Protein 8RW5 (pdb70)

Solvent-accessible surface area: 37335 Å² total; per-residue (Å²): 108,168,49,22,105,131,12,9,71,103,84,52,6,52,10,48,0,13,2,14,25,161,31,7,22,113,86,8,141,50,37,210,171,43,38,166,67,50,16,52,78,0,104,165,65,23,3,55,19,0,2,0,0,0,46,0,1,19,31,114,57,78,26,84,45,0,41,68,26,0,88,51,7,125,102,54,172,152,43,131,69,7,36,3,17,0,0,0,0,0,0,20,2,10,12,3,96,111,56,78,82,81,148,12,41,82,36,12,50,59,0,0,88,10,0,42,59,0,18,85,91,75,88,25,6,30,28,0,1,2,1,40,4,5,0,24,76,53,25,27,0,22,20,11,0,14,120,3,3,48,54,0,42,151,107,15,120,60,118,16,5,64,47,10,0,111,85,19,75,71,155,28,19,67,15,61,128,67,51,91,87,33,91,46,0,40,109,3,0,38,20,0,21,79,120,1,34,146,17,24,83,102,0,41,84,15,15,85,1,22,0,0,11,53,3,0,2,37,0,0,6,5,22,54,46,43,104,50,0,79,40,0,28,57,0,0,88,123,5,4,82,62,28,25,125,57,73,39,0,7,86,23,0,97,87,0,19,83,77,109,28,89,158,0,33,55,10,0,77,38,1,13,63,0,34,55,52,128,7,75,110,106,88,14,64,72,13,2,92,106,0,32,108,34,116,9,73,6,0,0,14,2,0,0,20,54,2,22,130,104,51,49,84,34,0,62,48,0,19,146,53,4,99,167,33,167,10,10,6,14,66,0,16,4,19,31,2,56,0,31,44,59,50,50,76,33,90,25,130,105,0,18,72,14,0,64,101,0,6,72,13,0,132,156,64,151,4,47,20,20,5,0,50,0,2,34,15,0,1,62,0,16,0,69,27,109,61,34,85,29,0,14,81,22,0,119,44,0,10,69,63,0,77,79,31,1,8,54,4,4,4,43,0,2,29,8,16,0,23,9,10,55,50,55,45,22,23,14,7,0,62,4,26,3,24,3,0,45,58,10,18,136,65,71,119,159,12,20,17,26,0,12,4,19,20,0,30,1,0,8,119,38,31,77,12,96,61,0,27,35,0,0,46,109,0,10,102,15,67,56,42,2,29,38,56,0,0,14,0,0,4,22,0,0,35,55,81,80,24,142,80,0,46,101,32,0,80,71,0,18,78,133,59,78,13,83,16,66,0,32,110,0,44,11,48,2,0,31,0,14,4,22,10,59,101,62,74,67,119,0,59,140,22,0,57,54,0,13,148,60,6,99,84,36,91,175,121,31,58,12,2,48,79,0,57,35,82,0,20,10,2,1,0,2,12,7,3,90,94,47,64,38,111,17,0,5,45,54,2,0,53,28,76,67,15,143,16,23,72,134,19,0,0,0,0,2,11,33,4,7,8,4,0,3,0,1,49,0,24,131,14,78,52,35,44,19,57,65,64,130,35,109,66,49,56,115,91,74,36,7,125,75,20,7,29,108,116,1,39,65,15,0,116,68,13,103,42,0,11,0,4,10,16,100,91,3,56,29,44,20,22,8,11,44,47,46,7,0,20,48,1,42,42,47,58,80,53,34,111,111,57,107,56,110,16,44,2,0,0,0,10,78,0,130,12,27,166,140,73,135,53,111,51,16,89,16,132,21,84,62,31,114,62,25,92,41,127,42,2,119,55,137,34,0,14,4,97,78,0,47,139,18,0,21,90,3,17,23,0,1,0,0,1,26,2,61,49,31,100,50,16,93,88,3,11,0,0,0,0,48,23,120,134,47,119,13,14,3,53,9,90,34,0,113,92,20,109,12,96,5,4,0,7,0,0,0,0,8,13,126,76,45,1,6,44,0,0,11,60,10,15,0,59,4,0,0,0,0,48,48,99,27,25,125,95,63,0,6,47,2,2,4,27,1,14,65,79,33,98,94,66,44,52,14,0,19,0,1,50,39,16,12,75,107,31,57,100,84,74,29,71,53,126,0,0,55,8,4,2,5,8,33

Secondary structure (DSSP, 8-state):
----TTTT--SB-S-SS--S-TTT-S--BPP----HHHHHHHHHHT-HHHHHHHHHHSSS--HHHHHHHHHHHTT-SSS-HHHHHHHHHHHHHHHHTTS-HHHHHHHHHHHHHHHHHHHHH-TT-HHHHHHHHHHHHHTT-HHHHHHHHHHHHHH---HHHHHHHHHHHHHHTTHHHHHHHHHHHHHHHHHHHHHGGGGHHHHGGGTTSTHHHHHHHHHHHT--SHHHHHHTHHHHHHHHHHH-SS-SHHHHHHHHTTS-HHHHHHHHHHHHHHHHT-S-HHHHHHHHHHHHTSS-HHHHHHHHHHHTTT-TTSHHHHHHHTTT-SSHHHHHHHHHHHHHHHHHTT-TTTTHHHHHHHHHHHHHHT-HHHHHHHHHHHHHHHHHTT-HHHHHHHHHHHHHHHTTT-HHHHHHHHHHHHHHHHHTT-HHHHHHHHHHHHHHTTT-SHHHHHHHHHHHHHHHHTT-HHHHHHHHHHHHTTSSPP-HHHHHHHHHHTTTS--TTHHHHHHHHHHH---SSHHHHHHHHHHHHHHHHHH-HHHHHHHHHHHHHHHHTS-TT-HHHHHHHHHHHHHHHHHHHHTT-HHHHHHHHHHHHTSPPPSSSEEEEEE-SS-EEEEEE-TTS-EEEEEESS-SS-S-TTB--S-S-HHHHHHHTT-S-EEEEE-TTSTT-B-SS-TTS-EEE--SSSPPPPPSS--EEEEE-SB---TTT----------PPTT-EEEE--BTT--HHHHHHHHTT-SEEEE-SEEEE-TTT--EEEE----TT---EEEHHHHHHS--TT--EEEE-S----HHHHHHHHT-SEEEEE-S---TTHHHHHHHHHHHHHHHT--HHHHHHHHHHHHHTTT--HHHHTTEEEE-

Radius of gyration: 32.0 Å; Cα contacts (8 Å, |Δi|>4): 1530; chains: 1; bounding box: 80×66×92 Å

Sequence (872 aa):
PRALPELWAQPQRTLEARVTYLAADRYRRPPQNRSLALLSELEKRGDLHQLAVAYLATGVPEPSSAKAILEGMRSDLRWQSADVLCDLGVAHYVASKPLDAARATEELREALRLFDTVLAMQPGHVQALWNRSLVYRDLGLPLSAMKDLTEFEHRETDEGWRSEARDRRARLSSTLRRKERWLAADQTGADLINRGAQELARALTFVDVPLLRRDFYHAVRARTSSTDVLALLPLAERLDASVGSGTVLADYVHQVAARDFSRRAPLAEQYARLISGRIPESEQDALLQRFLTSDETDLALGALAHVMQRLPAYASELVRRTQHDEDPWFRVLGLQAQAMLERQQEHYKEALAPLEQALDICRRERLVYRCIFIENDLSHVKSWLFRVNAAAQHARDGLALARPNQWDLEGVMLQALGNVARQAADVTLGRAYYGEALLMAEGDKWSTRNIHQNLAHLAIWALELDEARASLDRAMDTGLPLTQHGVAALVDVARTRRSPRDALMVEQALAREPGNTPGQRAYAKFLHGRILVEVDPARGRMLLDEAIRQAEALPLDDVSAAHARAYSYTSLIFADADTGDFIAALARFGAELGFETPARCVLGLTADTERSLLVARGAQGQLLSAYVPLRSSRFEAASMEGAVPPEMLAALQACTLVDVLARPPLQGRSGLLPPGIAWRYRTRAAAPPPPAGPGTHLVVNEVRYSEERNEVPLQWLPRTAPGAEARFLRDLAATPTQVLEAISTATEIDLATHGKVDPDSNFAYLLLAPGADGRDTLFEDSIRASQLTGAPLVVLAACEGSLPSAFLAAGARAVLAATHPIPDLDSSAFFGAVRDRVLAGASLAVAVRDERLQWLSAGGDSEWVNAVLVFE

Foldseek 3Di:
DDDDCVLQVDQEWQAQAAAPDPSSHDDHHYPCDDDPVVLVVCVVVVVLSVSLCSCDTGDPHDLVVSLVSLVVCCPDDVDDNLNSLQSNLSSLQVVLVVDDPVVSVVSLLSSLVSLVVSCVVPVLPLSSLSVNLVSLVVVVQLVSSLVSLVSNLVRDDDPNVNVVSVVVSVVSVCLVVLVVLLVQQVVLLLVCQVPALVSVVVNLVCLVFLCNVVSLLNNLLLDLALVSLVSNQVVQVSNLVVQDDDRDSNVVSVVSSPDDSVVSNVLSNVLSCVVVPVQDPVRLVVNLVVQVPDPPVSSNLSSLLSCCVPPVVSLVVLLVSVCPPPDLVSNLVSLQSVLVVCVQQVNLVVSVVSLVVNCVSCVVRRNLVSNLVSLLSNLVSLLVLVLLVSSLVSLVVSLVSCVNRNLLSNLSSLQSNLSSCVSVLSLSSSVSSLVSSCSSCPPDLVSLLVSLLSNLSSCLSQQVLVSSVVSLVRSVVSVDQHEVSSLVSLLSNCLPVNDPCSLVSLCVRCVSPCGDYLLSVLLSLLSNLSSVCSPPVPVSLVSLVVSLVSLVVDDPVRPSSVVSNLSSLVSVLVSCVVVPNNVVNQQSLQVSLPAGGDQAQEWEWDDDRQWIKIWHHAPVSDIDIDIGHGHNDDDDPLADPPPQPPVNLVRNLRDLEHEYSYRPPRPQGFNNHDLLHQYADERHNAAFDADDDAFAAEEEFQFAADPVPPDGTADADADGDVPYHYHYQHYQSFALVNVLVVQQGGAEAEQRFAWDADPRSRWIWTQHHQDPVGDGTGTLVSLLVAARPRQHEYEAEHYAVHNQVSNRNRRHRKYKYFNDHDDRHCSNVLVNQLVVVVVVPDDNRSSLSVSLVVQVVVVHDNVGSSRTHMYD

B-factor: mean 56.67, std 19.53, range [20.24, 127.79]

Nearest PDB structures (foldseek):
  8rw5-assembly1_B  TM=1.001E+00  e=0.000E+00  Myxococcus xanthus
  8rot-assembly1_B  TM=9.995E-01  e=0.000E+00  Myxococcus xanthus
  3q15-assembly1_A-2  TM=4.978E-01  e=5.699E-04  Bacillus subtilis
  4a1s-assembly1_B  TM=4.128E-01  e=6.429E-04  Drosophila melanogaster
  4i1a-assembly3_A  TM=4.544E-01  e=1.660E-02  Bacillus subtilis subsp. subtilis str. 168

Structure (mmCIF, N/CA/C/O backbone):
data_8RW5
#
_entry.id   8RW5
#
_cell.length_a   1.00
_cell.length_b   1.00
_cell.length_c   1.00
_cell.angle_alpha   90.00
_cell.angle_beta   90.00
_cell.angle_gamma   90.00
#
_symmetry.space_group_name_H-M   'P 1'
#
loop_
_atom_site.group_PDB
_atom_site.id
_atom_site.type_symbol
_atom_site.label_atom_id
_atom_site.label_alt_id
_atom_site.label_comp_id
_atom_site.label_asym_id
_atom_site.label_entity_id
_atom_site.label_seq_id
_atom_site.pdbx_PDB_ins_code
_atom_site.Cartn_x
_atom_site.Cartn_y
_atom_site.Cartn_z
_atom_site.occupancy
_atom_site.B_iso_or_equiv
_atom_site.auth_seq_id
_atom_site.auth_comp_id
_atom_site.auth_asym_id
_atom_site.auth_atom_id
_atom_site.pdbx_PDB_model_num
ATOM 1 N N . PRO A 1 97 ? 204.961 223.851 193.435 1.00 100.94 97 PRO B N 1
ATOM 2 C CA . PRO A 1 97 ? 204.653 223.126 194.667 1.00 95.78 97 PRO B CA 1
ATOM 3 C C . PRO A 1 97 ? 203.260 223.455 195.187 1.00 95.25 97 PRO B C 1
ATOM 4 O O . PRO A 1 97 ? 203.111 224.331 196.038 1.00 92.87 97 PRO B O 1
ATOM 8 N N . ARG A 1 98 ? 202.253 222.756 194.674 1.00 96.63 98 ARG B N 1
ATOM 9 C CA . ARG A 1 98 ? 200.867 223.020 195.021 1.00 95.24 98 ARG B CA 1
ATOM 10 C C . ARG A 1 98 ? 200.452 222.226 196.257 1.00 78.93 98 ARG B C 1
ATOM 11 O O . ARG A 1 98 ? 201.151 221.323 196.717 1.00 74.90 98 ARG B O 1
ATOM 19 N N . ALA A 1 99 ? 199.294 222.586 196.797 1.00 72.76 99 ALA B N 1
ATOM 20 C CA . ALA A 1 99 ? 198.721 221.910 197.948 1.00 71.14 99 ALA B CA 1
ATOM 21 C C . ALA A 1 99 ? 197.793 220.787 197.499 1.00 73.04 99 ALA B C 1
ATOM 22 O O . ALA A 1 99 ? 197.253 220.797 196.391 1.00 75.81 99 ALA B O 1
ATOM 24 N N . LEU A 1 100 ? 197.612 219.808 198.382 1.00 66.35 100 LEU B N 1
ATOM 25 C CA . LEU A 1 100 ? 196.776 218.650 198.087 1.00 71.20 100 LEU B CA 1
ATOM 26 C C . LEU A 1 100 ? 195.445 218.777 198.810 1.00 74.42 100 LEU B C 1
ATOM 27 O O . LEU A 1 100 ? 195.420 218.781 200.050 1.00 77.85 100 LEU B O 1
ATOM 32 N N . PRO A 1 101 ? 194.323 218.892 198.098 1.00 78.36 101 PRO B N 1
ATOM 33 C CA . PRO A 1 101 ? 193.024 218.955 198.787 1.00 79.48 101 PRO B CA 1
ATOM 34 C C . PRO A 1 101 ? 192.723 217.734 199.639 1.00 78.21 101 PRO B C 1
ATOM 35 O O . PRO A 1 101 ? 192.087 217.871 200.691 1.00 74.34 101 PRO B O 1
ATOM 39 N N . GLU A 1 102 ? 193.161 216.544 199.222 1.00 77.50 102 GLU B N 1
ATOM 40 C CA . GLU A 1 102 ? 192.813 215.328 199.950 1.00 67.59 102 GLU B CA 1
ATOM 41 C C . GLU A 1 102 ? 193.479 215.269 201.317 1.00 65.86 102 GLU B C 1
ATOM 42 O O . GLU A 1 102 ? 192.920 214.683 202.250 1.00 66.67 102 GLU B O 1
ATOM 48 N N . LEU A 1 103 ? 194.667 215.860 201.458 1.00 61.56 103 LEU B N 1
ATOM 49 C CA . LEU A 1 103 ? 195.388 215.761 202.722 1.00 54.63 103 LEU B CA 1
ATOM 50 C C . LEU A 1 103 ? 194.760 216.622 203.813 1.00 54.51 103 LEU B C 1
ATOM 51 O O . LEU A 1 103 ? 194.821 216.259 204.992 1.00 53.96 103 LEU B O 1
ATOM 56 N N . TRP A 1 104 ? 194.152 217.753 203.449 1.00 47.90 104 TRP B N 1
ATOM 57 C CA . TRP A 1 104 ? 193.688 218.729 204.429 1.00 47.50 104 TRP B CA 1
ATOM 58 C C . TRP A 1 104 ? 192.180 218.953 204.381 1.00 55.36 104 TRP B C 1
ATOM 59 O O . TRP A 1 104 ? 191.701 219.998 204.830 1.00 52.65 104 TRP B O 1
ATOM 70 N N . ALA A 1 105 ? 191.418 217.995 203.860 1.00 61.52 105 ALA B N 1
ATOM 71 C CA . ALA A 1 105 ? 189.978 218.161 203.708 1.00 57.91 105 ALA B CA 1
ATOM 72 C C . ALA A 1 105 ? 189.186 217.758 204.943 1.00 60.71 105 ALA B C 1
ATOM 73 O O . ALA A 1 105 ? 187.971 217.978 204.977 1.00 62.59 105 ALA B O 1
ATOM 75 N N . GLN A 1 106 ? 189.836 217.180 205.948 1.00 62.03 106 GLN B N 1
ATOM 76 C CA . GLN A 1 106 ? 189.130 216.691 207.121 1.00 64.09 106 GLN B CA 1
ATOM 77 C C . GLN A 1 106 ? 188.470 217.857 207.860 1.00 57.94 106 GLN B C 1
ATOM 78 O O . GLN A 1 106 ? 189.003 218.968 207.878 1.00 55.13 106 GLN B O 1
ATOM 84 N N . PRO A 1 107 ? 187.290 217.643 208.450 1.00 56.74 107 PRO B N 1
ATOM 85 C CA . PRO A 1 107 ? 186.667 218.703 209.256 1.00 57.70 107 PRO B CA 1
ATOM 86 C C . PRO A 1 107 ? 187.284 218.884 210.632 1.00 56.44 107 PRO B C 1
ATOM 87 O O . PRO A 1 107 ? 187.036 219.917 211.268 1.00 55.63 107 PRO B O 1
ATOM 91 N N . GLN A 1 108 ? 188.070 217.927 211.111 1.00 54.94 108 GLN B N 1
ATOM 92 C CA . GLN A 1 108 ? 188.653 217.973 212.443 1.00 44.93 108 GLN B CA 1
ATOM 93 C C . GLN A 1 108 ? 190.166 218.048 212.337 1.00 49.71 108 GLN B C 1
ATOM 94 O O . GLN A 1 108 ? 190.784 217.240 211.637 1.00 54.53 108 GLN B O 1
ATOM 100 N N . ARG A 1 109 ? 190.757 219.012 213.034 1.00 42.75 109 ARG B N 1
ATOM 101 C CA . ARG A 1 109 ? 192.207 219.108 213.100 1.00 37.36 109 ARG B CA 1
ATOM 102 C C . ARG A 1 109 ? 192.760 217.905 213.849 1.00 39.34 109 ARG B C 1
ATOM 103 O O . ARG A 1 109 ? 192.251 217.536 214.909 1.00 52.89 109 ARG B O 1
ATOM 111 N N . THR A 1 110 ? 193.793 217.276 213.290 1.00 36.99 110 THR B N 1
ATOM 112 C CA . THR A 1 110 ? 194.313 216.051 213.888 1.00 40.15 110 THR B CA 1
ATOM 113 C C . THR A 1 110 ? 195.127 216.331 215.146 1.00 45.79 110 THR B C 1
ATOM 114 O O . THR A 1 110 ? 195.011 215.601 216.137 1.00 49.91 110 THR B O 1
ATOM 118 N N . LEU A 1 111 ? 195.935 217.384 215.138 1.00 40.99 111 LEU B N 1
ATOM 119 C CA . LEU A 1 111 ? 196.854 217.665 216.229 1.00 36.21 111 LEU B CA 1
ATOM 120 C C . LEU A 1 111 ? 196.528 219.011 216.861 1.00 37.11 111 LEU B C 1
ATOM 121 O O . LEU A 1 111 ? 195.997 219.912 216.207 1.00 39.98 111 LEU B O 1
ATOM 126 N N . GLU A 1 112 ? 196.838 219.130 218.154 1.00 42.65 112 GLU B N 1
ATOM 127 C CA . GLU A 1 112 ? 196.581 220.376 218.870 1.00 43.15 112 GLU B CA 1
ATOM 128 C C . GLU A 1 112 ? 197.482 221.498 218.372 1.00 37.98 112 GLU B C 1
ATOM 129 O O . GLU A 1 112 ? 197.068 222.662 218.331 1.00 37.39 112 GLU B O 1
ATOM 135 N N . ALA A 1 113 ? 198.714 221.167 217.997 1.00 36.58 113 ALA B N 1
ATOM 136 C CA . ALA A 1 113 ? 199.696 222.166 217.613 1.00 30.71 113 ALA B CA 1
ATOM 137 C C . ALA A 1 113 ? 199.325 222.794 216.272 1.00 33.04 113 ALA B C 1
ATOM 138 O O . ALA A 1 113 ? 198.324 222.449 215.641 1.00 32.31 113 ALA B O 1
ATOM 140 N N . ARG A 1 114 ? 200.151 223.740 215.837 1.00 35.17 114 ARG B N 1
ATOM 141 C CA . ARG A 1 114 ? 199.953 224.448 214.582 1.00 33.49 114 ARG B CA 1
ATOM 142 C C . ARG A 1 114 ? 201.183 224.277 213.707 1.00 36.25 114 ARG B C 1
ATOM 143 O O . ARG A 1 114 ? 202.300 224.590 214.131 1.00 35.60 114 ARG B O 1
ATOM 151 N N . VAL A 1 115 ? 200.979 223.784 212.497 1.00 36.95 115 VAL B N 1
ATOM 152 C CA . VAL A 1 115 ? 202.048 223.716 211.518 1.00 37.16 115 VAL B CA 1
ATOM 153 C C . VAL A 1 115 ? 202.013 224.984 210.678 1.00 38.08 115 VAL B C 1
ATOM 154 O O . VAL A 1 115 ? 200.997 225.676 210.591 1.00 36.38 115 VAL B O 1
ATOM 158 N N . THR A 1 116 ? 203.144 225.298 210.055 1.00 38.83 116 THR B N 1
ATOM 159 C CA . THR A 1 116 ? 203.290 226.546 209.324 1.00 38.46 116 THR B CA 1
ATOM 160 C C . THR A 1 116 ? 202.849 226.454 207.871 1.00 43.32 116 THR B C 1
ATOM 161 O O . THR A 1 116 ? 202.807 227.485 207.192 1.00 45.99 116 THR B O 1
ATOM 165 N N . TYR A 1 117 ? 202.521 225.262 207.378 1.00 40.41 117 TYR B N 1
ATOM 166 C CA . TYR A 1 117 ? 202.054 225.125 206.006 1.00 34.71 117 TYR B CA 1
ATOM 167 C C . TYR A 1 117 ? 200.680 225.763 205.865 1.00 36.36 117 TYR B C 1
ATOM 168 O O . TYR A 1 117 ? 199.788 225.520 206.681 1.00 43.11 117 TYR B O 1
ATOM 177 N N . LEU A 1 118 ? 200.509 226.578 204.823 1.00 40.92 118 LEU B N 1
ATOM 178 C CA . LEU A 1 118 ? 199.330 227.435 204.731 1.00 42.38 118 LEU B CA 1
ATOM 179 C C . LEU A 1 118 ? 198.046 226.621 204.630 1.00 42.36 118 LEU B C 1
ATOM 180 O O . LEU A 1 118 ? 197.056 226.917 205.308 1.00 45.85 118 LEU B O 1
ATOM 185 N N . ALA A 1 119 ? 198.038 225.592 203.781 1.00 38.86 119 ALA B N 1
ATOM 186 C CA . ALA A 1 119 ? 196.826 224.801 203.604 1.00 36.29 119 ALA B CA 1
ATOM 187 C C . ALA A 1 119 ? 196.505 223.981 204.844 1.00 38.35 119 ALA B C 1
ATOM 188 O O . ALA A 1 119 ? 195.329 223.783 205.166 1.00 39.57 119 ALA B O 1
ATOM 190 N N . ALA A 1 120 ? 197.526 223.493 205.543 1.00 35.67 120 ALA B N 1
ATOM 191 C CA . ALA A 1 120 ? 197.320 222.767 206.786 1.00 32.54 120 ALA B CA 1
ATOM 192 C C . ALA A 1 120 ? 197.155 223.686 207.985 1.00 34.76 120 ALA B C 1
ATOM 193 O O . ALA A 1 120 ? 196.874 223.199 209.084 1.00 37.00 120 ALA B O 1
ATOM 195 N N . ASP A 1 121 ? 197.328 224.993 207.808 1.00 40.08 121 ASP B N 1
ATOM 196 C CA . ASP A 1 121 ? 197.104 225.967 208.869 1.00 38.87 121 ASP B CA 1
ATOM 197 C C . ASP A 1 121 ? 195.891 226.802 208.471 1.00 43.26 121 ASP B C 1
ATOM 198 O O . ASP A 1 121 ? 196.006 227.898 207.923 1.00 50.93 121 ASP B O 1
ATOM 203 N N . ARG A 1 122 ? 194.715 226.259 208.758 1.00 40.79 122 ARG B N 1
ATOM 204 C CA . ARG A 1 122 ? 193.452 226.967 208.665 1.00 41.64 122 ARG B CA 1
ATOM 205 C C . ARG A 1 122 ? 192.568 226.386 209.752 1.00 45.26 122 ARG B C 1
ATOM 206 O O . ARG A 1 122 ? 192.759 225.240 210.166 1.00 50.02 122 ARG B O 1
ATOM 214 N N . TYR A 1 123 ? 191.617 227.180 210.232 1.00 39.13 123 TYR B N 1
ATOM 215 C CA . TYR A 1 123 ? 190.908 226.786 211.442 1.00 38.82 123 TYR B CA 1
ATOM 216 C C . TYR A 1 123 ? 190.078 225.538 211.180 1.00 42.24 123 TYR B C 1
ATOM 217 O O . TYR A 1 123 ? 189.112 225.567 210.412 1.00 46.80 123 TYR B O 1
ATOM 226 N N . ARG A 1 124 ? 190.468 224.441 211.815 1.00 41.27 124 ARG B N 1
ATOM 227 C CA . ARG A 1 124 ? 189.664 223.236 211.904 1.00 39.45 124 ARG B CA 1
ATOM 228 C C . ARG A 1 124 ? 189.473 222.913 213.377 1.00 43.58 124 ARG B C 1
ATOM 229 O O . ARG A 1 124 ? 190.386 223.109 214.183 1.00 49.35 124 ARG B O 1
ATOM 237 N N . ARG A 1 125 ? 188.285 222.428 213.723 1.00 43.77 125 ARG B N 1
ATOM 238 C CA . ARG A 1 125 ? 187.943 222.211 215.118 1.00 44.55 125 ARG B CA 1
ATOM 239 C C . ARG A 1 125 ? 188.946 221.260 215.770 1.00 46.72 125 ARG B C 1
ATOM 240 O O . ARG A 1 125 ? 189.458 220.344 215.122 1.00 56.88 125 ARG B O 1
ATOM 248 N N . PRO A 1 126 ? 189.258 221.467 217.047 1.00 42.14 126 PRO B N 1
ATOM 249 C CA . PRO A 1 126 ? 190.369 220.747 217.673 1.00 40.26 126 PRO B CA 1
ATOM 250 C C . PRO A 1 126 ? 190.091 219.259 217.760 1.00 48.34 126 PRO B C 1
ATOM 251 O O . PRO A 1 126 ? 188.927 218.832 217.743 1.00 56.90 126 PRO B O 1
ATOM 255 N N . PRO A 1 127 ? 191.133 218.439 217.844 1.00 47.34 127 PRO B N 1
ATOM 256 C CA . PRO A 1 127 ? 190.931 216.995 217.978 1.00 54.11 127 PRO B CA 1
ATOM 257 C C . PRO A 1 127 ? 190.303 216.640 219.317 1.00 72.23 127 PRO B C 1
ATOM 258 O O . PRO A 1 127 ? 190.393 217.380 220.299 1.00 79.38 127 PRO B O 1
ATOM 262 N N . GLN A 1 128 ? 189.656 215.482 219.345 1.00 80.52 128 GLN B N 1
ATOM 263 C CA . GLN A 1 128 ? 188.990 215.017 220.555 1.00 92.41 128 GLN B CA 1
ATOM 264 C C . GLN A 1 128 ? 189.992 214.617 221.633 1.00 98.46 128 GLN B C 1
ATOM 265 O O . GLN A 1 128 ? 191.200 214.793 221.471 1.00 100.94 128 GLN B O 1
ATOM 271 N N . ASN A 1 141 ? 194.371 208.704 206.057 1.00 77.08 141 ASN B N 1
ATOM 272 C CA . ASN A 1 141 ? 195.694 208.096 205.965 1.00 82.73 141 ASN B CA 1
ATOM 273 C C . ASN A 1 141 ? 196.493 208.643 204.786 1.00 85.41 141 ASN B C 1
ATOM 274 O O . ASN A 1 141 ? 195.930 209.168 203.827 1.00 86.12 141 ASN B O 1
ATOM 279 N N . ARG A 1 142 ? 197.812 208.518 204.868 1.00 80.53 142 ARG B N 1
ATOM 280 C CA . ARG A 1 142 ? 198.696 208.949 203.799 1.00 76.78 142 ARG B CA 1
ATOM 281 C C . ARG A 1 142 ? 199.011 207.780 202.877 1.00 79.16 142 ARG B C 1
ATOM 282 O O . ARG A 1 142 ? 199.008 206.618 203.291 1.00 81.09 142 ARG B O 1
ATOM 290 N N . SER A 1 143 ? 199.294 208.097 201.619 1.00 73.49 143 SER B N 1
ATOM 291 C CA . SER A 1 143 ? 199.606 207.096 200.610 1.00 82.10 143 SER B CA 1
ATOM 292 C C . SER A 1 143 ? 201.091 207.148 200.282 1.00 77.73 143 SER B C 1
ATOM 293 O O . SER A 1 143 ? 201.647 208.229 200.063 1.00 71.38 143 SER B O 1
ATOM 296 N N . LEU A 1 144 ? 201.727 205.974 200.246 1.00 67.93 144 LEU B N 1
ATOM 297 C CA . LEU A 1 144 ? 203.137 205.894 199.885 1.00 52.32 144 LEU B CA 1
ATOM 298 C C . LEU A 1 144 ? 203.396 206.412 198.477 1.00 61.47 144 LEU B C 1
ATOM 299 O O . LEU A 1 144 ? 204.541 206.743 198.150 1.00 63.63 144 LEU B O 1
ATOM 304 N N . ALA A 1 145 ? 202.360 206.494 197.639 1.00 61.45 145 ALA B N 1
ATOM 305 C CA . ALA A 1 145 ? 202.522 207.046 196.299 1.00 63.33 145 ALA B CA 1
ATOM 306 C C . ALA A 1 145 ? 202.409 208.569 196.288 1.00 67.94 145 ALA B C 1
ATOM 307 O O . ALA A 1 145 ? 203.222 209.247 195.650 1.00 71.78 145 ALA B O 1
ATOM 309 N N . LEU A 1 146 ? 201.436 209.140 197.003 1.00 66.08 146 LEU B N 1
ATOM 310 C CA . LEU A 1 146 ? 201.247 210.587 196.953 1.00 73.81 146 LEU B CA 1
ATOM 311 C C . LEU A 1 146 ? 202.089 211.344 197.973 1.00 68.02 146 LEU B C 1
ATOM 312 O O . LEU A 1 146 ? 202.076 212.579 197.960 1.00 62.99 146 LEU B O 1
ATOM 317 N N . LEU A 1 147 ? 202.801 210.647 198.861 1.00 64.95 147 LEU B N 1
ATOM 318 C CA . LEU A 1 147 ? 203.893 211.289 199.583 1.00 59.60 147 LEU B CA 1
ATOM 319 C C . LEU A 1 147 ? 205.163 211.282 198.745 1.00 66.54 147 LEU B C 1
ATOM 320 O O . LEU A 1 147 ? 205.927 212.254 198.752 1.00 70.64 147 LEU B O 1
ATOM 325 N N . SER A 1 148 ? 205.397 210.191 198.014 1.00 66.55 148 SER B N 1
ATOM 326 C CA . SER A 1 148 ? 206.500 210.158 197.065 1.00 63.46 148 SER B CA 1
ATOM 327 C C . SER A 1 148 ? 206.324 211.208 195.980 1.00 72.40 148 SER B C 1
ATOM 328 O O . SER A 1 148 ? 207.313 211.748 195.475 1.00 74.03 148 SER B O 1
ATOM 331 N N . GLU A 1 149 ? 205.078 211.505 195.606 1.00 72.58 149 GLU B N 1
ATOM 332 C CA . GLU A 1 149 ? 204.833 212.580 194.651 1.00 71.06 149 GLU B CA 1
ATOM 333 C C . GLU A 1 149 ? 205.291 213.927 195.199 1.00 79.27 149 GLU B C 1
ATOM 334 O O . GLU A 1 149 ? 205.924 214.712 194.483 1.00 82.48 149 GLU B O 1
ATOM 340 N N . LEU A 1 150 ? 204.980 214.217 196.467 1.00 74.01 150 LEU B N 1
ATOM 341 C CA . LEU A 1 150 ? 205.467 215.450 197.080 1.00 65.73 150 LEU B CA 1
ATOM 342 C C . LEU A 1 150 ? 206.987 215.453 197.164 1.00 68.82 150 LEU B C 1
ATOM 343 O O . LEU A 1 150 ? 207.629 216.483 196.927 1.00 69.89 150 LEU B O 1
ATOM 348 N N . GLU A 1 151 ? 207.578 214.306 197.507 1.00 67.58 151 GLU B N 1
ATOM 349 C CA . GLU A 1 151 ? 209.030 214.214 197.618 1.00 73.09 151 GLU B CA 1
ATOM 350 C C . GLU A 1 151 ? 209.712 214.487 196.281 1.00 81.87 151 GLU B C 1
ATOM 351 O O . GLU A 1 151 ? 210.698 215.231 196.219 1.00 80.75 151 GLU B O 1
ATOM 357 N N . LYS A 1 152 ? 209.199 213.897 195.200 1.00 81.09 152 LYS B N 1
ATOM 358 C CA . LYS A 1 152 ? 209.802 214.081 193.884 1.00 83.98 152 LYS B CA 1
ATOM 359 C C . LYS A 1 152 ? 209.497 215.451 193.293 1.00 81.85 152 LYS B C 1
ATOM 360 O O . LYS A 1 152 ? 210.292 215.966 192.499 1.00 86.50 152 LYS B O 1
ATOM 366 N N . ARG A 1 153 ? 208.368 216.054 193.658 1.00 71.39 153 ARG B N 1
ATOM 367 C CA . ARG A 1 153 ? 207.973 217.331 193.083 1.00 71.49 153 ARG B CA 1
ATOM 368 C C . ARG A 1 153 ? 208.605 218.518 193.802 1.00 72.20 153 ARG B C 1
ATOM 369 O O . ARG A 1 153 ? 208.402 219.662 193.384 1.00 71.55 153 ARG B O 1
ATOM 377 N N . GLY A 1 154 ? 209.383 218.276 194.853 1.00 74.98 154 GLY B N 1
ATOM 378 C CA . GLY A 1 154 ? 210.106 219.335 195.526 1.00 74.50 154 GLY B CA 1
ATOM 379 C C . GLY A 1 154 ? 209.365 220.015 196.651 1.00 70.20 154 GLY B C 1
ATOM 380 O O . GLY A 1 154 ? 209.863 221.015 197.182 1.00 65.37 154 GLY B O 1
ATOM 381 N N . ASP A 1 155 ? 208.197 219.513 197.030 1.00 73.21 155 ASP B N 1
ATOM 382 C CA . ASP A 1 155 ? 207.388 220.122 198.083 1.00 62.12 155 ASP B CA 1
ATOM 383 C C . ASP A 1 155 ? 207.625 219.412 199.415 1.00 56.21 155 ASP B C 1
ATOM 384 O O . ASP A 1 155 ? 206.732 218.795 199.990 1.00 60.32 155 ASP B O 1
ATOM 389 N N . LEU A 1 156 ? 208.862 219.510 199.910 1.00 51.47 156 LEU B N 1
ATOM 390 C CA . LEU A 1 156 ? 209.223 218.790 201.127 1.00 54.69 156 LEU B CA 1
ATOM 391 C C . LEU A 1 156 ? 208.611 219.419 202.371 1.00 58.29 156 LEU B C 1
ATOM 392 O O . LEU A 1 156 ? 208.445 218.734 203.389 1.00 64.91 156 LEU B O 1
ATOM 397 N N . HIS A 1 157 ? 208.268 220.708 202.320 1.00 53.56 157 HIS B N 1
ATOM 398 C CA . HIS A 1 157 ? 207.566 221.318 203.444 1.00 51.91 157 HIS B CA 1
ATOM 399 C C . HIS A 1 157 ? 206.225 220.637 203.675 1.00 50.47 157 HIS B C 1
ATOM 400 O O . HIS A 1 157 ? 205.889 220.267 204.807 1.00 53.70 157 HIS B O 1
ATOM 407 N N . GLN A 1 158 ? 205.449 220.449 202.605 1.00 47.34 158 GLN B N 1
ATOM 408 C CA . GLN A 1 158 ? 204.185 219.738 202.740 1.00 41.72 158 GLN B CA 1
ATOM 409 C C . GLN A 1 158 ? 204.403 218.276 203.089 1.00 45.20 158 GLN B C 1
ATOM 410 O O . GLN A 1 158 ? 203.565 217.677 203.762 1.00 50.90 158 GLN B O 1
ATOM 416 N N . LEU A 1 159 ? 205.521 217.688 202.663 1.00 46.70 159 LEU B N 1
ATOM 417 C CA . LEU A 1 159 ? 205.815 216.312 203.046 1.00 44.15 159 LEU B CA 1
ATOM 418 C C . LEU A 1 159 ? 205.983 216.190 204.557 1.00 45.95 159 LEU B C 1
ATOM 419 O O . LEU A 1 159 ? 205.384 215.315 205.194 1.00 57.40 159 LEU B O 1
ATOM 424 N N . ALA A 1 160 ? 206.778 217.081 205.155 1.00 41.98 160 ALA B N 1
ATOM 425 C CA . ALA A 1 160 ? 206.951 217.056 206.605 1.00 47.31 160 ALA B CA 1
ATOM 426 C C . ALA A 1 160 ? 205.647 217.379 207.325 1.00 47.76 160 ALA B C 1
ATOM 427 O O . ALA A 1 160 ? 205.276 216.711 208.303 1.00 49.27 160 ALA B O 1
ATOM 429 N N . VAL A 1 161 ? 204.930 218.397 206.848 1.00 44.06 161 VAL B N 1
ATOM 430 C CA . VAL A 1 161 ? 203.694 218.806 207.501 1.00 37.55 161 VAL B CA 1
ATOM 431 C C . VAL A 1 161 ? 202.639 217.711 207.399 1.00 39.56 161 VAL B C 1
ATOM 432 O O . VAL A 1 161 ? 201.793 217.572 208.286 1.00 44.57 161 VAL B O 1
ATOM 436 N N . ALA A 1 162 ? 202.681 216.901 206.340 1.00 41.36 162 ALA B N 1
ATOM 437 C CA . ALA A 1 162 ? 201.780 215.761 206.224 1.00 39.02 162 ALA B CA 1
ATOM 438 C C . ALA A 1 162 ? 202.212 214.615 207.125 1.00 41.20 162 ALA B C 1
ATOM 439 O O . ALA A 1 162 ? 201.367 213.900 207.671 1.00 46.17 162 ALA B O 1
ATOM 441 N N . TYR A 1 163 ? 203.521 214.410 207.281 1.00 41.85 163 TYR B N 1
ATOM 442 C CA . TYR A 1 163 ? 203.985 213.420 208.247 1.00 43.85 163 TYR B CA 1
ATOM 443 C C . TYR A 1 163 ? 203.553 213.780 209.660 1.00 45.14 163 TYR B C 1
ATOM 444 O O . TYR A 1 163 ? 203.398 212.895 210.507 1.00 46.15 163 TYR B O 1
ATOM 453 N N . LEU A 1 164 ? 203.363 215.068 209.934 1.00 46.35 164 LEU B N 1
ATOM 454 C CA . LEU A 1 164 ? 203.032 215.513 211.285 1.00 36.53 164 LEU B CA 1
ATOM 455 C C . LEU A 1 164 ? 201.540 215.704 211.540 1.00 35.87 164 LEU B C 1
ATOM 456 O O . LEU A 1 164 ? 201.064 215.377 212.629 1.00 46.78 164 LEU B O 1
ATOM 461 N N . ALA A 1 165 ? 200.783 216.223 210.576 1.00 38.00 165 ALA B N 1
ATOM 462 C CA . ALA A 1 165 ? 199.468 216.790 210.842 1.00 39.04 165 ALA B CA 1
ATOM 463 C C . ALA A 1 165 ? 198.316 216.010 210.222 1.00 46.02 165 ALA B C 1
ATOM 464 O O . ALA A 1 165 ? 197.205 216.542 210.142 1.00 56.61 165 ALA B O 1
ATOM 466 N N . THR A 1 166 ? 198.537 214.775 209.780 1.00 44.52 166 THR B N 1
ATOM 467 C CA . THR A 1 166 ? 197.437 213.972 209.265 1.00 51.14 166 THR B CA 1
ATOM 468 C C . THR A 1 166 ? 197.752 212.498 209.462 1.00 57.33 166 THR B C 1
ATOM 469 O O . THR A 1 166 ? 198.917 212.092 209.484 1.00 55.84 166 THR B O 1
ATOM 473 N N . GLY A 1 167 ? 196.694 211.701 209.610 1.00 60.31 167 GLY B N 1
ATOM 474 C CA . GLY A 1 167 ? 196.862 210.287 209.873 1.00 58.15 167 GLY B CA 1
ATOM 475 C C . GLY A 1 167 ? 197.486 210.051 211.237 1.00 62.51 167 GLY B C 1
ATOM 476 O O . GLY A 1 167 ? 197.343 210.848 212.168 1.00 65.47 167 GLY B O 1
ATOM 477 N N . VAL A 1 168 ? 198.188 208.930 211.356 1.00 61.12 168 VAL B N 1
ATOM 478 C CA . VAL A 1 168 ? 198.967 208.648 212.558 1.00 59.49 168 VAL B CA 1
ATOM 479 C C . VAL A 1 168 ? 200.268 209.437 212.473 1.00 57.11 168 VAL B C 1
ATOM 480 O O . VAL A 1 168 ? 201.041 209.259 211.521 1.00 58.28 168 VAL B O 1
ATOM 484 N N . PRO A 1 169 ? 200.535 210.336 213.417 1.00 54.32 169 PRO B N 1
ATOM 485 C CA . PRO A 1 169 ? 201.757 211.142 213.338 1.00 54.64 169 PRO B CA 1
ATOM 486 C C . PRO A 1 169 ? 203.005 210.278 213.413 1.00 61.27 169 PRO B C 1
ATOM 487 O O . PRO A 1 169 ? 203.083 209.326 214.192 1.00 65.76 169 PRO B O 1
ATOM 491 N N . GLU A 1 170 ? 203.990 210.627 212.591 1.00 54.24 170 GLU B N 1
ATOM 492 C CA . GLU A 1 170 ? 205.290 209.960 212.569 1.00 55.29 170 GLU B CA 1
ATOM 493 C C . GLU A 1 170 ? 206.348 211.046 212.673 1.00 57.42 170 GLU B C 1
ATOM 494 O O . GLU A 1 170 ? 206.958 211.438 211.669 1.00 58.59 170 GLU B O 1
ATOM 500 N N . PRO A 1 171 ? 206.584 211.564 213.879 1.00 53.45 171 PRO B N 1
ATOM 501 C CA . PRO A 1 171 ? 207.478 212.723 214.020 1.00 45.07 171 PRO B CA 1
ATOM 502 C C . PRO A 1 171 ? 208.912 212.460 213.605 1.00 51.13 171 PRO B C 1
ATOM 503 O O . PRO A 1 171 ? 209.638 213.423 213.347 1.00 54.58 171 PRO B O 1
ATOM 507 N N . SER A 1 172 ? 209.353 211.203 213.533 1.00 52.11 172 SER B N 1
ATOM 508 C CA . SER A 1 172 ? 210.742 210.935 213.165 1.00 53.43 172 SER B CA 1
ATOM 509 C C . SER A 1 172 ? 211.009 211.281 211.703 1.00 55.66 172 SER B C 1
ATOM 510 O O . SER A 1 172 ? 212.027 211.904 211.376 1.00 57.41 172 SER B O 1
ATOM 513 N N . SER A 1 173 ? 210.110 210.873 210.805 1.00 53.01 173 SER B N 1
ATOM 514 C CA . SER A 1 173 ? 210.296 211.160 209.387 1.00 52.34 173 SER B CA 1
ATOM 515 C C . SER A 1 173 ? 210.229 212.657 209.113 1.00 59.92 173 SER B C 1
ATOM 516 O O . SER A 1 173 ? 211.056 213.204 208.367 1.00 64.69 173 SER B O 1
ATOM 519 N N . ALA A 1 174 ? 209.247 213.336 209.709 1.00 55.27 174 ALA B N 1
ATOM 520 C CA . ALA A 1 174 ? 209.157 214.783 209.566 1.00 48.30 174 ALA B CA 1
ATOM 521 C C . ALA A 1 174 ? 210.381 215.462 210.158 1.00 50.82 174 ALA B C 1
ATOM 522 O O . ALA A 1 174 ? 210.875 216.451 209.610 1.00 53.00 174 ALA B O 1
ATOM 524 N N . LYS A 1 175 ? 210.888 214.938 211.276 1.00 52.31 175 LYS B N 1
ATOM 525 C CA . LYS A 1 175 ? 212.105 215.479 211.864 1.00 53.50 175 LYS B CA 1
ATOM 526 C C . LYS A 1 175 ? 213.267 215.378 210.893 1.00 56.12 175 LYS B C 1
ATOM 527 O O . LYS A 1 175 ? 214.014 216.341 210.712 1.00 60.62 175 LYS B O 1
ATOM 533 N N . ALA A 1 176 ? 213.435 214.215 210.262 1.00 59.33 176 ALA B N 1
ATOM 534 C CA . ALA A 1 176 ? 214.530 214.040 209.314 1.00 60.14 176 ALA B CA 1
ATOM 535 C C . ALA A 1 176 ? 214.404 215.017 208.152 1.00 61.47 176 ALA B C 1
ATOM 536 O O . ALA A 1 176 ? 215.381 215.673 207.761 1.00 62.73 176 ALA B O 1
ATOM 538 N N . ILE A 1 177 ? 213.193 215.151 207.608 1.00 58.22 177 ILE B N 1
ATOM 539 C CA . ILE A 1 177 ? 212.985 216.071 206.492 1.00 55.42 177 ILE B CA 1
ATOM 540 C C . ILE A 1 177 ? 213.273 217.507 206.916 1.00 59.52 177 ILE B C 1
ATOM 541 O O . ILE A 1 177 ? 213.834 218.294 206.147 1.00 63.17 177 ILE B O 1
ATOM 546 N N . LEU A 1 178 ? 212.910 217.871 208.147 1.00 59.58 178 LEU B N 1
ATOM 547 C CA . LEU A 1 178 ? 213.083 219.255 208.579 1.00 59.37 178 LEU B CA 1
ATOM 548 C C . LEU A 1 178 ? 214.542 219.576 208.887 1.00 64.00 178 LEU B C 1
ATOM 549 O O . LEU A 1 178 ? 215.008 220.686 208.604 1.00 72.41 178 LEU B O 1
ATOM 554 N N . GLU A 1 179 ? 215.288 218.627 209.463 1.00 62.33 179 GLU B N 1
ATOM 555 C CA . GLU A 1 179 ? 216.729 218.837 209.590 1.00 66.80 179 GLU B CA 1
ATOM 556 C C . GLU A 1 179 ? 217.382 218.953 208.220 1.00 73.03 179 GLU B C 1
ATOM 557 O O . GLU A 1 179 ? 218.307 219.753 208.034 1.00 75.59 179 GLU B O 1
ATOM 563 N N . GLY A 1 180 ? 216.921 218.163 207.247 1.00 73.05 180 GLY B N 1
ATOM 564 C CA . GLY A 1 180 ? 217.416 218.333 205.891 1.00 73.11 180 GLY B CA 1
ATOM 565 C C . GLY A 1 180 ? 217.103 219.706 205.324 1.00 76.30 180 GLY B C 1
ATOM 566 O O . GLY A 1 180 ? 217.933 220.313 204.644 1.00 81.26 180 GLY B O 1
ATOM 567 N N . MET A 1 181 ? 215.901 220.215 205.602 1.00 72.70 181 MET B N 1
ATOM 568 C CA . MET A 1 181 ? 215.476 221.509 205.081 1.00 72.81 181 MET B CA 1
ATOM 569 C C . MET A 1 181 ? 216.151 222.680 205.783 1.00 76.77 181 MET B C 1
ATOM 570 O O . MET A 1 181 ? 216.187 223.779 205.221 1.00 82.58 181 MET B O 1
ATOM 575 N N . ARG A 1 182 ? 216.664 222.474 207.000 1.00 75.58 182 ARG B N 1
ATOM 576 C CA . ARG A 1 182 ? 217.254 223.577 207.758 1.00 75.34 182 ARG B CA 1
ATOM 577 C C . ARG A 1 182 ? 218.380 224.264 206.995 1.00 80.60 182 ARG B C 1
ATOM 578 O O . ARG A 1 182 ? 218.609 225.464 207.181 1.00 79.94 182 ARG B O 1
ATOM 586 N N . SER A 1 183 ? 219.086 223.532 206.137 1.00 87.59 183 SER B N 1
ATOM 587 C CA . SER A 1 183 ? 220.208 224.072 205.371 1.00 91.38 183 SER B CA 1
ATOM 588 C C . SER A 1 183 ? 219.792 224.460 203.958 1.00 89.12 183 SER B C 1
ATOM 589 O O . SER A 1 183 ? 220.566 224.314 203.009 1.00 87.63 183 SER B O 1
ATOM 592 N N . ASP A 1 184 ? 218.569 224.955 203.795 1.00 89.13 184 ASP B N 1
ATOM 593 C CA . ASP A 1 184 ? 218.056 225.375 202.502 1.00 91.63 184 ASP B CA 1
ATOM 594 C C . ASP A 1 184 ? 217.456 226.767 202.634 1.00 92.39 184 ASP B C 1
ATOM 595 O O . ASP A 1 184 ? 217.003 227.165 203.710 1.00 91.59 184 ASP B O 1
ATOM 600 N N . LEU A 1 185 ? 217.457 227.508 201.526 1.00 93.95 185 LEU B N 1
ATOM 601 C CA . LEU A 1 185 ? 217.020 228.897 201.525 1.00 96.10 185 LEU B CA 1
ATOM 602 C C . LEU A 1 185 ? 215.697 229.124 200.806 1.00 91.09 185 LEU B C 1
ATOM 603 O O . LEU A 1 185 ? 215.240 230.269 200.737 1.00 91.00 185 LEU B O 1
ATOM 608 N N . ARG A 1 186 ? 215.071 228.078 200.264 1.00 85.39 186 ARG B N 1
ATOM 609 C CA . ARG A 1 186 ? 213.745 228.236 199.680 1.00 82.95 186 ARG B CA 1
ATOM 610 C C . ARG A 1 186 ? 212.641 228.252 200.727 1.00 82.49 186 ARG B C 1
ATOM 611 O O . ARG A 1 186 ? 211.492 228.557 200.389 1.00 74.87 186 ARG B O 1
ATOM 619 N N . TRP A 1 187 ? 212.961 227.945 201.980 1.00 83.72 187 TRP B N 1
ATOM 620 C CA . TRP A 1 187 ? 212.001 227.946 203.072 1.00 76.21 187 TRP B CA 1
ATOM 621 C C . TRP A 1 187 ? 212.397 228.990 204.104 1.00 77.06 187 TRP B C 1
ATOM 622 O O . TRP A 1 187 ? 213.586 229.222 204.340 1.00 81.66 187 TRP B O 1
ATOM 633 N N . GLN A 1 188 ? 211.396 229.621 204.712 1.00 74.92 188 GLN B N 1
ATOM 634 C CA . GLN A 1 188 ? 211.654 230.518 205.828 1.00 68.42 188 GLN B CA 1
ATOM 635 C C . GLN A 1 188 ? 212.256 229.735 206.986 1.00 65.74 188 GLN B C 1
ATOM 636 O O . GLN A 1 188 ? 211.773 228.655 207.335 1.00 71.30 188 GLN B O 1
ATOM 642 N N . SER A 1 189 ? 213.323 230.276 207.577 1.00 59.05 189 SER B N 1
ATOM 643 C CA . SER A 1 189 ? 213.963 229.593 208.696 1.00 59.12 189 SER B CA 1
ATOM 644 C C . SER A 1 189 ? 213.031 229.516 209.896 1.00 58.62 189 SER B C 1
ATOM 645 O O . SER A 1 189 ? 213.022 228.515 210.624 1.00 61.46 189 SER B O 1
ATOM 648 N N . ALA A 1 190 ? 212.237 230.565 210.119 1.00 56.94 190 ALA B N 1
ATOM 649 C CA . ALA A 1 190 ? 211.298 230.559 211.234 1.00 54.87 190 ALA B CA 1
ATOM 650 C C . ALA A 1 190 ? 210.264 229.453 211.081 1.00 53.63 190 ALA B C 1
ATOM 651 O O . ALA A 1 190 ? 209.958 228.745 212.046 1.00 56.08 190 ALA B O 1
ATOM 653 N N . ASP A 1 191 ? 209.722 229.282 209.874 1.00 46.03 191 ASP B N 1
ATOM 654 C CA . ASP A 1 191 ? 208.724 228.240 209.654 1.00 47.08 191 ASP B CA 1
ATOM 655 C C . ASP A 1 191 ? 209.319 226.850 209.835 1.00 48.16 191 ASP B C 1
ATOM 656 O O . ASP A 1 191 ? 208.693 225.977 210.447 1.00 53.27 191 ASP B O 1
ATOM 661 N N . VAL A 1 192 ? 210.525 226.624 209.313 1.00 45.33 192 VAL B N 1
ATOM 662 C CA . VAL A 1 192 ? 211.153 225.312 209.445 1.00 45.80 192 VAL B CA 1
ATOM 663 C C . VAL A 1 192 ? 211.448 225.006 210.906 1.00 46.70 192 VAL B C 1
ATOM 664 O O . VAL A 1 192 ? 211.234 223.881 211.374 1.00 50.93 192 VAL B O 1
ATOM 668 N N . LEU A 1 193 ? 211.941 225.996 211.652 1.00 44.80 193 LEU B N 1
ATOM 669 C CA . LEU A 1 193 ? 212.235 225.763 213.062 1.00 45.41 193 LEU B CA 1
ATOM 670 C C . LEU A 1 193 ? 210.959 225.545 213.869 1.00 46.82 193 LEU B C 1
ATOM 671 O O . LEU A 1 193 ? 210.935 224.720 214.790 1.00 48.35 193 LEU B O 1
ATOM 676 N N . CYS A 1 194 ? 209.884 226.264 213.537 1.00 44.12 194 CYS B N 1
ATOM 677 C CA . CYS A 1 194 ? 208.610 226.031 214.208 1.00 41.11 194 CYS B CA 1
ATOM 678 C C . CYS A 1 194 ? 208.090 224.627 213.930 1.00 44.93 194 CYS B C 1
ATOM 679 O O . CYS A 1 194 ? 207.589 223.952 214.835 1.00 51.39 194 CYS B O 1
ATOM 682 N N . ASP A 1 195 ? 208.206 224.165 212.684 1.00 43.09 195 ASP B N 1
ATOM 683 C CA . ASP A 1 195 ? 207.758 222.815 212.358 1.00 38.63 195 ASP B CA 1
ATOM 684 C C . ASP A 1 195 ? 208.621 221.762 213.043 1.00 40.42 195 ASP B C 1
ATOM 685 O O . ASP A 1 195 ? 208.116 220.714 213.458 1.00 46.08 195 ASP B O 1
ATOM 690 N N . LEU A 1 196 ? 209.924 222.015 213.165 1.00 41.50 196 LEU B N 1
ATOM 691 C CA . LEU A 1 196 ? 210.789 221.092 213.895 1.00 42.73 196 LEU B CA 1
ATOM 692 C C . LEU A 1 196 ? 210.407 221.031 215.370 1.00 41.77 196 LEU B C 1
ATOM 693 O O . LEU A 1 196 ? 210.392 219.950 215.976 1.00 44.87 196 LEU B O 1
ATOM 698 N N . GLY A 1 197 ? 210.098 222.184 215.965 1.00 37.40 197 GLY B N 1
ATOM 699 C CA . GLY A 1 197 ? 209.611 222.186 217.333 1.00 33.64 197 GLY B CA 1
ATOM 700 C C . GLY A 1 197 ? 208.300 221.439 217.480 1.00 39.20 197 GLY B C 1
ATOM 701 O O . GLY A 1 197 ? 208.080 220.743 218.472 1.00 44.56 197 GLY B O 1
ATOM 702 N N . VAL A 1 198 ? 207.411 221.575 216.494 1.00 36.50 198 VAL B N 1
ATOM 703 C CA . VAL A 1 198 ? 206.151 220.837 216.521 1.00 31.08 198 VAL B CA 1
ATOM 704 C C . VAL A 1 198 ? 206.412 219.339 216.438 1.00 31.96 198 VAL B C 1
ATOM 705 O O . VAL A 1 198 ? 205.751 218.541 217.112 1.00 41.06 198 VAL B O 1
ATOM 709 N N . ALA A 1 199 ? 207.373 218.931 215.606 1.00 33.46 199 ALA B N 1
ATOM 710 C CA . ALA A 1 199 ? 207.721 217.516 215.509 1.00 35.22 199 ALA B CA 1
ATOM 711 C C . ALA A 1 199 ? 208.252 216.986 216.833 1.00 38.26 199 ALA B C 1
ATOM 712 O O . ALA A 1 199 ? 207.880 215.889 217.266 1.00 41.47 199 ALA B O 1
ATOM 714 N N . HIS A 1 200 ? 209.117 217.756 217.495 1.00 42.04 200 HIS B N 1
ATOM 715 C CA . HIS A 1 200 ? 209.611 217.349 218.808 1.00 40.36 200 HIS B CA 1
ATOM 716 C C . HIS A 1 200 ? 208.480 217.269 219.828 1.00 41.90 200 HIS B C 1
ATOM 717 O O . HIS A 1 200 ? 208.430 216.338 220.641 1.00 48.50 200 HIS B O 1
ATOM 724 N N . TYR A 1 201 ? 207.563 218.238 219.800 1.00 35.21 201 TYR B N 1
ATOM 725 C CA . TYR A 1 201 ? 206.442 218.229 220.733 1.00 35.62 201 TYR B CA 1
ATOM 726 C C . TYR A 1 201 ? 205.551 217.014 220.517 1.00 37.50 201 TYR B C 1
ATOM 727 O O . TYR A 1 201 ? 205.098 216.388 221.481 1.00 40.85 201 TYR B O 1
ATOM 736 N N . VAL A 1 202 ? 205.280 216.672 219.258 1.00 40.43 202 VAL B N 1
ATOM 737 C CA . VAL A 1 202 ? 204.468 215.497 218.963 1.00 39.05 202 VAL B CA 1
ATOM 738 C C . VAL A 1 202 ? 205.188 214.230 219.402 1.00 43.69 202 VAL B C 1
ATOM 739 O O . VAL A 1 202 ? 204.568 213.300 219.932 1.00 49.00 202 VAL B O 1
ATOM 743 N N . ALA A 1 203 ? 206.506 214.171 219.197 1.00 44.28 203 ALA B N 1
ATOM 744 C CA . ALA A 1 203 ? 207.271 213.017 219.654 1.00 42.82 203 ALA B CA 1
ATOM 745 C C . ALA A 1 203 ? 207.284 212.907 221.173 1.00 49.97 203 ALA B C 1
ATOM 746 O O . ALA A 1 203 ? 207.456 211.808 221.710 1.00 54.69 203 ALA B O 1
ATOM 748 N N . SER A 1 204 ? 207.108 214.026 221.880 1.00 52.42 204 SER B N 1
ATOM 749 C CA . SER A 1 204 ? 207.133 213.993 223.340 1.00 51.95 204 SER B CA 1
ATOM 750 C C . SER A 1 204 ? 205.930 213.263 223.923 1.00 53.31 204 SER B C 1
ATOM 751 O O . SER A 1 204 ? 206.036 212.666 224.999 1.00 57.33 204 SER B O 1
ATOM 754 N N . LYS A 1 205 ? 204.785 213.315 223.247 1.00 53.08 205 LYS B N 1
ATOM 755 C CA . LYS A 1 205 ? 203.543 212.831 223.848 1.00 57.62 205 LYS B CA 1
ATOM 756 C C . LYS A 1 205 ? 203.559 211.341 224.175 1.00 64.43 205 LYS B C 1
ATOM 757 O O . LYS A 1 205 ? 203.189 210.981 225.306 1.00 71.35 205 LYS B O 1
ATOM 763 N N . PRO A 1 206 ? 203.948 210.431 223.272 1.00 64.06 206 PRO B N 1
ATOM 764 C CA . PRO A 1 206 ? 203.923 209.003 223.633 1.00 61.58 206 PRO B CA 1
ATOM 765 C C . PRO A 1 206 ? 204.898 208.617 224.735 1.00 61.18 206 PRO B C 1
ATOM 766 O O . PRO A 1 206 ? 204.655 207.617 225.420 1.00 69.21 206 PRO B O 1
ATOM 770 N N . LEU A 1 207 ? 205.981 209.363 224.932 1.00 60.89 207 LEU B N 1
ATOM 771 C CA . LEU A 1 207 ? 207.011 208.958 225.878 1.00 60.55 207 LEU B CA 1
ATOM 772 C C . LEU A 1 207 ? 206.567 209.195 227.320 1.00 68.09 207 LEU B C 1
ATOM 773 O O . LEU A 1 207 ? 205.594 209.901 227.596 1.00 66.70 207 LEU B O 1
ATOM 778 N N . ASP A 1 208 ? 207.304 208.584 228.244 1.00 72.07 208 ASP B N 1
ATOM 779 C CA . ASP A 1 208 ? 207.113 208.817 229.666 1.00 71.31 208 ASP B CA 1
ATOM 780 C C . ASP A 1 208 ? 207.743 210.149 230.067 1.00 75.94 208 ASP B C 1
ATOM 781 O O . ASP A 1 208 ? 208.476 210.774 229.299 1.00 76.42 208 ASP B O 1
ATOM 786 N N . ALA A 1 209 ? 207.465 210.570 231.305 1.00 75.50 209 ALA B N 1
ATOM 787 C CA . ALA A 1 209 ? 207.835 211.916 231.736 1.00 73.06 209 ALA B CA 1
ATOM 788 C C . ALA A 1 209 ? 209.338 212.149 231.642 1.00 67.69 209 ALA B C 1
ATOM 789 O O . ALA A 1 209 ? 209.781 213.207 231.178 1.00 70.42 209 ALA B O 1
ATOM 791 N N . ALA A 1 210 ? 210.139 211.168 232.065 1.00 63.97 210 ALA B N 1
ATOM 792 C CA . ALA A 1 210 ? 211.589 211.331 232.036 1.00 64.93 210 ALA B CA 1
ATOM 793 C C . ALA A 1 210 ? 212.096 211.545 230.616 1.00 66.43 210 ALA B C 1
ATOM 794 O O . ALA A 1 210 ? 212.967 212.390 230.381 1.00 61.83 210 ALA B O 1
ATOM 796 N N . ARG A 1 211 ? 211.568 210.786 229.656 1.00 70.08 211 ARG B N 1
ATOM 797 C CA . ARG A 1 211 ? 211.961 210.946 228.263 1.00 65.42 211 ARG B CA 1
ATOM 798 C C . ARG A 1 211 ? 211.176 212.036 227.548 1.00 66.56 211 ARG B C 1
ATOM 799 O O . ARG A 1 211 ? 211.683 212.618 226.584 1.00 68.62 211 ARG B O 1
ATOM 807 N N . ALA A 1 212 ? 209.950 212.326 227.992 1.00 61.89 212 ALA B N 1
ATOM 808 C CA . ALA A 1 212 ? 209.195 213.413 227.382 1.00 58.02 212 ALA B CA 1
ATOM 809 C C . ALA A 1 212 ? 209.787 214.769 227.734 1.00 62.27 212 ALA B C 1
ATOM 810 O O . ALA A 1 212 ? 209.605 215.735 226.983 1.00 62.57 212 ALA B O 1
ATOM 812 N N . THR A 1 213 ? 210.490 214.864 228.864 1.00 63.64 213 THR B N 1
ATOM 813 C CA . THR A 1 213 ? 211.100 216.133 229.244 1.00 61.44 213 THR B CA 1
ATOM 814 C C . THR A 1 213 ? 212.154 216.567 228.230 1.00 61.19 213 THR B C 1
ATOM 815 O O . THR A 1 213 ? 212.263 217.755 227.914 1.00 62.17 213 THR B O 1
ATOM 819 N N . GLU A 1 214 ? 212.934 215.620 227.705 1.00 62.04 214 GLU B N 1
ATOM 820 C CA . GLU A 1 214 ? 213.961 215.967 226.726 1.00 64.24 214 GLU B CA 1
ATOM 821 C C . GLU A 1 214 ? 213.344 216.504 225.438 1.00 67.07 214 GLU B C 1
ATOM 822 O O . GLU A 1 214 ? 213.811 217.510 224.883 1.00 69.89 214 GLU B O 1
ATOM 828 N N . GLU A 1 215 ? 212.293 215.845 224.945 1.00 62.18 215 GLU B N 1
ATOM 829 C CA . GLU A 1 215 ? 211.633 216.310 223.731 1.00 51.24 215 GLU B CA 1
ATOM 830 C C . GLU A 1 215 ? 210.955 217.654 223.953 1.00 50.23 215 GLU B C 1
ATOM 831 O O . GLU A 1 215 ? 210.975 218.519 223.069 1.00 53.04 215 GLU B O 1
ATOM 837 N N . LEU A 1 216 ? 210.349 217.850 225.127 1.00 51.84 216 LEU B N 1
ATOM 838 C CA . LEU A 1 216 ? 209.751 219.142 225.439 1.00 47.23 216 LEU B CA 1
ATOM 839 C C . LEU A 1 216 ? 210.810 220.232 225.524 1.00 45.03 216 LEU B C 1
ATOM 840 O O . LEU A 1 216 ? 210.569 221.369 225.113 1.00 45.04 216 LEU B O 1
ATOM 845 N N . ARG A 1 217 ? 211.991 219.905 226.052 1.00 43.41 217 ARG B N 1
ATOM 846 C CA . ARG A 1 217 ? 213.078 220.875 226.089 1.00 47.81 217 ARG B CA 1
ATOM 847 C C . ARG A 1 217 ? 213.529 221.255 224.687 1.00 46.79 217 ARG B C 1
ATOM 848 O O . ARG A 1 217 ? 213.762 222.435 224.401 1.00 49.96 217 ARG B O 1
ATOM 856 N N . GLU A 1 218 ? 213.663 220.269 223.798 1.00 50.40 218 GLU B N 1
ATOM 857 C CA . GLU A 1 218 ? 214.055 220.573 222.422 1.00 53.56 218 GLU B CA 1
ATOM 858 C C . GLU A 1 218 ? 213.005 221.428 221.720 1.00 52.47 218 GLU B C 1
ATOM 859 O O . GLU A 1 218 ? 213.339 222.405 221.034 1.00 53.11 218 GLU B O 1
ATOM 865 N N . ALA A 1 219 ? 211.726 221.082 221.891 1.00 44.60 219 ALA B N 1
ATOM 866 C CA . ALA A 1 219 ? 210.656 221.872 221.294 1.00 39.54 219 ALA B CA 1
ATOM 867 C C . ALA A 1 219 ? 210.641 223.290 221.847 1.00 42.84 219 ALA B C 1
ATOM 868 O O . ALA A 1 219 ? 210.472 224.256 221.094 1.00 46.79 219 ALA B O 1
ATOM 870 N N . LEU A 1 220 ? 210.813 223.435 223.162 1.00 36.98 220 LEU B N 1
ATOM 871 C CA . LEU A 1 220 ? 210.829 224.756 223.775 1.00 37.98 220 LEU B CA 1
ATOM 872 C C . LEU A 1 220 ? 211.998 225.582 223.267 1.00 40.76 220 LEU B C 1
ATOM 873 O O . LEU A 1 220 ? 211.856 226.783 223.024 1.00 45.07 220 LEU B O 1
ATOM 878 N N . ARG A 1 221 ? 213.166 224.957 223.104 1.00 40.28 221 ARG B N 1
ATOM 879 C CA . ARG A 1 221 ? 214.316 225.672 222.565 1.00 38.93 221 ARG B CA 1
ATOM 880 C C . ARG A 1 221 ? 214.049 226.153 221.146 1.00 42.04 221 ARG B C 1
ATOM 881 O O . ARG A 1 221 ? 214.373 227.294 220.796 1.00 45.84 221 ARG B O 1
ATOM 889 N N . LEU A 1 222 ? 213.448 225.298 220.315 1.00 44.79 222 LEU B N 1
ATOM 890 C CA . LEU A 1 222 ? 213.156 225.702 218.942 1.00 44.30 222 LEU B CA 1
ATOM 891 C C . LEU A 1 222 ? 212.133 226.833 218.893 1.00 37.24 222 LEU B C 1
ATOM 892 O O . LEU A 1 222 ? 212.290 227.786 218.120 1.00 38.49 222 LEU B O 1
ATOM 897 N N . PHE A 1 223 ? 211.083 226.754 219.714 1.00 38.72 223 PHE B N 1
ATOM 898 C CA . PHE A 1 223 ? 210.081 227.818 219.735 1.00 38.46 223 PHE B CA 1
ATOM 899 C C . PHE A 1 223 ? 210.661 229.115 220.283 1.00 43.32 223 PHE B C 1
ATOM 900 O O . PHE A 1 223 ? 210.309 230.205 219.817 1.00 45.35 223 PHE B O 1
ATOM 908 N N . ASP A 1 224 ? 211.551 229.020 221.273 1.00 42.78 224 ASP B N 1
ATOM 909 C CA . ASP A 1 224 ? 212.228 230.205 221.783 1.00 42.12 224 ASP B CA 1
ATOM 910 C C . ASP A 1 224 ? 213.091 230.846 220.707 1.00 45.21 224 ASP B C 1
ATOM 911 O O . ASP A 1 224 ? 213.122 232.073 220.580 1.00 50.72 224 ASP B O 1
ATOM 916 N N . THR A 1 225 ? 213.799 230.032 219.921 1.00 45.45 225 THR B N 1
ATOM 917 C CA . THR A 1 225 ? 214.576 230.578 218.811 1.00 48.57 225 THR B CA 1
ATOM 918 C C . THR A 1 225 ? 213.675 231.270 217.795 1.00 51.00 225 THR B C 1
ATOM 919 O O . THR A 1 225 ? 213.986 232.373 217.323 1.00 53.79 225 THR B O 1
ATOM 923 N N . VAL A 1 226 ? 212.548 230.639 217.453 1.00 47.10 226 VAL B N 1
ATOM 924 C CA . VAL A 1 226 ? 211.636 231.223 216.473 1.00 47.36 226 VAL B CA 1
ATOM 925 C C . VAL A 1 226 ? 211.115 232.566 216.964 1.00 50.25 226 VAL B C 1
ATOM 926 O O . VAL A 1 226 ? 211.091 233.553 216.221 1.00 55.61 226 VAL B O 1
ATOM 930 N N . LEU A 1 227 ? 210.688 232.624 218.226 1.00 47.93 227 LEU B N 1
ATOM 931 C CA . LEU A 1 227 ? 210.138 233.864 218.757 1.00 44.92 227 LEU B CA 1
ATOM 932 C C . LEU A 1 227 ? 211.215 234.899 219.046 1.00 48.36 227 LEU B C 1
ATOM 933 O O . LEU A 1 227 ? 210.898 236.086 219.161 1.00 51.91 227 LEU B O 1
ATOM 938 N N . ALA A 1 228 ? 212.474 234.481 219.179 1.00 50.43 228 ALA B N 1
ATOM 939 C CA . ALA A 1 228 ? 213.561 235.442 219.306 1.00 52.23 228 ALA B CA 1
ATOM 940 C C . ALA A 1 228 ? 213.885 236.090 217.969 1.00 56.22 228 ALA B C 1
ATOM 941 O O . ALA A 1 228 ? 214.127 237.300 217.906 1.00 57.33 228 ALA B O 1
ATOM 943 N N . MET A 1 229 ? 213.894 235.308 216.892 1.00 58.47 229 MET B N 1
ATOM 944 C CA . MET A 1 229 ? 214.130 235.860 215.564 1.00 57.30 229 MET B CA 1
ATOM 945 C C . MET A 1 229 ? 212.846 236.261 214.848 1.00 58.88 229 MET B C 1
ATOM 946 O O . MET A 1 229 ? 212.911 236.750 213.716 1.00 61.64 229 MET B O 1
ATOM 951 N N . GLN A 1 230 ? 211.691 236.077 215.481 1.00 58.11 230 GLN B N 1
ATOM 952 C CA . GLN A 1 230 ? 210.411 236.561 214.980 1.00 52.61 230 GLN B CA 1
ATOM 953 C C . GLN A 1 230 ? 209.445 236.699 216.149 1.00 51.42 230 GLN B C 1
ATOM 954 O O . GLN A 1 230 ? 208.751 235.736 216.497 1.00 55.42 230 GLN B O 1
ATOM 960 N N . PRO A 1 231 ? 209.375 237.873 216.779 1.00 51.28 231 PRO B N 1
ATOM 961 C CA . PRO A 1 231 ? 208.586 238.005 218.017 1.00 51.38 231 PRO B CA 1
ATOM 962 C C . PRO A 1 231 ? 207.103 237.717 217.855 1.00 54.75 231 PRO B C 1
ATOM 963 O O . PRO A 1 231 ? 206.457 237.331 218.836 1.00 49.87 231 PRO B O 1
ATOM 967 N N . GLY A 1 232 ? 206.542 237.891 216.664 1.00 59.14 232 GLY B N 1
ATOM 968 C CA . GLY A 1 232 ? 205.113 237.740 216.484 1.00 58.16 232 GLY B CA 1
ATOM 969 C C . GLY A 1 232 ? 204.682 236.472 215.778 1.00 52.67 232 GLY B C 1
ATOM 970 O O . GLY A 1 232 ? 203.616 236.441 215.158 1.00 62.62 232 GLY B O 1
ATOM 971 N N . HIS A 1 233 ? 205.493 235.422 215.853 1.00 42.22 233 HIS B N 1
ATOM 972 C CA . HIS A 1 233 ? 205.158 234.158 215.203 1.00 41.18 233 HIS B CA 1
ATOM 973 C C . HIS A 1 233 ? 203.975 233.536 215.930 1.00 41.31 233 HIS B C 1
ATOM 974 O O . HIS A 1 233 ? 204.118 232.992 217.026 1.00 44.70 233 HIS B O 1
ATOM 981 N N . VAL A 1 234 ? 202.794 233.617 215.314 1.00 37.76 234 VAL B N 1
ATOM 982 C CA . VAL A 1 234 ? 201.572 233.152 215.965 1.00 35.90 234 VAL B CA 1
ATOM 983 C C . VAL A 1 234 ? 201.620 231.648 216.194 1.00 35.08 234 VAL B C 1
ATOM 984 O O . VAL A 1 234 ? 201.209 231.152 217.252 1.00 41.60 234 VAL B O 1
ATOM 988 N N . GLN A 1 235 ? 202.114 230.896 215.208 1.00 28.24 235 GLN B N 1
ATOM 989 C CA . GLN A 1 235 ? 202.235 229.453 215.372 1.00 25.00 235 GLN B CA 1
ATOM 990 C C . GLN A 1 235 ? 203.187 229.112 216.508 1.00 29.88 235 GLN B C 1
ATOM 991 O O . GLN A 1 235 ? 202.918 228.205 217.304 1.00 32.31 235 GLN B O 1
ATOM 997 N N . ALA A 1 236 ? 204.305 229.834 216.603 1.00 30.29 236 ALA B N 1
ATOM 998 C CA . ALA A 1 236 ? 205.257 229.586 217.677 1.00 27.88 236 ALA B CA 1
ATOM 999 C C . ALA A 1 236 ? 204.670 229.945 219.033 1.00 28.85 236 ALA B C 1
ATOM 1000 O O . ALA A 1 236 ? 204.925 229.252 220.019 1.00 31.50 236 ALA B O 1
ATOM 1002 N N . LEU A 1 237 ? 203.884 231.022 219.109 1.00 33.94 237 LEU B N 1
ATOM 1003 C CA . LEU A 1 237 ? 203.227 231.369 220.367 1.00 30.23 237 LEU B CA 1
ATOM 1004 C C . LEU A 1 237 ? 202.259 230.274 220.796 1.00 27.69 237 LEU B C 1
ATOM 1005 O O . LEU A 1 237 ? 202.254 229.851 221.958 1.00 36.30 237 LEU B O 1
ATOM 1010 N N . TRP A 1 238 ? 201.440 229.793 219.859 1.00 26.25 238 TRP B N 1
ATOM 1011 C CA . TRP A 1 238 ? 200.492 228.721 220.151 1.00 28.12 238 TRP B CA 1
ATOM 1012 C C . TRP A 1 238 ? 201.211 227.462 220.629 1.00 30.46 238 TRP B C 1
ATOM 1013 O O . TRP A 1 238 ? 200.856 226.869 221.660 1.00 31.81 238 TRP B O 1
ATOM 1024 N N . ASN A 1 239 ? 202.249 227.054 219.901 1.00 28.07 239 ASN B N 1
ATOM 1025 C CA . ASN A 1 239 ? 202.946 225.821 220.235 1.00 23.79 239 ASN B CA 1
ATOM 1026 C C . ASN A 1 239 ? 203.753 225.952 221.519 1.00 25.36 239 ASN B C 1
ATOM 1027 O O . ASN A 1 239 ? 203.883 224.978 222.265 1.00 30.89 239 ASN B O 1
ATOM 1032 N N . ARG A 1 240 ? 204.299 227.135 221.802 1.00 26.98 240 ARG B N 1
ATOM 1033 C CA . ARG A 1 240 ? 205.007 227.328 223.059 1.00 25.38 240 ARG B CA 1
ATOM 1034 C C . ARG A 1 240 ? 204.049 227.350 224.235 1.00 29.31 240 ARG B C 1
ATOM 1035 O O . ARG A 1 240 ? 204.404 226.892 225.322 1.00 33.60 240 ARG B O 1
ATOM 1043 N N . SER A 1 241 ? 202.837 227.873 224.042 1.00 31.73 241 SER B N 1
ATOM 1044 C CA . SER A 1 241 ? 201.820 227.742 225.078 1.00 26.59 241 SER B CA 1
ATOM 1045 C C . SER A 1 241 ? 201.510 226.277 225.347 1.00 28.42 241 SER B C 1
ATOM 1046 O O . SER A 1 241 ? 201.391 225.860 226.505 1.00 32.47 241 SER B O 1
ATOM 1049 N N . LEU A 1 242 ? 201.391 225.476 224.285 1.00 33.31 242 LEU B N 1
ATOM 1050 C CA . LEU A 1 242 ? 201.168 224.043 224.472 1.00 27.15 242 LEU B CA 1
ATOM 1051 C C . LEU A 1 242 ? 202.325 223.388 225.221 1.00 30.38 242 LEU B C 1
ATOM 1052 O O . LEU A 1 242 ? 202.108 222.578 226.130 1.00 38.57 242 LEU B O 1
ATOM 1057 N N . VAL A 1 243 ? 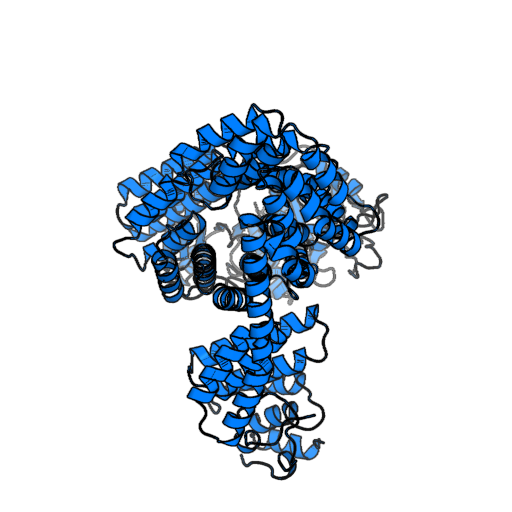203.563 223.722 224.848 1.00 29.33 243 VAL B N 1
ATOM 1058 C CA . VAL A 1 243 ? 204.734 223.129 225.493 1.00 27.56 243 VAL B CA 1
ATOM 1059 C C . VAL A 1 243 ? 204.792 223.519 226.964 1.00 31.41 243 VAL B C 1
ATOM 1060 O O . VAL A 1 243 ? 205.076 222.684 227.831 1.00 41.09 243 VAL B O 1
ATOM 1064 N N . TYR A 1 244 ? 204.529 224.791 227.269 1.00 31.66 244 TYR B N 1
ATOM 1065 C CA . TYR A 1 244 ? 204.503 225.238 228.656 1.00 27.75 244 TYR B CA 1
ATOM 1066 C C . TYR A 1 244 ? 203.427 224.510 229.446 1.00 31.16 244 TYR B C 1
ATOM 1067 O O . TYR A 1 244 ? 203.651 224.112 230.594 1.00 35.50 244 TYR B O 1
ATOM 1076 N N . ARG A 1 245 ? 202.248 224.331 228.849 1.00 32.98 245 ARG B N 1
ATOM 1077 C CA . ARG A 1 245 ? 201.186 223.590 229.518 1.00 31.36 245 ARG B CA 1
ATOM 1078 C C . ARG A 1 245 ? 201.610 222.156 229.800 1.00 36.17 245 ARG B C 1
ATOM 1079 O O . ARG A 1 245 ? 201.300 221.607 230.863 1.00 41.60 245 ARG B O 1
ATOM 1087 N N . ASP A 1 246 ? 202.321 221.531 228.858 1.00 38.82 246 ASP B N 1
ATOM 1088 C CA . ASP A 1 246 ? 202.776 220.159 229.053 1.00 37.76 246 ASP B CA 1
ATOM 1089 C C . ASP A 1 246 ? 203.884 220.046 230.093 1.00 39.14 246 ASP B C 1
ATOM 1090 O O . ASP A 1 246 ? 204.097 218.956 230.632 1.00 39.10 246 ASP B O 1
ATOM 1095 N N . LEU A 1 247 ? 204.592 221.134 230.385 1.00 37.35 247 LEU B N 1
ATOM 1096 C CA . LEU A 1 247 ? 205.630 221.139 231.406 1.00 35.20 247 LEU B CA 1
ATOM 1097 C C . LEU A 1 247 ? 205.090 221.475 232.789 1.00 38.19 247 LEU B C 1
ATOM 1098 O O . LEU A 1 247 ? 205.878 221.629 233.727 1.00 43.07 247 LEU B O 1
ATOM 1103 N N . GLY A 1 248 ? 203.775 221.582 232.938 1.00 37.96 248 GLY B N 1
ATOM 1104 C CA . GLY A 1 248 ? 203.188 221.989 234.201 1.00 36.24 248 GLY B CA 1
ATOM 1105 C C . GLY A 1 248 ? 203.456 223.433 234.563 1.00 39.36 248 GLY B C 1
ATOM 1106 O O . GLY A 1 248 ? 203.710 223.738 235.734 1.00 50.62 248 GLY B O 1
ATOM 1107 N N . LEU A 1 249 ? 203.400 224.332 233.585 1.00 33.39 249 LEU B N 1
ATOM 1108 C CA . LEU A 1 249 ? 203.608 225.764 233.797 1.00 36.18 249 LEU B CA 1
ATOM 1109 C C . LEU A 1 249 ? 202.426 226.516 233.202 1.00 37.79 249 LEU B C 1
ATOM 1110 O O . LEU A 1 249 ? 202.544 227.156 232.151 1.00 41.53 249 LEU B O 1
ATOM 1115 N N . PRO A 1 250 ? 201.260 226.450 233.850 1.00 37.53 250 PRO B N 1
ATOM 1116 C CA . PRO A 1 250 ? 200.059 227.068 233.265 1.00 37.14 250 PRO B CA 1
ATOM 1117 C C . PRO A 1 250 ? 200.146 228.575 233.101 1.00 42.07 250 PRO B C 1
ATOM 1118 O O . PRO A 1 250 ? 199.567 229.111 232.149 1.00 49.83 250 PRO B O 1
ATOM 1122 N N . LEU A 1 251 ? 200.838 229.281 233.997 1.00 40.04 251 LEU B N 1
ATOM 1123 C CA . LEU A 1 251 ? 200.886 230.738 233.906 1.00 37.53 251 LEU B CA 1
ATOM 1124 C C . LEU A 1 251 ? 201.635 231.194 232.661 1.00 39.16 251 LEU B C 1
ATOM 1125 O O . LEU A 1 251 ? 201.219 232.148 231.992 1.00 44.57 251 LEU B O 1
ATOM 1130 N N . SER A 1 252 ? 202.742 230.525 232.334 1.00 37.10 252 SER B N 1
ATOM 1131 C CA . SER A 1 252 ? 203.465 230.847 231.109 1.00 34.38 252 SER B CA 1
ATOM 1132 C C . SER A 1 252 ? 202.615 230.558 229.880 1.00 38.81 252 SER B C 1
ATOM 1133 O O . SER A 1 252 ? 202.652 231.307 228.897 1.00 45.59 252 SER B O 1
ATOM 1136 N N . ALA A 1 253 ? 201.838 229.473 229.920 1.00 35.17 253 ALA B N 1
ATOM 1137 C CA . ALA A 1 253 ? 200.938 229.163 228.816 1.00 32.63 253 ALA B CA 1
ATOM 1138 C C . ALA A 1 253 ? 199.882 230.248 228.643 1.00 33.39 253 ALA B C 1
ATOM 1139 O O . ALA A 1 253 ? 199.566 230.642 227.515 1.00 43.00 253 ALA B O 1
ATOM 1141 N N . MET A 1 254 ? 199.324 230.742 229.748 1.00 30.16 254 MET B N 1
ATOM 1142 C CA . MET A 1 254 ? 198.349 231.826 229.662 1.00 32.24 254 MET B CA 1
ATOM 1143 C C . MET A 1 254 ? 198.983 233.101 229.121 1.00 36.02 254 MET B C 1
ATOM 1144 O O . MET A 1 254 ? 198.360 233.831 228.343 1.00 43.22 254 MET B O 1
ATOM 1149 N N . LYS A 1 255 ? 200.218 233.391 229.532 1.00 36.37 255 LYS B N 1
ATOM 1150 C CA . LYS A 1 255 ? 200.923 234.556 229.006 1.00 35.62 255 LYS B CA 1
ATOM 1151 C C . LYS A 1 255 ? 201.116 234.441 227.497 1.00 38.89 255 LYS B C 1
ATOM 1152 O O . LYS A 1 255 ? 200.894 235.404 226.747 1.00 44.57 255 LYS B O 1
ATOM 1158 N N . ASP A 1 256 ? 201.516 233.254 227.035 1.00 40.71 256 ASP B N 1
ATOM 1159 C CA . ASP A 1 256 ? 201.699 233.036 225.605 1.00 37.49 256 ASP B CA 1
ATOM 1160 C C . ASP A 1 256 ? 200.383 233.158 224.852 1.00 37.25 256 ASP B C 1
ATOM 1161 O O . ASP A 1 256 ? 200.345 233.703 223.747 1.00 39.99 256 ASP B O 1
ATOM 1166 N N . LEU A 1 257 ? 199.291 232.657 225.430 1.00 36.57 257 LEU B N 1
ATOM 1167 C CA . LEU A 1 257 ? 197.996 232.749 224.760 1.00 31.90 257 LEU B CA 1
ATOM 1168 C C . LEU A 1 257 ? 197.494 234.188 224.710 1.00 33.73 257 LEU B C 1
ATOM 1169 O O . LEU A 1 257 ? 196.817 234.586 223.753 1.00 38.50 257 LEU B O 1
ATOM 1174 N N . THR A 1 258 ? 197.801 234.983 225.735 1.00 35.37 258 THR B N 1
ATOM 1175 C CA . THR A 1 258 ? 197.459 236.401 225.693 1.00 40.23 258 THR B CA 1
ATOM 1176 C C . THR A 1 258 ? 198.228 237.111 224.586 1.00 44.15 258 THR B C 1
ATOM 1177 O O . THR A 1 258 ? 197.654 237.882 223.803 1.00 48.26 258 THR B O 1
ATOM 1181 N N . GLU A 1 259 ? 199.532 236.844 224.486 1.00 45.21 259 GLU B N 1
ATOM 1182 C CA . GLU A 1 259 ? 200.293 237.409 223.375 1.00 44.26 259 GLU B CA 1
ATOM 1183 C C . GLU A 1 259 ? 199.766 236.915 222.033 1.00 44.89 259 GLU B C 1
ATOM 1184 O O . GLU A 1 259 ? 199.770 237.662 221.048 1.00 51.96 259 GLU B O 1
ATOM 1190 N N . PHE A 1 260 ? 199.299 235.666 221.980 1.00 41.80 260 PHE B N 1
ATOM 1191 C CA . PHE A 1 260 ? 198.735 235.120 220.751 1.00 36.11 260 PHE B CA 1
ATOM 1192 C C . PHE A 1 260 ? 197.498 235.893 220.323 1.00 41.76 260 PHE B C 1
ATOM 1193 O O . PHE A 1 260 ? 197.409 236.352 219.179 1.00 53.25 260 PHE B O 1
ATOM 1201 N N . GLU A 1 261 ? 196.529 236.049 221.227 1.00 42.09 261 GLU B N 1
ATOM 1202 C CA . GLU A 1 261 ? 195.329 236.798 220.868 1.00 45.78 261 GLU B CA 1
ATOM 1203 C C . GLU A 1 261 ? 195.668 238.243 220.536 1.00 46.84 261 GLU B C 1
ATOM 1204 O O . GLU A 1 261 ? 194.943 238.890 219.774 1.00 45.82 261 GLU B O 1
ATOM 1210 N N . HIS A 1 262 ? 196.762 238.766 221.094 1.00 52.89 262 HIS B N 1
ATOM 1211 C CA . HIS A 1 262 ? 197.260 240.055 220.626 1.00 56.07 262 HIS B CA 1
ATOM 1212 C C . HIS A 1 262 ? 197.707 239.980 219.169 1.00 57.76 262 HIS B C 1
ATOM 1213 O O . HIS A 1 262 ? 197.432 240.892 218.381 1.00 66.20 262 HIS B O 1
ATOM 1220 N N . ARG A 1 263 ? 198.389 238.896 218.789 1.00 53.21 263 ARG B N 1
ATOM 1221 C CA . ARG A 1 263 ? 199.048 238.818 217.488 1.00 47.87 263 ARG B CA 1
ATOM 1222 C C . ARG A 1 263 ? 198.249 238.084 216.417 1.00 48.06 263 ARG B C 1
ATOM 1223 O O . ARG A 1 263 ? 198.543 238.256 215.230 1.00 52.35 263 ARG B O 1
ATOM 1231 N N . GLU A 1 264 ? 197.263 237.276 216.791 1.00 49.10 264 GLU B N 1
ATOM 1232 C CA . GLU A 1 264 ? 196.502 236.509 215.814 1.00 38.69 264 GLU B CA 1
ATOM 1233 C C . GLU A 1 264 ? 195.402 237.360 215.190 1.00 42.63 264 GLU B C 1
ATOM 1234 O O . GLU A 1 264 ? 194.802 238.216 215.844 1.00 51.48 264 GLU B O 1
ATOM 1240 N N . THR A 1 265 ? 195.142 237.118 213.905 1.00 48.06 265 THR B N 1
ATOM 1241 C CA . THR A 1 265 ? 194.095 237.822 213.176 1.00 52.88 265 THR B CA 1
ATOM 1242 C C . THR A 1 265 ? 192.918 236.942 212.786 1.00 59.78 265 THR B C 1
ATOM 1243 O O . THR A 1 265 ? 191.810 237.455 212.625 1.00 62.57 265 THR B O 1
ATOM 1247 N N . ASP A 1 266 ? 193.129 235.638 212.626 1.00 57.51 266 ASP B N 1
ATOM 1248 C CA . ASP A 1 266 ? 192.039 234.737 212.284 1.00 47.93 266 ASP B CA 1
ATOM 1249 C C . ASP A 1 266 ? 191.069 234.625 213.454 1.00 49.07 266 ASP B C 1
ATOM 1250 O O . ASP A 1 266 ? 191.479 234.566 214.614 1.00 54.57 266 ASP B O 1
ATOM 1255 N N . GLU A 1 267 ? 189.771 234.605 213.145 1.00 54.03 267 GLU B N 1
ATOM 1256 C CA . GLU A 1 267 ? 188.764 234.630 214.203 1.00 50.48 267 GLU B CA 1
ATOM 1257 C C . GLU A 1 267 ? 188.693 233.302 214.944 1.00 43.93 267 GLU B C 1
ATOM 1258 O O . GLU A 1 267 ? 188.603 233.280 216.176 1.00 52.09 267 GLU B O 1
ATOM 1264 N N . GLY A 1 268 ? 188.722 232.187 214.213 1.00 42.17 268 GLY B N 1
ATOM 1265 C CA . GLY A 1 268 ? 188.601 230.890 214.859 1.00 39.17 268 GLY B CA 1
ATOM 1266 C C . GLY A 1 268 ? 189.775 230.569 215.762 1.00 40.62 268 GLY B C 1
ATOM 1267 O O . GLY A 1 268 ? 189.598 230.028 216.857 1.00 41.64 268 GLY B O 1
ATOM 1268 N N . TRP A 1 269 ? 190.989 230.889 215.314 1.00 42.96 269 TRP B N 1
ATOM 1269 C CA . TRP A 1 269 ? 192.162 230.655 216.146 1.00 35.80 269 TRP B CA 1
ATOM 1270 C C . TRP A 1 269 ? 192.127 231.516 217.400 1.00 39.23 269 TRP B C 1
ATOM 1271 O O . TRP A 1 269 ? 192.478 231.051 218.489 1.00 43.38 269 TRP B O 1
ATOM 1282 N N . ARG A 1 270 ? 191.705 232.775 217.268 1.00 36.34 270 ARG B N 1
ATOM 1283 C CA . ARG A 1 270 ? 191.581 233.633 218.440 1.00 30.97 270 ARG B CA 1
ATOM 1284 C C . ARG A 1 270 ? 190.547 233.084 219.411 1.00 36.18 270 ARG B C 1
ATOM 1285 O O . ARG A 1 270 ? 190.765 233.087 220.628 1.00 46.92 270 ARG B O 1
ATOM 1293 N N . SER A 1 271 ? 189.418 232.599 218.891 1.00 38.21 271 SER B N 1
ATOM 1294 C CA . SER A 1 271 ? 188.389 232.029 219.753 1.00 35.19 271 SER B CA 1
ATOM 1295 C C . SER A 1 271 ? 188.896 230.792 220.485 1.00 38.60 271 SER B C 1
ATOM 1296 O O . SER A 1 271 ? 188.657 230.630 221.689 1.00 43.71 271 SER B O 1
ATOM 1299 N N . GLU A 1 272 ? 189.605 229.908 219.781 1.00 37.15 272 GLU B N 1
ATOM 1300 C CA . GLU A 1 272 ? 190.096 228.698 220.431 1.00 33.72 272 GLU B CA 1
ATOM 1301 C C . GLU A 1 272 ? 191.190 229.014 221.441 1.00 37.21 272 GLU B C 1
ATOM 1302 O O . GLU A 1 272 ? 191.276 228.369 222.491 1.00 45.55 272 GLU B O 1
ATOM 1308 N N . ALA A 1 273 ? 192.039 230.000 221.147 1.00 37.48 273 ALA B N 1
ATOM 1309 C CA . ALA A 1 273 ? 193.028 230.429 222.128 1.00 35.68 273 ALA B CA 1
ATOM 1310 C C . ALA A 1 273 ? 192.356 231.012 223.362 1.00 39.20 273 ALA B C 1
ATOM 1311 O O . ALA A 1 273 ? 192.808 230.785 224.488 1.00 43.67 273 ALA B O 1
ATOM 1313 N N . ARG A 1 274 ? 191.277 231.772 223.169 1.00 38.49 274 ARG B N 1
ATOM 1314 C CA . ARG A 1 274 ? 190.538 232.305 224.306 1.00 38.83 274 ARG B CA 1
ATOM 1315 C C . ARG A 1 274 ? 189.951 231.185 225.153 1.00 39.66 274 ARG B C 1
ATOM 1316 O O . ARG A 1 274 ? 190.004 231.237 226.387 1.00 47.08 274 ARG B O 1
ATOM 1324 N N . ASP A 1 275 ? 189.391 230.162 224.507 1.00 37.98 275 ASP B N 1
ATOM 1325 C CA . ASP A 1 275 ? 188.838 229.035 225.255 1.00 37.26 275 ASP B CA 1
ATOM 1326 C C . ASP A 1 275 ? 189.927 228.278 226.009 1.00 38.87 275 ASP B C 1
ATOM 1327 O O . ASP A 1 275 ? 189.735 227.885 227.166 1.00 48.66 275 ASP B O 1
ATOM 1332 N N . ARG A 1 276 ? 191.080 228.067 225.370 1.00 36.19 276 ARG B N 1
ATOM 1333 C CA . ARG A 1 276 ? 192.181 227.371 226.031 1.00 36.77 276 ARG B CA 1
ATOM 1334 C C . ARG A 1 276 ? 192.719 228.171 227.209 1.00 35.04 276 ARG B C 1
ATOM 1335 O O . ARG A 1 276 ? 193.046 227.601 228.255 1.00 37.45 276 ARG B O 1
ATOM 1343 N N . ARG A 1 277 ? 192.825 229.493 227.060 1.00 35.65 277 ARG B N 1
ATOM 1344 C CA . ARG A 1 277 ? 193.273 230.332 228.165 1.00 33.73 277 ARG B CA 1
ATOM 1345 C C . ARG A 1 277 ? 192.263 230.331 229.304 1.00 38.83 277 ARG B C 1
ATOM 1346 O O . ARG A 1 277 ? 192.645 230.319 230.479 1.00 48.00 277 ARG B O 1
ATOM 1354 N N . ALA A 1 278 ? 190.969 230.347 228.978 1.00 39.80 278 ALA B N 1
ATOM 1355 C CA . ALA A 1 278 ? 189.950 230.260 230.017 1.00 39.84 278 ALA B CA 1
ATOM 1356 C C . ALA A 1 278 ? 190.046 228.940 230.767 1.00 45.15 278 ALA B C 1
ATOM 1357 O O . ALA A 1 278 ? 189.889 228.900 231.992 1.00 55.98 278 ALA B O 1
ATOM 1359 N N . ARG A 1 279 ? 190.296 227.845 230.047 1.00 40.06 279 ARG B N 1
ATOM 1360 C CA . ARG A 1 279 ? 190.485 226.558 230.709 1.00 39.53 279 ARG B CA 1
ATOM 1361 C C . ARG A 1 279 ? 191.727 226.564 231.591 1.00 41.74 279 ARG B C 1
ATOM 1362 O O . ARG A 1 279 ? 191.713 226.017 232.700 1.00 46.33 279 ARG B O 1
ATOM 1370 N N . LEU A 1 280 ? 192.815 227.170 231.114 1.00 41.88 280 LEU B N 1
ATOM 1371 C CA . LEU A 1 280 ? 194.052 227.216 231.887 1.00 40.15 280 LEU B CA 1
ATOM 1372 C C . LEU A 1 280 ? 193.950 228.126 233.102 1.00 43.80 280 LEU B C 1
ATOM 1373 O O . LEU A 1 280 ? 194.712 227.948 234.057 1.00 46.97 280 LEU B O 1
ATOM 1378 N N . SER A 1 281 ? 193.036 229.089 233.089 1.00 42.69 281 SER B N 1
ATOM 1379 C CA . SER A 1 281 ? 192.897 230.044 234.187 1.00 43.59 281 SER B CA 1
ATOM 1380 C C . SER A 1 281 ? 192.333 229.432 235.466 1.00 53.79 281 SER B C 1
ATOM 1381 O O . SER A 1 281 ? 192.047 230.199 236.391 1.00 57.84 281 SER B O 1
ATOM 1384 N N . SER A 1 282 ? 192.146 228.116 235.577 1.00 54.95 282 SER B N 1
ATOM 1385 C CA . SER A 1 282 ? 191.684 227.521 236.825 1.00 56.74 282 SER B CA 1
ATOM 1386 C C . SER A 1 282 ? 192.763 227.492 237.901 1.00 54.23 282 SER B C 1
ATOM 1387 O O . SER A 1 282 ? 192.446 227.216 239.062 1.00 56.53 282 SER B O 1
ATOM 1390 N N . THR A 1 283 ? 194.020 227.756 237.542 1.00 49.63 283 THR B N 1
ATOM 1391 C CA . THR A 1 283 ? 195.096 227.792 238.527 1.00 52.78 283 THR B CA 1
ATOM 1392 C C . THR A 1 283 ? 194.954 228.991 239.459 1.00 54.42 283 THR B C 1
ATOM 1393 O O . THR A 1 283 ? 195.356 228.931 240.632 1.00 58.43 283 THR B O 1
ATOM 1397 N N . LEU A 1 284 ? 194.376 230.082 238.959 1.00 51.42 284 LEU B N 1
ATOM 1398 C CA . LEU A 1 284 ? 194.135 231.242 239.805 1.00 52.89 284 LEU B CA 1
ATOM 1399 C C . LEU A 1 284 ? 193.141 230.923 240.913 1.00 51.49 284 LEU B C 1
ATOM 1400 O O . LEU A 1 284 ? 193.163 231.566 241.967 1.00 57.68 284 LEU B O 1
ATOM 1405 N N . ARG A 1 285 ? 192.274 229.929 240.706 1.00 50.11 285 ARG B N 1
ATOM 1406 C CA . ARG A 1 285 ? 191.401 229.480 241.785 1.00 51.93 285 ARG B CA 1
ATOM 1407 C C . ARG A 1 285 ? 192.206 228.872 242.925 1.00 51.71 285 ARG B C 1
ATOM 1408 O O . ARG A 1 285 ? 191.932 229.138 244.101 1.00 53.46 285 ARG B O 1
ATOM 1416 N N . ARG A 1 286 ? 193.211 228.055 242.597 1.00 51.81 286 ARG B N 1
ATOM 1417 C CA . ARG A 1 286 ? 194.101 227.526 243.625 1.00 47.30 286 ARG B CA 1
ATOM 1418 C C . ARG A 1 286 ? 194.860 228.647 244.318 1.00 42.43 286 ARG B C 1
ATOM 1419 O O . ARG A 1 286 ? 195.047 228.622 245.540 1.00 43.27 286 ARG B O 1
ATOM 1427 N N . LYS A 1 287 ? 195.311 229.638 243.546 1.00 42.64 287 LYS B N 1
ATOM 1428 C CA . LYS A 1 287 ? 196.014 230.771 244.145 1.00 38.64 287 LYS B CA 1
ATOM 1429 C C . LYS A 1 287 ? 195.126 231.518 245.133 1.00 38.58 287 LYS B C 1
ATOM 1430 O O . LYS A 1 287 ? 195.564 231.868 246.236 1.00 43.87 287 LYS B O 1
ATOM 1436 N N . GLU A 1 288 ? 193.871 231.767 244.759 1.00 40.13 288 GLU B N 1
ATOM 1437 C CA . GLU A 1 288 ? 192.970 232.498 245.641 1.00 40.32 288 GLU B CA 1
ATOM 1438 C C . GLU A 1 288 ? 192.573 231.665 246.854 1.00 38.48 288 GLU B C 1
ATOM 1439 O O . GLU A 1 288 ? 192.387 232.217 247.944 1.00 42.50 288 GLU B O 1
ATOM 1445 N N . ARG A 1 289 ? 192.459 230.344 246.701 1.00 39.50 289 ARG B N 1
ATOM 1446 C CA . ARG A 1 289 ? 192.209 229.500 247.864 1.00 38.59 289 ARG B CA 1
ATOM 1447 C C . ARG A 1 289 ? 193.385 229.534 248.829 1.00 36.79 289 ARG B C 1
ATOM 1448 O O . ARG A 1 289 ? 193.192 229.582 250.049 1.00 40.69 289 ARG B O 1
ATOM 1456 N N . TRP A 1 290 ? 194.614 229.512 248.305 1.00 34.98 290 TRP B N 1
ATOM 1457 C CA . TRP A 1 290 ? 195.777 229.629 249.178 1.00 28.25 290 TRP B CA 1
ATOM 1458 C C . TRP A 1 290 ? 195.801 230.976 249.887 1.00 31.54 290 TRP B C 1
ATOM 1459 O O . TRP A 1 290 ? 196.157 231.056 251.068 1.00 35.82 290 TRP B O 1
ATOM 1470 N N . LEU A 1 291 ? 195.454 232.051 249.176 1.00 31.92 291 LEU B N 1
ATOM 1471 C CA . LEU A 1 291 ? 195.419 233.367 249.808 1.00 28.95 291 LEU B CA 1
ATOM 1472 C C . LEU A 1 291 ? 194.373 233.422 250.914 1.00 35.00 291 LEU B C 1
ATOM 1473 O O . LEU A 1 291 ? 194.615 233.996 251.984 1.00 44.65 291 LEU B O 1
ATOM 1478 N N . ALA A 1 292 ? 193.201 232.829 250.675 1.00 32.94 292 ALA B N 1
ATOM 1479 C CA . ALA A 1 292 ? 192.178 232.768 251.712 1.00 28.22 292 ALA B CA 1
ATOM 1480 C C . ALA A 1 292 ? 192.658 231.964 252.911 1.00 34.20 292 ALA B C 1
ATOM 1481 O O . ALA A 1 292 ? 192.417 232.348 254.060 1.00 40.63 292 ALA B O 1
ATOM 1483 N N . ALA A 1 293 ? 193.343 230.845 252.664 1.00 36.23 293 ALA B N 1
ATOM 1484 C CA . ALA A 1 293 ? 193.875 230.040 253.759 1.00 28.33 293 ALA B CA 1
ATOM 1485 C C . ALA A 1 293 ? 194.905 230.814 254.569 1.00 31.35 293 ALA B C 1
ATOM 1486 O O . ALA A 1 293 ? 194.911 230.750 255.803 1.00 40.88 293 ALA B O 1
ATOM 1488 N N . ASP A 1 294 ? 195.793 231.541 253.890 1.00 34.82 294 ASP B N 1
ATOM 1489 C CA . ASP A 1 294 ? 196.803 232.329 254.589 1.00 35.96 294 ASP B CA 1
ATOM 1490 C C . ASP A 1 294 ? 196.165 233.424 255.434 1.00 38.84 294 ASP B C 1
ATOM 1491 O O . ASP A 1 294 ? 196.562 233.643 256.586 1.00 44.24 294 ASP B O 1
ATOM 1496 N N . GLN A 1 295 ? 195.172 234.124 254.880 1.00 38.90 295 GLN B N 1
ATOM 1497 C CA . GLN A 1 295 ? 194.496 235.165 255.648 1.00 45.21 295 GLN B CA 1
ATOM 1498 C C . GLN A 1 295 ? 193.749 234.575 256.837 1.00 43.30 295 GLN B C 1
ATOM 1499 O O . GLN A 1 295 ? 193.718 235.173 257.918 1.00 41.32 295 GLN B O 1
ATOM 1505 N N . THR A 1 296 ? 193.135 233.404 256.655 1.00 43.02 296 THR B N 1
ATOM 1506 C CA . THR A 1 296 ? 192.445 232.751 257.762 1.00 40.91 296 THR B CA 1
ATOM 1507 C C . THR A 1 296 ? 193.422 232.328 258.850 1.00 42.34 296 THR B C 1
ATOM 1508 O O . THR A 1 296 ? 193.108 232.420 260.038 1.00 51.50 296 THR B O 1
ATOM 1512 N N . GLY A 1 297 ? 194.612 231.867 258.468 1.00 38.01 297 GLY B N 1
ATOM 1513 C CA . GLY A 1 297 ? 195.621 231.552 259.467 1.00 36.66 297 GLY B CA 1
ATOM 1514 C C . GLY A 1 297 ? 196.099 232.777 260.224 1.00 41.16 297 GLY B C 1
ATOM 1515 O O . GLY A 1 297 ? 196.284 232.734 261.444 1.00 39.67 297 GLY B O 1
ATOM 1516 N N . ALA A 1 298 ? 196.305 233.887 259.513 1.00 45.66 298 ALA B N 1
ATOM 1517 C CA . ALA A 1 298 ? 196.696 235.125 260.183 1.00 38.55 298 ALA B CA 1
ATOM 1518 C C . ALA A 1 298 ? 195.614 235.593 261.148 1.00 44.09 298 ALA B C 1
ATOM 1519 O O . ALA A 1 298 ? 195.911 236.019 262.271 1.00 51.84 298 ALA B O 1
ATOM 1521 N N . ASP A 1 299 ? 194.349 235.515 260.730 1.00 42.90 299 ASP B N 1
ATOM 1522 C CA . ASP A 1 299 ? 193.249 235.883 261.615 1.00 44.61 299 ASP B CA 1
ATOM 1523 C C . ASP A 1 299 ? 193.128 234.924 262.792 1.00 45.20 299 ASP B C 1
ATOM 1524 O O . ASP A 1 299 ? 192.742 235.338 263.888 1.00 48.30 299 ASP B O 1
ATOM 1529 N N . LEU A 1 300 ? 193.437 233.645 262.580 1.00 43.89 300 LEU B N 1
ATOM 1530 C CA . LEU A 1 300 ? 193.466 232.680 263.674 1.00 37.70 300 LEU B CA 1
ATOM 1531 C C . LEU A 1 300 ? 194.530 233.046 264.696 1.00 38.70 300 LEU B C 1
ATOM 1532 O O . LEU A 1 300 ? 194.311 232.924 265.906 1.00 41.09 300 LEU B O 1
ATOM 1537 N N . ILE A 1 301 ? 195.700 233.473 264.221 1.00 41.94 301 ILE B N 1
ATOM 1538 C CA . ILE A 1 301 ? 196.749 233.933 265.127 1.00 36.52 301 ILE B CA 1
ATOM 1539 C C . ILE A 1 301 ? 196.285 235.161 265.895 1.00 39.93 301 ILE B C 1
ATOM 1540 O O . ILE A 1 301 ? 196.469 235.260 267.114 1.00 38.24 301 ILE B O 1
ATOM 1545 N N . ASN A 1 302 ? 195.665 236.112 265.195 1.00 50.55 302 ASN B N 1
ATOM 1546 C CA . ASN A 1 302 ? 195.355 237.408 265.784 1.00 47.72 302 ASN B CA 1
ATOM 1547 C C . ASN A 1 302 ? 194.086 237.412 266.627 1.00 46.13 302 ASN B C 1
ATOM 1548 O O . ASN A 1 302 ? 193.878 238.359 267.392 1.00 54.63 302 ASN B O 1
ATOM 1553 N N . ARG A 1 303 ? 193.234 236.393 266.513 1.00 43.90 303 ARG B N 1
ATOM 1554 C CA . ARG A 1 303 ? 191.961 236.411 267.226 1.00 43.13 303 ARG B CA 1
ATOM 1555 C C . ARG A 1 303 ? 191.604 235.113 267.930 1.00 41.72 303 ARG B C 1
ATOM 1556 O O . ARG A 1 303 ? 190.692 235.130 268.761 1.00 42.34 303 ARG B O 1
ATOM 1564 N N . GLY A 1 304 ? 192.259 234.002 267.634 1.00 45.22 304 GLY B N 1
ATOM 1565 C CA . GLY A 1 304 ? 192.030 232.773 268.375 1.00 43.48 304 GLY B CA 1
ATOM 1566 C C . GLY A 1 304 ? 190.896 231.964 267.785 1.00 41.38 304 GLY B C 1
ATOM 1567 O O . GLY A 1 304 ? 190.896 231.665 266.596 1.00 45.70 304 GLY B O 1
ATOM 1568 N N . ALA A 1 305 ? 189.925 231.614 268.625 1.00 38.23 305 ALA B N 1
ATOM 1569 C CA . ALA A 1 305 ? 188.825 230.753 268.215 1.00 44.37 305 ALA B CA 1
ATOM 1570 C C . ALA A 1 305 ? 187.683 231.508 267.549 1.00 51.30 305 ALA B C 1
ATOM 1571 O O . ALA A 1 305 ? 186.677 230.884 267.197 1.00 52.64 305 ALA B O 1
ATOM 1573 N N . GLN A 1 306 ? 187.797 232.827 267.380 1.00 50.16 306 GLN B N 1
ATOM 1574 C CA . GLN A 1 306 ? 186.774 233.552 266.638 1.00 53.99 306 GLN B CA 1
ATOM 1575 C C . GLN A 1 306 ? 186.767 233.142 265.170 1.00 58.05 306 GLN B C 1
ATOM 1576 O O . GLN A 1 306 ? 185.698 233.076 264.552 1.00 58.96 306 GLN B O 1
ATOM 1582 N N . GLU A 1 307 ? 187.940 232.862 264.596 1.00 50.11 307 GLU B N 1
ATOM 1583 C CA . GLU A 1 307 ? 188.047 232.309 263.251 1.00 44.19 307 GLU B CA 1
ATOM 1584 C C . GLU A 1 307 ? 188.199 230.793 263.257 1.00 42.97 307 GLU B C 1
ATOM 1585 O O . GLU A 1 307 ? 188.831 230.232 262.359 1.00 48.02 307 GLU B O 1
ATOM 1591 N N . LEU A 1 308 ? 187.635 230.115 264.256 1.00 41.77 308 LEU B N 1
ATOM 1592 C CA . LEU A 1 308 ? 187.740 228.661 264.302 1.00 40.85 308 LEU B CA 1
ATOM 1593 C C . LEU A 1 308 ? 186.835 228.007 263.269 1.00 44.56 308 LEU B C 1
ATOM 1594 O O . LEU A 1 308 ? 187.187 226.970 262.696 1.00 47.35 308 LEU B O 1
ATOM 1599 N N . ALA A 1 309 ? 185.659 228.588 263.030 1.00 47.16 309 ALA B N 1
ATOM 1600 C CA . ALA A 1 309 ? 184.743 228.022 262.048 1.00 37.97 309 ALA B CA 1
ATOM 1601 C C . ALA A 1 309 ? 185.347 228.049 260.652 1.00 35.31 309 ALA B C 1
ATOM 1602 O O . ALA A 1 309 ? 185.207 227.088 259.889 1.00 41.21 309 ALA B O 1
ATOM 1604 N N . ARG A 1 310 ? 186.021 229.143 260.298 1.00 34.29 310 ARG B N 1
ATOM 1605 C CA . ARG A 1 310 ? 186.636 229.236 258.982 1.00 39.06 310 ARG B CA 1
ATOM 1606 C C . ARG A 1 310 ? 187.917 228.420 258.890 1.00 39.15 310 ARG B C 1
ATOM 1607 O O . ARG A 1 310 ? 188.235 227.896 257.819 1.00 41.00 310 ARG B O 1
ATOM 1615 N N . ALA A 1 311 ? 188.660 228.301 259.992 1.00 42.08 311 ALA B N 1
ATOM 1616 C CA . ALA A 1 311 ? 189.929 227.584 259.956 1.00 35.62 311 ALA B CA 1
ATOM 1617 C C . ALA A 1 311 ? 189.733 226.096 259.709 1.00 40.04 311 ALA B C 1
ATOM 1618 O O . ALA A 1 311 ? 190.576 225.463 259.066 1.00 45.23 311 ALA B O 1
ATOM 1620 N N . LEU A 1 312 ? 188.637 225.519 260.204 1.00 39.71 312 LEU B N 1
ATOM 1621 C CA . LEU A 1 312 ? 188.383 224.098 260.004 1.00 35.07 312 LEU B CA 1
ATOM 1622 C C . LEU A 1 312 ? 188.128 223.742 258.547 1.00 38.59 312 LEU B C 1
ATOM 1623 O O . LEU A 1 312 ? 188.214 222.563 258.193 1.00 44.28 312 LEU B O 1
ATOM 1628 N N . THR A 1 313 ? 187.817 224.720 257.701 1.00 40.01 313 THR B N 1
ATOM 1629 C CA . THR A 1 313 ? 187.665 224.482 256.273 1.00 39.36 313 THR B CA 1
ATOM 1630 C C . THR A 1 313 ? 188.990 224.534 255.525 1.00 39.89 313 THR B C 1
ATOM 1631 O O . THR A 1 313 ? 189.009 224.284 254.316 1.00 41.75 313 THR B O 1
ATOM 1635 N N . PHE A 1 314 ? 190.091 224.852 256.209 1.00 35.21 314 PHE B N 1
ATOM 1636 C CA . PHE A 1 314 ? 191.411 224.924 255.596 1.00 34.79 314 PHE B CA 1
ATOM 1637 C C . PHE A 1 314 ? 192.377 223.914 256.201 1.00 40.84 314 PHE B C 1
ATOM 1638 O O . PHE A 1 314 ? 193.594 224.092 256.099 1.00 45.59 314 PHE B O 1
ATOM 1646 N N . VAL A 1 315 ? 191.861 222.858 256.832 1.00 42.58 315 VAL B N 1
ATOM 1647 C CA . VAL A 1 315 ? 192.727 221.896 257.509 1.00 41.64 315 VAL B CA 1
ATOM 1648 C C . VAL A 1 315 ? 193.655 221.215 256.512 1.00 45.75 315 VAL B C 1
ATOM 1649 O O . VAL A 1 315 ? 194.828 220.959 256.809 1.00 54.12 315 VAL B O 1
ATOM 1653 N N . ASP A 1 316 ? 193.158 220.930 255.309 1.00 43.81 316 ASP B N 1
ATOM 1654 C CA . ASP A 1 316 ? 193.989 220.286 254.299 1.00 44.44 316 ASP B CA 1
ATOM 1655 C C . ASP A 1 316 ? 195.095 221.192 253.771 1.00 43.55 316 ASP B C 1
ATOM 1656 O O . ASP A 1 316 ? 196.025 220.690 253.133 1.00 48.04 316 ASP B O 1
ATOM 1661 N N . VAL A 1 317 ? 195.023 222.493 254.017 1.00 41.59 317 VAL B N 1
ATOM 1662 C CA . VAL A 1 317 ? 196.112 223.392 253.617 1.00 41.15 317 VAL B CA 1
ATOM 1663 C C . VAL A 1 317 ? 197.292 223.197 254.563 1.00 43.90 317 VAL B C 1
ATOM 1664 O O . VAL A 1 317 ? 197.116 223.279 255.791 1.00 48.43 317 VAL B O 1
ATOM 1668 N N . PRO A 1 318 ? 198.497 222.930 254.053 1.00 38.17 318 PRO B N 1
ATOM 1669 C CA . PRO A 1 318 ? 199.618 222.594 254.948 1.00 38.19 318 PRO B CA 1
ATOM 1670 C C . PRO A 1 318 ? 199.982 223.685 255.942 1.00 41.94 318 PRO B C 1
ATOM 1671 O O . PRO A 1 318 ? 200.445 223.368 257.043 1.00 49.90 318 PRO B O 1
ATOM 1675 N N . LEU A 1 319 ? 199.793 224.959 255.592 1.00 35.12 319 LEU B N 1
ATOM 1676 C CA . LEU A 1 319 ? 200.203 226.056 256.462 1.00 29.78 319 LEU B CA 1
ATOM 1677 C C . LEU A 1 319 ? 199.351 226.183 257.717 1.00 33.58 319 LEU B C 1
ATOM 1678 O O . LEU A 1 319 ? 199.737 226.915 258.638 1.00 37.72 319 LEU B O 1
ATOM 1683 N N . LEU A 1 320 ? 198.203 225.507 257.776 1.00 36.50 320 LEU B N 1
ATOM 1684 C CA . LEU A 1 320 ? 197.332 225.670 258.930 1.00 31.50 320 LEU B CA 1
ATOM 1685 C C . LEU A 1 320 ? 197.963 225.107 260.194 1.00 28.10 320 LEU B C 1
ATOM 1686 O O . LEU A 1 320 ? 197.662 225.580 261.290 1.00 30.00 320 LEU B O 1
ATOM 1691 N N . ARG A 1 321 ? 198.855 224.123 260.072 1.00 28.46 321 ARG B N 1
ATOM 1692 C CA . ARG A 1 321 ? 199.508 223.585 261.261 1.00 26.62 321 ARG B CA 1
ATOM 1693 C C . ARG A 1 321 ? 200.446 224.608 261.889 1.00 30.64 321 ARG B C 1
ATOM 1694 O O . ARG A 1 321 ? 200.423 224.820 263.108 1.00 34.75 321 ARG B O 1
ATOM 1702 N N . ARG A 1 322 ? 201.279 225.264 261.076 1.00 29.61 322 ARG B N 1
ATOM 1703 C CA . ARG A 1 322 ? 202.161 226.283 261.634 1.00 26.79 322 ARG B CA 1
ATOM 1704 C C . ARG A 1 322 ? 201.366 227.482 262.129 1.00 28.43 322 ARG B C 1
ATOM 1705 O O . ARG A 1 322 ? 201.730 228.100 263.138 1.00 36.98 322 ARG B O 1
ATOM 1713 N N . ASP A 1 323 ? 200.280 227.836 261.437 1.00 25.74 323 ASP B N 1
ATOM 1714 C CA . ASP A 1 323 ? 199.477 228.948 261.929 1.00 26.32 323 ASP B CA 1
ATOM 1715 C C . ASP A 1 323 ? 198.756 228.584 263.219 1.00 30.67 323 ASP B C 1
ATOM 1716 O O . ASP A 1 323 ? 198.524 229.454 264.060 1.00 33.75 323 ASP B O 1
ATOM 1721 N N . PHE A 1 324 ? 198.427 227.306 263.410 1.00 28.50 324 PHE B N 1
ATOM 1722 C CA . PHE A 1 324 ? 197.913 226.849 264.695 1.00 24.75 324 PHE B CA 1
ATOM 1723 C C . PHE A 1 324 ? 198.977 226.953 265.777 1.00 25.10 324 PHE B C 1
ATOM 1724 O O . PHE A 1 324 ? 198.682 227.343 266.913 1.00 30.05 324 PHE B O 1
ATOM 1732 N N . TYR A 1 325 ? 200.218 226.594 265.444 1.00 26.86 325 TYR B N 1
ATOM 1733 C CA . TYR A 1 325 ? 201.312 226.740 266.401 1.00 24.56 325 TYR B CA 1
ATOM 1734 C C . TYR A 1 325 ? 201.457 228.188 266.841 1.00 25.52 325 TYR B C 1
ATOM 1735 O O . TYR A 1 325 ? 201.609 228.472 268.033 1.00 28.16 325 TYR B O 1
ATOM 1744 N N . HIS A 1 326 ? 201.413 229.115 265.886 1.00 29.86 326 HIS B N 1
ATOM 1745 C CA . HIS A 1 326 ? 201.486 230.535 266.214 1.00 21.43 326 HIS B CA 1
ATOM 1746 C C . HIS A 1 326 ? 200.268 230.990 267.010 1.00 23.08 326 HIS B C 1
ATOM 1747 O O . HIS A 1 326 ? 200.385 231.831 267.906 1.00 31.07 326 HIS B O 1
ATOM 1754 N N . ALA A 1 327 ? 199.088 230.461 266.682 1.00 26.86 327 ALA B N 1
ATOM 1755 C CA . ALA A 1 327 ? 197.862 230.891 267.344 1.00 26.85 327 ALA B CA 1
ATOM 1756 C C . ALA A 1 327 ? 197.825 230.456 268.800 1.00 30.53 327 ALA B C 1
ATOM 1757 O O . ALA A 1 327 ? 197.364 231.209 269.662 1.00 38.41 327 ALA B O 1
ATOM 1759 N N . VAL A 1 328 ? 198.288 229.240 269.094 1.00 30.10 328 VAL B N 1
ATOM 1760 C CA . VAL A 1 328 ? 198.260 228.750 270.469 1.00 27.56 328 VAL B CA 1
ATOM 1761 C C . VAL A 1 328 ? 199.216 229.551 271.344 1.00 28.93 328 VAL B C 1
ATOM 1762 O O . VAL A 1 328 ? 198.928 229.825 272.514 1.00 32.47 328 VAL B O 1
ATOM 1766 N N . ARG A 1 329 ? 200.362 229.947 270.791 1.00 31.23 329 ARG B N 1
ATOM 1767 C CA . ARG A 1 329 ? 201.352 230.684 271.565 1.00 30.89 329 ARG B CA 1
ATOM 1768 C C . ARG A 1 329 ? 200.953 232.133 271.801 1.00 34.31 329 ARG B C 1
ATOM 1769 O O . ARG A 1 329 ? 201.516 232.778 272.689 1.00 46.57 329 ARG B O 1
ATOM 1777 N N . ALA A 1 330 ? 200.001 232.657 271.037 1.00 32.83 330 ALA B N 1
ATOM 1778 C CA . ALA A 1 330 ? 199.606 234.053 271.138 1.00 32.23 330 ALA B CA 1
ATOM 1779 C C . ALA A 1 330 ? 198.410 234.278 272.053 1.00 40.64 330 ALA B C 1
ATOM 1780 O O . ALA A 1 330 ? 197.987 235.427 272.215 1.00 50.21 330 ALA B O 1
ATOM 1782 N N . ARG A 1 331 ? 197.861 233.229 272.657 1.00 37.62 331 ARG B N 1
ATOM 1783 C CA . ARG A 1 331 ? 196.689 233.361 273.511 1.00 42.08 331 ARG B CA 1
ATOM 1784 C C . ARG A 1 331 ? 197.117 233.732 274.923 1.00 54.14 331 ARG B C 1
ATOM 1785 O O . ARG A 1 331 ? 198.018 233.108 275.491 1.00 66.06 331 ARG B O 1
ATOM 1793 N N . THR A 1 332 ? 196.471 234.750 275.484 1.00 55.79 332 THR B N 1
ATOM 1794 C CA . THR A 1 332 ? 196.816 235.266 276.801 1.00 61.96 332 THR B CA 1
ATOM 1795 C C . THR A 1 332 ? 195.995 234.644 277.922 1.00 63.19 332 THR B C 1
ATOM 1796 O O . THR A 1 332 ? 196.177 235.020 279.084 1.00 65.41 332 THR B O 1
ATOM 1800 N N . SER A 1 333 ? 195.104 233.710 277.609 1.00 58.34 333 SER B N 1
ATOM 1801 C CA . SER A 1 333 ? 194.228 233.109 278.600 1.00 57.96 333 SER B CA 1
ATOM 1802 C C . SER A 1 333 ? 194.192 231.601 278.403 1.00 55.95 333 SER B C 1
ATOM 1803 O O . SER A 1 333 ? 194.493 231.086 277.324 1.00 61.53 333 SER B O 1
ATOM 1806 N N . SER A 1 334 ? 193.830 230.891 279.471 1.00 48.81 334 SER B N 1
ATOM 1807 C CA . SER A 1 334 ? 193.674 229.444 279.370 1.00 56.97 334 SER B CA 1
ATOM 1808 C C . SER A 1 334 ? 192.398 229.083 278.619 1.00 62.32 334 SER B C 1
ATOM 1809 O O . SER A 1 334 ? 192.355 228.078 277.898 1.00 62.19 334 SER B O 1
ATOM 1812 N N . THR A 1 335 ? 191.353 229.899 278.769 1.00 63.20 335 THR B N 1
ATOM 1813 C CA . THR A 1 335 ? 190.094 229.629 278.084 1.00 65.51 335 THR B CA 1
ATOM 1814 C C . THR A 1 335 ? 190.277 229.640 276.573 1.00 62.95 335 THR B C 1
ATOM 1815 O O . THR A 1 335 ? 189.693 228.816 275.863 1.00 65.56 335 THR B O 1
ATOM 1819 N N . ASP A 1 336 ? 191.094 230.562 276.063 1.00 58.78 336 ASP B N 1
ATOM 1820 C CA . ASP A 1 336 ? 191.334 230.630 274.626 1.00 55.52 336 ASP B CA 1
ATOM 1821 C C . ASP A 1 336 ? 192.049 229.381 274.123 1.00 55.07 336 ASP B C 1
ATOM 1822 O O . ASP A 1 336 ? 191.722 228.849 273.052 1.00 61.41 336 ASP B O 1
ATOM 1827 N N . VAL A 1 337 ? 193.032 228.898 274.884 1.00 50.57 337 VAL B N 1
ATOM 1828 C CA . VAL A 1 337 ? 193.752 227.696 274.482 1.00 48.14 337 VAL B CA 1
ATOM 1829 C C . VAL A 1 337 ? 192.825 226.489 274.515 1.00 54.39 337 VAL B C 1
ATOM 1830 O O . VAL A 1 337 ? 192.902 225.610 273.650 1.00 53.76 337 VAL B O 1
ATOM 1834 N N . LEU A 1 338 ? 191.925 226.430 275.500 1.00 57.09 338 LEU B N 1
ATOM 1835 C CA . LEU A 1 338 ? 190.898 225.390 275.478 1.00 58.28 338 LEU B CA 1
ATOM 1836 C C . LEU A 1 338 ? 190.016 225.513 274.244 1.00 54.81 338 LEU B C 1
ATOM 1837 O O . LEU A 1 338 ? 189.657 224.506 273.624 1.00 55.86 338 LEU B O 1
ATOM 1842 N N . ALA A 1 339 ? 189.643 226.741 273.881 1.00 54.25 339 ALA B N 1
ATOM 1843 C CA . ALA A 1 339 ? 188.756 226.949 272.742 1.00 53.51 339 ALA B CA 1
ATOM 1844 C C . ALA A 1 339 ? 189.409 226.525 271.435 1.00 50.13 339 ALA B C 1
ATOM 1845 O O . ALA A 1 339 ? 188.713 226.133 270.492 1.00 51.32 339 ALA B O 1
ATOM 1847 N N . LEU A 1 340 ? 190.734 226.605 271.356 1.00 47.06 340 LEU B N 1
ATOM 1848 C CA . LEU A 1 340 ? 191.450 226.151 270.165 1.00 45.58 340 LEU B CA 1
ATOM 1849 C C . LEU A 1 340 ? 191.534 224.631 270.044 1.00 44.77 340 LEU B C 1
ATOM 1850 O O . LEU A 1 340 ? 192.040 224.141 269.031 1.00 42.88 340 LEU B O 1
ATOM 1855 N N . LEU A 1 341 ? 191.067 223.882 271.041 1.00 49.80 341 LEU B N 1
ATOM 1856 C CA . LEU A 1 341 ? 191.219 222.428 271.020 1.00 50.03 341 LEU B CA 1
ATOM 1857 C C . LEU A 1 341 ? 190.539 221.733 269.840 1.00 53.61 341 LEU B C 1
ATOM 1858 O O . LEU A 1 341 ? 191.137 220.784 269.302 1.00 55.53 341 LEU B O 1
ATOM 1863 N N . PRO A 1 342 ? 189.312 222.087 269.426 1.00 48.26 342 PRO B N 1
ATOM 1864 C CA . PRO A 1 342 ? 188.727 221.398 268.261 1.00 45.49 342 PRO B CA 1
ATOM 1865 C C . PRO A 1 342 ? 189.597 221.450 267.018 1.00 46.22 342 PRO B C 1
ATOM 1866 O O . PRO A 1 342 ? 189.706 220.447 266.299 1.00 49.80 342 PRO B O 1
ATOM 1870 N N . LEU A 1 343 ? 190.228 222.593 266.745 1.00 42.76 343 LEU B N 1
ATOM 1871 C CA . LEU A 1 343 ? 191.115 222.678 265.592 1.00 38.04 343 LEU B CA 1
ATOM 1872 C C . LEU A 1 343 ? 192.320 221.768 265.763 1.00 41.73 343 LEU B C 1
ATOM 1873 O O . LEU A 1 343 ? 192.772 221.141 264.801 1.00 45.23 343 LEU B O 1
ATOM 1878 N N . ALA A 1 344 ? 192.855 221.682 266.981 1.00 44.62 344 ALA B N 1
ATOM 1879 C CA . ALA A 1 344 ? 193.977 220.785 267.233 1.00 39.18 344 ALA B CA 1
ATOM 1880 C C . ALA A 1 344 ? 193.592 219.340 266.951 1.00 45.25 344 ALA B C 1
ATOM 1881 O O . ALA A 1 344 ? 194.335 218.604 266.293 1.00 48.86 344 ALA B O 1
ATOM 1883 N N . GLU A 1 345 ? 192.420 218.921 267.433 1.00 50.44 345 GLU B N 1
ATOM 1884 C CA . GLU A 1 345 ? 191.984 217.545 267.217 1.00 53.55 345 GLU B CA 1
ATOM 1885 C C . GLU A 1 345 ? 191.741 217.261 265.739 1.00 53.70 345 GLU B C 1
ATOM 1886 O O . GLU A 1 345 ? 192.128 216.200 265.233 1.00 54.63 345 GLU B O 1
ATOM 1892 N N . ARG A 1 346 ? 191.107 218.198 265.026 1.00 48.74 346 ARG B N 1
ATOM 1893 C CA . ARG A 1 346 ? 190.810 217.955 263.618 1.00 45.04 346 ARG B CA 1
ATOM 1894 C C . ARG A 1 346 ? 192.062 218.023 262.756 1.00 45.72 346 ARG B C 1
ATOM 1895 O O . ARG A 1 346 ? 192.116 217.387 261.699 1.00 52.76 346 ARG B O 1
ATOM 1903 N N . LEU A 1 347 ? 193.072 218.786 263.179 1.00 42.97 347 LEU B N 1
ATOM 1904 C CA . LEU A 1 347 ? 194.358 218.760 262.492 1.00 42.92 347 LEU B CA 1
ATOM 1905 C C . LEU A 1 347 ? 195.090 217.453 262.759 1.00 51.30 347 LEU B C 1
ATOM 1906 O O . LEU A 1 347 ? 195.753 216.913 261.867 1.00 55.12 347 LEU B O 1
ATOM 1911 N N . ASP A 1 348 ? 194.992 216.941 263.988 1.00 53.60 348 ASP B N 1
ATOM 1912 C CA . ASP A 1 348 ? 195.614 215.663 264.316 1.00 52.88 348 ASP B CA 1
ATOM 1913 C C . ASP A 1 348 ? 195.001 214.527 263.510 1.00 63.75 348 ASP B C 1
ATOM 1914 O O . ASP A 1 348 ? 195.718 213.658 263.002 1.00 66.43 348 ASP B O 1
ATOM 1919 N N . ALA A 1 349 ? 193.672 214.516 263.385 1.00 63.11 349 ALA B N 1
ATOM 1920 C CA . ALA A 1 349 ? 193.010 213.432 262.668 1.00 60.99 349 ALA B CA 1
ATOM 1921 C C . ALA A 1 349 ? 193.369 213.423 261.188 1.00 62.06 349 ALA B C 1
ATOM 1922 O O . ALA A 1 349 ? 193.327 212.366 260.550 1.00 70.76 349 ALA B O 1
ATOM 1924 N N . SER A 1 350 ? 193.723 214.579 260.625 1.00 54.41 350 SER B N 1
ATOM 1925 C CA . SER A 1 350 ? 193.976 214.670 259.193 1.00 51.72 350 SER B CA 1
ATOM 1926 C C . SER A 1 350 ? 195.353 214.159 258.793 1.00 63.34 350 SER B C 1
ATOM 1927 O O . SER A 1 350 ? 195.576 213.893 257.607 1.00 63.28 350 SER B O 1
ATOM 1930 N N . VAL A 1 351 ? 196.279 214.018 259.741 1.00 69.97 351 VAL B N 1
ATOM 1931 C CA . VAL A 1 351 ? 197.628 213.576 259.431 1.00 65.64 351 VAL B CA 1
ATOM 1932 C C . VAL A 1 351 ? 197.917 212.164 259.932 1.00 74.50 351 VAL B C 1
ATOM 1933 O O . VAL A 1 351 ? 198.692 211.444 259.293 1.00 78.79 351 VAL B O 1
ATOM 1937 N N . GLY A 1 352 ? 197.331 211.747 261.046 1.00 72.76 352 GLY B N 1
ATOM 1938 C CA . GLY A 1 352 ? 197.624 210.432 261.573 1.00 73.53 352 GLY B CA 1
ATOM 1939 C C . GLY A 1 352 ? 196.651 210.046 262.661 1.00 80.36 352 GLY B C 1
ATOM 1940 O O . GLY A 1 352 ? 195.654 210.727 262.903 1.00 82.07 352 GLY B O 1
ATOM 1941 N N . SER A 1 353 ? 196.962 208.932 263.325 1.00 85.94 353 SER B N 1
ATOM 1942 C CA . SER A 1 353 ? 196.082 208.424 264.371 1.00 87.58 353 SER B CA 1
ATOM 1943 C C . SER A 1 353 ? 196.386 209.058 265.721 1.00 88.58 353 SER B C 1
ATOM 1944 O O . SER A 1 353 ? 195.466 209.474 266.434 1.00 87.27 353 SER B O 1
ATOM 1947 N N . GLY A 1 354 ? 197.663 209.137 266.087 1.00 85.96 354 GLY B N 1
ATOM 1948 C CA . GLY A 1 354 ? 198.023 209.705 267.370 1.00 78.91 354 GLY B CA 1
ATOM 1949 C C . GLY A 1 354 ? 197.769 211.199 267.423 1.00 72.30 354 GLY B C 1
ATOM 1950 O O . GLY A 1 354 ? 197.912 211.917 266.434 1.00 70.24 354 GLY B O 1
ATOM 1951 N N . THR A 1 355 ? 197.388 211.672 268.605 1.00 70.93 355 THR B N 1
ATOM 1952 C CA . THR A 1 355 ? 197.112 213.086 268.829 1.00 71.47 355 THR B CA 1
ATOM 1953 C C . THR A 1 355 ? 198.322 213.719 269.511 1.00 66.06 355 THR B C 1
ATOM 1954 O O . THR A 1 355 ? 198.816 213.217 270.527 1.00 69.92 355 THR B O 1
ATOM 1958 N N . VAL A 1 356 ? 198.846 214.774 268.900 1.00 58.77 356 VAL B N 1
ATOM 1959 C CA . VAL A 1 356 ? 199.974 215.527 269.430 1.00 59.01 356 VAL B CA 1
ATOM 1960 C C . VAL A 1 356 ? 199.615 216.996 269.615 1.00 57.92 356 VAL B C 1
ATOM 1961 O O . VAL A 1 356 ? 199.977 217.612 270.618 1.00 58.81 356 VAL B O 1
ATOM 1965 N N . LEU A 1 357 ? 198.881 217.567 268.660 1.00 52.56 357 LEU B N 1
ATOM 1966 C CA . LEU A 1 357 ? 198.470 218.959 268.755 1.00 37.80 357 LEU B CA 1
ATOM 1967 C C . LEU A 1 357 ? 197.429 219.179 269.841 1.00 47.63 357 LEU B C 1
ATOM 1968 O O . LEU A 1 357 ? 197.286 220.305 270.323 1.00 51.47 357 LEU B O 1
ATOM 1973 N N . ALA A 1 358 ? 196.699 218.135 270.233 1.00 52.03 358 ALA B N 1
ATOM 1974 C CA . ALA A 1 358 ? 195.754 218.234 271.335 1.00 49.78 358 ALA B CA 1
ATOM 1975 C C . ALA A 1 358 ? 196.416 218.058 272.692 1.00 56.52 358 ALA B C 1
ATOM 1976 O O . ALA A 1 358 ? 195.881 218.548 273.692 1.00 55.94 358 ALA B O 1
ATOM 1978 N N . ASP A 1 359 ? 197.560 217.376 272.754 1.00 59.20 359 ASP B N 1
ATOM 1979 C CA . ASP A 1 359 ? 198.328 217.334 273.991 1.00 60.03 359 ASP B CA 1
ATOM 1980 C C . ASP A 1 359 ? 199.072 218.643 274.218 1.00 56.16 359 ASP B C 1
ATOM 1981 O O . ASP A 1 359 ? 199.206 219.095 275.358 1.00 56.12 359 ASP B O 1
ATOM 1986 N N . TYR A 1 360 ? 199.553 219.265 273.140 1.00 53.63 360 TYR B N 1
ATOM 1987 C CA . TYR A 1 360 ? 200.180 220.577 273.246 1.00 52.15 360 TYR B CA 1
ATOM 1988 C C . TYR A 1 360 ? 199.190 221.618 273.753 1.00 51.05 360 TYR B C 1
ATOM 1989 O O . TYR A 1 360 ? 199.547 222.496 274.551 1.00 54.67 360 TYR B O 1
ATOM 1998 N N . VAL A 1 361 ? 197.940 221.538 273.297 1.00 48.90 361 VAL B N 1
ATOM 1999 C CA . VAL A 1 361 ? 196.911 222.458 273.770 1.00 52.95 361 VAL B CA 1
ATOM 2000 C C . VAL A 1 361 ? 196.687 222.285 275.266 1.00 56.90 361 VAL B C 1
ATOM 2001 O O . VAL A 1 361 ? 196.629 223.263 276.016 1.00 57.44 361 VAL B O 1
ATOM 2005 N N . HIS A 1 362 ? 196.576 221.035 275.727 1.00 63.29 362 HIS B N 1
ATOM 2006 C CA . HIS A 1 362 ? 196.400 220.788 277.156 1.00 60.80 362 HIS B CA 1
ATOM 2007 C C . HIS A 1 362 ? 197.620 221.219 277.957 1.00 61.79 362 HIS B C 1
ATOM 2008 O O . HIS A 1 362 ? 197.485 221.638 279.111 1.00 59.56 362 HIS B O 1
ATOM 2015 N N . GLN A 1 363 ? 198.813 221.109 277.372 1.00 64.03 363 GLN B N 1
ATOM 2016 C CA . GLN A 1 363 ? 200.026 221.547 278.055 1.00 56.84 363 GLN B CA 1
ATOM 2017 C C . GLN A 1 363 ? 200.033 223.058 278.248 1.00 58.19 363 GLN B C 1
ATOM 2018 O O . GLN A 1 363 ? 200.284 223.551 279.353 1.00 66.96 363 GLN B O 1
ATOM 2024 N N . VAL A 1 364 ? 199.759 223.813 277.182 1.00 56.64 364 VAL B N 1
ATOM 2025 C CA . VAL A 1 364 ? 199.721 225.267 277.313 1.00 57.34 364 VAL B CA 1
ATOM 2026 C C . VAL A 1 364 ? 198.491 225.727 278.088 1.00 63.05 364 VAL B C 1
ATOM 2027 O O . VAL A 1 364 ? 198.459 226.859 278.586 1.00 64.65 364 VAL B O 1
ATOM 2031 N N . ALA A 1 365 ? 197.480 224.870 278.222 1.00 61.00 365 ALA B N 1
ATOM 2032 C CA . ALA A 1 365 ? 196.265 225.191 278.953 1.00 57.13 365 ALA B CA 1
ATOM 2033 C C . ALA A 1 365 ? 196.335 224.781 280.416 1.00 62.29 365 ALA B C 1
ATOM 2034 O O . ALA A 1 365 ? 195.293 224.537 281.035 1.00 66.20 365 ALA B O 1
ATOM 2036 N N . ALA A 1 366 ? 197.537 224.679 280.973 1.00 66.19 366 ALA B N 1
ATOM 2037 C CA . ALA A 1 366 ? 197.723 224.507 282.406 1.00 63.51 366 ALA B CA 1
ATOM 2038 C C . ALA A 1 366 ? 198.760 225.445 282.996 1.00 61.77 366 ALA B C 1
ATOM 2039 O O . ALA A 1 366 ? 198.758 225.643 284.216 1.00 63.84 366 ALA B O 1
ATOM 2041 N N . ARG A 1 367 ? 199.631 226.033 282.180 1.00 63.54 367 ARG B N 1
ATOM 2042 C CA . ARG A 1 367 ? 200.679 226.907 282.681 1.00 76.78 367 ARG B CA 1
ATOM 2043 C C . ARG A 1 367 ? 200.083 228.149 283.331 1.00 81.41 367 ARG B C 1
ATOM 2044 O O . ARG A 1 367 ? 199.052 228.670 282.900 1.00 78.99 367 ARG B O 1
ATOM 2052 N N . ASP A 1 368 ? 200.747 228.622 284.386 1.00 91.41 368 ASP B N 1
ATOM 2053 C CA . ASP A 1 368 ? 200.287 229.807 285.097 1.00 88.26 368 ASP B CA 1
ATOM 2054 C C . ASP A 1 368 ? 200.370 231.018 284.181 1.00 88.64 368 ASP B C 1
ATOM 2055 O O . ASP A 1 368 ? 201.464 231.514 283.893 1.00 91.04 368 ASP B O 1
ATOM 2060 N N . PHE A 1 369 ? 199.218 231.502 283.720 1.00 85.11 369 PHE B N 1
ATOM 2061 C CA . PHE A 1 369 ? 199.197 232.591 282.754 1.00 79.00 369 PHE B CA 1
ATOM 2062 C C . PHE A 1 369 ? 199.467 233.948 283.384 1.00 82.59 369 PHE B C 1
ATOM 2063 O O . PHE A 1 369 ? 199.582 234.934 282.652 1.00 84.57 369 PHE B O 1
ATOM 2071 N N . SER A 1 370 ? 199.584 234.020 284.712 1.00 86.62 370 SER B N 1
ATOM 2072 C CA . SER A 1 370 ? 200.010 235.262 285.346 1.00 92.82 370 SER B CA 1
ATOM 2073 C C . SER A 1 370 ? 201.403 235.672 284.884 1.00 95.87 370 SER B C 1
ATOM 2074 O O . SER A 1 370 ? 201.746 236.860 284.925 1.00 97.10 370 SER B O 1
ATOM 2077 N N . ARG A 1 371 ? 202.216 234.711 284.444 1.00 89.67 371 ARG B N 1
ATOM 2078 C CA . ARG A 1 371 ? 203.528 234.998 283.880 1.00 89.18 371 ARG B CA 1
ATOM 2079 C C . ARG A 1 371 ? 203.575 234.852 282.367 1.00 84.61 371 ARG B C 1
ATOM 2080 O O . ARG A 1 371 ? 204.434 235.463 281.724 1.00 81.41 371 ARG B O 1
ATOM 2088 N N . ARG A 1 372 ? 202.679 234.053 281.784 1.00 83.30 372 ARG B N 1
ATOM 2089 C CA . ARG A 1 372 ? 202.679 233.843 280.341 1.00 72.56 372 ARG B CA 1
ATOM 2090 C C . ARG A 1 372 ? 201.966 234.961 279.588 1.00 73.13 372 ARG B C 1
ATOM 2091 O O . ARG A 1 372 ? 202.314 235.242 278.436 1.00 72.64 372 ARG B O 1
ATOM 2099 N N . ALA A 1 373 ? 200.970 235.595 280.207 1.00 72.89 373 ALA B N 1
ATOM 2100 C CA . ALA A 1 373 ? 200.199 236.626 279.515 1.00 68.70 373 ALA B CA 1
ATOM 2101 C C . ALA A 1 373 ? 201.049 237.804 279.058 1.00 73.84 373 ALA B C 1
ATOM 2102 O O . ALA A 1 373 ? 200.877 238.246 277.908 1.00 76.12 373 ALA B O 1
ATOM 2104 N N . PRO A 1 374 ? 201.948 238.373 279.871 1.00 76.68 374 PRO B N 1
ATOM 2105 C CA . PRO A 1 374 ? 202.815 239.435 279.336 1.00 74.01 374 PRO B CA 1
ATOM 2106 C C . PRO A 1 374 ? 203.698 238.968 278.197 1.00 69.00 374 PRO B C 1
ATOM 2107 O O . PRO A 1 374 ? 204.064 239.776 277.336 1.00 67.60 374 PRO B O 1
ATOM 2111 N N . LEU A 1 375 ? 204.047 237.683 278.160 1.00 68.82 375 LEU B N 1
ATOM 2112 C CA . LEU A 1 375 ? 204.943 237.162 277.139 1.00 65.41 375 LEU B CA 1
ATOM 2113 C C . LEU A 1 375 ? 204.213 236.662 275.901 1.00 69.12 375 LEU B C 1
ATOM 2114 O O . LEU A 1 375 ? 204.784 236.693 274.806 1.00 68.72 375 LEU B O 1
ATOM 2119 N N . ALA A 1 376 ? 202.969 236.200 276.043 1.00 70.92 376 ALA B N 1
ATOM 2120 C CA . ALA A 1 376 ? 202.203 235.774 274.875 1.00 59.20 376 ALA B CA 1
ATOM 2121 C C . ALA A 1 376 ? 201.952 236.938 273.923 1.00 63.67 376 ALA B C 1
ATOM 2122 O O . ALA A 1 376 ? 202.085 236.793 272.702 1.00 60.48 376 ALA B O 1
ATOM 2124 N N . GLU A 1 377 ? 201.598 238.106 274.464 1.00 63.52 377 GLU B N 1
ATOM 2125 C CA . GLU A 1 377 ? 201.396 239.276 273.616 1.00 70.57 377 GLU B CA 1
ATOM 2126 C C . GLU A 1 377 ? 202.706 239.735 272.987 1.00 75.67 377 GLU B C 1
ATOM 2127 O O . GLU A 1 377 ? 202.728 240.170 271.828 1.00 79.86 377 GLU B O 1
ATOM 2133 N N . GLN A 1 378 ? 203.807 239.648 273.737 1.00 70.48 378 GLN B N 1
ATOM 2134 C CA . GLN A 1 378 ? 205.110 239.981 273.173 1.00 75.01 378 GLN B CA 1
ATOM 2135 C C . GLN A 1 378 ? 205.449 239.060 272.009 1.00 71.14 378 GLN B C 1
ATOM 2136 O O . GLN A 1 378 ? 205.952 239.512 270.974 1.00 71.6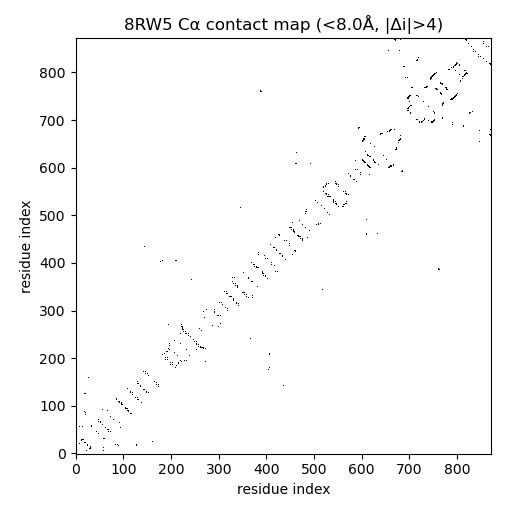9 378 GLN B O 1
ATOM 2142 N N . TYR A 1 379 ? 205.176 237.762 272.163 1.00 62.59 379 TYR B N 1
ATOM 2143 C CA . TYR A 1 379 ? 205.392 236.817 271.074 1.00 59.67 379 TYR B CA 1
ATOM 2144 C C . TYR A 1 379 ? 204.514 237.146 269.876 1.00 65.45 379 TYR B C 1
ATOM 2145 O O . TYR A 1 379 ? 204.959 237.048 268.727 1.00 68.42 379 TYR B O 1
ATOM 2154 N N . ALA A 1 380 ? 203.256 237.516 270.123 1.00 64.06 380 ALA B N 1
ATOM 2155 C CA . ALA A 1 380 ? 202.367 237.871 269.022 1.00 63.28 380 ALA B CA 1
ATOM 2156 C C . ALA A 1 380 ? 202.897 239.075 268.253 1.00 71.95 380 ALA B C 1
ATOM 2157 O O . ALA A 1 380 ? 202.889 239.084 267.015 1.00 72.96 380 ALA B O 1
ATOM 2159 N N . ARG A 1 381 ? 203.374 240.097 268.968 1.00 73.99 381 ARG B N 1
ATOM 2160 C CA . ARG A 1 381 ? 203.903 241.273 268.285 1.00 79.04 381 ARG B CA 1
ATOM 2161 C C . ARG A 1 381 ? 205.219 240.968 267.579 1.00 77.68 381 ARG B C 1
ATOM 2162 O O . ARG A 1 381 ? 205.508 241.557 266.532 1.00 82.02 381 ARG B O 1
ATOM 2170 N N . LEU A 1 382 ? 206.027 240.058 268.130 1.00 76.86 382 LEU B N 1
ATOM 2171 C CA . LEU A 1 382 ? 207.244 239.635 267.443 1.00 74.16 382 LEU B CA 1
ATOM 2172 C C . LEU A 1 382 ? 206.923 238.905 266.145 1.00 73.31 382 LEU B C 1
ATOM 2173 O O . LEU A 1 382 ? 207.565 239.145 265.117 1.00 78.22 382 LEU B O 1
ATOM 2178 N N . ILE A 1 383 ? 205.936 238.008 266.178 1.00 73.26 383 ILE B N 1
ATOM 2179 C CA . ILE A 1 383 ? 205.543 237.279 264.975 1.00 72.53 383 ILE B CA 1
ATOM 2180 C C . ILE A 1 383 ? 204.971 238.234 263.936 1.00 80.81 383 ILE B C 1
ATOM 2181 O O . ILE A 1 383 ? 205.274 238.130 262.741 1.00 78.51 383 ILE B O 1
ATOM 2186 N N . SER A 1 384 ? 204.141 239.184 264.372 1.00 80.22 384 SER B N 1
ATOM 2187 C CA . SER A 1 384 ? 203.535 240.131 263.445 1.00 81.61 384 SER B CA 1
ATOM 2188 C C . SER A 1 384 ? 204.541 241.103 262.840 1.00 88.27 384 SER B C 1
ATOM 2189 O O . SER A 1 384 ? 204.193 241.810 261.889 1.00 91.72 384 SER B O 1
ATOM 2192 N N . GLY A 1 385 ? 205.764 241.156 263.357 1.00 88.02 385 GLY B N 1
ATOM 2193 C CA . GLY A 1 385 ? 206.776 242.043 262.825 1.00 87.54 385 GLY B CA 1
ATOM 2194 C C . GLY A 1 385 ? 206.782 243.440 263.400 1.00 94.69 385 GLY B C 1
ATOM 2195 O O . GLY A 1 385 ? 207.487 244.306 262.867 1.00 94.72 385 GLY B O 1
ATOM 2196 N N . ARG A 1 386 ? 206.021 243.693 264.466 1.00 94.42 386 ARG B N 1
ATOM 2197 C CA . ARG A 1 386 ? 206.000 245.021 265.065 1.00 94.77 386 ARG B CA 1
ATOM 2198 C C . ARG A 1 386 ? 207.259 245.322 265.866 1.00 98.87 386 ARG B C 1
ATOM 2199 O O . ARG A 1 386 ? 207.537 246.494 266.139 1.00 104.19 386 ARG B O 1
ATOM 2207 N N . ILE A 1 387 ? 208.018 244.304 266.249 1.00 96.63 387 ILE B N 1
ATOM 2208 C CA . ILE A 1 387 ? 209.221 244.517 267.056 1.00 98.84 387 ILE B CA 1
ATOM 2209 C C . ILE A 1 387 ? 210.352 244.989 266.145 1.00 103.87 387 ILE B C 1
ATOM 2210 O O . ILE A 1 387 ? 210.646 244.322 265.141 1.00 99.47 387 ILE B O 1
ATOM 2215 N N . PRO A 1 388 ? 210.995 246.113 266.451 1.00 106.08 388 PRO B N 1
ATOM 2216 C CA . PRO A 1 388 ? 212.167 246.529 265.674 1.00 105.41 388 PRO B CA 1
ATOM 2217 C C . PRO A 1 388 ? 213.335 245.579 265.889 1.00 105.24 388 PRO B C 1
ATOM 2218 O O . PRO A 1 388 ? 213.401 244.839 266.873 1.00 108.22 388 PRO B O 1
ATOM 2222 N N . GLU A 1 389 ? 214.271 245.611 264.936 1.00 101.75 389 GLU B N 1
ATOM 2223 C CA . GLU A 1 389 ? 215.387 244.671 264.959 1.00 102.39 389 GLU B CA 1
ATOM 2224 C C . GLU A 1 389 ? 216.232 244.835 266.218 1.00 106.25 389 GLU B C 1
ATOM 2225 O O . GLU A 1 389 ? 216.669 243.844 266.813 1.00 109.28 389 GLU B O 1
ATOM 2231 N N . SER A 1 390 ? 216.477 246.079 266.635 1.00 108.53 390 SER B N 1
ATOM 2232 C CA . SER A 1 390 ? 217.227 246.307 267.867 1.00 111.56 390 SER B CA 1
ATOM 2233 C C . SER A 1 390 ? 216.475 245.768 269.077 1.00 110.20 390 SER B C 1
ATOM 2234 O O . SER A 1 390 ? 217.082 245.208 269.998 1.00 107.13 390 SER B O 1
ATOM 2237 N N . GLU A 1 391 ? 215.151 245.927 269.092 1.00 107.80 391 GLU B N 1
ATOM 2238 C CA . GLU A 1 391 ? 214.340 245.466 270.213 1.00 106.10 391 GLU B CA 1
ATOM 2239 C C . GLU A 1 391 ? 214.208 243.948 270.259 1.00 105.86 391 GLU B C 1
ATOM 2240 O O . GLU A 1 391 ? 213.844 243.404 271.307 1.00 101.49 391 GLU B O 1
ATOM 2246 N N . GLN A 1 392 ? 214.499 243.257 269.154 1.00 104.26 392 GLN B N 1
ATOM 2247 C CA . GLN A 1 392 ? 214.222 241.825 269.073 1.00 95.01 392 GLN B CA 1
ATOM 2248 C C . GLN A 1 392 ? 215.098 241.018 270.024 1.00 90.46 392 GLN B C 1
ATOM 2249 O O . GLN A 1 392 ? 214.647 240.012 270.583 1.00 84.76 392 GLN B O 1
ATOM 2255 N N . ASP A 1 393 ? 216.355 241.427 270.210 1.00 93.39 393 ASP B N 1
ATOM 2256 C CA . ASP A 1 393 ? 217.283 240.620 270.999 1.00 94.37 393 ASP B CA 1
ATOM 2257 C C . ASP A 1 393 ? 216.887 240.578 272.472 1.00 95.23 393 ASP B C 1
ATOM 2258 O O . ASP A 1 393 ? 216.987 239.528 273.117 1.00 92.47 393 ASP B O 1
ATOM 2263 N N . ALA A 1 394 ? 216.453 241.712 273.029 1.00 94.01 394 ALA B N 1
ATOM 2264 C CA . ALA A 1 394 ? 216.037 241.728 274.430 1.00 91.26 394 ALA B CA 1
ATOM 2265 C C . ALA A 1 394 ? 214.800 240.864 274.647 1.00 92.46 394 ALA B C 1
ATOM 2266 O O . ALA A 1 394 ? 214.712 240.124 275.635 1.00 86.62 394 ALA B O 1
ATOM 2268 N N . LEU A 1 395 ? 213.832 240.947 273.731 1.00 92.24 395 LEU B N 1
ATOM 2269 C CA . LEU A 1 395 ? 212.655 240.088 273.811 1.00 81.97 395 LEU B CA 1
ATOM 2270 C C . LEU A 1 395 ? 213.044 238.621 273.704 1.00 75.59 395 LEU B C 1
ATOM 2271 O O . LEU A 1 395 ? 212.487 237.767 274.403 1.00 76.08 395 LEU B O 1
ATOM 2276 N N . LEU A 1 396 ? 213.999 238.312 272.827 1.00 75.44 396 LEU B N 1
ATOM 2277 C CA . LEU A 1 396 ? 214.478 236.943 272.693 1.00 75.08 396 LEU B CA 1
ATOM 2278 C C . LEU A 1 396 ? 215.102 236.448 273.987 1.00 76.10 396 LEU B C 1
ATOM 2279 O O . LEU A 1 396 ? 214.848 235.316 274.416 1.00 74.46 396 LEU B O 1
ATOM 2284 N N . GLN A 1 397 ? 215.927 237.283 274.619 1.00 80.72 397 GLN B N 1
ATOM 2285 C CA . GLN A 1 397 ? 216.564 236.880 275.866 1.00 83.35 397 GLN B CA 1
ATOM 2286 C C . GLN A 1 397 ? 215.535 236.706 276.974 1.00 77.95 397 GLN B C 1
ATOM 2287 O O . GLN A 1 397 ? 215.691 235.835 277.836 1.00 77.01 397 GLN B O 1
ATOM 2293 N N . ARG A 1 398 ? 214.482 237.525 276.970 1.00 79.06 398 ARG B N 1
ATOM 2294 C CA . ARG A 1 398 ? 213.390 237.327 277.919 1.00 76.36 398 ARG B CA 1
ATOM 2295 C C . ARG A 1 398 ? 212.669 236.008 277.662 1.00 71.50 398 ARG B C 1
ATOM 2296 O O . ARG A 1 398 ? 212.269 235.317 278.606 1.00 65.95 398 ARG B O 1
ATOM 2304 N N . PHE A 1 399 ? 212.482 235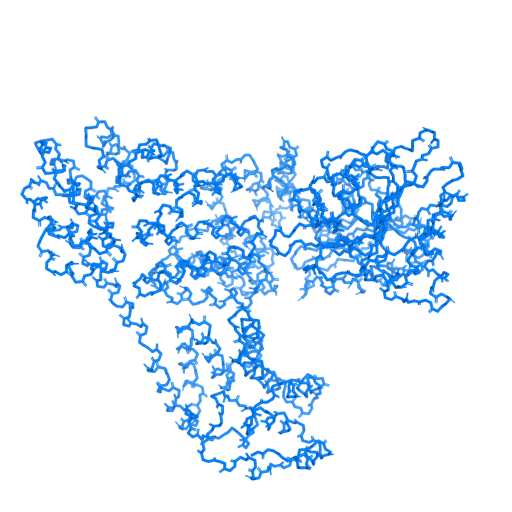.651 276.389 1.00 70.36 399 PHE B N 1
ATOM 2305 C CA . PHE A 1 399 ? 211.862 234.370 276.059 1.00 63.71 399 PHE B CA 1
ATOM 2306 C C . PHE A 1 399 ? 212.707 233.202 276.546 1.00 67.44 399 PHE B C 1
ATOM 2307 O O . PHE A 1 399 ? 212.178 232.226 277.089 1.00 67.18 399 PHE B O 1
ATOM 2315 N N . LEU A 1 400 ? 214.026 233.284 276.358 1.00 73.16 400 LEU B N 1
ATOM 2316 C CA . LEU A 1 400 ? 214.889 232.140 276.632 1.00 69.27 400 LEU B CA 1
ATOM 2317 C C . LEU A 1 400 ? 215.107 231.904 278.121 1.00 75.16 400 LEU B C 1
ATOM 2318 O O . LEU A 1 400 ? 215.533 230.809 278.502 1.00 79.09 400 LEU B O 1
ATOM 2323 N N . THR A 1 401 ? 214.828 232.891 278.969 1.00 76.30 401 THR B N 1
ATOM 2324 C CA . THR A 1 401 ? 215.063 232.782 280.402 1.00 77.01 401 THR B CA 1
ATOM 2325 C C . THR A 1 401 ? 213.809 232.411 281.185 1.00 82.91 401 THR B C 1
ATOM 2326 O O . THR A 1 401 ? 213.818 232.487 282.418 1.00 85.43 401 THR B O 1
ATOM 2330 N N . SER A 1 402 ? 212.738 232.017 280.506 1.00 80.41 402 SER B N 1
ATOM 2331 C CA . SER A 1 402 ? 211.477 231.681 281.149 1.00 77.19 402 SER B CA 1
ATOM 2332 C C . SER A 1 402 ? 211.247 230.176 281.120 1.00 80.25 402 SER B C 1
ATOM 2333 O O . SER A 1 402 ? 212.022 229.410 280.541 1.00 81.97 402 SER B O 1
ATOM 2336 N N . ASP A 1 403 ? 210.158 229.757 281.765 1.00 86.99 403 ASP B N 1
ATOM 2337 C CA . ASP A 1 403 ? 209.748 228.360 281.742 1.00 91.48 403 ASP B CA 1
ATOM 2338 C C . ASP A 1 403 ? 208.909 228.012 280.521 1.00 88.45 403 ASP B C 1
ATOM 2339 O O . ASP A 1 403 ? 208.629 226.828 280.302 1.00 87.94 403 ASP B O 1
ATOM 2344 N N . GLU A 1 404 ? 208.506 229.005 279.729 1.00 82.57 404 GLU B N 1
ATOM 2345 C CA . GLU A 1 404 ? 207.671 228.787 278.550 1.00 73.10 404 GLU B CA 1
ATOM 2346 C C . GLU A 1 404 ? 208.584 228.505 277.364 1.00 62.60 404 GLU B C 1
ATOM 2347 O O . GLU A 1 404 ? 209.106 229.425 276.731 1.00 54.91 404 GLU B O 1
ATOM 2353 N N . THR A 1 405 ? 208.772 227.220 277.060 1.00 60.49 405 THR B N 1
ATOM 2354 C CA . THR A 1 405 ? 209.719 226.817 276.029 1.00 61.89 405 THR B CA 1
ATOM 2355 C C . THR A 1 405 ? 209.129 226.904 274.628 1.00 62.34 405 THR B C 1
ATOM 2356 O O . THR A 1 405 ? 209.879 227.038 273.655 1.00 66.28 405 THR B O 1
ATOM 2360 N N . ASP A 1 406 ? 207.804 226.812 274.500 1.00 60.33 406 ASP B N 1
ATOM 2361 C CA . ASP A 1 406 ? 207.184 226.912 273.183 1.00 48.13 406 ASP B CA 1
ATOM 2362 C C . ASP A 1 406 ? 207.382 228.297 272.582 1.00 44.39 406 ASP B C 1
ATOM 2363 O O . ASP A 1 406 ? 207.669 228.426 271.386 1.00 47.49 406 ASP B O 1
ATOM 2368 N N . LEU A 1 407 ? 207.238 229.343 273.398 1.00 47.88 407 LEU B N 1
ATOM 2369 C CA . LEU A 1 407 ? 207.514 230.693 272.923 1.00 46.57 407 LEU B CA 1
ATOM 2370 C C . LEU A 1 407 ? 208.968 230.831 272.502 1.00 48.58 407 LEU B C 1
ATOM 2371 O O . LEU A 1 407 ? 209.275 231.501 271.510 1.00 48.59 407 LEU B O 1
ATOM 2376 N N . ALA A 1 408 ? 209.878 230.211 273.257 1.00 49.13 408 ALA B N 1
ATOM 2377 C CA . ALA A 1 408 ? 211.289 230.243 272.894 1.00 47.51 408 ALA B CA 1
ATOM 2378 C C . ALA A 1 408 ? 211.523 229.585 271.543 1.00 46.09 408 ALA B C 1
ATOM 2379 O O . ALA A 1 408 ? 212.247 230.126 270.703 1.00 49.97 408 ALA B O 1
ATOM 2381 N N . LEU A 1 409 ? 210.912 228.421 271.313 1.00 48.66 409 LEU B N 1
ATOM 2382 C CA . LEU A 1 409 ? 211.052 227.757 270.022 1.00 45.09 409 LEU B CA 1
ATOM 2383 C C . LEU A 1 409 ? 210.504 228.620 268.894 1.00 45.37 409 LEU B C 1
ATOM 2384 O O . LEU A 1 409 ? 211.140 228.760 267.842 1.00 53.12 409 LEU B O 1
ATOM 2389 N N . GLY A 1 410 ? 209.328 229.215 269.100 1.00 41.71 410 GLY B N 1
ATOM 2390 C CA . GLY A 1 410 ? 208.731 230.030 268.053 1.00 40.09 410 GLY B CA 1
ATOM 2391 C C . GLY A 1 410 ? 209.573 231.243 267.716 1.00 49.13 410 GLY B C 1
ATOM 2392 O O . GLY A 1 410 ? 209.820 231.542 266.545 1.00 54.05 410 GLY B O 1
ATOM 2393 N N . ALA A 1 411 ? 210.046 231.946 268.744 1.00 47.12 411 ALA B N 1
ATOM 2394 C CA . ALA A 1 411 ? 210.863 233.131 268.520 1.00 46.21 411 ALA B CA 1
ATOM 2395 C C . ALA A 1 411 ? 212.209 232.777 267.896 1.00 51.76 411 ALA B C 1
ATOM 2396 O O . ALA A 1 411 ? 212.692 233.491 267.008 1.00 63.71 411 ALA B O 1
ATOM 2398 N N . LEU A 1 412 ? 212.830 231.678 268.340 1.00 45.32 412 LEU B N 1
ATOM 2399 C CA . LEU A 1 412 ? 214.099 231.260 267.757 1.00 44.53 412 LEU B CA 1
ATOM 2400 C C . LEU A 1 412 ? 213.938 230.906 266.287 1.00 50.25 412 LEU B C 1
ATOM 2401 O O . LEU A 1 412 ? 214.791 231.252 265.463 1.00 57.65 412 LEU B O 1
ATOM 2406 N N . ALA A 1 413 ? 212.853 230.211 265.937 1.00 48.80 413 ALA B N 1
ATOM 2407 C CA . ALA A 1 413 ? 212.603 229.927 264.530 1.00 52.66 413 ALA B CA 1
ATOM 2408 C C . ALA A 1 413 ? 212.311 231.202 263.750 1.00 61.99 413 ALA B C 1
ATOM 2409 O O . ALA A 1 413 ? 212.659 231.298 262.569 1.00 67.19 413 ALA B O 1
ATOM 2411 N N . HIS A 1 414 ? 211.685 232.190 264.392 1.00 61.78 414 HIS B N 1
ATOM 2412 C CA . HIS A 1 414 ? 211.380 233.438 263.704 1.00 63.06 414 HIS B CA 1
ATOM 2413 C C . HIS A 1 414 ? 212.622 234.290 263.471 1.00 67.15 414 HIS B C 1
ATOM 2414 O O . HIS A 1 414 ? 212.659 235.078 262.520 1.00 72.20 414 HIS B O 1
ATOM 2421 N N . VAL A 1 415 ? 213.643 234.152 264.315 1.00 69.24 415 VAL B N 1
ATOM 2422 C CA . VAL A 1 415 ? 214.766 235.085 264.299 1.00 68.12 415 VAL B CA 1
ATOM 2423 C C . VAL A 1 415 ? 215.973 234.518 263.556 1.00 71.61 415 VAL B C 1
ATOM 2424 O O . VAL A 1 415 ? 216.814 235.275 263.060 1.00 79.24 415 VAL B O 1
ATOM 2428 N N . MET A 1 416 ? 216.066 233.188 263.457 1.00 70.77 416 MET B N 1
ATOM 2429 C CA . MET A 1 416 ? 217.310 232.573 263.003 1.00 73.65 416 MET B CA 1
ATOM 2430 C C . MET A 1 416 ? 217.626 232.869 261.543 1.00 84.60 416 MET B C 1
ATOM 2431 O O . MET A 1 416 ? 218.759 232.631 261.110 1.00 84.97 416 MET B O 1
ATOM 2436 N N . GLN A 1 417 ? 216.657 233.359 260.766 1.00 82.52 417 GLN B N 1
ATOM 2437 C CA . GLN A 1 417 ? 216.944 233.707 259.378 1.00 82.32 417 GLN B CA 1
ATOM 2438 C C . GLN A 1 417 ? 217.924 234.870 259.292 1.00 86.26 417 GLN B C 1
ATOM 2439 O O . GLN A 1 417 ? 218.845 234.857 258.468 1.00 90.71 417 GLN B O 1
ATOM 2445 N N . ARG A 1 418 ? 217.743 235.887 260.137 1.00 88.75 418 ARG B N 1
ATOM 2446 C CA . ARG A 1 418 ? 218.658 237.022 260.137 1.00 92.76 418 ARG B CA 1
ATOM 2447 C C . ARG A 1 418 ? 219.884 236.756 261.001 1.00 91.53 418 ARG B C 1
ATOM 2448 O O . ARG A 1 418 ? 220.998 237.153 260.642 1.00 96.84 418 ARG B O 1
ATOM 2456 N N . LEU A 1 419 ? 219.700 236.086 262.139 1.00 84.86 419 LEU B N 1
ATOM 2457 C CA . LEU A 1 419 ? 220.766 235.850 263.111 1.00 81.95 419 LEU B CA 1
ATOM 2458 C C . LEU A 1 419 ? 221.006 234.350 263.204 1.00 86.41 419 LEU B C 1
ATOM 2459 O O . LEU A 1 419 ? 220.342 233.653 263.987 1.00 85.89 419 LEU B O 1
ATOM 2464 N N . PRO A 1 420 ? 221.950 233.808 262.429 1.00 87.96 420 PRO B N 1
ATOM 2465 C CA . PRO A 1 420 ? 222.215 232.362 262.481 1.00 80.10 420 PRO B CA 1
ATOM 2466 C C . PRO A 1 420 ? 222.886 231.899 263.764 1.00 72.61 420 PRO B C 1
ATOM 2467 O O . PRO A 1 420 ? 223.134 230.698 263.909 1.00 68.16 420 PRO B O 1
ATOM 2471 N N . ALA A 1 421 ? 223.197 232.802 264.695 1.00 74.94 421 ALA B N 1
ATOM 2472 C CA . ALA A 1 421 ? 223.759 232.386 265.973 1.00 73.66 421 ALA B CA 1
ATOM 2473 C C . ALA A 1 421 ? 222.713 231.764 266.887 1.00 73.34 421 ALA B C 1
ATOM 2474 O O . ALA A 1 421 ? 223.075 231.088 267.855 1.00 74.55 421 ALA B O 1
ATOM 2476 N N . TYR A 1 422 ? 221.430 231.986 266.609 1.00 69.55 422 TYR B N 1
ATOM 2477 C CA . TYR A 1 422 ? 220.346 231.395 267.379 1.00 65.03 422 TYR B CA 1
ATOM 2478 C C . TYR A 1 422 ? 219.899 230.049 266.828 1.00 66.99 422 TYR B C 1
ATOM 2479 O O . TYR A 1 422 ? 219.127 229.345 267.493 1.00 70.11 422 TYR B O 1
ATOM 2488 N N . ALA A 1 423 ? 220.374 229.673 265.640 1.00 60.36 423 ALA B N 1
ATOM 2489 C CA . ALA A 1 423 ? 220.090 228.342 265.122 1.00 50.05 423 ALA B CA 1
ATOM 2490 C C . ALA A 1 423 ? 220.709 227.266 265.997 1.00 53.96 423 ALA B C 1
ATOM 2491 O O . ALA A 1 423 ? 220.145 226.179 266.129 1.00 57.72 423 ALA B O 1
ATOM 2493 N N . SER A 1 424 ? 221.867 227.547 266.600 1.00 53.08 424 SER B N 1
ATOM 2494 C CA . SER A 1 424 ? 222.471 226.588 267.518 1.00 49.05 424 SER B CA 1
ATOM 2495 C C . SER A 1 424 ? 221.592 226.372 268.743 1.00 53.18 424 SER B C 1
ATOM 2496 O O . SER A 1 424 ? 221.404 225.235 269.191 1.00 60.20 424 SER B O 1
ATOM 2499 N N . GLU A 1 425 ? 221.043 227.455 269.298 1.00 53.96 425 GLU B N 1
ATOM 2500 C CA . GLU A 1 425 ? 220.131 227.326 270.428 1.00 53.34 425 GLU B CA 1
ATOM 2501 C C . GLU A 1 425 ? 218.878 226.559 270.035 1.00 53.42 425 GLU B C 1
ATOM 2502 O O . GLU A 1 425 ? 218.402 225.700 270.789 1.00 53.46 425 GLU B O 1
ATOM 2508 N N . LEU A 1 426 ? 218.329 226.852 268.853 1.00 53.71 426 LEU B N 1
ATOM 2509 C CA . LEU A 1 426 ? 217.163 226.108 268.388 1.00 47.32 426 LEU B CA 1
ATOM 2510 C C . LEU A 1 426 ? 217.480 224.625 268.250 1.00 48.24 426 LEU B C 1
ATOM 2511 O O . LEU A 1 426 ? 216.702 223.776 268.694 1.00 51.67 426 LEU B O 1
ATOM 2516 N N . VAL A 1 427 ? 218.631 224.298 267.661 1.00 51.47 427 VAL B N 1
ATOM 2517 C CA . VAL A 1 427 ? 219.030 222.905 267.490 1.00 46.78 427 VAL B CA 1
ATOM 2518 C C . VAL A 1 427 ? 219.152 222.215 268.840 1.00 50.05 427 VAL B C 1
ATOM 2519 O O . VAL A 1 427 ? 218.698 221.079 269.017 1.00 55.64 427 VAL B O 1
ATOM 2523 N N . ARG A 1 428 ? 219.767 222.890 269.811 1.00 49.72 428 ARG B N 1
ATOM 2524 C CA . ARG A 1 428 ? 219.908 222.309 271.140 1.00 52.48 428 ARG B CA 1
ATOM 2525 C C . ARG A 1 428 ? 218.550 222.072 271.792 1.00 55.53 428 ARG B C 1
ATOM 2526 O O . ARG A 1 428 ? 218.342 221.052 272.458 1.00 56.15 428 ARG B O 1
ATOM 2534 N N . ARG A 1 429 ? 217.610 222.995 271.602 1.00 53.64 429 ARG B N 1
ATOM 2535 C CA . ARG A 1 429 ? 216.348 222.962 272.329 1.00 46.28 429 ARG B CA 1
ATOM 2536 C C . ARG A 1 429 ? 215.285 222.084 271.684 1.00 51.66 429 ARG B C 1
ATOM 2537 O O . ARG A 1 429 ? 214.165 222.029 272.199 1.00 58.27 429 ARG B O 1
ATOM 2545 N N . THR A 1 430 ? 215.588 221.402 270.576 1.00 57.68 430 THR B N 1
ATOM 2546 C CA . THR A 1 430 ? 214.618 220.479 269.998 1.00 53.79 430 THR B CA 1
ATOM 2547 C C . THR A 1 430 ? 215.277 219.187 269.528 1.00 57.81 430 THR B C 1
ATOM 2548 O O . THR A 1 430 ? 214.841 218.587 268.541 1.00 63.60 430 THR B O 1
ATOM 2552 N N . GLN A 1 431 ? 216.327 218.743 270.223 1.00 61.85 431 GLN B N 1
ATOM 2553 C CA . GLN A 1 431 ? 216.977 217.487 269.862 1.00 66.98 431 GLN B CA 1
ATOM 2554 C C . GLN A 1 431 ? 216.048 216.298 270.069 1.00 72.30 431 GLN B C 1
ATOM 2555 O O . GLN A 1 431 ? 216.006 215.382 269.240 1.00 75.68 431 GLN B O 1
ATOM 2561 N N . HIS A 1 432 ? 215.299 216.292 271.166 1.00 75.50 432 HIS B N 1
ATOM 2562 C CA . HIS A 1 432 ? 214.423 215.185 271.528 1.00 76.71 432 HIS B CA 1
ATOM 2563 C C . HIS A 1 432 ? 212.999 215.671 271.760 1.00 75.66 432 HIS B C 1
ATOM 2564 O O . HIS A 1 432 ? 212.359 215.326 272.755 1.00 81.74 432 HIS B O 1
ATOM 2571 N N . ASP A 1 433 ? 212.486 216.484 270.842 1.00 70.81 433 ASP B N 1
ATOM 2572 C CA . ASP A 1 433 ? 211.158 217.055 271.000 1.00 67.29 433 ASP B CA 1
ATOM 2573 C C . ASP A 1 433 ? 210.088 216.025 270.667 1.00 74.55 433 ASP B C 1
ATOM 2574 O O . ASP A 1 433 ? 210.191 215.293 269.679 1.00 69.71 433 ASP B O 1
ATOM 2579 N N . GLU A 1 434 ? 209.050 215.978 271.504 1.00 75.29 434 GLU B N 1
ATOM 2580 C CA . GLU A 1 434 ? 207.963 215.027 271.311 1.00 69.74 434 GLU B CA 1
ATOM 2581 C C . GLU A 1 434 ? 207.146 215.323 270.061 1.00 65.78 434 GLU B C 1
ATOM 2582 O O . GLU A 1 434 ? 206.409 214.448 269.596 1.00 70.10 434 GLU B O 1
ATOM 2588 N N . ASP A 1 435 ? 207.253 216.533 269.514 1.00 60.14 435 ASP B N 1
ATOM 2589 C CA . ASP A 1 435 ? 206.551 216.897 268.294 1.00 54.22 435 ASP B CA 1
ATOM 2590 C C . ASP A 1 435 ? 207.479 216.700 267.109 1.00 52.17 435 ASP B C 1
ATOM 2591 O O . ASP A 1 435 ? 208.531 217.354 267.051 1.00 56.94 435 ASP B O 1
ATOM 2596 N N . PRO A 1 436 ? 207.156 215.821 266.158 1.00 44.11 436 PRO B N 1
ATOM 2597 C CA . PRO A 1 436 ? 208.038 215.643 264.993 1.00 44.68 436 PRO B CA 1
ATOM 2598 C C . PRO A 1 436 ? 208.200 216.897 264.160 1.00 42.31 436 PRO B C 1
ATOM 2599 O O . PRO A 1 436 ? 209.204 217.025 263.448 1.00 43.39 436 PRO B O 1
ATOM 2603 N N . TRP A 1 437 ? 207.241 217.821 264.224 1.00 40.68 437 TRP B N 1
ATOM 2604 C CA . TRP A 1 437 ? 207.361 219.092 263.518 1.00 36.37 437 TRP B CA 1
ATOM 2605 C C . TRP A 1 437 ? 208.625 219.828 263.939 1.00 41.09 437 TRP B C 1
ATOM 2606 O O . TRP A 1 437 ? 209.447 220.220 263.101 1.00 42.38 437 TRP B O 1
ATOM 2617 N N . PHE A 1 438 ? 208.819 219.987 265.246 1.00 42.12 438 PHE B N 1
ATOM 2618 C CA . PHE A 1 438 ? 209.971 220.727 265.739 1.00 36.23 438 PHE B CA 1
ATOM 2619 C C . PHE A 1 438 ? 211.253 219.912 265.674 1.00 40.74 438 PHE B C 1
ATOM 2620 O O . PHE A 1 438 ? 212.337 220.489 265.569 1.00 49.64 438 PHE B O 1
ATOM 2628 N N . ARG A 1 439 ? 211.163 218.583 265.709 1.00 41.81 439 ARG B N 1
ATOM 2629 C CA . ARG A 1 439 ? 212.348 217.772 265.451 1.00 38.61 439 ARG B CA 1
ATOM 2630 C C . ARG A 1 439 ? 212.848 217.971 264.025 1.00 38.38 439 ARG B C 1
ATOM 2631 O O . ARG A 1 439 ? 214.055 218.126 263.798 1.00 43.51 439 ARG B O 1
ATOM 2639 N N . VAL A 1 440 ? 211.933 217.984 263.053 1.00 36.65 440 VAL B N 1
ATOM 2640 C CA . VAL A 1 440 ? 212.316 218.261 261.673 1.00 32.70 440 VAL B CA 1
ATOM 2641 C C . VAL A 1 440 ? 212.837 219.687 261.539 1.00 35.81 440 VAL B C 1
ATOM 2642 O O . VAL A 1 440 ? 213.776 219.950 260.781 1.00 39.83 440 VAL B O 1
ATOM 2646 N N . LEU A 1 441 ? 212.242 220.627 262.277 1.00 35.93 441 LEU B N 1
ATOM 2647 C CA . LEU A 1 441 ? 212.750 221.997 262.276 1.00 36.14 441 LEU B CA 1
ATOM 2648 C C . LEU A 1 441 ? 214.189 222.056 262.782 1.00 37.81 441 LEU B C 1
ATOM 2649 O O . LEU A 1 441 ? 215.034 222.751 262.204 1.00 45.25 441 LEU B O 1
ATOM 2654 N N . GLY A 1 442 ? 214.487 221.327 263.857 1.00 36.07 442 GLY B N 1
ATOM 2655 C CA . GLY A 1 442 ? 215.843 221.307 264.377 1.00 36.45 442 GLY B CA 1
ATOM 2656 C C . GLY A 1 442 ? 216.829 220.646 263.434 1.00 38.42 442 GLY B C 1
ATOM 2657 O O . GLY A 1 442 ? 217.971 221.091 263.306 1.00 40.14 442 GLY B O 1
ATOM 2658 N N . LEU A 1 443 ? 216.410 219.568 262.770 1.00 36.01 443 LEU B N 1
ATOM 2659 C CA . LEU A 1 443 ? 217.287 218.929 261.792 1.00 31.91 443 LEU B CA 1
ATOM 2660 C C . LEU A 1 443 ? 217.549 219.847 260.604 1.00 36.64 443 LEU B C 1
ATOM 2661 O O . LEU A 1 443 ? 218.668 219.893 260.077 1.00 43.43 443 LEU B O 1
ATOM 2666 N N . GLN A 1 444 ? 216.531 220.596 260.177 1.00 36.32 444 GLN B N 1
ATOM 2667 C CA . GLN A 1 444 ? 216.721 221.589 259.125 1.00 36.56 444 GLN B CA 1
ATOM 2668 C C . GLN A 1 444 ? 217.694 222.676 259.562 1.00 36.50 444 GLN B C 1
ATOM 2669 O O . GLN A 1 444 ? 218.532 223.128 258.772 1.00 45.84 444 GLN B O 1
ATOM 2675 N N . ALA A 1 445 ? 217.591 223.118 260.817 1.00 35.65 445 ALA B N 1
ATOM 2676 C CA . ALA A 1 445 ? 218.528 224.115 261.327 1.00 35.35 445 ALA B CA 1
ATOM 2677 C C . ALA A 1 445 ? 219.949 223.565 261.380 1.00 42.18 445 ALA B C 1
ATOM 2678 O O . ALA A 1 445 ? 220.910 224.282 261.077 1.00 49.67 445 ALA B O 1
ATOM 2680 N N . GLN A 1 446 ? 220.103 222.296 261.768 1.00 42.29 446 GLN B N 1
ATOM 2681 C CA . GLN A 1 446 ? 221.416 221.654 261.742 1.00 38.52 446 GLN B CA 1
ATOM 2682 C C . GLN A 1 446 ? 221.989 221.648 260.333 1.00 39.32 446 GLN B C 1
ATOM 2683 O O . GLN A 1 446 ? 223.168 221.955 260.123 1.00 46.15 446 GLN B O 1
ATOM 2689 N N . ALA A 1 447 ? 221.161 221.287 259.353 1.00 38.13 447 ALA B N 1
ATOM 2690 C CA . ALA A 1 447 ? 221.620 221.261 257.970 1.00 36.52 447 ALA B CA 1
ATOM 2691 C C . ALA A 1 447 ? 222.022 222.650 257.491 1.00 42.14 447 ALA B C 1
ATOM 2692 O O . ALA A 1 447 ? 223.022 222.804 256.783 1.00 49.84 447 ALA B O 1
ATOM 2694 N N . MET A 1 448 ? 221.250 223.675 257.859 1.00 42.82 448 MET B N 1
ATOM 2695 C CA . MET A 1 448 ? 221.587 225.030 257.430 1.00 47.65 448 MET B CA 1
ATOM 2696 C C . MET A 1 448 ? 222.880 225.506 258.085 1.00 52.76 448 MET B C 1
ATOM 2697 O O . MET A 1 448 ? 223.696 226.185 257.449 1.00 58.42 448 MET B O 1
ATOM 2702 N N . LEU A 1 449 ? 223.082 225.163 259.359 1.00 51.49 449 LEU B N 1
ATOM 2703 C CA . LEU A 1 449 ? 224.333 225.503 260.028 1.00 47.78 449 LEU B CA 1
ATOM 2704 C C . LEU A 1 449 ? 225.517 224.812 259.366 1.00 49.15 449 LEU B C 1
ATOM 2705 O O . LEU A 1 449 ? 226.594 225.402 259.233 1.00 58.86 449 LEU B O 1
ATOM 2710 N N . GLU A 1 450 ? 225.343 223.551 258.962 1.00 49.46 450 GLU B N 1
ATOM 2711 C CA . GLU A 1 450 ? 226.399 222.867 258.221 1.00 47.36 450 GLU B CA 1
ATOM 2712 C C . GLU A 1 450 ? 226.667 223.552 256.887 1.00 50.75 450 GLU B C 1
ATOM 2713 O O . GLU A 1 450 ? 227.823 223.693 256.474 1.00 53.14 450 GLU B O 1
ATOM 2719 N N . ARG A 1 451 ? 225.608 223.976 256.196 1.00 53.71 451 ARG B N 1
ATOM 2720 C CA . ARG A 1 451 ? 225.770 224.623 254.899 1.00 49.50 451 ARG B CA 1
ATOM 2721 C C . ARG A 1 451 ? 226.507 225.950 255.021 1.00 53.14 451 ARG B C 1
ATOM 2722 O O . ARG A 1 451 ? 227.321 226.293 254.157 1.00 60.88 451 ARG B O 1
ATOM 2730 N N . GLN A 1 452 ? 226.226 226.717 256.077 1.00 55.09 452 GLN B N 1
ATOM 2731 C CA . GLN A 1 452 ? 226.843 228.033 256.220 1.00 57.45 452 GLN B CA 1
ATOM 2732 C C . GLN A 1 452 ? 228.358 227.961 256.347 1.00 61.22 452 GLN B C 1
ATOM 2733 O O . GLN A 1 452 ? 229.037 228.957 256.081 1.00 62.82 452 GLN B O 1
ATOM 2739 N N . GLN A 1 453 ? 228.904 226.816 256.748 1.00 61.85 453 GLN B N 1
ATOM 2740 C CA . GLN A 1 453 ? 230.343 226.604 256.783 1.00 58.67 453 GLN B CA 1
ATOM 2741 C C . GLN A 1 453 ? 230.841 225.830 255.570 1.00 60.77 453 GLN B C 1
ATOM 2742 O O . GLN A 1 453 ? 231.980 225.353 255.578 1.00 63.64 453 GLN B O 1
ATOM 2748 N N . GLU A 1 454 ? 230.007 225.692 254.537 1.00 60.63 454 GLU B N 1
ATOM 2749 C CA . GLU A 1 454 ? 230.333 224.948 253.318 1.00 56.90 454 GLU B CA 1
ATOM 2750 C C . GLU A 1 454 ? 230.566 223.467 253.595 1.00 55.38 454 GLU B C 1
ATOM 2751 O O . GLU A 1 454 ? 231.322 222.804 252.883 1.00 61.71 454 GLU B O 1
ATOM 2757 N N . HIS A 1 455 ? 229.923 222.938 254.627 1.00 52.40 455 HIS B N 1
ATOM 2758 C CA . HIS A 1 455 ? 229.951 221.503 254.905 1.00 50.31 455 HIS B CA 1
ATOM 2759 C C . HIS A 1 455 ? 228.710 220.830 254.324 1.00 49.89 455 HIS B C 1
ATOM 2760 O O . HIS A 1 455 ? 227.917 220.208 255.025 1.00 55.68 455 HIS B O 1
ATOM 2767 N N . TYR A 1 456 ? 228.554 220.972 253.006 1.00 49.79 456 TYR B N 1
ATOM 2768 C CA . TYR A 1 456 ? 227.345 220.493 252.343 1.00 52.75 456 TYR B CA 1
ATOM 2769 C C . TYR A 1 456 ? 227.225 218.977 252.422 1.00 54.80 456 TYR B C 1
ATOM 2770 O O . TYR A 1 456 ? 226.121 218.446 252.581 1.00 58.73 456 TYR B O 1
ATOM 2779 N N . LYS A 1 457 ? 228.345 218.263 252.305 1.00 52.63 457 LYS B N 1
ATOM 2780 C CA . LYS A 1 457 ? 228.302 216.809 252.420 1.00 55.61 457 LYS B CA 1
ATOM 2781 C C . LYS A 1 457 ? 227.843 216.380 253.807 1.00 52.52 457 LYS B C 1
ATOM 2782 O O . LYS A 1 457 ? 227.085 215.414 253.948 1.00 51.46 457 LYS B O 1
ATOM 2788 N N . GLU A 1 458 ? 228.294 217.082 254.844 1.00 53.41 458 GLU B N 1
ATOM 2789 C CA . GLU A 1 458 ? 227.885 216.779 256.208 1.00 51.48 458 GLU B CA 1
ATOM 2790 C C . GLU A 1 458 ? 226.476 217.261 256.523 1.00 51.23 458 GLU B C 1
ATOM 2791 O O . GLU A 1 458 ? 225.908 216.841 257.536 1.00 52.80 458 GLU B O 1
ATOM 2797 N N . ALA A 1 459 ? 225.903 218.121 255.685 1.00 53.83 459 ALA B N 1
ATOM 2798 C CA . ALA A 1 459 ? 224.543 218.604 255.872 1.00 48.46 459 ALA B CA 1
ATOM 2799 C C . ALA A 1 459 ? 223.497 217.617 255.383 1.00 48.75 459 ALA B C 1
ATOM 2800 O O . ALA A 1 459 ? 222.303 217.859 255.578 1.00 51.55 459 ALA B O 1
ATOM 2802 N N . LEU A 1 460 ? 223.917 216.522 254.751 1.00 53.01 460 LEU B N 1
ATOM 2803 C CA . LEU A 1 460 ? 222.975 215.573 254.174 1.00 45.38 460 LEU B CA 1
ATOM 2804 C C . LEU A 1 460 ? 222.319 214.685 255.221 1.00 46.78 460 LEU B C 1
ATOM 2805 O O . LEU A 1 460 ? 221.126 214.403 255.105 1.00 49.59 460 LEU B O 1
ATOM 2810 N N . ALA A 1 461 ? 223.058 214.240 256.238 1.00 45.59 461 ALA B N 1
ATOM 2811 C CA . ALA A 1 461 ? 222.491 213.293 257.198 1.00 47.70 461 ALA B CA 1
ATOM 2812 C C . ALA A 1 461 ? 221.295 213.854 257.962 1.00 52.72 461 ALA B C 1
ATOM 2813 O O . ALA A 1 461 ? 220.258 213.167 258.026 1.00 52.23 461 ALA B O 1
ATOM 2815 N N . PRO A 1 462 ? 221.353 215.051 258.562 1.00 52.25 462 PRO B N 1
ATOM 2816 C CA . PRO A 1 462 ? 220.132 215.595 259.175 1.00 43.63 462 PRO B CA 1
ATOM 2817 C C . PRO A 1 462 ? 219.020 215.827 258.173 1.00 41.27 462 PRO B C 1
ATOM 2818 O O . PRO A 1 462 ? 217.845 215.681 258.524 1.00 43.00 462 PRO B O 1
ATOM 2822 N N . LEU A 1 463 ? 219.353 216.174 256.928 1.00 39.22 463 LEU B N 1
ATOM 2823 C CA . LEU A 1 463 ? 218.318 216.375 255.920 1.00 39.76 463 LEU B CA 1
ATOM 2824 C C . LEU A 1 463 ? 217.573 215.081 255.617 1.00 48.34 463 LEU B C 1
ATOM 2825 O O . LEU A 1 463 ? 216.341 215.075 255.543 1.00 55.79 463 LEU B O 1
ATOM 2830 N N . GLU A 1 464 ? 218.295 213.971 255.445 1.00 47.33 464 GLU B N 1
ATOM 2831 C CA . GLU A 1 464 ? 217.625 212.697 255.195 1.00 46.35 464 GLU B CA 1
ATOM 2832 C C . GLU A 1 464 ? 216.867 212.218 256.425 1.00 44.99 464 GLU B C 1
ATOM 2833 O O . GLU A 1 464 ? 215.783 211.632 256.302 1.00 53.86 464 GLU B O 1
ATOM 2839 N N . GLN A 1 465 ? 217.416 212.449 257.620 1.00 40.84 465 GLN B N 1
ATOM 2840 C CA . GLN A 1 465 ? 216.691 212.090 258.834 1.00 47.80 465 GLN B CA 1
ATOM 2841 C C . GLN A 1 465 ? 215.368 212.842 258.917 1.00 50.96 465 GLN B C 1
ATOM 2842 O O . GLN A 1 465 ? 214.315 212.250 259.190 1.00 53.27 465 GLN B O 1
ATOM 2848 N N . ALA A 1 466 ? 215.401 214.150 258.651 1.00 48.01 466 ALA B N 1
ATOM 2849 C CA . ALA A 1 466 ? 214.183 214.947 258.669 1.00 40.16 466 ALA B CA 1
ATOM 2850 C C . ALA A 1 466 ? 213.234 214.544 257.554 1.00 43.40 466 ALA B C 1
ATOM 2851 O O . ALA A 1 466 ? 212.015 214.574 257.744 1.00 55.92 466 ALA B O 1
ATOM 2853 N N . LEU A 1 467 ? 213.766 214.173 256.389 1.00 39.83 467 LEU B N 1
ATOM 2854 C CA . LEU A 1 467 ? 212.917 213.705 255.300 1.00 43.04 467 LEU B CA 1
ATOM 2855 C C . LEU A 1 467 ? 212.154 212.455 255.707 1.00 46.80 467 LEU B C 1
ATOM 2856 O O . LEU A 1 467 ? 210.943 212.354 255.484 1.00 50.58 467 LEU B O 1
ATOM 2861 N N . ASP A 1 468 ? 212.848 211.495 256.321 1.00 51.04 468 ASP B N 1
ATOM 2862 C CA . ASP A 1 468 ? 212.176 210.286 256.786 1.00 50.60 468 ASP B CA 1
ATOM 2863 C C . ASP A 1 468 ? 211.140 210.604 257.856 1.00 54.46 468 ASP B C 1
ATOM 2864 O O . ASP A 1 468 ? 210.021 210.074 257.824 1.00 61.57 468 ASP B O 1
ATOM 2869 N N . ILE A 1 469 ? 211.487 211.475 258.808 1.00 48.49 469 ILE B N 1
ATOM 2870 C CA . ILE A 1 469 ? 210.550 211.800 259.882 1.00 48.97 469 ILE B CA 1
ATOM 2871 C C . ILE A 1 469 ? 209.291 212.443 259.314 1.00 54.16 469 ILE B C 1
ATOM 2872 O O . ILE A 1 469 ? 208.167 212.061 259.660 1.00 62.29 469 ILE B O 1
ATOM 2877 N N . CYS A 1 470 ? 209.457 213.419 258.420 1.00 52.96 470 CYS B N 1
ATOM 2878 C CA . CYS A 1 470 ? 208.306 214.131 257.884 1.00 48.82 470 CYS B CA 1
ATOM 2879 C C . CYS A 1 470 ? 207.506 213.284 256.906 1.00 53.53 470 CYS B C 1
ATOM 2880 O O . CYS A 1 470 ? 206.299 213.500 256.766 1.00 57.31 470 CYS B O 1
ATOM 2883 N N . ARG A 1 471 ? 208.144 212.326 256.229 1.00 51.87 471 ARG B N 1
ATOM 2884 C CA . ARG A 1 471 ? 207.401 211.424 255.359 1.00 51.71 471 ARG B CA 1
ATOM 2885 C C . ARG A 1 471 ? 206.564 210.447 256.171 1.00 56.58 471 ARG B C 1
ATOM 2886 O O . ARG A 1 471 ? 205.414 210.165 255.818 1.00 60.35 471 ARG B O 1
ATOM 2894 N N . ARG A 1 472 ? 207.120 209.921 257.265 1.00 56.17 472 ARG B N 1
ATOM 2895 C CA . ARG A 1 472 ? 206.336 209.034 258.115 1.00 59.67 472 ARG B CA 1
ATOM 2896 C C . ARG A 1 472 ? 205.217 209.770 258.842 1.00 60.68 472 ARG B C 1
ATOM 2897 O O . ARG A 1 472 ? 204.106 209.241 258.951 1.00 65.21 472 ARG B O 1
ATOM 2905 N N . GLU A 1 473 ? 205.474 210.981 259.331 1.00 56.06 473 GLU B N 1
ATOM 2906 C CA . GLU A 1 473 ? 204.498 211.704 260.135 1.00 54.72 473 GLU B CA 1
ATOM 2907 C C . GLU A 1 473 ? 203.489 212.485 259.303 1.00 58.13 473 GLU B C 1
ATOM 2908 O O . GLU A 1 473 ? 202.591 213.108 259.877 1.00 61.78 473 GLU B O 1
ATOM 2914 N N . ARG A 1 474 ? 203.618 212.467 257.975 1.00 61.07 474 ARG B N 1
ATOM 2915 C CA . ARG A 1 474 ? 202.612 213.020 257.065 1.00 58.13 474 ARG B CA 1
ATOM 2916 C C . ARG A 1 474 ? 202.364 214.505 257.315 1.00 56.47 474 ARG B C 1
ATOM 2917 O O . ARG A 1 474 ? 201.233 214.986 257.232 1.00 61.21 474 ARG B O 1
ATOM 2925 N N . LEU A 1 475 ? 203.426 215.242 257.625 1.00 56.51 475 LEU B N 1
ATOM 2926 C CA . LEU A 1 475 ? 203.359 216.692 257.772 1.00 51.30 475 LEU B CA 1
ATOM 2927 C C . LEU A 1 475 ? 204.061 217.321 256.574 1.00 44.01 475 LEU B C 1
ATOM 2928 O O . LEU A 1 475 ? 205.277 217.190 256.414 1.00 37.56 475 LEU B O 1
ATOM 2933 N N . VAL A 1 476 ? 203.281 217.995 255.731 1.00 44.85 476 VAL B N 1
ATOM 2934 C CA . VAL A 1 476 ? 203.725 218.351 254.389 1.00 40.95 476 VAL B CA 1
ATOM 2935 C C . VAL A 1 476 ? 204.489 219.671 254.352 1.00 45.19 476 VAL B C 1
ATOM 2936 O O . VAL A 1 476 ? 205.409 219.827 253.542 1.00 50.01 476 VAL B O 1
ATOM 2940 N N . TYR A 1 477 ? 204.125 220.626 255.210 1.00 43.52 477 TYR B N 1
ATOM 2941 C CA . TYR A 1 477 ? 204.779 221.928 255.188 1.00 36.25 477 TYR B CA 1
ATOM 2942 C C . TYR A 1 477 ? 206.274 221.798 255.442 1.00 38.56 477 TYR B C 1
ATOM 2943 O O . TYR A 1 477 ? 207.084 222.446 254.770 1.00 41.71 477 TYR B O 1
ATOM 2952 N N . ARG A 1 478 ? 206.660 220.961 256.405 1.00 33.17 478 ARG B N 1
ATOM 2953 C CA . ARG A 1 478 ? 208.076 220.737 256.657 1.00 32.30 478 ARG B CA 1
ATOM 2954 C C . ARG A 1 478 ? 208.713 219.859 255.590 1.00 39.40 478 ARG B C 1
ATOM 2955 O O . ARG A 1 478 ? 209.902 220.022 255.294 1.00 49.66 478 ARG B O 1
ATOM 2963 N N . CYS A 1 479 ? 207.949 218.933 255.004 1.00 38.84 479 CYS B N 1
ATOM 2964 C CA . CYS A 1 479 ? 208.489 218.100 253.934 1.00 38.17 479 CYS B CA 1
ATOM 2965 C C . CYS A 1 479 ? 208.898 218.938 252.734 1.00 38.11 479 CYS B C 1
ATOM 2966 O O . CYS A 1 479 ? 209.920 218.661 252.101 1.00 46.29 479 CYS B O 1
ATOM 2969 N N . ILE A 1 480 ? 208.104 219.951 252.389 1.00 38.09 480 ILE B N 1
ATOM 2970 C CA . ILE A 1 480 ? 208.438 220.781 251.234 1.00 40.09 480 ILE B CA 1
ATOM 2971 C C . ILE A 1 480 ? 209.771 221.485 251.451 1.00 38.16 480 ILE B C 1
ATOM 2972 O O . ILE A 1 480 ? 210.631 221.513 250.561 1.00 40.18 480 ILE B O 1
ATOM 2977 N N . PHE A 1 481 ? 209.973 222.047 252.644 1.00 38.33 481 PHE B N 1
ATOM 2978 C CA . PHE A 1 481 ? 211.230 222.722 252.948 1.00 38.68 481 PHE B CA 1
ATOM 2979 C C . PHE A 1 481 ? 212.395 221.743 252.993 1.00 40.64 481 PHE B C 1
ATOM 2980 O O . PHE A 1 481 ? 213.501 222.067 252.545 1.00 44.98 481 PHE B O 1
ATOM 2988 N N . ILE A 1 482 ? 212.174 220.545 253.535 1.00 41.16 482 ILE B N 1
ATOM 2989 C CA . ILE A 1 482 ? 213.247 219.557 253.593 1.00 39.33 482 ILE B CA 1
ATOM 2990 C C . ILE A 1 482 ? 213.650 219.118 252.191 1.00 37.64 482 ILE B C 1
ATOM 2991 O O . ILE A 1 482 ? 214.839 218.968 251.895 1.00 41.13 482 ILE B O 1
ATOM 2996 N N . GLU A 1 483 ? 212.673 218.907 251.307 1.00 40.80 483 GLU B N 1
ATOM 2997 C CA . GLU A 1 483 ? 212.987 218.536 249.931 1.00 36.89 483 GLU B CA 1
ATOM 2998 C C . GLU A 1 483 ? 213.685 219.673 249.198 1.00 38.27 483 GLU B C 1
ATOM 2999 O O . GLU A 1 483 ? 214.596 219.432 248.401 1.00 40.97 483 GLU B O 1
ATOM 3005 N N . ASN A 1 484 ? 213.277 220.917 249.455 1.00 38.63 484 ASN B N 1
ATOM 3006 C CA . ASN A 1 484 ? 213.970 222.057 248.862 1.00 38.74 484 ASN B CA 1
ATOM 3007 C C . ASN A 1 484 ? 215.426 222.113 249.311 1.00 42.53 484 ASN B C 1
ATOM 3008 O O . ASN A 1 484 ? 216.332 222.322 248.493 1.00 45.69 484 ASN B O 1
ATOM 3013 N N . ASP A 1 485 ? 215.671 221.914 250.607 1.00 41.02 485 ASP B N 1
ATOM 3014 C CA . ASP A 1 485 ? 217.037 221.940 251.119 1.00 36.91 485 ASP B CA 1
ATOM 3015 C C . ASP A 1 485 ? 217.862 220.783 250.570 1.00 37.33 485 ASP B C 1
ATOM 3016 O O . ASP A 1 485 ? 219.037 220.959 250.235 1.00 47.72 485 ASP B O 1
ATOM 3021 N N . LEU A 1 486 ? 217.270 219.590 250.485 1.00 34.46 486 LEU B N 1
ATOM 3022 C CA . LEU A 1 486 ? 217.984 218.448 249.926 1.00 29.80 486 LEU B CA 1
ATOM 3023 C C . LEU A 1 486 ? 218.326 218.678 248.464 1.00 35.62 486 LEU B C 1
ATOM 3024 O O . LEU A 1 486 ? 219.431 218.347 248.017 1.00 40.96 486 LEU B O 1
ATOM 3029 N N . SER A 1 487 ? 217.389 219.243 247.701 1.00 39.11 487 SER B N 1
ATOM 3030 C CA . SER A 1 487 ? 217.659 219.568 246.308 1.00 39.29 487 SER B CA 1
ATOM 3031 C C . SER A 1 487 ? 218.793 220.573 246.191 1.00 41.11 487 SER B C 1
ATOM 3032 O O . SER A 1 487 ? 219.683 220.416 245.351 1.00 46.59 487 SER B O 1
ATOM 3035 N N . HIS A 1 488 ? 218.788 221.608 247.035 1.00 39.13 488 HIS B N 1
ATOM 3036 C CA . HIS A 1 488 ? 219.864 222.593 246.989 1.00 44.33 488 HIS B CA 1
ATOM 3037 C C . HIS A 1 488 ? 221.210 221.964 247.327 1.00 47.85 488 HIS B C 1
ATOM 3038 O O . HIS A 1 488 ? 222.212 222.219 246.646 1.00 56.55 488 HIS B O 1
ATOM 3045 N N . VAL A 1 489 ? 221.253 221.133 248.370 1.00 42.54 489 VAL B N 1
ATOM 3046 C CA . VAL A 1 489 ? 222.513 220.529 248.795 1.00 42.11 489 VAL B CA 1
ATOM 3047 C C . VAL A 1 489 ? 223.052 219.601 247.715 1.00 45.81 489 VAL B C 1
ATOM 3048 O O . VAL A 1 489 ? 224.242 219.632 247.383 1.00 52.55 489 VAL B O 1
ATOM 3052 N N . LYS A 1 490 ? 222.184 218.761 247.145 1.00 45.64 490 LYS B N 1
ATOM 3053 C CA . LYS A 1 490 ? 222.641 217.817 246.133 1.00 45.12 490 LYS B CA 1
ATOM 3054 C C . LYS A 1 490 ? 222.988 218.513 244.824 1.00 48.62 490 LYS B C 1
ATOM 3055 O O . LYS A 1 490 ? 223.863 218.041 244.091 1.00 57.68 490 LYS B O 1
ATOM 3061 N N . SER A 1 491 ? 222.321 219.623 244.506 1.00 46.98 491 SER B N 1
ATOM 3062 C CA . SER A 1 491 ? 222.718 220.408 243.344 1.00 52.40 491 SER B CA 1
ATOM 3063 C C . SER A 1 491 ? 224.087 221.039 243.555 1.00 56.37 491 SER B C 1
ATOM 3064 O O . SER A 1 491 ? 224.905 221.084 242.630 1.00 62.83 491 SER B O 1
ATOM 3067 N N . TRP A 1 492 ? 224.356 221.529 244.769 1.00 52.98 492 TRP B N 1
ATOM 3068 C CA . TRP A 1 492 ? 225.678 222.067 245.071 1.00 58.88 492 TRP B CA 1
ATOM 3069 C C . TRP A 1 492 ? 226.753 220.998 244.926 1.00 62.76 492 TRP B C 1
ATOM 3070 O O . TRP A 1 492 ? 227.843 221.268 244.410 1.00 69.34 492 TRP B O 1
ATOM 3081 N N . LEU A 1 493 ? 226.466 219.779 245.376 1.00 55.96 493 LEU B N 1
ATOM 3082 C CA . LEU A 1 493 ? 227.371 218.648 245.220 1.00 52.67 493 LEU B CA 1
ATOM 3083 C C . LEU A 1 493 ? 227.355 218.067 243.811 1.00 60.10 493 LEU B C 1
ATOM 3084 O O . LEU A 1 493 ? 227.957 217.012 243.588 1.00 64.37 493 LEU B O 1
ATOM 3089 N N . PHE A 1 494 ? 226.669 218.725 242.874 1.00 65.88 494 PHE B N 1
ATOM 3090 C CA . PHE A 1 494 ? 226.608 218.316 241.470 1.00 64.15 494 PHE B CA 1
ATOM 3091 C C . PHE A 1 494 ? 225.943 216.954 241.291 1.00 63.64 494 PHE B C 1
ATOM 3092 O O . PHE A 1 494 ? 226.249 216.221 240.349 1.00 71.48 494 PHE B O 1
ATOM 3100 N N . ARG A 1 495 ? 225.026 216.607 242.190 1.00 60.43 495 ARG B N 1
ATOM 3101 C CA . ARG A 1 495 ? 224.163 215.441 242.010 1.00 58.88 495 ARG B CA 1
ATOM 3102 C C . ARG A 1 495 ? 222.822 215.899 241.439 1.00 58.70 495 ARG B C 1
ATOM 3103 O O . ARG A 1 495 ? 221.788 215.905 242.106 1.00 63.22 495 ARG B O 1
ATOM 3111 N N . VAL A 1 496 ? 222.864 216.289 240.163 1.00 59.35 496 VAL B N 1
ATOM 3112 C CA . VAL A 1 496 ? 221.724 216.961 239.547 1.00 59.77 496 VAL B CA 1
ATOM 3113 C C . VAL A 1 496 ? 220.521 216.032 239.417 1.00 63.55 496 VAL B C 1
ATOM 3114 O O . VAL A 1 496 ? 219.375 216.489 239.477 1.00 62.81 496 VAL B O 1
ATOM 3118 N N . ASN A 1 497 ? 220.745 214.730 239.235 1.00 67.43 497 ASN B N 1
ATOM 3119 C CA . ASN A 1 497 ? 219.622 213.806 239.101 1.00 63.52 497 ASN B CA 1
ATOM 3120 C C . ASN A 1 497 ? 218.830 213.706 240.399 1.00 57.80 497 ASN B C 1
ATOM 3121 O O . ASN A 1 497 ? 217.602 213.861 240.406 1.00 58.67 497 ASN B O 1
ATOM 3126 N N . ALA A 1 498 ? 219.519 213.460 241.515 1.00 54.86 498 ALA B N 1
ATOM 3127 C CA . ALA A 1 498 ? 218.834 213.363 242.798 1.00 50.48 498 ALA B CA 1
ATOM 3128 C C . ALA A 1 498 ? 218.277 214.709 243.238 1.00 55.65 498 ALA B C 1
ATOM 3129 O O . ALA A 1 498 ? 217.206 214.764 243.854 1.00 59.82 498 ALA B O 1
ATOM 3131 N N . ALA A 1 499 ? 218.981 215.801 242.933 1.00 52.51 499 ALA B N 1
ATOM 3132 C CA . ALA A 1 499 ? 218.458 217.126 243.242 1.00 48.03 499 ALA B CA 1
ATOM 3133 C C . ALA A 1 499 ? 217.165 217.396 242.486 1.00 49.64 499 ALA B C 1
ATOM 3134 O O . ALA A 1 499 ? 216.202 217.926 243.053 1.00 52.45 499 ALA B O 1
ATOM 3136 N N . ALA A 1 500 ? 217.122 217.031 241.203 1.00 52.00 500 ALA B N 1
ATOM 3137 C CA . ALA A 1 500 ? 215.903 217.201 240.423 1.00 47.32 500 ALA B CA 1
ATOM 3138 C C . ALA A 1 500 ? 214.783 216.317 240.952 1.00 47.92 500 ALA B C 1
ATOM 3139 O O . ALA A 1 500 ? 213.619 216.731 240.973 1.00 51.05 500 ALA B O 1
ATOM 3141 N N . GLN A 1 501 ? 215.109 215.094 241.374 1.00 45.35 501 GLN B N 1
ATOM 3142 C CA . GLN A 1 501 ? 214.082 214.226 241.941 1.00 45.33 501 GLN B CA 1
ATOM 3143 C C . GLN A 1 501 ? 213.503 214.816 243.220 1.00 48.64 501 GLN B C 1
ATOM 3144 O O . GLN A 1 501 ? 212.284 214.787 243.431 1.00 54.68 501 GLN B O 1
ATOM 3150 N N . HIS A 1 502 ? 214.361 215.354 244.089 1.00 50.02 502 HIS B N 1
ATOM 3151 C CA . HIS A 1 502 ? 213.878 215.985 245.314 1.00 44.99 502 HIS B CA 1
ATOM 3152 C C . HIS A 1 502 ? 213.024 217.205 245.005 1.00 43.49 502 HIS B C 1
ATOM 3153 O O . HIS A 1 502 ? 211.994 217.434 245.652 1.00 47.70 502 HIS B O 1
ATOM 3160 N N . ALA A 1 503 ? 213.438 218.005 244.020 1.00 45.40 503 ALA B N 1
ATOM 3161 C CA . ALA A 1 503 ? 212.646 219.164 243.628 1.00 41.34 503 ALA B CA 1
ATOM 3162 C C . ALA A 1 503 ? 211.280 218.746 243.100 1.00 47.14 503 ALA B C 1
ATOM 3163 O O . ALA A 1 503 ? 210.266 219.375 243.419 1.00 50.30 503 ALA B O 1
ATOM 3165 N N . ARG A 1 504 ? 211.232 217.683 242.293 1.00 47.39 504 ARG B N 1
ATOM 3166 C CA . ARG A 1 504 ? 209.954 217.201 241.777 1.00 41.41 504 ARG B CA 1
ATOM 3167 C C . ARG A 1 504 ? 209.061 216.688 242.898 1.00 41.62 504 ARG B C 1
ATOM 3168 O O . ARG A 1 504 ? 207.849 216.929 242.893 1.00 45.49 504 ARG B O 1
ATOM 3176 N N . ASP A 1 505 ? 209.638 215.965 243.860 1.00 44.47 505 ASP B N 1
ATOM 3177 C CA . ASP A 1 505 ? 208.846 215.471 244.982 1.00 46.84 505 ASP B CA 1
ATOM 3178 C C . ASP A 1 505 ? 208.275 216.620 245.805 1.00 45.81 505 ASP B C 1
ATOM 3179 O O . ASP A 1 505 ? 207.09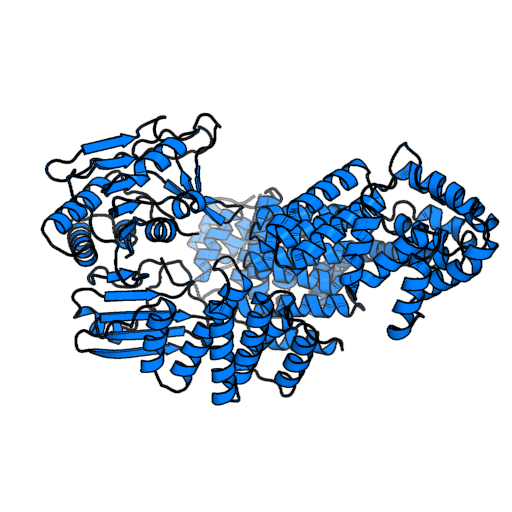4 216.606 246.175 1.00 47.76 505 ASP B O 1
ATOM 3184 N N . GLY A 1 506 ? 209.096 217.631 246.090 1.00 42.47 506 GLY B N 1
ATOM 3185 C CA . GLY A 1 506 ? 208.598 218.784 246.822 1.00 37.19 506 GLY B CA 1
ATOM 3186 C C . GLY A 1 506 ? 207.533 219.544 246.057 1.00 40.33 506 GLY B C 1
ATOM 3187 O O . GLY A 1 506 ? 206.548 220.006 246.638 1.00 46.34 506 GLY B O 1
ATOM 3188 N N . LEU A 1 507 ? 207.714 219.685 244.742 1.00 38.45 507 LEU B N 1
ATOM 3189 C CA . LEU A 1 507 ? 206.723 220.371 243.922 1.00 39.61 507 LEU B CA 1
ATOM 3190 C C . LEU A 1 507 ? 205.402 219.615 243.904 1.00 42.39 507 LEU B C 1
ATOM 3191 O O . LEU A 1 507 ? 204.329 220.225 243.957 1.00 46.91 507 LEU B O 1
ATOM 3196 N N . ALA A 1 508 ? 205.460 218.284 243.822 1.00 41.89 508 ALA B N 1
ATOM 3197 C CA . ALA A 1 508 ? 204.241 217.486 243.880 1.00 39.13 508 ALA B CA 1
ATOM 3198 C C . ALA A 1 508 ? 203.564 217.614 245.236 1.00 39.22 508 ALA B C 1
ATOM 3199 O O . ALA A 1 508 ? 202.331 217.622 245.324 1.00 47.16 508 ALA B O 1
ATOM 3201 N N . LEU A 1 509 ? 204.354 217.693 246.309 1.00 36.36 509 LEU B N 1
ATOM 3202 C CA . LEU A 1 509 ? 203.775 217.882 247.637 1.00 36.21 509 LEU B CA 1
ATOM 3203 C C . LEU A 1 509 ? 203.090 219.237 247.763 1.00 37.82 509 LEU B C 1
ATOM 3204 O O . LEU A 1 509 ? 202.002 219.338 248.339 1.00 38.83 509 LEU B O 1
ATOM 3209 N N . ALA A 1 510 ? 203.713 220.290 247.238 1.00 42.28 510 ALA B N 1
ATOM 3210 C CA . ALA A 1 510 ? 203.228 221.650 247.427 1.00 41.38 510 ALA B CA 1
ATOM 3211 C C . ALA A 1 510 ? 202.235 222.099 246.367 1.00 43.28 510 ALA B C 1
ATOM 3212 O O . ALA A 1 510 ? 201.639 223.169 246.521 1.00 47.59 510 ALA B O 1
ATOM 3214 N N . ARG A 1 511 ? 202.045 221.322 245.300 1.00 51.88 511 ARG B N 1
ATOM 3215 C CA . ARG A 1 511 ? 201.240 221.809 244.181 1.00 51.04 511 ARG B CA 1
ATOM 3216 C C . ARG A 1 511 ? 199.778 222.044 244.547 1.00 55.83 511 ARG B C 1
ATOM 3217 O O . ARG A 1 511 ? 199.266 223.140 244.258 1.00 60.25 511 ARG B O 1
ATOM 3225 N N . PRO A 1 512 ? 199.050 221.096 245.157 1.00 50.81 512 PRO B N 1
ATOM 3226 C CA . PRO A 1 512 ? 197.597 221.299 245.310 1.00 47.64 512 PRO B CA 1
ATOM 3227 C C . PRO A 1 512 ? 197.204 222.529 246.113 1.00 53.46 512 PRO B C 1
ATOM 3228 O O . PRO A 1 512 ? 196.230 223.200 245.753 1.00 53.41 512 PRO B O 1
ATOM 3232 N N . ASN A 1 513 ? 197.927 222.856 247.177 1.00 54.68 513 ASN B N 1
ATOM 3233 C CA . ASN A 1 513 ? 197.427 223.884 248.086 1.00 47.71 513 ASN B CA 1
ATOM 3234 C C . ASN A 1 513 ? 198.414 225.007 248.359 1.00 45.23 513 ASN B C 1
ATOM 3235 O O . ASN A 1 513 ? 197.996 226.158 248.496 1.00 47.94 513 ASN B O 1
ATOM 3240 N N . GLN A 1 514 ? 199.706 224.710 248.453 1.00 46.65 514 GLN B N 1
ATOM 3241 C CA . GLN A 1 514 ? 200.703 225.713 248.823 1.00 39.82 514 GLN B CA 1
ATOM 3242 C C . GLN A 1 514 ? 201.127 226.465 247.571 1.00 40.39 514 GLN B C 1
ATOM 3243 O O . GLN A 1 514 ? 201.923 225.968 246.774 1.00 48.30 514 GLN B O 1
ATOM 3249 N N . TRP A 1 515 ? 200.598 227.675 247.400 1.00 37.74 515 TRP B N 1
ATOM 3250 C CA . TRP A 1 515 ? 200.944 228.472 246.229 1.00 38.27 515 TRP B CA 1
ATOM 3251 C C . TRP A 1 515 ? 202.365 229.011 246.323 1.00 38.85 515 TRP B C 1
ATOM 3252 O O . TRP A 1 515 ? 203.116 228.968 245.343 1.00 45.28 515 TRP B O 1
ATOM 3263 N N . ASP A 1 516 ? 202.751 229.526 247.491 1.00 33.76 516 ASP B N 1
ATOM 3264 C CA . ASP A 1 516 ? 204.092 230.080 247.642 1.00 34.46 516 ASP B CA 1
ATOM 3265 C C . ASP A 1 516 ? 205.152 228.986 247.632 1.00 41.09 516 ASP B C 1
ATOM 3266 O O . ASP A 1 516 ? 206.201 229.131 246.991 1.00 50.66 516 ASP B O 1
ATOM 3271 N N . LEU A 1 517 ? 204.895 227.879 248.332 1.00 38.21 517 LEU B N 1
ATOM 3272 C CA . LEU A 1 517 ? 205.884 226.812 248.409 1.00 35.89 517 LEU B CA 1
ATOM 3273 C C . LEU A 1 517 ? 206.087 226.130 247.064 1.00 38.41 517 LEU B C 1
ATOM 3274 O O . LEU A 1 517 ? 207.194 225.672 246.768 1.00 46.65 517 LEU B O 1
ATOM 3279 N N . GLU A 1 518 ? 205.051 226.055 246.229 1.00 36.88 518 GLU B N 1
ATOM 3280 C CA . GLU A 1 518 ? 205.248 225.449 244.918 1.00 41.97 518 GLU B CA 1
ATOM 3281 C C . GLU A 1 518 ? 206.035 226.372 243.994 1.00 41.91 518 GLU B C 1
ATOM 3282 O O . GLU A 1 518 ? 206.788 225.894 243.139 1.00 43.32 518 GLU B O 1
ATOM 3288 N N . GLY A 1 519 ? 205.911 227.688 244.169 1.00 37.64 519 GLY B N 1
ATOM 3289 C CA . GLY A 1 519 ? 206.824 228.596 243.493 1.00 36.00 519 GLY B CA 1
ATOM 3290 C C . GLY A 1 519 ? 208.252 228.431 243.975 1.00 40.79 519 GLY B C 1
ATOM 3291 O O . GLY A 1 519 ? 209.199 228.492 243.186 1.00 45.37 519 GLY B O 1
ATOM 3292 N N . VAL A 1 520 ? 208.425 228.206 245.279 1.00 43.30 520 VAL B N 1
ATOM 3293 C CA . VAL A 1 520 ? 209.754 227.925 245.820 1.00 36.82 520 VAL B CA 1
ATOM 3294 C C . VAL A 1 520 ? 210.326 226.655 245.200 1.00 36.65 520 VAL B C 1
ATOM 3295 O O . VAL A 1 520 ? 211.516 226.583 244.871 1.00 40.97 520 VAL B O 1
ATOM 3299 N N . MET A 1 521 ? 209.490 225.635 245.025 1.00 36.13 521 MET B N 1
ATOM 3300 C CA . MET A 1 521 ? 209.965 224.383 244.447 1.00 37.21 521 MET B CA 1
ATOM 3301 C C . MET A 1 521 ? 210.246 224.516 242.955 1.00 38.64 521 MET B C 1
ATOM 3302 O O . MET A 1 521 ? 211.140 223.840 242.432 1.00 41.80 521 MET B O 1
ATOM 3307 N N . LEU A 1 522 ? 209.506 225.378 242.255 1.00 39.50 522 LEU B N 1
ATOM 3308 C CA . LEU A 1 522 ? 209.857 225.694 240.874 1.00 34.44 522 LEU B CA 1
ATOM 3309 C C . LEU A 1 522 ? 211.196 226.414 240.804 1.00 35.79 522 LEU B C 1
ATOM 3310 O O . LEU A 1 522 ? 211.985 226.185 239.880 1.00 37.34 522 LEU B O 1
ATOM 3315 N N . GLN A 1 523 ? 211.471 227.287 241.774 1.00 37.06 523 GLN B N 1
ATOM 3316 C CA . GLN A 1 523 ? 212.796 227.895 241.865 1.00 37.06 523 GLN B CA 1
ATOM 3317 C C . GLN A 1 523 ? 213.867 226.840 242.114 1.00 36.76 523 GLN B C 1
ATOM 3318 O O . GLN A 1 523 ? 214.978 226.936 241.585 1.00 41.39 523 GLN B O 1
ATOM 3324 N N . ALA A 1 524 ? 213.557 225.838 242.936 1.00 37.16 524 ALA B N 1
ATOM 3325 C CA . ALA A 1 524 ? 214.501 224.746 243.166 1.00 39.46 524 ALA B CA 1
ATOM 3326 C C . ALA A 1 524 ? 214.780 223.972 241.881 1.00 39.71 524 ALA B C 1
ATOM 3327 O O . ALA A 1 524 ? 215.933 223.630 241.588 1.00 43.46 524 ALA B O 1
ATOM 3329 N N . LEU A 1 525 ? 213.733 223.684 241.105 1.00 41.27 525 LEU B N 1
ATOM 3330 C CA . LEU A 1 525 ? 213.920 223.012 239.821 1.00 39.12 525 LEU B CA 1
ATOM 3331 C C . LEU A 1 525 ? 214.748 223.865 238.867 1.00 39.18 525 LEU B C 1
ATOM 3332 O O . LEU A 1 525 ? 215.607 223.349 238.143 1.00 41.18 525 LEU B O 1
ATOM 3337 N N . GLY A 1 526 ? 214.494 225.174 238.847 1.00 39.55 526 GLY B N 1
ATOM 3338 C CA . GLY A 1 526 ? 215.297 226.061 238.023 1.00 37.68 526 GLY B CA 1
ATOM 3339 C C . GLY A 1 526 ? 216.751 226.096 238.448 1.00 41.60 526 GLY B C 1
ATOM 3340 O O . GLY A 1 526 ? 217.649 226.181 237.611 1.00 47.37 526 GLY B O 1
ATOM 3341 N N . ASN A 1 527 ? 217.004 226.039 239.756 1.00 41.84 527 ASN B N 1
ATOM 3342 C CA . ASN A 1 527 ? 218.376 225.976 240.250 1.00 41.28 527 ASN B CA 1
ATOM 3343 C C . ASN A 1 527 ? 219.056 224.685 239.819 1.00 42.29 527 ASN B C 1
ATOM 3344 O O . ASN A 1 527 ? 220.232 224.690 239.433 1.00 49.29 527 ASN B O 1
ATOM 3349 N N . VAL A 1 528 ? 218.334 223.567 239.886 1.00 45.17 528 VAL B N 1
ATOM 3350 C CA . VAL A 1 528 ? 218.892 222.297 239.428 1.00 40.56 528 VAL B CA 1
ATOM 3351 C C . VAL A 1 528 ? 219.230 222.374 237.946 1.00 42.19 528 VAL B C 1
ATOM 3352 O O . VAL A 1 528 ? 220.287 221.905 237.509 1.00 44.08 528 VAL B O 1
ATOM 3356 N N . ALA A 1 529 ? 218.337 222.966 237.149 1.00 48.13 529 ALA B N 1
ATOM 3357 C CA . ALA A 1 529 ? 218.602 223.117 235.721 1.00 44.11 529 ALA B CA 1
ATOM 3358 C C . ALA A 1 529 ? 219.794 224.033 235.470 1.00 47.01 529 ALA B C 1
ATOM 3359 O O . ALA A 1 529 ? 220.595 223.785 234.563 1.00 54.97 529 ALA B O 1
ATOM 3361 N N . ARG A 1 530 ? 219.919 225.103 236.256 1.00 44.03 530 ARG B N 1
ATOM 3362 C CA . ARG A 1 530 ? 221.042 226.022 236.103 1.00 41.75 530 ARG B CA 1
ATOM 3363 C C . ARG A 1 530 ? 222.363 225.343 236.434 1.00 45.23 530 ARG B C 1
ATOM 3364 O O . ARG A 1 530 ? 223.384 225.615 235.792 1.00 51.65 530 ARG B O 1
ATOM 3372 N N . GLN A 1 531 ? 222.369 224.468 237.442 1.00 48.29 531 GLN B N 1
ATOM 3373 C CA . GLN A 1 531 ? 223.583 223.721 237.757 1.00 48.74 531 GLN B CA 1
ATOM 3374 C C . GLN A 1 531 ? 223.991 222.820 236.599 1.00 49.60 531 GLN B C 1
ATOM 3375 O O . GLN A 1 531 ? 225.180 222.701 236.283 1.00 51.49 531 GLN B O 1
ATOM 3381 N N . ALA A 1 532 ? 223.020 222.177 235.956 1.00 49.62 532 ALA B N 1
ATOM 3382 C CA . ALA A 1 532 ? 223.277 221.316 234.810 1.00 48.75 532 ALA B CA 1
ATOM 3383 C C . ALA A 1 532 ? 223.431 222.090 233.507 1.00 54.42 532 ALA B C 1
ATOM 3384 O O . ALA A 1 532 ? 223.441 221.470 232.439 1.00 57.12 532 ALA B O 1
ATOM 3386 N N . ALA A 1 533 ? 223.549 223.418 233.577 1.00 53.25 533 ALA B N 1
ATOM 3387 C CA . ALA A 1 533 ? 223.711 224.271 232.398 1.00 52.19 533 ALA B CA 1
ATOM 3388 C C . ALA A 1 533 ? 222.565 224.083 231.407 1.00 60.69 533 ALA B C 1
ATOM 3389 O O . ALA A 1 533 ? 222.767 224.058 230.192 1.00 64.01 533 ALA B O 1
ATOM 3391 N N . ASP A 1 534 ? 221.349 223.951 231.932 1.00 60.00 534 ASP B N 1
ATOM 3392 C CA . ASP A 1 534 ? 220.144 223.796 231.118 1.00 58.41 534 ASP B CA 1
ATOM 3393 C C . ASP A 1 534 ? 219.458 225.157 231.056 1.00 57.64 534 ASP B C 1
ATOM 3394 O O . ASP A 1 534 ? 218.642 225.504 231.909 1.00 59.80 534 ASP B O 1
ATOM 3399 N N . VAL A 1 535 ? 219.799 225.935 230.027 1.00 54.76 535 VAL B N 1
ATOM 3400 C CA . VAL A 1 535 ? 219.322 227.311 229.949 1.00 52.29 535 VAL B CA 1
ATOM 3401 C C . VAL A 1 535 ? 217.827 227.358 229.656 1.00 54.59 535 VAL B C 1
ATOM 3402 O O . VAL A 1 535 ? 217.093 228.140 230.266 1.00 56.84 535 VAL B O 1
ATOM 3406 N N . THR A 1 536 ? 217.348 226.532 228.723 1.00 55.92 536 THR B N 1
ATOM 3407 C CA . THR A 1 536 ? 215.953 226.638 228.297 1.00 53.09 536 THR B CA 1
ATOM 3408 C C . THR A 1 536 ? 214.992 226.246 229.414 1.00 50.89 536 THR B C 1
ATOM 3409 O O . THR A 1 536 ? 214.073 227.003 229.749 1.00 51.75 536 THR B O 1
ATOM 3413 N N . LEU A 1 537 ? 215.196 225.072 230.017 1.00 50.40 537 LEU B N 1
ATOM 3414 C CA . LEU A 1 537 ? 214.301 224.646 231.088 1.00 47.29 537 LEU B CA 1
ATOM 3415 C C . LEU A 1 537 ? 214.491 225.480 232.345 1.00 47.92 537 LEU B C 1
ATOM 3416 O O . LEU A 1 537 ? 213.521 225.738 233.064 1.00 54.62 537 LEU B O 1
ATOM 3421 N N . GLY A 1 538 ? 215.724 225.895 232.636 1.00 42.91 538 GLY B N 1
ATOM 3422 C CA . GLY A 1 538 ? 215.937 226.792 233.760 1.00 36.62 538 GLY B CA 1
ATOM 3423 C C . GLY A 1 538 ? 215.185 228.097 233.594 1.00 38.47 538 GLY B C 1
ATOM 3424 O O . GLY A 1 538 ? 214.539 228.580 234.526 1.00 46.40 538 GLY B O 1
ATOM 3425 N N . ARG A 1 539 ? 215.245 228.674 232.393 1.00 36.91 539 ARG B N 1
ATOM 3426 C CA . ARG A 1 539 ? 214.496 229.891 232.111 1.00 35.86 539 ARG B CA 1
ATOM 3427 C C . ARG A 1 539 ? 212.998 229.653 232.216 1.00 36.54 539 ARG B C 1
ATOM 3428 O O . ARG A 1 539 ? 212.267 230.505 232.726 1.00 37.83 539 ARG B O 1
ATOM 3436 N N . ALA A 1 540 ? 212.519 228.505 231.734 1.00 38.61 540 ALA B N 1
ATOM 3437 C CA . ALA A 1 540 ? 211.091 228.212 231.816 1.00 34.06 540 ALA B CA 1
ATOM 3438 C C . ALA A 1 540 ? 210.625 228.135 233.266 1.00 39.37 540 ALA B C 1
ATOM 3439 O O . ALA A 1 540 ? 209.636 228.774 233.650 1.00 40.68 540 ALA B O 1
ATOM 3441 N N . TYR A 1 541 ? 211.336 227.359 234.088 1.00 40.33 541 TYR B N 1
ATOM 3442 C CA . TYR A 1 541 ? 210.958 227.212 235.490 1.00 34.47 541 TYR B CA 1
ATOM 3443 C C . TYR A 1 541 ? 211.060 228.536 236.233 1.00 35.88 541 TYR B C 1
ATOM 3444 O O . TYR A 1 541 ? 210.181 228.874 237.034 1.00 42.02 541 TYR B O 1
ATOM 3453 N N . TYR A 1 542 ? 212.119 229.308 235.977 1.00 35.63 542 TYR B N 1
ATOM 3454 C CA . TYR A 1 542 ? 212.284 230.572 236.681 1.00 31.14 542 TYR B CA 1
ATOM 3455 C C . TYR A 1 542 ? 211.264 231.609 236.233 1.00 30.90 542 TYR B C 1
ATOM 3456 O O . TYR A 1 542 ? 210.804 232.406 237.053 1.00 35.98 542 TYR B O 1
ATOM 3465 N N . GLY A 1 543 ? 210.887 231.615 234.955 1.00 30.21 543 GLY B N 1
ATOM 3466 C CA . GLY A 1 543 ? 209.833 232.509 234.512 1.00 31.48 543 GLY B CA 1
ATOM 3467 C C . GLY A 1 543 ? 208.484 232.144 235.094 1.00 31.87 543 GLY B C 1
ATOM 3468 O O . GLY A 1 543 ? 207.696 233.021 235.456 1.00 39.37 543 GLY B O 1
ATOM 3469 N N . GLU A 1 544 ? 208.196 230.845 235.196 1.00 33.12 544 GLU B N 1
ATOM 3470 C CA . GLU A 1 544 ? 206.960 230.426 235.847 1.00 32.04 544 GLU B CA 1
ATOM 3471 C C . GLU A 1 544 ? 206.948 230.829 237.317 1.00 35.62 544 GLU B C 1
ATOM 3472 O O . GLU A 1 544 ? 205.934 231.320 237.826 1.00 42.24 544 GLU B O 1
ATOM 3478 N N . ALA A 1 545 ? 208.073 230.642 238.012 1.00 34.02 545 ALA B N 1
ATOM 3479 C CA . ALA A 1 545 ? 208.157 231.050 239.411 1.00 30.92 545 ALA B CA 1
ATOM 3480 C C . ALA A 1 545 ? 208.019 232.560 239.558 1.00 38.44 545 ALA B C 1
ATOM 3481 O O . ALA A 1 545 ? 207.393 233.044 240.506 1.00 49.03 545 ALA B O 1
ATOM 3483 N N . LEU A 1 546 ? 208.610 233.319 238.634 1.00 35.87 546 LEU B N 1
ATOM 3484 C CA . LEU A 1 546 ? 208.472 234.771 238.651 1.00 35.81 546 LEU B CA 1
ATOM 3485 C C . LEU A 1 546 ? 207.024 235.188 238.449 1.00 41.34 546 LEU B C 1
ATOM 3486 O O . LEU A 1 546 ? 206.545 236.131 239.090 1.00 49.04 546 LEU B O 1
ATOM 3491 N N . LEU A 1 547 ? 206.313 234.507 237.549 1.00 40.22 547 LEU B N 1
ATOM 3492 C CA . LEU A 1 547 ? 204.895 234.789 237.363 1.00 39.19 547 LEU B CA 1
ATOM 3493 C C . LEU A 1 547 ? 204.101 234.456 238.618 1.00 47.89 547 LEU B C 1
ATOM 3494 O O . LEU A 1 547 ? 203.149 235.164 238.966 1.00 52.65 547 LEU B O 1
ATOM 3499 N N . MET A 1 548 ? 204.472 233.377 239.309 1.00 46.36 548 MET B N 1
ATOM 3500 C CA . MET A 1 548 ? 203.760 233.003 240.525 1.00 43.48 548 MET B CA 1
ATOM 3501 C C . MET A 1 548 ? 204.107 233.903 241.701 1.00 50.08 548 MET B C 1
ATOM 3502 O O . MET A 1 548 ? 203.271 234.102 242.588 1.00 59.68 548 MET B O 1
ATOM 3507 N N . ALA A 1 549 ? 205.320 234.454 241.732 1.00 52.18 549 ALA B N 1
ATOM 3508 C CA . ALA A 1 549 ? 205.783 235.265 242.851 1.00 57.85 549 ALA B CA 1
ATOM 3509 C C . ALA A 1 549 ? 205.549 236.751 242.635 1.00 61.69 549 ALA B C 1
ATOM 3510 O O . ALA A 1 549 ? 206.332 237.575 243.126 1.00 70.03 549 ALA B O 1
ATOM 3512 N N . GLU A 1 550 ? 204.501 237.117 241.902 1.00 64.73 550 GLU B N 1
ATOM 3513 C CA . GLU A 1 550 ? 204.199 238.524 241.685 1.00 75.56 550 GLU B CA 1
ATOM 3514 C C . GLU A 1 550 ? 203.831 239.193 243.002 1.00 83.39 550 GLU B C 1
ATOM 3515 O O . GLU A 1 550 ? 203.094 238.635 243.819 1.00 81.79 550 GLU B O 1
ATOM 3521 N N . GLY A 1 551 ? 204.351 240.398 243.203 1.00 80.59 551 GLY B N 1
ATOM 3522 C CA . GLY A 1 551 ? 204.188 241.126 244.449 1.00 80.09 551 GLY B CA 1
ATOM 3523 C C . GLY A 1 551 ? 205.323 240.890 245.420 1.00 82.59 551 GLY B C 1
ATOM 3524 O O . GLY A 1 551 ? 205.780 241.822 246.084 1.00 90.53 551 GLY B O 1
ATOM 3525 N N . ASP A 1 552 ? 205.789 239.647 245.514 1.00 77.35 552 ASP B N 1
ATOM 3526 C CA . ASP A 1 552 ? 206.937 239.337 246.352 1.00 72.62 552 ASP B CA 1
ATOM 3527 C C . ASP A 1 552 ? 208.188 240.004 245.799 1.00 73.97 552 ASP B C 1
ATOM 3528 O O . ASP A 1 552 ? 208.436 239.993 244.591 1.00 78.68 552 ASP B O 1
ATOM 3533 N N . LYS A 1 553 ? 208.980 240.589 246.694 1.00 72.84 553 LYS B N 1
ATOM 3534 C CA . LYS A 1 553 ? 210.223 241.241 246.308 1.00 69.27 553 LYS B CA 1
ATOM 3535 C C . LYS A 1 553 ? 211.455 240.403 246.608 1.00 65.74 553 LYS B C 1
ATOM 3536 O O . LYS A 1 553 ? 212.456 240.519 245.895 1.00 69.06 553 LYS B O 1
ATOM 3542 N N . TRP A 1 554 ? 211.410 239.565 247.643 1.00 66.25 554 TRP B N 1
ATOM 3543 C CA . TRP A 1 554 ? 212.565 238.737 247.970 1.00 61.51 554 TRP B CA 1
ATOM 3544 C C . TRP A 1 554 ? 212.770 237.642 246.931 1.00 58.81 554 TRP B C 1
ATOM 3545 O O . TRP A 1 554 ? 213.889 237.431 246.451 1.00 57.31 554 TRP B O 1
ATOM 3556 N N . SER A 1 555 ? 211.698 236.933 246.572 1.00 64.57 555 SER B N 1
ATOM 3557 C CA . SER A 1 555 ? 211.811 235.882 245.567 1.00 58.46 555 SER B CA 1
ATOM 3558 C C . SER A 1 555 ? 212.076 236.458 244.184 1.00 53.68 555 SER B C 1
ATOM 3559 O O . SER A 1 555 ? 212.746 235.818 243.367 1.00 52.68 555 SER B O 1
ATOM 3562 N N . THR A 1 556 ? 211.556 237.654 243.905 1.00 52.63 556 THR B N 1
ATOM 3563 C CA . THR A 1 556 ? 211.781 238.282 242.609 1.00 52.63 556 THR B CA 1
ATOM 3564 C C . THR A 1 556 ? 213.263 238.543 242.371 1.00 51.56 556 THR B C 1
ATOM 3565 O O . THR A 1 556 ? 213.784 238.272 241.282 1.00 54.40 556 THR B O 1
ATOM 3569 N N . ARG A 1 557 ? 213.961 239.060 243.383 1.00 52.01 557 ARG B N 1
ATOM 3570 C CA . ARG A 1 557 ? 215.382 239.349 243.230 1.00 51.21 557 ARG B CA 1
ATOM 3571 C C . ARG A 1 557 ? 216.191 238.076 243.016 1.00 47.83 557 ARG B C 1
ATOM 3572 O O . ARG A 1 557 ? 217.095 238.044 242.176 1.00 51.91 557 ARG B O 1
ATOM 3580 N N . ASN A 1 558 ? 215.887 237.017 243.770 1.00 42.90 558 ASN B N 1
ATOM 3581 C CA . ASN A 1 558 ? 216.606 235.758 243.595 1.00 41.35 558 ASN B CA 1
ATOM 3582 C C . ASN A 1 558 ? 216.346 235.160 242.219 1.00 44.56 558 ASN B C 1
ATOM 3583 O O . ASN A 1 558 ? 217.270 234.661 241.562 1.00 50.39 558 ASN B O 1
ATOM 3588 N N . ILE A 1 559 ? 215.092 235.203 241.766 1.00 45.11 559 ILE B N 1
ATOM 3589 C CA . ILE A 1 559 ? 214.759 234.682 240.445 1.00 39.50 559 ILE B CA 1
ATOM 3590 C C . ILE A 1 559 ? 215.507 235.452 239.370 1.00 39.38 559 ILE B C 1
ATOM 3591 O O . ILE A 1 559 ? 216.048 234.863 238.430 1.00 47.01 559 ILE B O 1
ATOM 3596 N N . HIS A 1 560 ? 215.560 236.779 239.493 1.00 38.26 560 HIS B N 1
ATOM 3597 C CA . HIS A 1 560 ? 216.242 237.574 238.479 1.00 38.03 560 HIS B CA 1
ATOM 3598 C C . HIS A 1 560 ? 217.752 237.388 238.527 1.00 35.86 560 HIS B C 1
ATOM 3599 O O . HIS A 1 560 ? 218.407 237.430 237.483 1.00 36.60 560 HIS B O 1
ATOM 3606 N N . GLN A 1 561 ? 218.323 237.174 239.713 1.00 36.85 561 GLN B N 1
ATOM 3607 C CA . GLN A 1 561 ? 219.745 236.856 239.797 1.00 34.07 561 GLN B CA 1
ATOM 3608 C C . GLN A 1 561 ? 220.052 235.539 239.097 1.00 39.48 561 GLN B C 1
ATOM 3609 O O . GLN A 1 561 ? 221.032 235.431 238.349 1.00 42.88 561 GLN B O 1
ATOM 3615 N N . ASN A 1 562 ? 219.214 234.527 239.320 1.00 40.48 562 ASN B N 1
ATOM 3616 C CA . ASN A 1 562 ? 219.422 233.245 238.657 1.00 36.34 562 ASN B CA 1
ATOM 3617 C C . ASN A 1 562 ? 219.219 233.360 237.151 1.00 36.43 562 ASN B C 1
ATOM 3618 O O . ASN A 1 562 ? 219.921 232.707 236.372 1.00 42.82 562 ASN B O 1
ATOM 3623 N N . LEU A 1 563 ? 218.261 234.184 236.724 1.00 33.22 563 LEU B N 1
ATOM 3624 C CA . LEU A 1 563 ? 218.062 234.422 235.298 1.00 34.18 563 LEU B CA 1
ATOM 3625 C C . LEU A 1 563 ? 219.265 235.126 234.682 1.00 38.21 563 LEU B C 1
ATOM 3626 O O . LEU A 1 563 ? 219.652 234.826 233.547 1.00 42.90 563 LEU B O 1
ATOM 3631 N N . ALA A 1 564 ? 219.864 236.070 235.410 1.00 36.58 564 ALA B N 1
ATOM 3632 C CA . ALA A 1 564 ? 221.086 236.708 234.934 1.00 34.26 564 ALA B CA 1
ATOM 3633 C C . ALA A 1 564 ? 222.217 235.699 234.810 1.00 40.15 564 ALA B C 1
ATOM 3634 O O . ALA A 1 564 ? 223.004 235.753 233.860 1.00 46.57 564 ALA B O 1
ATOM 3636 N N . HIS A 1 565 ? 222.318 234.772 235.762 1.00 39.07 565 HIS B N 1
ATOM 3637 C CA . HIS A 1 565 ? 223.341 233.733 235.663 1.00 35.95 565 HIS B CA 1
ATOM 3638 C C . HIS A 1 565 ? 223.105 232.838 234.451 1.00 36.14 565 HIS B C 1
ATOM 3639 O O . HIS A 1 565 ? 224.051 232.476 233.738 1.00 44.79 565 HIS B O 1
ATOM 3646 N N . LEU A 1 566 ? 221.846 232.473 234.202 1.00 36.92 566 LEU B N 1
ATOM 3647 C CA . LEU A 1 566 ? 221.521 231.656 233.036 1.00 34.65 566 LEU B CA 1
ATOM 3648 C C . LEU A 1 566 ? 221.839 232.391 231.741 1.00 38.54 566 LEU B C 1
ATOM 3649 O O . LEU A 1 566 ? 222.305 231.783 230.772 1.00 45.51 566 LEU B O 1
ATOM 3654 N N . ALA A 1 567 ? 221.576 233.698 231.699 1.00 39.91 567 ALA B N 1
ATOM 3655 C CA . ALA A 1 567 ? 221.927 234.491 230.526 1.00 38.96 567 ALA B CA 1
ATOM 3656 C C . ALA A 1 567 ? 223.436 234.579 230.350 1.00 42.68 567 ALA B C 1
ATOM 3657 O O . ALA A 1 567 ? 223.936 234.574 229.220 1.00 49.49 567 ALA B O 1
ATOM 3659 N N . ILE A 1 568 ? 224.174 234.678 231.456 1.00 43.88 568 ILE B N 1
ATOM 3660 C CA . ILE A 1 568 ? 225.631 234.705 231.386 1.00 39.65 568 ILE B CA 1
ATOM 3661 C C . ILE A 1 568 ? 226.155 233.401 230.807 1.00 43.60 568 ILE B C 1
ATOM 3662 O O . ILE A 1 568 ? 227.097 233.394 230.005 1.00 52.64 568 ILE B O 1
ATOM 3667 N N . TRP A 1 569 ? 225.554 232.274 231.196 1.00 40.33 569 TRP B N 1
ATOM 3668 C CA . TRP A 1 569 ? 225.971 231.003 230.614 1.00 39.85 569 TRP B CA 1
ATOM 3669 C C . TRP A 1 569 ? 225.707 230.968 229.114 1.00 45.72 569 TRP B C 1
ATOM 3670 O O . TRP A 1 569 ? 226.520 230.444 228.346 1.00 52.98 569 TRP B O 1
ATOM 3681 N N . ALA A 1 570 ? 224.580 231.525 228.675 1.00 48.33 570 ALA B N 1
ATOM 3682 C CA . ALA A 1 570 ? 224.221 231.530 227.263 1.00 45.82 570 ALA B CA 1
ATOM 3683 C C . ALA A 1 570 ? 224.885 232.658 226.487 1.00 49.80 570 ALA B C 1
ATOM 3684 O O . ALA A 1 570 ? 224.632 232.793 225.285 1.00 52.16 570 ALA B O 1
ATOM 3686 N N . LEU A 1 571 ? 225.712 233.467 227.150 1.00 51.07 571 LEU B N 1
ATOM 3687 C CA . LEU A 1 571 ? 226.442 234.570 226.529 1.00 51.24 571 LEU B CA 1
ATOM 3688 C C . LEU A 1 571 ? 225.505 235.636 225.978 1.00 53.41 571 LEU B C 1
ATOM 3689 O O . LEU A 1 571 ? 225.827 236.320 225.005 1.00 54.32 571 LEU B O 1
ATOM 3694 N N . GLU A 1 572 ? 224.338 235.778 226.596 1.00 52.99 572 GLU B N 1
ATOM 3695 C CA . GLU A 1 572 ? 223.431 236.879 226.295 1.00 51.59 572 GLU B CA 1
ATOM 3696 C C . GLU A 1 572 ? 223.586 237.950 227.373 1.00 52.58 572 GLU B C 1
ATOM 3697 O O . GLU A 1 572 ? 222.766 238.103 228.277 1.00 55.27 572 GLU B O 1
ATOM 3703 N N . LEU A 1 573 ? 224.687 238.697 227.255 1.00 50.92 573 LEU B N 1
ATOM 3704 C CA . LEU A 1 573 ? 225.068 239.630 228.309 1.00 48.79 573 LEU B CA 1
ATOM 3705 C C . LEU A 1 573 ? 224.108 240.806 228.412 1.00 51.44 573 LEU B C 1
ATOM 3706 O O . LEU A 1 573 ? 223.971 241.393 229.489 1.00 55.93 573 LEU B O 1
ATOM 3711 N N . ASP A 1 574 ? 223.443 241.174 227.316 1.00 55.65 574 ASP B N 1
ATOM 3712 C CA . ASP A 1 574 ? 222.428 242.220 227.396 1.00 54.96 574 ASP B CA 1
ATOM 3713 C C . ASP A 1 574 ? 221.238 241.770 228.235 1.00 52.84 574 ASP B C 1
ATOM 3714 O O . ASP A 1 574 ? 220.715 242.541 229.049 1.00 53.67 574 ASP B O 1
ATOM 3719 N N . GLU A 1 575 ? 220.805 240.519 228.065 1.00 52.13 575 GLU B N 1
ATOM 3720 C CA . GLU A 1 575 ? 219.700 240.014 228.871 1.00 51.32 575 GLU B CA 1
ATOM 3721 C C . GLU A 1 575 ? 220.118 239.833 230.324 1.00 49.86 575 GLU B C 1
ATOM 3722 O O . GLU A 1 575 ? 219.306 240.040 231.232 1.00 53.18 575 GLU B O 1
ATOM 3728 N N . ALA A 1 576 ? 221.378 239.462 230.564 1.00 46.28 576 ALA B N 1
ATOM 3729 C CA . ALA A 1 576 ? 221.886 239.403 231.930 1.00 42.16 576 ALA B CA 1
ATOM 3730 C C . ALA A 1 576 ? 221.905 240.784 232.572 1.00 43.34 576 ALA B C 1
ATOM 3731 O O . ALA A 1 576 ? 221.555 240.934 233.747 1.00 50.28 576 ALA B O 1
ATOM 3733 N N . ARG A 1 577 ? 222.315 241.803 231.816 1.00 40.94 577 ARG B N 1
ATOM 3734 C CA . ARG A 1 577 ? 222.271 243.176 232.309 1.00 39.61 577 ARG B CA 1
ATOM 3735 C C . ARG A 1 577 ? 220.846 243.584 232.655 1.00 47.64 577 ARG B C 1
ATOM 3736 O O . ARG A 1 577 ? 220.592 244.180 233.710 1.00 50.29 577 ARG B O 1
ATOM 3744 N N . ALA A 1 578 ? 219.897 243.262 231.774 1.00 48.74 578 ALA B N 1
ATOM 3745 C CA . ALA A 1 578 ? 218.502 243.610 232.021 1.00 44.58 578 ALA B CA 1
ATOM 3746 C C . ALA A 1 578 ? 217.967 242.917 233.268 1.00 44.93 578 ALA B C 1
ATOM 3747 O O . ALA A 1 578 ? 217.286 243.541 234.090 1.00 47.41 578 ALA B O 1
ATOM 3749 N N . SER A 1 579 ? 218.266 241.626 233.430 1.00 44.45 579 SER B N 1
ATOM 3750 C CA . SER A 1 579 ? 217.770 240.900 234.594 1.00 39.61 579 SER B CA 1
ATOM 3751 C C . SER A 1 579 ? 218.440 241.363 235.882 1.00 41.84 579 SER B C 1
ATOM 3752 O O . SER A 1 579 ? 217.800 241.379 236.936 1.00 47.44 579 SER B O 1
ATOM 3755 N N . LEU A 1 580 ? 219.716 241.753 235.824 1.00 44.83 580 LEU B N 1
ATOM 3756 C CA . LEU A 1 580 ? 220.361 242.329 236.999 1.00 44.71 580 LEU B CA 1
ATOM 3757 C C . LEU A 1 580 ? 219.725 243.660 237.378 1.00 47.25 580 LEU B C 1
ATOM 3758 O O . LEU A 1 580 ? 219.526 243.946 238.565 1.00 55.08 580 LEU B O 1
ATOM 3763 N N . ASP A 1 581 ? 219.405 244.489 236.382 1.00 47.77 581 ASP B N 1
ATOM 3764 C CA . ASP A 1 581 ? 218.703 245.735 236.663 1.00 47.30 581 ASP B CA 1
ATOM 3765 C C . ASP A 1 581 ? 217.338 245.464 237.278 1.00 53.78 581 ASP B C 1
ATOM 3766 O O . ASP A 1 581 ? 216.916 246.163 238.204 1.00 57.86 581 ASP B O 1
ATOM 3771 N N . ARG A 1 582 ? 216.633 244.449 236.775 1.00 54.15 582 ARG B N 1
ATOM 3772 C CA . ARG A 1 582 ? 215.345 244.080 237.355 1.00 48.30 582 ARG B CA 1
ATOM 3773 C C . ARG A 1 582 ? 215.499 243.617 238.799 1.00 48.87 582 ARG B C 1
ATOM 3774 O O . ARG A 1 582 ? 214.664 243.935 239.653 1.00 56.93 582 ARG B O 1
ATOM 3782 N N . ALA A 1 583 ? 216.548 242.845 239.084 1.00 45.74 583 ALA B N 1
ATOM 3783 C CA . ALA A 1 583 ? 216.782 242.382 240.448 1.00 48.94 583 ALA B CA 1
ATOM 3784 C C . ALA A 1 583 ? 217.069 243.545 241.387 1.00 57.64 583 ALA B C 1
ATOM 3785 O O . ALA A 1 583 ? 216.563 243.581 242.514 1.00 66.29 583 ALA B O 1
ATOM 3787 N N . MET A 1 584 ? 217.884 244.507 240.946 1.00 54.84 584 MET B N 1
ATOM 3788 C CA . MET A 1 584 ? 218.180 245.654 241.798 1.00 56.63 584 MET B CA 1
ATOM 3789 C C . MET A 1 584 ? 217.021 246.639 241.882 1.00 64.53 584 MET B C 1
ATOM 3790 O O . MET A 1 584 ? 216.970 247.432 242.826 1.00 75.41 584 MET B O 1
ATOM 3795 N N . ASP A 1 585 ? 216.096 246.615 240.920 1.00 64.59 585 ASP B N 1
ATOM 3796 C CA . ASP A 1 585 ? 214.949 247.514 240.958 1.00 67.66 585 ASP B CA 1
ATOM 3797 C C . ASP A 1 585 ? 213.924 247.126 242.012 1.00 68.81 585 ASP B C 1
ATOM 3798 O O . ASP A 1 585 ? 213.012 247.914 242.281 1.00 77.97 585 ASP B O 1
ATOM 3803 N N . THR A 1 586 ? 214.044 245.941 242.610 1.00 65.97 586 THR B N 1
ATOM 3804 C CA . THR A 1 586 ? 213.119 245.537 243.659 1.00 68.39 586 THR B CA 1
ATOM 3805 C C . THR A 1 586 ? 213.328 246.310 244.952 1.00 74.08 586 THR B C 1
ATOM 3806 O O . THR A 1 586 ? 212.506 246.188 245.865 1.00 81.72 586 THR B O 1
ATOM 3810 N N . GLY A 1 587 ? 214.398 247.095 245.052 1.00 69.91 587 GLY B N 1
ATOM 3811 C CA . GLY A 1 587 ? 214.725 247.798 246.269 1.00 70.95 587 GLY B CA 1
ATOM 3812 C C . GLY A 1 587 ? 215.570 247.010 247.242 1.00 74.61 587 GLY B C 1
ATOM 3813 O O . GLY A 1 587 ? 216.009 247.573 248.253 1.00 83.26 587 GLY B O 1
ATOM 3814 N N . LEU A 1 588 ? 215.812 245.731 246.973 1.00 70.68 588 LEU B N 1
ATOM 3815 C CA . LEU A 1 588 ? 216.672 244.939 247.835 1.00 72.18 588 LEU B CA 1
ATOM 3816 C C . LEU A 1 588 ? 218.063 244.814 247.231 1.00 75.73 588 LEU B C 1
ATOM 3817 O O . LEU A 1 588 ? 218.203 244.712 246.008 1.00 73.83 588 LEU B O 1
ATOM 3822 N N . PRO A 1 589 ? 219.098 244.829 248.065 1.00 79.39 589 PRO B N 1
ATOM 3823 C CA . PRO A 1 589 ? 220.460 244.672 247.552 1.00 77.57 589 PRO B CA 1
ATOM 3824 C C . PRO A 1 589 ? 220.708 243.258 247.052 1.00 70.79 589 PRO B C 1
ATOM 3825 O O . PRO A 1 589 ? 220.074 242.292 247.480 1.00 68.39 589 PRO B O 1
ATOM 3829 N N . LEU A 1 590 ? 221.658 243.150 246.128 1.00 60.71 590 LEU B N 1
ATOM 3830 C CA . LEU A 1 590 ? 222.045 241.855 245.598 1.00 51.43 590 LEU B CA 1
ATOM 3831 C C . LEU A 1 590 ? 222.775 241.039 246.661 1.00 51.50 590 LEU B C 1
ATOM 3832 O O . LEU A 1 590 ? 223.198 241.554 247.698 1.00 61.95 590 LEU B O 1
ATOM 3837 N N . THR A 1 591 ? 222.901 239.745 246.402 1.00 45.35 591 THR B N 1
ATOM 3838 C CA . THR A 1 591 ? 223.698 238.844 247.221 1.00 50.58 591 THR B CA 1
ATOM 3839 C C . THR A 1 591 ? 224.938 238.423 246.436 1.00 53.22 591 THR B C 1
ATOM 3840 O O . THR A 1 591 ? 225.174 238.888 245.319 1.00 56.15 591 THR B O 1
ATOM 3844 N N . GLN A 1 592 ? 225.740 237.532 247.029 1.00 48.96 592 GLN B N 1
ATOM 3845 C CA . GLN A 1 592 ? 226.959 237.096 246.353 1.00 51.37 592 GLN B CA 1
ATOM 3846 C C . GLN A 1 592 ? 226.660 236.411 245.027 1.00 51.54 592 GLN B C 1
ATOM 3847 O O . GLN A 1 592 ? 227.495 236.434 244.119 1.00 51.72 592 GLN B O 1
ATOM 3853 N N . HIS A 1 593 ? 225.486 235.793 244.897 1.00 50.75 593 HIS B N 1
ATOM 3854 C CA . HIS A 1 593 ? 225.059 235.278 243.601 1.00 47.76 593 HIS B CA 1
ATOM 3855 C C . HIS A 1 593 ? 224.897 236.419 242.602 1.00 45.59 593 HIS B C 1
ATOM 3856 O O . HIS A 1 593 ? 225.438 236.381 241.485 1.00 49.10 593 HIS B O 1
ATOM 3863 N N . GLY A 1 594 ? 224.178 237.465 243.008 1.00 37.15 594 GLY B N 1
ATOM 3864 C CA . GLY A 1 594 ? 224.050 238.642 242.174 1.00 37.23 594 GLY B CA 1
ATOM 3865 C C . GLY A 1 594 ? 225.362 239.359 241.954 1.00 43.00 594 GLY B C 1
ATOM 3866 O O . GLY A 1 594 ? 225.581 239.934 240.889 1.00 47.25 594 GLY B O 1
ATOM 3867 N N . VAL A 1 595 ? 226.254 239.337 242.946 1.00 43.19 595 VAL B N 1
ATOM 3868 C CA . VAL A 1 595 ? 227.555 239.977 242.775 1.00 41.56 595 VAL B CA 1
ATOM 3869 C C . VAL A 1 595 ? 228.396 239.219 241.757 1.00 38.81 595 VAL B C 1
ATOM 3870 O O . VAL A 1 595 ? 229.111 239.826 240.955 1.00 44.65 595 VAL B O 1
ATOM 3874 N N . ALA A 1 596 ? 228.342 237.887 241.779 1.00 34.97 596 ALA B N 1
ATOM 3875 C CA . ALA A 1 596 ? 229.043 237.111 240.762 1.00 41.02 596 ALA B CA 1
ATOM 3876 C C . ALA A 1 596 ? 228.492 237.414 239.376 1.00 46.86 596 ALA B C 1
ATOM 3877 O O . ALA A 1 596 ? 229.255 237.646 238.426 1.00 51.59 596 ALA B O 1
ATOM 3879 N N . ALA A 1 597 ? 227.163 237.454 239.249 1.00 41.81 597 ALA B N 1
ATOM 3880 C CA . ALA A 1 597 ? 226.570 237.817 237.966 1.00 38.26 597 ALA B CA 1
ATOM 3881 C C . ALA A 1 597 ? 227.007 239.212 237.529 1.00 40.74 597 ALA B C 1
ATOM 3882 O O . ALA A 1 597 ? 227.316 239.435 236.353 1.00 45.48 597 ALA B O 1
ATOM 3884 N N . LEU A 1 598 ? 227.056 240.158 238.467 1.00 37.77 598 LEU B N 1
ATOM 3885 C CA . LEU A 1 598 ? 227.402 241.534 238.132 1.00 37.22 598 LEU B CA 1
ATOM 3886 C C . LEU A 1 598 ? 228.855 241.653 237.692 1.00 41.00 598 LEU B C 1
ATOM 3887 O O . LEU A 1 598 ? 229.154 242.299 236.683 1.00 51.78 598 LEU B O 1
ATOM 3892 N N . VAL A 1 599 ? 229.776 241.039 238.438 1.00 43.40 599 VAL B N 1
ATOM 3893 C CA . VAL A 1 599 ? 231.184 241.111 238.061 1.00 45.94 599 VAL B CA 1
ATOM 3894 C C . VAL A 1 599 ? 231.416 240.405 236.734 1.00 51.10 599 VAL B C 1
ATOM 3895 O O . VAL A 1 599 ? 232.356 240.739 236.004 1.00 49.28 599 VAL B O 1
ATOM 3899 N N . ASP A 1 600 ? 230.574 239.425 236.390 1.00 49.65 600 ASP B N 1
ATOM 3900 C CA . ASP A 1 600 ? 230.633 238.878 235.039 1.00 47.96 600 ASP B CA 1
ATOM 3901 C C . ASP A 1 600 ? 230.067 239.850 234.009 1.00 47.99 600 ASP B C 1
ATOM 3902 O O . ASP A 1 600 ? 230.516 239.860 232.858 1.00 51.26 600 ASP B O 1
ATOM 3907 N N . VAL A 1 601 ? 229.092 240.670 234.396 1.00 49.91 601 VAL B N 1
ATOM 3908 C CA . VAL A 1 601 ? 228.402 241.539 233.443 1.00 47.07 601 VAL B CA 1
ATOM 3909 C C . VAL A 1 601 ? 228.995 242.945 233.419 1.00 47.29 601 VAL B C 1
ATOM 3910 O O . VAL A 1 601 ? 229.074 243.569 232.359 1.00 52.28 601 VAL B O 1
ATOM 3914 N N . ALA A 1 602 ? 229.438 243.463 234.565 1.00 48.56 602 ALA B N 1
ATOM 3915 C CA . ALA A 1 602 ? 229.899 244.845 234.639 1.00 49.30 602 ALA B CA 1
ATOM 3916 C C . ALA A 1 602 ? 231.174 245.096 233.849 1.00 52.56 602 ALA B C 1
ATOM 3917 O O . ALA A 1 602 ? 231.552 246.259 233.677 1.00 57.61 602 ALA B O 1
ATOM 3919 N N . ARG A 1 603 ? 231.852 244.046 233.384 1.00 52.18 603 ARG B N 1
ATOM 3920 C CA . ARG A 1 603 ? 233.073 244.233 232.608 1.00 53.05 603 ARG B CA 1
ATOM 3921 C C . ARG A 1 603 ? 232.792 244.938 231.287 1.00 51.72 603 ARG B C 1
ATOM 3922 O O . ARG A 1 603 ? 233.539 245.837 230.884 1.00 51.58 603 ARG B O 1
ATOM 3930 N N . THR A 1 604 ? 231.715 244.551 230.602 1.00 52.57 604 THR B N 1
ATOM 3931 C CA . THR A 1 604 ? 231.397 245.087 229.286 1.00 50.75 604 THR B CA 1
ATOM 3932 C C . THR A 1 604 ? 230.165 245.979 229.259 1.00 54.11 604 THR B C 1
ATOM 3933 O O . THR A 1 604 ? 229.988 246.724 228.291 1.00 56.87 604 THR B O 1
ATOM 3937 N N . ARG A 1 605 ? 229.320 245.927 230.284 1.00 52.75 605 ARG B N 1
ATOM 3938 C CA . ARG A 1 605 ? 228.081 246.694 230.352 1.00 46.08 605 ARG B CA 1
ATOM 3939 C C . ARG A 1 605 ? 227.956 247.371 231.707 1.00 53.97 605 ARG B C 1
ATOM 3940 O O . ARG A 1 605 ? 226.939 247.270 232.394 1.00 60.09 605 ARG B O 1
ATOM 3948 N N . ARG A 1 606 ? 229.017 248.064 232.112 1.00 61.24 606 ARG B N 1
ATOM 3949 C CA . ARG A 1 606 ? 229.062 248.674 233.434 1.00 63.75 606 ARG B CA 1
ATOM 3950 C C . ARG A 1 606 ? 227.979 249.734 233.591 1.00 67.64 606 ARG B C 1
ATOM 3951 O O . ARG A 1 606 ? 227.644 250.454 232.648 1.00 70.33 606 ARG B O 1
ATOM 3959 N N . SER A 1 607 ? 227.432 249.821 234.800 1.00 71.22 607 SER B N 1
ATOM 3960 C CA . SER A 1 607 ? 226.421 250.785 235.193 1.00 75.39 607 SER B CA 1
ATOM 3961 C C . SER A 1 607 ? 226.961 251.665 236.316 1.00 80.52 607 SER B C 1
ATOM 3962 O O . SER A 1 607 ? 227.817 251.226 237.091 1.00 82.86 607 SER B O 1
ATOM 3965 N N . PRO A 1 608 ? 226.496 252.912 236.423 1.00 80.75 608 PRO B N 1
ATOM 3966 C CA . PRO A 1 608 ? 227.055 253.812 237.447 1.00 84.67 608 PRO B CA 1
ATOM 3967 C C . PRO A 1 608 ? 226.907 253.303 238.871 1.00 86.15 608 PRO B C 1
ATOM 3968 O O . PRO A 1 608 ? 227.711 253.676 239.734 1.00 89.70 608 PRO B O 1
ATOM 3972 N N . ARG A 1 609 ? 225.908 252.469 239.150 1.00 82.51 609 ARG B N 1
ATOM 3973 C CA . ARG A 1 609 ? 225.667 251.967 240.495 1.00 83.64 609 ARG B CA 1
ATOM 3974 C C . ARG A 1 609 ? 226.227 250.567 240.721 1.00 80.40 609 ARG B C 1
ATOM 3975 O O . ARG A 1 609 ? 225.964 249.972 241.769 1.00 81.40 609 ARG B O 1
ATOM 3983 N N . ASP A 1 610 ? 226.985 250.026 239.765 1.00 74.20 610 ASP B N 1
ATOM 3984 C CA . ASP A 1 610 ? 227.458 248.648 239.879 1.00 69.05 610 ASP B CA 1
ATOM 3985 C C . ASP A 1 610 ? 228.460 248.486 241.017 1.00 72.43 610 ASP B C 1
ATOM 3986 O O . ASP A 1 610 ? 228.315 247.594 241.861 1.00 75.00 610 ASP B O 1
ATOM 3991 N N . ALA A 1 611 ? 229.489 249.336 241.052 1.00 71.72 611 ALA B N 1
ATOM 3992 C CA . ALA A 1 611 ? 230.526 249.205 242.070 1.00 65.59 611 ALA B CA 1
ATOM 3993 C C . ALA A 1 611 ? 229.978 249.485 243.461 1.00 70.59 611 ALA B C 1
ATOM 3994 O O . ALA A 1 611 ? 230.317 248.785 244.424 1.00 69.39 611 ALA B O 1
ATOM 3996 N N . LEU A 1 612 ? 229.132 250.509 243.583 1.00 72.08 612 LEU B N 1
ATOM 3997 C CA . LEU A 1 612 ? 228.551 250.859 244.874 1.00 67.40 612 LEU B CA 1
ATOM 3998 C C . LEU A 1 612 ? 227.648 249.738 245.380 1.00 64.91 612 LEU B C 1
ATOM 3999 O O . LEU A 1 612 ? 227.678 249.385 246.568 1.00 69.20 612 LEU B O 1
ATOM 4004 N N . MET A 1 613 ? 226.851 249.152 244.480 1.00 66.09 613 MET B N 1
ATOM 4005 C CA . MET A 1 613 ? 225.991 248.032 244.851 1.00 69.17 613 MET B CA 1
ATOM 4006 C C . MET A 1 613 ? 226.809 246.815 245.258 1.00 64.57 613 MET B C 1
ATOM 4007 O O . MET A 1 613 ? 226.436 246.092 246.187 1.00 69.33 613 MET B O 1
ATOM 4012 N N . VAL A 1 614 ? 227.914 246.558 244.560 1.00 59.46 614 VAL B N 1
ATOM 4013 C CA . VAL A 1 614 ? 228.773 245.439 244.932 1.00 57.60 614 VAL B CA 1
ATOM 4014 C C . VAL A 1 614 ? 229.379 245.672 246.310 1.00 62.49 614 VAL B C 1
ATOM 4015 O O . VAL A 1 614 ? 229.490 244.744 247.120 1.00 61.65 614 VAL B O 1
ATOM 4019 N N . GLU A 1 615 ? 229.780 246.912 246.597 1.00 68.80 615 GLU B N 1
ATOM 4020 C CA . GLU A 1 615 ? 230.325 247.224 247.916 1.00 64.32 615 GLU B CA 1
ATOM 4021 C C . GLU A 1 615 ? 229.291 246.980 249.009 1.00 63.11 615 GLU B C 1
ATOM 4022 O O . GLU A 1 615 ? 229.599 246.377 250.044 1.00 67.46 615 GLU B O 1
ATOM 4028 N N . GLN A 1 616 ? 228.051 247.431 248.792 1.00 63.46 616 GLN B N 1
ATOM 4029 C CA . GLN A 1 616 ? 226.999 247.157 249.771 1.00 63.08 616 GLN B CA 1
ATOM 4030 C C . GLN A 1 616 ? 226.743 245.664 249.929 1.00 62.04 616 GLN B C 1
ATOM 4031 O O . GLN A 1 616 ? 226.582 245.172 251.051 1.00 69.18 616 GLN B O 1
ATOM 4037 N N . ALA A 1 617 ? 226.683 244.929 248.820 1.00 61.93 617 ALA B N 1
ATOM 4038 C CA . ALA A 1 617 ? 226.329 243.516 248.896 1.00 61.00 617 ALA B CA 1
ATOM 4039 C C . ALA A 1 617 ? 227.420 242.700 249.576 1.00 64.51 617 ALA B C 1
ATOM 4040 O O . ALA A 1 617 ? 227.123 241.785 250.351 1.00 66.92 617 ALA B O 1
ATOM 4042 N N . LEU A 1 618 ? 228.687 243.006 249.296 1.00 65.49 618 LEU B N 1
ATOM 4043 C CA . LEU A 1 618 ? 229.787 242.302 249.940 1.00 61.87 618 LEU B CA 1
ATOM 4044 C C . LEU A 1 618 ? 230.057 242.801 251.351 1.00 65.69 618 LEU B C 1
ATOM 4045 O O . LEU A 1 618 ? 230.736 242.108 252.116 1.00 72.11 618 LEU B O 1
ATOM 4050 N N . ALA A 1 619 ? 229.552 243.983 251.711 1.00 68.07 619 ALA B N 1
ATOM 4051 C CA . ALA A 1 619 ? 229.702 244.459 253.082 1.00 67.55 619 ALA B CA 1
ATOM 4052 C C . ALA A 1 619 ? 228.910 243.600 254.057 1.00 71.44 619 ALA B C 1
ATOM 4053 O O . ALA A 1 619 ? 229.391 243.290 255.153 1.00 77.60 619 ALA B O 1
ATOM 4055 N N . ARG A 1 620 ? 227.694 243.208 253.682 1.00 68.69 620 ARG B N 1
ATOM 4056 C CA . ARG A 1 620 ? 226.829 242.429 254.556 1.00 69.93 620 ARG B CA 1
ATOM 4057 C C . ARG A 1 620 ? 226.995 240.925 254.390 1.00 76.60 620 ARG B C 1
ATOM 4058 O O . ARG A 1 620 ? 226.427 240.167 255.182 1.00 80.01 620 ARG B O 1
ATOM 4066 N N . GLU A 1 621 ? 227.749 240.472 253.391 1.00 77.90 621 GLU B N 1
ATOM 4067 C CA . GLU A 1 621 ? 228.049 239.053 253.199 1.00 75.20 621 GLU B CA 1
ATOM 4068 C C . GLU A 1 621 ? 229.548 238.881 252.998 1.00 74.08 621 GLU B C 1
ATOM 4069 O O . GLU A 1 621 ? 230.008 238.553 251.898 1.00 73.66 621 GLU B O 1
ATOM 4075 N N . PRO A 1 622 ? 230.347 239.094 254.048 1.00 75.49 622 PRO B N 1
ATOM 4076 C CA . PRO A 1 622 ? 231.801 238.946 253.894 1.00 77.06 622 PRO B CA 1
ATOM 4077 C C . PRO A 1 622 ? 232.261 237.502 253.821 1.00 75.90 622 PRO B C 1
ATOM 4078 O O . PRO A 1 622 ? 233.357 237.248 253.309 1.00 74.61 622 PRO B O 1
ATOM 4082 N N . GLY A 1 623 ? 231.469 236.553 254.312 1.00 69.19 623 GLY B N 1
ATOM 4083 C CA . GLY A 1 623 ? 231.850 235.155 254.269 1.00 64.20 623 GLY B CA 1
ATOM 4084 C C . GLY A 1 623 ? 232.108 234.559 255.636 1.00 70.10 623 GLY B C 1
ATOM 4085 O O . GLY A 1 623 ? 232.885 235.107 256.422 1.00 72.10 623 GLY B O 1
ATOM 4086 N N . ASN A 1 624 ? 231.451 233.437 255.937 1.00 66.51 624 ASN B N 1
ATOM 4087 C CA . ASN A 1 624 ? 231.645 232.791 257.231 1.00 67.64 624 ASN B CA 1
ATOM 4088 C C . ASN A 1 624 ? 233.027 232.156 257.333 1.00 68.58 624 ASN B C 1
ATOM 4089 O O . ASN A 1 624 ? 233.744 232.358 258.320 1.00 70.86 624 ASN B O 1
ATOM 4094 N N . THR A 1 625 ? 233.418 231.390 256.325 1.00 63.49 625 THR B N 1
ATOM 4095 C CA . THR A 1 625 ? 234.686 230.681 256.311 1.00 59.09 625 THR B CA 1
ATOM 4096 C C . THR A 1 625 ? 235.767 231.530 255.658 1.00 59.65 625 THR B C 1
ATOM 4097 O O . THR A 1 625 ? 235.469 232.474 254.923 1.00 60.00 625 THR B O 1
ATOM 4101 N N . PRO A 1 626 ? 237.043 231.232 255.923 1.00 64.33 626 PRO B N 1
ATOM 4102 C CA . PRO A 1 626 ? 238.116 231.951 255.217 1.00 61.56 626 PRO B CA 1
ATOM 4103 C C . PRO A 1 626 ? 238.053 231.802 253.707 1.00 60.15 626 PRO B C 1
ATOM 4104 O O . PRO A 1 626 ? 238.428 232.735 252.987 1.00 63.10 626 PRO B O 1
ATOM 4108 N N . GLY A 1 627 ? 237.593 230.655 253.205 1.00 54.23 627 GLY B N 1
ATOM 4109 C CA . GLY A 1 627 ? 237.426 230.502 251.769 1.00 49.48 627 GLY B CA 1
ATOM 4110 C C . GLY A 1 627 ? 236.389 231.449 251.197 1.00 49.05 627 GLY B C 1
ATOM 4111 O O . GLY A 1 627 ? 236.576 232.011 250.116 1.00 51.15 627 GLY B O 1
ATOM 4112 N N . GLN A 1 628 ? 235.283 231.643 251.915 1.00 50.16 628 GLN B N 1
ATOM 4113 C CA . GLN A 1 628 ? 234.264 232.577 251.450 1.00 51.28 628 GLN B CA 1
ATOM 4114 C C . GLN A 1 628 ? 234.763 234.015 251.518 1.00 50.39 628 GLN B C 1
ATOM 4115 O O . GLN A 1 628 ? 234.409 234.843 250.671 1.00 52.22 628 GLN B O 1
ATOM 4121 N N . ARG A 1 629 ? 235.592 234.331 252.515 1.00 46.84 629 ARG B N 1
ATOM 4122 C CA . ARG A 1 629 ? 236.200 235.655 252.575 1.00 42.36 629 ARG B CA 1
ATOM 4123 C C . ARG A 1 629 ? 237.147 235.876 251.403 1.00 44.16 629 ARG B C 1
ATOM 4124 O O . ARG A 1 629 ? 237.179 236.964 250.813 1.00 49.76 629 ARG B O 1
ATOM 4132 N N . ALA A 1 630 ? 237.920 234.849 251.043 1.00 41.82 630 ALA B N 1
ATOM 4133 C CA . ALA A 1 630 ? 238.773 234.939 249.864 1.00 35.04 630 ALA B CA 1
ATOM 4134 C C . ALA A 1 630 ? 237.945 235.113 248.598 1.00 35.94 630 ALA B C 1
ATOM 4135 O O . ALA A 1 630 ? 238.329 235.862 247.694 1.00 42.81 630 ALA B O 1
ATOM 4137 N N . TYR A 1 631 ? 236.809 234.421 248.508 1.00 35.07 631 TYR B N 1
ATOM 4138 C CA . TYR A 1 631 ? 235.942 234.573 247.344 1.00 33.07 631 TYR B CA 1
ATOM 4139 C C . TYR A 1 631 ? 235.365 235.982 247.254 1.00 34.70 631 TYR B C 1
ATOM 4140 O O . TYR A 1 631 ? 235.252 236.544 246.159 1.00 37.01 631 TYR B O 1
ATOM 4149 N N . ALA A 1 632 ? 234.979 236.565 248.390 1.00 32.17 632 ALA B N 1
ATOM 4150 C CA . ALA A 1 632 ? 234.494 237.943 248.382 1.00 28.96 632 ALA B CA 1
ATOM 4151 C C . ALA A 1 632 ? 235.596 238.914 247.976 1.00 29.06 632 ALA B C 1
ATOM 4152 O O . ALA A 1 632 ? 235.345 239.884 247.246 1.00 39.37 632 ALA B O 1
ATOM 4154 N N . LYS A 1 633 ? 236.821 238.671 248.444 1.00 28.36 633 LYS B N 1
ATOM 4155 C CA . LYS A 1 633 ? 237.957 239.479 248.011 1.00 33.35 633 LYS B CA 1
ATOM 4156 C C . LYS A 1 633 ? 238.153 239.376 246.504 1.00 33.75 633 LYS B C 1
ATOM 4157 O O . LYS A 1 633 ? 238.399 240.383 245.826 1.00 31.99 633 LYS B O 1
ATOM 4163 N N . PHE A 1 634 ? 238.043 238.159 245.967 1.00 35.67 634 PHE B N 1
ATOM 4164 C CA . PHE A 1 634 ? 238.092 237.957 244.524 1.00 27.54 634 PHE B CA 1
ATOM 4165 C C . PHE A 1 634 ? 237.022 238.770 243.811 1.00 29.76 634 PHE B C 1
ATOM 4166 O O . PHE A 1 634 ? 237.298 239.408 242.796 1.00 39.50 634 PHE B O 1
ATOM 4174 N N . LEU A 1 635 ? 235.782 238.717 244.298 1.00 28.44 635 LEU B N 1
ATOM 4175 C CA . LEU A 1 635 ? 234.697 239.422 243.617 1.00 28.37 635 LEU B CA 1
ATOM 4176 C C . LEU A 1 635 ? 234.945 240.923 243.595 1.00 32.18 635 LEU B C 1
ATOM 4177 O O . LEU A 1 635 ? 234.750 241.585 242.563 1.00 41.15 635 LEU B O 1
ATOM 4182 N N . HIS A 1 636 ? 235.382 241.477 244.728 1.00 32.71 636 HIS B N 1
ATOM 4183 C CA . HIS A 1 636 ? 235.668 242.906 244.788 1.00 32.81 636 HIS B CA 1
ATOM 4184 C C . HIS A 1 636 ? 236.792 243.276 243.827 1.00 36.44 636 HIS B C 1
ATOM 4185 O O . HIS A 1 636 ? 236.685 244.249 243.069 1.00 42.68 636 HIS B O 1
ATOM 4192 N N . GLY A 1 637 ? 237.867 242.485 243.816 1.00 35.26 637 GLY B N 1
ATOM 4193 C CA . GLY A 1 637 ? 238.956 242.757 242.892 1.00 32.14 637 GLY B CA 1
ATOM 4194 C C . GLY A 1 637 ? 238.543 242.624 241.440 1.00 30.43 637 GLY B C 1
ATOM 4195 O O . GLY A 1 637 ? 238.973 243.405 240.589 1.00 39.53 637 GLY B O 1
ATOM 4196 N N . ARG A 1 638 ? 237.706 241.633 241.136 1.00 29.21 638 ARG B N 1
ATOM 4197 C CA . ARG A 1 638 ? 237.284 241.393 239.761 1.00 30.20 638 ARG B CA 1
ATOM 4198 C C . ARG A 1 638 ? 236.446 242.540 239.226 1.00 39.95 638 ARG B C 1
ATOM 4199 O O . ARG A 1 638 ? 236.646 242.978 238.088 1.00 42.06 638 ARG B O 1
ATOM 4207 N N . ILE A 1 639 ? 235.491 243.033 240.016 1.00 49.04 639 ILE B N 1
ATOM 4208 C CA . ILE A 1 639 ? 234.750 244.192 239.527 1.00 44.77 639 ILE B CA 1
ATOM 4209 C C . ILE A 1 639 ? 235.658 245.410 239.467 1.00 41.47 639 ILE B C 1
ATOM 4210 O O . ILE A 1 639 ? 235.516 246.257 238.577 1.00 47.81 639 ILE B O 1
ATOM 4215 N N . LEU A 1 640 ? 236.609 245.520 240.392 1.00 44.06 640 LEU B N 1
ATOM 4216 C CA . LEU A 1 640 ? 237.419 246.725 240.463 1.00 45.83 640 LEU B CA 1
ATOM 4217 C C . LEU A 1 640 ? 238.532 246.745 239.420 1.00 51.36 640 LEU B C 1
ATOM 4218 O O . LEU A 1 640 ? 238.959 247.827 239.004 1.00 56.79 640 LEU B O 1
ATOM 4223 N N . VAL A 1 641 ? 239.006 245.574 238.980 1.00 50.87 641 VAL B N 1
ATOM 4224 C CA . VAL A 1 641 ? 240.189 245.514 238.122 1.00 48.81 641 VAL B CA 1
ATOM 4225 C C . VAL A 1 641 ? 239.925 246.150 236.764 1.00 56.67 641 VAL B C 1
ATOM 4226 O O . VAL A 1 641 ? 240.853 246.638 236.109 1.00 61.60 641 VAL B O 1
ATOM 4230 N N . GLU A 1 642 ? 238.670 246.151 236.310 1.00 60.23 642 GLU B N 1
ATOM 4231 C CA . GLU A 1 642 ? 238.363 246.742 235.011 1.00 60.10 642 GLU B CA 1
ATOM 4232 C C . GLU A 1 642 ? 238.478 248.261 235.048 1.00 64.05 642 GLU B C 1
ATOM 4233 O O . GLU A 1 642 ? 238.995 248.872 234.106 1.00 63.97 642 GLU B O 1
ATOM 4239 N N . VAL A 1 643 ? 238.009 248.884 236.125 1.00 62.62 643 VAL B N 1
ATOM 4240 C CA . VAL A 1 643 ? 238.041 250.339 236.248 1.00 65.32 643 VAL B CA 1
ATOM 4241 C C . VAL A 1 643 ? 239.387 250.826 236.764 1.00 64.75 643 VAL B C 1
ATOM 4242 O O . VAL A 1 643 ? 240.019 251.695 236.158 1.00 67.37 643 VAL B O 1
ATOM 4246 N N . ASP A 1 644 ? 239.846 250.284 237.889 1.00 60.35 644 ASP B N 1
ATOM 4247 C CA . ASP A 1 644 ? 241.123 250.675 238.477 1.00 63.31 644 ASP B CA 1
ATOM 4248 C C . ASP A 1 644 ? 242.083 249.497 238.403 1.00 61.73 644 ASP B C 1
ATOM 4249 O O . ASP A 1 644 ? 241.958 248.545 239.187 1.00 61.43 644 ASP B O 1
ATOM 4254 N N . PRO A 1 645 ? 243.048 249.502 237.480 1.00 58.85 645 PRO B N 1
ATOM 4255 C CA . PRO A 1 645 ? 243.915 248.323 237.338 1.00 57.92 645 PRO B CA 1
ATOM 4256 C C . PRO A 1 645 ? 244.785 248.047 238.551 1.00 61.10 645 PRO B C 1
ATOM 4257 O O . PRO A 1 645 ? 244.937 246.883 238.936 1.00 67.66 645 PRO B O 1
ATOM 4261 N N . ALA A 1 646 ? 245.371 249.079 239.162 1.00 56.72 646 ALA B N 1
ATOM 4262 C CA . ALA A 1 646 ? 246.317 248.853 240.252 1.00 56.23 646 ALA B CA 1
ATOM 4263 C C . ALA A 1 646 ? 245.630 248.257 241.475 1.00 58.98 646 ALA B C 1
ATOM 4264 O O . ALA A 1 646 ? 246.076 247.236 242.015 1.00 61.74 646 ALA B O 1
ATOM 4266 N N . ARG A 1 647 ? 244.535 248.875 241.924 1.00 57.52 647 ARG B N 1
ATOM 4267 C CA . ARG A 1 647 ? 243.859 248.393 243.124 1.00 57.51 647 ARG B CA 1
ATOM 4268 C C . ARG A 1 647 ? 243.215 247.033 242.893 1.00 52.82 647 ARG B C 1
ATOM 4269 O O . ARG A 1 647 ? 243.266 246.162 243.768 1.00 57.06 647 ARG B O 1
ATOM 4277 N N . GLY A 1 648 ? 242.596 246.834 241.728 1.00 49.17 648 GLY B N 1
ATOM 4278 C CA . GLY A 1 648 ? 242.012 245.537 241.430 1.00 44.35 648 GLY B CA 1
ATOM 4279 C C . GLY A 1 648 ? 243.058 244.445 241.326 1.00 46.27 648 GLY B C 1
ATOM 4280 O O . GLY A 1 648 ? 242.836 243.315 241.764 1.00 42.89 648 GLY B O 1
ATOM 4281 N N . ARG A 1 649 ? 244.215 244.772 240.751 1.00 55.54 649 ARG B N 1
ATOM 4282 C CA . ARG A 1 649 ? 245.322 243.826 240.697 1.00 46.32 649 ARG B CA 1
ATOM 4283 C C . ARG A 1 649 ? 245.798 243.464 242.097 1.00 46.77 649 ARG B C 1
ATOM 4284 O O . ARG A 1 649 ? 246.060 242.291 242.387 1.00 51.03 649 ARG B O 1
ATOM 4292 N N . MET A 1 650 ? 245.907 244.459 242.980 1.00 47.63 650 MET B N 1
ATOM 4293 C CA . MET A 1 650 ? 246.301 244.186 244.359 1.00 50.01 650 MET B CA 1
ATOM 4294 C C . MET A 1 650 ? 245.285 243.293 245.058 1.00 47.26 650 MET B C 1
ATOM 4295 O O . MET A 1 650 ? 245.656 242.357 245.778 1.00 48.22 650 MET B O 1
ATOM 4300 N N . LEU A 1 651 ? 243.995 243.573 244.861 1.00 47.32 651 LEU B N 1
ATOM 4301 C CA . LEU A 1 651 ? 242.952 242.776 245.499 1.00 41.50 651 LEU B CA 1
ATOM 4302 C C . LEU A 1 651 ? 242.958 241.342 244.989 1.00 39.34 651 LEU B C 1
ATOM 4303 O O . LEU A 1 651 ? 242.790 240.403 245.772 1.00 40.37 651 LEU B O 1
ATOM 4308 N N . LEU A 1 652 ? 243.146 241.152 243.682 1.00 41.20 652 LEU B N 1
ATOM 4309 C CA . LEU A 1 652 ? 243.220 239.801 243.134 1.00 32.82 652 LEU B CA 1
ATOM 4310 C C . LEU A 1 652 ? 244.449 239.061 243.649 1.00 34.94 652 LEU B C 1
ATOM 4311 O O . LEU A 1 652 ? 244.374 237.871 243.975 1.00 43.88 652 LEU B O 1
ATOM 4316 N N . ASP A 1 653 ? 245.590 239.749 243.735 1.00 35.27 653 ASP B N 1
ATOM 4317 C CA . ASP A 1 653 ? 246.792 239.118 244.268 1.00 38.07 653 ASP B CA 1
ATOM 4318 C C . ASP A 1 653 ? 246.593 238.683 245.714 1.00 43.69 653 ASP B C 1
ATOM 4319 O O . ASP A 1 653 ? 246.987 237.575 246.100 1.00 46.10 653 ASP B O 1
ATOM 4324 N N . GLU A 1 654 ? 245.975 239.536 246.530 1.00 47.22 654 GLU B N 1
ATOM 4325 C CA . GLU A 1 654 ? 245.796 239.176 247.931 1.00 43.49 654 GLU B CA 1
ATOM 4326 C C . GLU A 1 654 ? 244.690 238.142 248.112 1.00 39.15 654 GLU B C 1
ATOM 4327 O O . GLU A 1 654 ? 244.733 237.363 249.067 1.00 46.18 654 GLU B O 1
ATOM 4333 N N . ALA A 1 655 ? 243.718 238.086 247.198 1.00 36.11 655 ALA B N 1
ATOM 4334 C CA . ALA A 1 655 ? 242.765 236.980 247.205 1.00 32.16 655 ALA B CA 1
ATOM 4335 C C . ALA A 1 655 ? 243.452 235.660 246.881 1.00 35.76 655 ALA B C 1
ATOM 4336 O O . ALA A 1 655 ? 243.147 234.628 247.489 1.00 45.31 655 ALA B O 1
ATOM 4338 N N . ILE A 1 656 ? 244.381 235.674 245.921 1.00 38.72 656 ILE B N 1
ATOM 4339 C CA . ILE A 1 656 ? 245.171 234.479 245.628 1.00 36.46 656 ILE B CA 1
ATOM 4340 C C . ILE A 1 656 ? 245.973 234.062 246.852 1.00 43.37 656 ILE B C 1
ATOM 4341 O O . ILE A 1 656 ? 246.037 232.876 247.202 1.00 49.13 656 ILE B O 1
ATOM 4346 N N . ARG A 1 657 ? 246.603 235.032 247.517 1.00 44.19 657 ARG B N 1
ATOM 4347 C CA . ARG A 1 657 ? 247.395 234.731 248.707 1.00 45.50 657 ARG B CA 1
ATOM 4348 C C . ARG A 1 657 ? 246.531 234.1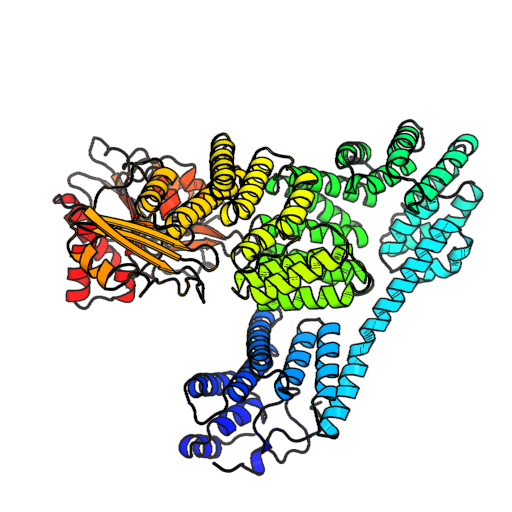66 249.830 1.00 42.16 657 ARG B C 1
ATOM 4349 O O . ARG A 1 657 ? 246.947 233.238 250.531 1.00 48.29 657 ARG B O 1
ATOM 4357 N N . GLN A 1 658 ? 245.332 234.718 250.024 1.00 36.57 658 GLN B N 1
ATOM 4358 C CA . GLN A 1 658 ? 244.429 234.192 251.042 1.00 37.55 658 GLN B CA 1
ATOM 4359 C C . GLN A 1 658 ? 243.971 232.781 250.702 1.00 43.27 658 GLN B C 1
ATOM 4360 O O . GLN A 1 658 ? 243.861 231.928 251.589 1.00 47.89 658 GLN B O 1
ATOM 4366 N N . ALA A 1 659 ? 243.683 232.519 249.425 1.00 44.19 659 ALA B N 1
ATOM 4367 C CA . ALA A 1 659 ? 243.237 231.191 249.023 1.00 40.28 659 ALA B CA 1
ATOM 4368 C C . ALA A 1 659 ? 244.348 230.159 249.142 1.00 44.60 659 ALA B C 1
ATOM 4369 O O . ALA A 1 659 ? 244.073 228.984 249.401 1.00 52.01 659 ALA B O 1
ATOM 4371 N N . GLU A 1 660 ? 245.601 230.572 248.950 1.00 43.91 660 GLU B N 1
ATOM 4372 C CA . GLU A 1 660 ? 246.716 229.635 249.031 1.00 48.58 660 GLU B CA 1
ATOM 4373 C C . GLU A 1 660 ? 246.998 229.157 250.450 1.00 55.25 660 GLU B C 1
ATOM 4374 O O . GLU A 1 660 ? 247.728 228.175 250.617 1.00 57.98 660 GLU B O 1
ATOM 4380 N N . ALA A 1 661 ? 246.445 229.813 251.467 1.00 53.06 661 ALA B N 1
ATOM 4381 C CA . ALA A 1 661 ? 246.697 229.464 252.858 1.00 51.51 661 ALA B CA 1
ATOM 4382 C C . ALA A 1 661 ? 245.694 228.459 253.410 1.00 61.09 661 ALA B C 1
ATOM 4383 O O . ALA A 1 661 ? 245.733 228.158 254.606 1.00 69.16 661 ALA B O 1
ATOM 4385 N N . LEU A 1 662 ? 244.804 227.940 252.575 1.00 62.43 662 LEU B N 1
ATOM 4386 C CA . LEU A 1 662 ? 243.748 227.029 252.978 1.00 59.30 662 LEU B CA 1
ATOM 4387 C C . LEU A 1 662 ? 243.902 225.695 252.259 1.00 66.24 662 LEU B C 1
ATOM 4388 O O . LEU A 1 662 ? 244.525 225.624 251.194 1.00 68.87 662 LEU B O 1
ATOM 4393 N N . PRO A 1 663 ? 243.356 224.613 252.818 1.00 74.38 663 PRO B N 1
ATOM 4394 C CA . PRO A 1 663 ? 243.518 223.297 252.190 1.00 70.99 663 PRO B CA 1
ATOM 4395 C C . PRO A 1 663 ? 242.845 223.228 250.828 1.00 69.53 663 PRO B C 1
ATOM 4396 O O . PRO A 1 663 ? 241.909 223.969 250.523 1.00 74.44 663 PRO B O 1
ATOM 4400 N N . LEU A 1 664 ? 243.347 222.313 249.996 1.00 70.87 664 LEU B N 1
ATOM 4401 C CA . LEU A 1 664 ? 242.841 222.171 248.637 1.00 72.80 664 LEU B CA 1
ATOM 4402 C C . LEU A 1 664 ? 241.408 221.656 248.591 1.00 74.25 664 LEU B C 1
ATOM 4403 O O . LEU A 1 664 ? 240.766 221.750 247.540 1.00 77.71 664 LEU B O 1
ATOM 4408 N N . ASP A 1 665 ? 240.890 221.115 249.694 1.00 75.09 665 ASP B N 1
ATOM 4409 C CA . ASP A 1 665 ? 239.499 220.682 249.724 1.00 74.93 665 ASP B CA 1
ATOM 4410 C C . ASP A 1 665 ? 238.531 221.833 249.959 1.00 76.36 665 ASP B C 1
ATOM 4411 O O . ASP A 1 665 ? 237.316 221.616 249.920 1.00 82.10 665 ASP B O 1
ATOM 4416 N N . ASP A 1 666 ? 239.038 223.040 250.206 1.00 74.66 666 ASP B N 1
ATOM 4417 C CA . ASP A 1 666 ? 238.197 224.226 250.325 1.00 65.07 666 ASP B CA 1
ATOM 4418 C C . ASP A 1 666 ? 237.700 224.620 248.941 1.00 62.35 666 ASP B C 1
ATOM 4419 O O . ASP A 1 666 ? 238.491 225.018 248.081 1.00 65.43 666 ASP B O 1
ATOM 4424 N N . VAL A 1 667 ? 236.392 224.499 248.717 1.00 61.11 667 VAL B N 1
ATOM 4425 C CA . VAL A 1 667 ? 235.836 224.773 247.395 1.00 57.37 667 VAL B CA 1
ATOM 4426 C C . VAL A 1 667 ? 235.891 226.265 247.088 1.00 56.27 667 VAL B C 1
ATOM 4427 O O . VAL A 1 667 ? 236.276 226.673 245.986 1.00 54.79 667 VAL B O 1
ATOM 4431 N N . SER A 1 668 ? 235.506 227.100 248.055 1.00 53.85 668 SER B N 1
ATOM 4432 C CA . SER A 1 668 ? 235.493 228.540 247.819 1.00 48.52 668 SER B CA 1
ATOM 4433 C C . SER A 1 668 ? 236.900 229.091 247.634 1.00 48.25 668 SER B C 1
ATOM 4434 O O . SER A 1 668 ? 237.115 229.973 246.800 1.00 52.80 668 SER B O 1
ATOM 4437 N N . ALA A 1 669 ? 237.869 228.597 248.406 1.00 47.90 669 ALA B N 1
ATOM 4438 C CA . ALA A 1 669 ? 239.245 229.052 248.235 1.00 43.31 669 ALA B CA 1
ATOM 4439 C C . ALA A 1 669 ? 239.797 228.646 246.875 1.00 47.62 669 ALA B C 1
ATOM 4440 O O . ALA A 1 669 ? 240.483 229.435 246.212 1.00 50.71 669 ALA B O 1
ATOM 4442 N N . ALA A 1 670 ? 239.513 227.416 246.443 1.00 45.95 670 ALA B N 1
ATOM 4443 C CA . ALA A 1 670 ? 239.962 226.976 245.127 1.00 44.45 670 ALA B CA 1
ATOM 4444 C C . ALA A 1 670 ? 239.335 227.817 244.027 1.00 47.65 670 ALA B C 1
ATOM 4445 O O . ALA A 1 670 ? 240.016 228.215 243.073 1.00 49.06 670 ALA B O 1
ATOM 4447 N N . HIS A 1 671 ? 238.036 228.102 244.144 1.00 46.89 671 HIS B N 1
ATOM 4448 C CA . HIS A 1 671 ? 237.375 228.950 243.161 1.00 42.74 671 HIS B CA 1
ATOM 4449 C C . HIS A 1 671 ? 237.966 230.351 243.158 1.00 39.89 671 HIS B C 1
ATOM 4450 O O . HIS A 1 671 ? 238.197 230.929 242.093 1.00 41.82 671 HIS B O 1
ATOM 4457 N N . ALA A 1 672 ? 238.226 230.911 244.340 1.00 38.19 672 ALA B N 1
ATOM 4458 C CA . ALA A 1 672 ? 238.805 232.246 244.417 1.00 35.50 672 ALA B CA 1
ATOM 4459 C C . ALA A 1 672 ? 240.169 232.293 243.748 1.00 36.32 672 ALA B C 1
ATOM 4460 O O . ALA A 1 672 ? 240.451 233.209 242.971 1.00 40.09 672 ALA B O 1
ATOM 4462 N N . ARG A 1 673 ? 241.019 231.300 244.011 1.00 36.21 673 ARG B N 1
ATOM 4463 C CA . ARG A 1 673 ? 242.352 231.297 243.417 1.00 34.09 673 ARG B CA 1
ATOM 4464 C C . ARG A 1 673 ? 242.285 231.127 241.903 1.00 37.25 673 ARG B C 1
ATOM 4465 O O . ARG A 1 673 ? 242.932 231.873 241.155 1.00 37.01 673 ARG B O 1
ATOM 4473 N N . ALA A 1 674 ? 241.500 230.154 241.429 1.00 36.88 674 ALA B N 1
ATOM 4474 C CA . ALA A 1 674 ? 241.414 229.915 239.992 1.00 34.19 674 ALA B CA 1
ATOM 4475 C C . ALA A 1 674 ? 240.833 231.117 239.262 1.00 36.06 674 ALA B C 1
ATOM 4476 O O . ALA A 1 674 ? 241.347 231.528 238.215 1.00 37.59 674 ALA B O 1
ATOM 4478 N N . TYR A 1 675 ? 239.772 231.708 239.809 1.00 35.10 675 TYR B N 1
ATOM 4479 C CA . TYR A 1 675 ? 239.128 232.829 239.142 1.00 30.06 675 TYR B CA 1
ATOM 4480 C C . TYR A 1 675 ? 239.968 234.094 239.230 1.00 28.48 675 TYR B C 1
ATOM 4481 O O . TYR A 1 675 ? 239.936 234.916 238.311 1.00 33.27 675 TYR B O 1
ATOM 4490 N N . SER A 1 676 ? 240.730 234.272 240.312 1.00 27.90 676 SER B N 1
ATOM 4491 C CA . SER A 1 676 ? 241.639 235.407 240.387 1.00 25.34 676 SER B CA 1
ATOM 4492 C C . SER A 1 676 ? 242.768 235.268 239.379 1.00 30.34 676 SER B C 1
ATOM 4493 O O . SER A 1 676 ? 243.181 236.258 238.766 1.00 35.67 676 SER B O 1
ATOM 4496 N N . TYR A 1 677 ? 243.274 234.049 239.182 1.00 33.95 677 TYR B N 1
ATOM 4497 C CA . TYR A 1 677 ? 244.278 233.846 238.142 1.00 26.72 677 TYR B CA 1
ATOM 4498 C C . TYR A 1 677 ? 243.697 234.078 236.754 1.00 23.59 677 TYR B C 1
ATOM 4499 O O . TYR A 1 677 ? 244.368 234.640 235.885 1.00 29.70 677 TYR B O 1
ATOM 4508 N N . THR A 1 678 ? 242.453 233.657 236.524 1.00 23.94 678 THR B N 1
ATOM 4509 C CA . THR A 1 678 ? 241.807 233.931 235.242 1.00 25.30 678 THR B CA 1
ATOM 4510 C C . THR A 1 678 ? 241.661 235.431 235.010 1.00 23.90 678 THR B C 1
ATOM 4511 O O . THR A 1 678 ? 241.973 235.943 233.925 1.00 26.79 678 THR B O 1
ATOM 4515 N N . SER A 1 679 ? 241.195 236.154 236.029 1.00 22.48 679 SER B N 1
ATOM 4516 C CA . SER A 1 679 ? 241.018 237.595 235.909 1.00 24.25 679 SER B CA 1
ATOM 4517 C C . SER A 1 679 ? 242.348 238.296 235.680 1.00 24.57 679 SER B C 1
ATOM 4518 O O . SER A 1 679 ? 242.430 239.238 234.888 1.00 30.16 679 SER B O 1
ATOM 4521 N N . LEU A 1 680 ? 243.405 237.848 236.358 1.00 24.32 680 LEU B N 1
ATOM 4522 C CA . LEU A 1 680 ? 244.714 238.463 236.177 1.00 22.41 680 LEU B CA 1
ATOM 4523 C C . LEU A 1 680 ? 245.294 238.152 234.802 1.00 27.00 680 LEU B C 1
ATOM 4524 O O . LEU A 1 680 ? 245.915 239.019 234.178 1.00 33.94 680 LEU B O 1
ATOM 4529 N N . ILE A 1 681 ? 245.098 236.927 234.309 1.00 24.97 681 ILE B N 1
ATOM 4530 C CA . ILE A 1 681 ? 245.565 236.576 232.972 1.00 24.02 681 ILE B CA 1
ATOM 4531 C C . ILE A 1 681 ? 244.882 237.446 231.929 1.00 26.56 681 ILE B C 1
ATOM 4532 O O . ILE A 1 681 ? 245.532 237.997 231.030 1.00 33.38 681 ILE B O 1
ATOM 4537 N N . PHE A 1 682 ? 243.564 237.607 232.043 1.00 26.39 682 PHE B N 1
ATOM 4538 C CA . PHE A 1 682 ? 242.847 238.409 231.063 1.00 21.55 682 PHE B CA 1
ATOM 4539 C C . PHE A 1 682 ? 243.080 239.903 231.244 1.00 28.77 682 PHE B C 1
ATOM 4540 O O . PHE A 1 682 ? 242.945 240.654 230.276 1.00 38.73 682 PHE B O 1
ATOM 4548 N N . ALA A 1 683 ? 243.434 240.353 232.449 1.00 29.83 683 ALA B N 1
ATOM 4549 C CA . ALA A 1 683 ? 243.815 241.748 232.629 1.00 26.25 683 ALA B CA 1
ATOM 4550 C C . ALA A 1 683 ? 245.190 242.026 232.045 1.00 33.58 683 ALA B C 1
ATOM 4551 O O . ALA A 1 683 ? 245.434 243.124 231.534 1.00 45.20 683 ALA B O 1
ATOM 4553 N N . ASP A 1 684 ? 246.103 241.056 232.125 1.00 34.97 684 ASP B N 1
ATOM 4554 C CA . ASP A 1 684 ? 247.393 241.196 231.460 1.00 33.05 684 ASP B CA 1
ATOM 4555 C C . ASP A 1 684 ? 247.233 241.174 229.946 1.00 32.31 684 ASP B C 1
ATOM 4556 O O . ASP A 1 684 ? 247.927 241.905 229.233 1.00 37.67 684 ASP B O 1
ATOM 4561 N N . ALA A 1 685 ? 246.332 240.331 229.438 1.00 35.16 685 ALA B N 1
ATOM 4562 C CA . ALA A 1 685 ? 246.089 240.289 228.000 1.00 32.10 685 ALA B CA 1
ATOM 4563 C C . ALA A 1 685 ? 245.351 241.528 227.511 1.00 36.42 685 ALA B C 1
ATOM 4564 O O . ALA A 1 685 ? 245.539 241.946 226.364 1.00 41.04 685 ALA B O 1
ATOM 4566 N N . ASP A 1 686 ? 244.507 242.121 228.359 1.00 41.75 686 ASP B N 1
ATOM 4567 C CA . ASP A 1 686 ? 243.724 243.285 227.954 1.00 42.41 686 ASP B CA 1
ATOM 4568 C C . ASP A 1 686 ? 244.620 244.485 227.668 1.00 43.82 686 ASP B C 1
ATOM 4569 O O . ASP A 1 686 ? 244.358 245.255 226.737 1.00 48.33 686 ASP B O 1
ATOM 4574 N N . THR A 1 687 ? 245.678 244.662 228.454 1.00 38.68 687 THR B N 1
ATOM 4575 C CA . THR A 1 687 ? 246.607 245.766 228.260 1.00 36.88 687 THR B CA 1
ATOM 4576 C C . THR A 1 687 ? 247.708 245.445 227.260 1.00 44.32 687 THR B C 1
ATOM 4577 O O . THR A 1 687 ? 248.597 246.277 227.054 1.00 49.71 687 THR B O 1
ATOM 4581 N N . GLY A 1 688 ? 247.673 244.269 226.639 1.00 41.37 688 GLY B N 1
ATOM 4582 C CA . GLY A 1 688 ? 248.670 243.886 225.666 1.00 40.16 688 GLY B CA 1
ATOM 4583 C C . GLY A 1 688 ? 249.909 243.241 226.237 1.00 42.45 688 GLY B C 1
ATOM 4584 O O . GLY A 1 688 ? 250.851 242.972 225.482 1.00 45.49 688 GLY B O 1
ATOM 4585 N N . ASP A 1 689 ? 249.947 242.992 227.543 1.00 46.64 689 ASP B N 1
ATOM 4586 C CA . ASP A 1 689 ? 251.080 242.329 228.183 1.00 44.96 689 ASP B CA 1
ATOM 4587 C C . ASP A 1 689 ? 250.836 240.829 228.106 1.00 47.94 689 ASP B C 1
ATOM 4588 O O . ASP A 1 689 ? 250.229 240.228 228.991 1.00 54.77 689 ASP B O 1
ATOM 4593 N N . PHE A 1 690 ? 251.307 240.215 227.024 1.00 40.95 690 PHE B N 1
ATOM 4594 C CA . PHE A 1 690 ? 251.150 238.781 226.846 1.00 35.87 690 PHE B CA 1
ATOM 4595 C C . PHE A 1 690 ? 252.293 237.977 227.448 1.00 43.01 690 PHE B C 1
ATOM 4596 O O . PHE A 1 690 ? 252.185 236.750 227.543 1.00 46.77 690 PHE B O 1
ATOM 4604 N N . ILE A 1 691 ? 253.382 238.630 227.853 1.00 40.84 691 ILE B N 1
ATOM 4605 C CA . ILE A 1 691 ? 254.424 237.941 228.606 1.00 43.93 691 ILE B CA 1
ATOM 4606 C C . ILE A 1 691 ? 253.910 237.563 229.989 1.00 47.06 691 ILE B C 1
ATOM 4607 O O . ILE A 1 691 ? 254.102 236.434 230.462 1.00 54.72 691 ILE B O 1
ATOM 4612 N N . ALA A 1 692 ? 253.234 238.504 230.652 1.00 40.08 692 ALA B N 1
ATOM 4613 C CA . ALA A 1 692 ? 252.679 238.234 231.972 1.00 38.35 692 ALA B CA 1
ATOM 4614 C C . ALA A 1 692 ? 251.601 237.163 231.916 1.00 42.30 692 ALA B C 1
ATOM 4615 O O . ALA A 1 692 ? 251.401 236.436 232.894 1.00 50.79 692 ALA B O 1
ATOM 4617 N N . ALA A 1 693 ? 250.911 237.035 230.781 1.00 38.47 693 ALA B N 1
ATOM 4618 C CA . ALA A 1 693 ? 249.902 235.991 230.639 1.00 33.79 693 ALA B CA 1
ATOM 4619 C C . ALA A 1 693 ? 250.525 234.603 230.752 1.00 34.64 693 ALA B C 1
ATOM 4620 O O . ALA A 1 693 ? 250.068 233.772 231.543 1.00 39.81 693 ALA B O 1
ATOM 4622 N N . LEU A 1 694 ? 251.582 234.338 229.979 1.00 31.85 694 LEU B N 1
ATOM 4623 C CA . LEU A 1 694 ? 252.269 233.052 230.085 1.00 34.68 694 LEU B CA 1
ATOM 4624 C C . LEU A 1 694 ? 252.931 232.882 231.444 1.00 36.04 694 LEU B C 1
ATOM 4625 O O . LEU A 1 694 ? 252.976 231.769 231.990 1.00 44.11 694 LEU B O 1
ATOM 4630 N N . ALA A 1 695 ? 253.473 233.969 231.999 1.00 31.72 695 ALA B N 1
ATOM 4631 C CA . ALA A 1 695 ? 254.065 233.879 233.326 1.00 34.68 695 ALA B CA 1
ATOM 4632 C C . ALA A 1 695 ? 253.042 233.397 234.345 1.00 38.79 695 ALA B C 1
ATOM 4633 O O . ALA A 1 695 ? 253.339 232.528 235.171 1.00 48.81 695 ALA B O 1
ATOM 4635 N N . ARG A 1 696 ? 251.819 233.928 234.283 1.00 33.91 696 ARG B N 1
ATOM 4636 C CA . ARG A 1 696 ? 250.769 233.487 235.194 1.00 32.19 696 ARG B CA 1
ATOM 4637 C C . ARG A 1 696 ? 250.296 232.074 234.876 1.00 34.14 696 ARG B C 1
ATOM 4638 O O . ARG A 1 696 ? 249.969 231.312 235.795 1.00 41.34 696 ARG B O 1
ATOM 4646 N N . PHE A 1 697 ? 250.246 231.714 233.590 1.00 31.84 697 PHE B N 1
ATOM 4647 C CA . PHE A 1 697 ? 249.930 230.342 233.205 1.00 31.10 697 PHE B CA 1
ATOM 4648 C C . PHE A 1 697 ? 250.836 229.361 233.929 1.00 34.51 697 PHE B C 1
ATOM 4649 O O . PHE A 1 697 ? 250.372 228.385 234.527 1.00 37.81 697 PHE B O 1
ATOM 4657 N N . GLY A 1 698 ? 252.143 229.609 233.874 1.00 38.26 698 GLY B N 1
ATOM 4658 C CA . GLY A 1 698 ? 253.076 228.753 234.589 1.00 36.94 698 GLY B CA 1
ATOM 4659 C C . GLY A 1 698 ? 252.942 228.856 236.096 1.00 39.04 698 GLY B C 1
ATOM 4660 O O . GLY A 1 698 ? 252.932 227.840 236.796 1.00 38.45 698 GLY B O 1
ATOM 4661 N N . ALA A 1 699 ? 252.822 230.081 236.617 1.00 42.53 699 ALA B N 1
ATOM 4662 C CA . ALA A 1 699 ? 252.836 230.301 238.058 1.00 40.99 699 ALA B CA 1
ATOM 4663 C C . ALA A 1 699 ? 251.632 229.696 238.764 1.00 43.57 699 ALA B C 1
ATOM 4664 O O . ALA A 1 699 ? 251.722 229.401 239.960 1.00 49.89 699 ALA B O 1
ATOM 4666 N N . GLU A 1 700 ? 250.509 229.516 238.067 1.00 40.09 700 GLU B N 1
ATOM 4667 C CA . GLU A 1 700 ? 249.355 228.893 238.707 1.00 38.67 700 GLU B CA 1
ATOM 4668 C C . GLU A 1 700 ? 249.661 227.462 239.132 1.00 50.93 700 GLU B C 1
ATOM 4669 O O . GLU A 1 700 ? 249.219 227.015 240.197 1.00 54.77 700 GLU B O 1
ATOM 4675 N N . LEU A 1 701 ? 250.410 226.728 238.314 1.00 52.52 701 LEU B N 1
ATOM 4676 C CA . LEU A 1 701 ? 250.691 225.322 238.569 1.00 49.72 701 LEU B CA 1
ATOM 4677 C C . LEU A 1 701 ? 251.953 225.099 239.393 1.00 51.14 701 LEU B C 1
ATOM 4678 O O . LEU A 1 701 ? 252.245 223.953 239.749 1.00 51.36 701 LEU B O 1
ATOM 4683 N N . GLY A 1 702 ? 252.705 226.151 239.700 1.00 53.63 702 GLY B N 1
ATOM 4684 C CA . GLY A 1 702 ? 253.849 226.047 240.580 1.00 54.05 702 GLY B CA 1
ATOM 4685 C C . GLY A 1 702 ? 255.199 225.953 239.905 1.00 54.09 702 GLY B C 1
ATOM 4686 O O . GLY A 1 702 ? 256.212 225.869 240.609 1.00 61.25 702 GLY B O 1
ATOM 4687 N N . PHE A 1 703 ? 255.255 225.969 238.577 1.00 52.26 703 PHE B N 1
ATOM 4688 C CA . PHE A 1 703 ? 256.517 225.900 237.856 1.00 50.21 703 PHE B CA 1
ATOM 4689 C C . PHE A 1 703 ? 256.625 227.076 236.900 1.00 50.85 703 PHE B C 1
ATOM 4690 O O . PHE A 1 703 ? 255.621 227.577 236.393 1.00 52.58 703 PHE B O 1
ATOM 4698 N N . GLU A 1 704 ? 257.856 227.515 236.660 1.00 54.44 704 GLU B N 1
ATOM 4699 C CA . GLU A 1 704 ? 258.086 228.578 235.694 1.00 57.51 704 GLU B CA 1
ATOM 4700 C C . GLU A 1 704 ? 257.715 228.100 234.296 1.00 54.69 704 GLU B C 1
ATOM 4701 O O . GLU A 1 704 ? 258.019 226.969 233.910 1.00 63.22 704 GLU B O 1
ATOM 4707 N N . THR A 1 705 ? 257.047 228.965 233.542 1.00 48.77 705 THR B N 1
ATOM 4708 C CA . THR A 1 705 ? 256.598 228.594 232.209 1.00 49.22 705 THR B CA 1
ATOM 4709 C C . THR A 1 705 ? 257.806 228.285 231.327 1.00 51.98 705 THR B C 1
ATOM 4710 O O . THR A 1 705 ? 258.846 228.943 231.449 1.00 52.15 705 THR B O 1
ATOM 4714 N N . PRO A 1 706 ? 257.718 227.281 230.456 1.00 50.07 706 PRO B N 1
ATOM 4715 C CA . PRO A 1 706 ? 258.820 227.022 229.524 1.00 44.41 706 PRO B CA 1
ATOM 4716 C C . PRO A 1 706 ? 259.100 228.231 228.644 1.00 42.26 706 PRO B C 1
ATOM 4717 O O . PRO A 1 706 ? 258.192 228.968 228.257 1.00 42.53 706 PRO B O 1
ATOM 4721 N N . ALA A 1 707 ? 260.381 228.434 228.337 1.00 42.35 707 ALA B N 1
ATOM 4722 C CA . ALA A 1 707 ? 260.788 229.569 227.522 1.00 41.76 707 ALA B CA 1
ATOM 4723 C C . ALA A 1 707 ? 260.456 229.392 226.048 1.00 46.10 707 ALA B C 1
ATOM 4724 O O . ALA A 1 707 ? 260.503 230.376 225.303 1.00 53.09 707 ALA B O 1
ATOM 4726 N N . ARG A 1 708 ? 260.133 228.179 225.609 1.00 41.55 708 ARG B N 1
ATOM 4727 C CA . ARG A 1 708 ? 259.829 227.943 224.206 1.00 43.51 708 ARG B CA 1
ATOM 4728 C C . ARG A 1 708 ? 258.974 226.692 224.084 1.00 43.23 708 ARG B C 1
ATOM 4729 O O . ARG A 1 708 ? 258.997 225.816 224.952 1.00 47.46 708 ARG B O 1
ATOM 4737 N N . CYS A 1 709 ? 258.223 226.624 222.984 1.00 41.75 709 CYS B N 1
ATOM 4738 C CA . CYS A 1 709 ? 257.394 225.468 222.640 1.00 35.87 709 CYS B CA 1
ATOM 4739 C C . CYS A 1 709 ? 256.371 225.173 223.739 1.00 32.62 709 CYS B C 1
ATOM 4740 O O . CYS A 1 709 ? 256.386 224.123 224.381 1.00 33.58 709 CYS B O 1
ATOM 4743 N N . VAL A 1 710 ? 255.472 226.131 223.938 1.00 33.76 710 VAL B N 1
ATOM 4744 C CA . VAL A 1 710 ? 254.459 226.071 224.985 1.00 30.71 710 VAL B CA 1
ATOM 4745 C C . VAL A 1 710 ? 253.198 226.749 224.467 1.00 27.96 710 VAL B C 1
ATOM 4746 O O . VAL A 1 710 ? 253.273 227.715 223.704 1.00 30.62 710 VAL B O 1
ATOM 4750 N N . LEU A 1 711 ? 252.037 226.225 224.858 1.00 24.40 711 LEU B N 1
ATOM 4751 C CA . LEU A 1 711 ? 250.750 226.806 224.498 1.00 25.07 711 LEU B CA 1
ATOM 4752 C C . LEU A 1 711 ? 249.876 226.889 225.740 1.00 31.16 711 LEU B C 1
ATOM 4753 O O . LEU A 1 711 ? 249.776 225.919 226.495 1.00 34.10 711 LEU B O 1
ATOM 4758 N N . GLY A 1 712 ? 249.250 228.039 225.949 1.00 26.89 712 GLY B N 1
ATOM 4759 C CA . GLY A 1 712 ? 248.345 228.241 227.072 1.00 22.09 712 GLY B CA 1
ATOM 4760 C C . GLY A 1 712 ? 246.979 228.682 226.588 1.00 24.44 712 GLY B C 1
ATOM 4761 O O . GLY A 1 712 ? 246.875 229.487 225.665 1.00 27.20 712 GLY B O 1
ATOM 4762 N N . LEU A 1 713 ? 245.933 228.151 227.221 1.00 25.21 713 LEU B N 1
ATOM 4763 C CA . LEU A 1 713 ? 244.558 228.383 226.798 1.00 25.07 713 LEU B CA 1
ATOM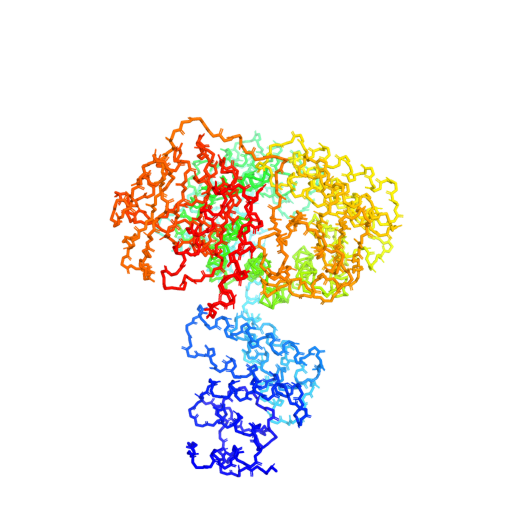 4764 C C . LEU A 1 713 ? 243.688 228.772 227.982 1.00 30.34 713 LEU B C 1
ATOM 4765 O O . LEU A 1 713 ? 243.797 228.184 229.060 1.00 37.85 713 LEU B O 1
ATOM 4770 N N . THR A 1 714 ? 242.814 229.755 227.769 1.00 32.48 714 THR B N 1
ATOM 4771 C CA . THR A 1 714 ? 241.811 230.135 228.755 1.00 28.85 714 THR B CA 1
ATOM 4772 C C . THR A 1 714 ? 240.586 230.668 228.029 1.00 39.88 714 THR B C 1
ATOM 4773 O O . THR A 1 714 ? 240.682 231.162 226.903 1.00 43.77 714 THR B O 1
ATOM 4777 N N . ALA A 1 715 ? 239.434 230.561 228.690 1.00 42.37 715 ALA B N 1
ATOM 4778 C CA . ALA A 1 715 ? 238.187 231.114 228.169 1.00 41.75 715 ALA B CA 1
ATOM 4779 C C . ALA A 1 715 ? 237.229 231.258 229.343 1.00 44.49 715 ALA B C 1
ATOM 4780 O O . ALA A 1 715 ? 236.785 230.246 229.893 1.00 48.44 715 ALA B O 1
ATOM 4782 N N . ASP A 1 716 ? 236.913 232.495 229.731 1.00 48.14 716 ASP B N 1
ATOM 4783 C CA . ASP A 1 716 ? 236.103 232.660 230.931 1.00 53.57 716 ASP B CA 1
ATOM 4784 C C . ASP A 1 716 ? 234.613 232.802 230.647 1.00 60.14 716 ASP B C 1
ATOM 4785 O O . ASP A 1 716 ? 233.836 231.891 230.951 1.00 61.13 716 ASP B O 1
ATOM 4790 N N . THR A 1 717 ? 234.194 233.926 230.067 1.00 56.42 717 THR B N 1
ATOM 4791 C CA . THR A 1 717 ? 232.790 234.075 229.705 1.00 55.95 717 THR B CA 1
ATOM 4792 C C . THR A 1 717 ? 232.627 234.428 228.235 1.00 53.22 717 THR B C 1
ATOM 4793 O O . THR A 1 717 ? 232.040 233.668 227.462 1.00 61.59 717 THR B O 1
ATOM 4797 N N . GLU A 1 718 ? 233.210 235.556 227.834 1.00 48.42 718 GLU B N 1
ATOM 4798 C CA . GLU A 1 718 ? 233.137 236.040 226.464 1.00 46.92 718 GLU B CA 1
ATOM 4799 C C . GLU A 1 718 ? 234.519 236.418 225.957 1.00 46.47 718 GLU B C 1
ATOM 4800 O O . GLU A 1 718 ? 234.637 237.055 224.906 1.00 49.17 718 GLU B O 1
ATOM 4806 N N . ARG A 1 719 ? 235.559 236.028 226.681 1.00 41.39 719 ARG B N 1
ATOM 4807 C CA . ARG A 1 719 ? 236.939 236.316 226.345 1.00 34.98 719 ARG B CA 1
ATOM 4808 C C . ARG A 1 719 ? 237.703 235.005 226.251 1.00 38.17 719 ARG B C 1
ATOM 4809 O O . ARG A 1 719 ? 237.496 234.096 227.059 1.00 40.99 719 ARG B O 1
ATOM 4817 N N . SER A 1 720 ? 238.570 234.903 225.252 1.00 41.57 720 SER B N 1
ATOM 4818 C CA . SER A 1 720 ? 239.401 233.727 225.051 1.00 36.48 720 SER B CA 1
ATOM 4819 C C . SER A 1 720 ? 240.837 234.172 224.831 1.00 38.77 720 SER B C 1
ATOM 4820 O O . SER A 1 720 ? 241.082 235.203 224.201 1.00 39.90 720 SER B O 1
ATOM 4823 N N . LEU A 1 721 ? 241.783 233.403 225.361 1.00 34.95 721 LEU B N 1
ATOM 4824 C CA . LEU A 1 721 ? 243.198 233.703 225.195 1.00 31.81 721 LEU B CA 1
ATOM 4825 C C . LEU A 1 721 ? 243.953 232.431 224.849 1.00 34.35 721 LEU B C 1
ATOM 4826 O O . LEU A 1 721 ? 243.782 231.404 225.511 1.00 36.72 721 LEU B O 1
ATOM 4831 N N . LEU A 1 722 ? 244.782 232.507 223.811 1.00 33.60 722 LEU B N 1
ATOM 4832 C CA . LEU A 1 722 ? 245.687 231.428 223.423 1.00 28.99 722 LEU B CA 1
ATOM 4833 C C . LEU A 1 722 ? 247.044 232.063 223.148 1.00 31.38 722 LEU B C 1
ATOM 4834 O O . LEU A 1 722 ? 247.295 232.538 222.039 1.00 42.42 722 LEU B O 1
ATOM 4839 N N . VAL A 1 723 ? 247.916 232.078 224.150 1.00 29.46 723 VAL B N 1
ATOM 4840 C CA . VAL A 1 723 ? 249.251 232.647 224.023 1.00 32.85 723 VAL B CA 1
ATOM 4841 C C . VAL A 1 723 ? 250.251 231.501 223.971 1.00 31.90 723 VAL B C 1
ATOM 4842 O O . VAL A 1 723 ? 250.148 230.542 224.745 1.00 33.87 723 VAL B O 1
ATOM 4846 N N . ALA A 1 724 ? 251.197 231.584 223.039 1.00 31.71 724 ALA B N 1
ATOM 4847 C CA . ALA A 1 724 ? 252.128 230.495 222.792 1.00 29.21 724 ALA B CA 1
ATOM 4848 C C . ALA A 1 724 ? 253.504 231.053 222.466 1.00 34.53 724 ALA B C 1
ATOM 4849 O O . ALA A 1 724 ? 253.658 232.226 222.125 1.00 43.62 724 ALA B O 1
ATOM 4851 N N . ARG A 1 725 ? 254.508 230.191 222.585 1.00 34.35 725 ARG B N 1
ATOM 4852 C CA . ARG A 1 725 ? 255.869 230.499 222.174 1.00 33.88 725 ARG B CA 1
ATOM 4853 C C . ARG A 1 725 ? 256.357 229.439 221.199 1.00 37.07 725 ARG B C 1
ATOM 4854 O O . ARG A 1 725 ? 256.114 228.245 221.392 1.00 40.16 725 ARG B O 1
ATOM 4862 N N . GLY A 1 726 ? 257.047 229.883 220.154 1.00 43.39 726 GLY B N 1
ATOM 4863 C CA . GLY A 1 726 ? 257.549 228.995 219.129 1.00 50.79 726 GLY B CA 1
ATOM 4864 C C . GLY A 1 726 ? 258.898 228.405 219.486 1.00 50.91 726 GLY B C 1
ATOM 4865 O O . GLY A 1 726 ? 259.399 228.538 220.603 1.00 49.30 726 GLY B O 1
ATOM 4866 N N . ALA A 1 727 ? 259.494 227.736 218.496 1.00 50.09 727 ALA B N 1
ATOM 4867 C CA . ALA A 1 727 ? 260.773 227.069 218.710 1.00 52.76 727 ALA B CA 1
ATOM 4868 C C . ALA A 1 727 ? 261.875 228.067 219.045 1.00 56.92 727 ALA B C 1
ATOM 4869 O O . ALA A 1 727 ? 262.768 227.770 219.846 1.00 57.45 727 ALA B O 1
ATOM 4871 N N . GLN A 1 728 ? 261.834 229.250 218.437 1.00 56.93 728 GLN B N 1
ATOM 4872 C CA . GLN A 1 728 ? 262.849 230.270 218.668 1.00 58.97 728 GLN B CA 1
ATOM 4873 C C . GLN A 1 728 ? 262.597 231.089 219.926 1.00 57.33 728 GLN B C 1
ATOM 4874 O O . GLN A 1 728 ? 263.422 231.944 220.263 1.00 60.34 728 GLN B O 1
ATOM 4880 N N . GLY A 1 729 ? 261.493 230.852 220.628 1.00 50.59 729 GLY B N 1
ATOM 4881 C CA . GLY A 1 729 ? 261.131 231.654 221.775 1.00 51.67 729 GLY B CA 1
ATOM 4882 C C . GLY A 1 729 ? 260.228 232.828 221.473 1.00 48.16 729 GLY B C 1
ATOM 4883 O O . GLY A 1 729 ? 259.808 233.519 222.409 1.00 43.87 729 GLY B O 1
ATOM 4884 N N . GLN A 1 730 ? 259.916 233.077 220.203 1.00 46.99 730 GLN B N 1
ATOM 4885 C CA . GLN A 1 730 ? 259.029 234.172 219.842 1.00 40.94 730 GLN B CA 1
ATOM 4886 C C . GLN A 1 730 ? 257.634 233.922 220.402 1.00 44.01 730 GLN B C 1
ATOM 4887 O O . GLN A 1 730 ? 257.193 232.781 220.539 1.00 51.01 730 GLN B O 1
ATOM 4893 N N . LEU A 1 731 ? 256.939 235.004 220.737 1.00 38.87 731 LEU B N 1
ATOM 4894 C CA . LEU A 1 731 ? 255.643 234.921 221.397 1.00 37.36 731 LEU B CA 1
ATOM 4895 C C . LEU A 1 731 ? 254.529 235.185 220.394 1.00 41.62 731 LEU B C 1
ATOM 4896 O O . LEU A 1 731 ? 254.623 236.108 219.581 1.00 50.44 731 LEU B O 1
ATOM 4901 N N . LEU A 1 732 ? 253.481 234.367 220.455 1.00 41.90 732 LEU B N 1
ATOM 4902 C CA . LEU A 1 732 ? 252.288 234.540 219.641 1.00 40.03 732 LEU B CA 1
ATOM 4903 C C . LEU A 1 732 ? 251.072 234.498 220.550 1.00 41.37 732 LEU B C 1
ATOM 4904 O O . LEU A 1 732 ? 251.046 233.744 221.525 1.00 43.37 732 LEU B O 1
ATOM 4909 N N . SER A 1 733 ? 250.065 235.308 220.233 1.00 43.96 733 SER B N 1
ATOM 4910 C CA . SER A 1 733 ? 248.871 235.403 221.058 1.00 37.90 733 SER B CA 1
ATOM 4911 C C . SER A 1 733 ? 247.635 235.481 220.177 1.00 40.47 733 SER B C 1
ATOM 4912 O O . SER A 1 733 ? 247.675 236.016 219.068 1.00 44.85 733 SER B O 1
ATOM 4915 N N . ALA A 1 734 ? 246.530 234.942 220.689 1.00 38.31 734 ALA B N 1
ATOM 4916 C CA . ALA A 1 734 ? 245.231 234.980 220.019 1.00 34.73 734 ALA B CA 1
ATOM 4917 C C . ALA A 1 734 ? 244.195 235.386 221.060 1.00 35.10 734 ALA B C 1
ATOM 4918 O O . ALA A 1 734 ? 243.589 234.530 221.708 1.00 36.98 734 ALA B O 1
ATOM 4920 N N . TYR A 1 735 ? 243.986 236.689 221.211 1.00 33.01 735 TYR B N 1
ATOM 4921 C CA . TYR A 1 735 ? 243.079 237.226 222.215 1.00 33.95 735 TYR B CA 1
ATOM 4922 C C . TYR A 1 735 ? 241.747 237.566 221.559 1.00 38.54 735 TYR B C 1
ATOM 4923 O O . TYR A 1 735 ? 241.696 238.378 220.630 1.00 42.69 735 TYR B O 1
ATOM 4932 N N . VAL A 1 736 ? 240.676 236.947 222.046 1.00 35.96 736 VAL B N 1
ATOM 4933 C CA . VAL A 1 736 ? 239.326 237.215 221.559 1.00 36.49 736 VAL B CA 1
ATOM 4934 C C . VAL A 1 736 ? 238.558 237.916 222.672 1.00 37.22 736 VAL B C 1
ATOM 4935 O O . VAL A 1 736 ? 237.899 237.250 223.481 1.00 39.99 736 VAL B O 1
ATOM 4939 N N . PRO A 1 737 ? 238.625 239.246 222.762 1.00 37.06 737 PRO B N 1
ATOM 4940 C CA . PRO A 1 737 ? 237.971 239.938 223.883 1.00 36.64 737 PRO B CA 1
ATOM 4941 C C . PRO A 1 737 ? 236.466 239.754 223.928 1.00 44.49 737 PRO B C 1
ATOM 4942 O O . PRO A 1 737 ? 235.891 239.727 225.022 1.00 43.40 737 PRO B O 1
ATOM 4946 N N . LEU A 1 738 ? 235.807 239.630 222.778 1.00 53.07 738 LEU B N 1
ATOM 4947 C CA . LEU A 1 738 ? 234.352 239.502 222.709 1.00 52.97 738 LEU B CA 1
ATOM 4948 C C . LEU A 1 738 ? 234.018 238.235 221.931 1.00 53.08 738 LEU B C 1
ATOM 4949 O O . LEU A 1 738 ? 234.031 238.235 220.698 1.00 56.66 738 LEU B O 1
ATOM 4954 N N . ARG A 1 739 ? 233.723 237.159 222.654 1.00 55.33 739 ARG B N 1
ATOM 4955 C CA . ARG A 1 739 ? 233.319 235.910 222.035 1.00 47.86 739 ARG B CA 1
ATOM 4956 C C . ARG A 1 739 ? 231.831 235.933 221.705 1.00 59.16 739 ARG B C 1
ATOM 4957 O O . ARG A 1 739 ? 231.080 236.813 222.132 1.00 64.17 739 ARG B O 1
ATOM 4965 N N . SER A 1 740 ? 231.407 234.937 220.932 1.00 65.49 740 SER B N 1
ATOM 4966 C CA . SER A 1 740 ? 230.001 234.748 220.618 1.00 66.88 740 SER B CA 1
ATOM 4967 C C . SER A 1 740 ? 229.479 233.371 220.997 1.00 66.50 740 SER B C 1
ATOM 4968 O O . SER A 1 740 ? 228.258 233.183 221.019 1.00 66.66 740 SER B O 1
ATOM 4971 N N . SER A 1 741 ? 230.352 232.413 221.296 1.00 61.67 741 SER B N 1
ATOM 4972 C CA . SER A 1 741 ? 229.929 231.084 221.709 1.00 62.07 741 SER B CA 1
ATOM 4973 C C . SER A 1 741 ? 231.051 230.444 222.512 1.00 65.78 741 SER B C 1
ATOM 4974 O O . SER A 1 741 ? 232.229 230.644 222.208 1.00 67.38 741 SER B O 1
ATOM 4977 N N . ARG A 1 742 ? 230.677 229.679 223.532 1.00 64.15 742 ARG B N 1
ATOM 4978 C CA . ARG A 1 742 ? 231.658 228.986 224.352 1.00 63.84 742 ARG B CA 1
ATOM 4979 C C . ARG A 1 742 ? 232.259 227.811 223.590 1.00 77.62 742 ARG B C 1
ATOM 4980 O O . ARG A 1 742 ? 231.653 227.267 222.664 1.00 85.74 742 ARG B O 1
ATOM 4988 N N . PHE A 1 743 ? 233.472 227.427 223.983 1.00 76.06 743 PHE B N 1
ATOM 4989 C CA . PHE A 1 743 ? 234.098 226.245 223.407 1.00 81.29 743 PHE B CA 1
ATOM 4990 C C . PHE A 1 743 ? 233.253 225.015 223.707 1.00 90.01 743 PHE B C 1
ATOM 4991 O O . PHE A 1 743 ? 232.845 224.790 224.850 1.00 90.63 743 PHE B O 1
ATOM 4999 N N . GLU A 1 744 ? 232.995 224.215 222.681 1.00 96.55 744 GLU B N 1
ATOM 5000 C CA . GLU A 1 744 ? 232.082 223.088 222.811 1.00 101.09 744 GLU B CA 1
ATOM 5001 C C . GLU A 1 744 ? 232.480 222.027 221.789 1.00 106.10 744 GLU B C 1
ATOM 5002 O O . GLU A 1 744 ? 233.589 222.061 221.245 1.00 99.39 744 GLU B O 1
ATOM 5008 N N . ALA A 1 745 ? 231.583 221.065 221.559 1.00 112.42 745 ALA B N 1
ATOM 5009 C CA . ALA A 1 745 ? 231.774 219.960 220.622 1.00 108.57 745 ALA B CA 1
ATOM 5010 C C . ALA A 1 745 ? 232.877 219.010 221.079 1.00 107.14 745 ALA B C 1
ATOM 5011 O O . ALA A 1 745 ? 233.207 218.054 220.370 1.00 106.20 745 ALA B O 1
ATOM 5013 N N . ALA A 1 746 ? 233.460 219.277 222.252 1.00 104.14 746 ALA B N 1
ATOM 5014 C CA . ALA A 1 746 ? 234.444 218.404 222.888 1.00 98.29 746 ALA B CA 1
ATOM 5015 C C . ALA A 1 746 ? 235.705 218.230 222.048 1.00 95.90 746 ALA B C 1
ATOM 5016 O O . ALA A 1 746 ? 236.582 217.434 222.397 1.00 94.22 746 ALA B O 1
ATOM 5018 N N . SER A 1 747 ? 235.807 218.964 220.943 1.00 95.03 747 SER B N 1
ATOM 5019 C CA . SER A 1 747 ? 236.968 218.898 220.067 1.00 89.85 747 SER B CA 1
ATOM 5020 C C . SER A 1 747 ? 237.266 220.301 219.565 1.00 91.98 747 SER B C 1
ATOM 5021 O O . SER A 1 747 ? 236.415 220.926 218.925 1.00 97.25 747 SER B O 1
ATOM 5024 N N . MET A 1 748 ? 238.467 220.793 219.856 1.00 84.53 748 MET B N 1
ATOM 5025 C CA . MET A 1 748 ? 238.798 222.199 219.634 1.00 85.02 748 MET B CA 1
ATOM 5026 C C . MET A 1 748 ? 239.584 222.366 218.333 1.00 84.33 748 MET B C 1
ATOM 5027 O O . MET A 1 748 ? 240.798 222.561 218.318 1.00 82.35 748 MET B O 1
ATOM 5032 N N . GLU A 1 749 ? 238.853 222.296 217.223 1.00 85.53 749 GLU B N 1
ATOM 5033 C CA . GLU A 1 749 ? 239.416 222.610 215.918 1.00 87.58 749 GLU B CA 1
ATOM 5034 C C . GLU A 1 749 ? 239.209 224.085 215.605 1.00 90.67 749 GLU B C 1
ATOM 5035 O O . GLU A 1 749 ? 238.121 224.631 215.809 1.00 93.14 749 GLU B O 1
ATOM 5041 N N . GLY A 1 750 ? 240.264 224.727 215.108 1.00 84.61 750 GLY B N 1
ATOM 5042 C CA . GLY A 1 750 ? 240.208 226.121 214.736 1.00 83.07 750 GLY B CA 1
ATOM 5043 C C . GLY A 1 750 ? 240.501 227.099 215.851 1.00 81.09 750 GLY B C 1
ATOM 5044 O O . GLY A 1 750 ? 240.545 228.309 215.592 1.00 82.43 750 GLY B O 1
ATOM 5045 N N . ALA A 1 751 ? 240.691 226.624 217.084 1.00 79.31 751 ALA B N 1
ATOM 5046 C CA . ALA A 1 751 ? 241.048 227.527 218.173 1.00 71.54 751 ALA B CA 1
ATOM 5047 C C . ALA A 1 751 ? 242.416 228.154 217.944 1.00 68.86 751 ALA B C 1
ATOM 5048 O O . ALA A 1 751 ? 242.598 229.357 218.160 1.00 65.87 751 ALA B O 1
ATOM 5050 N N . VAL A 1 752 ? 243.385 227.358 217.505 1.00 63.54 752 VAL B N 1
ATOM 5051 C CA . VAL A 1 752 ? 244.739 227.838 217.246 1.00 59.10 752 VAL B CA 1
ATOM 5052 C C . VAL A 1 752 ? 244.788 228.484 215.867 1.00 62.94 752 VAL B C 1
ATOM 5053 O O . VAL A 1 752 ? 244.451 227.834 214.868 1.00 71.12 752 VAL B O 1
ATOM 5057 N N . PRO A 1 753 ? 245.188 229.754 215.762 1.00 61.03 753 PRO B N 1
ATOM 5058 C CA . PRO A 1 753 ? 245.263 230.387 214.448 1.00 66.53 753 PRO B CA 1
ATOM 5059 C C . PRO A 1 753 ? 246.327 229.731 213.589 1.00 69.81 753 PRO B C 1
ATOM 5060 O O . PRO A 1 753 ? 247.299 229.157 214.109 1.00 67.44 753 PRO B O 1
ATOM 5064 N N . PRO A 1 754 ? 246.179 229.777 212.262 1.00 73.90 754 PRO B N 1
ATOM 5065 C CA . PRO A 1 754 ? 247.196 229.169 211.386 1.00 70.65 754 PRO B CA 1
ATOM 5066 C C . PRO A 1 754 ? 248.598 229.715 211.595 1.00 66.77 754 PRO B C 1
ATOM 5067 O O . PRO A 1 754 ? 249.567 228.967 211.427 1.00 67.42 754 PRO B O 1
ATOM 5071 N N . GLU A 1 755 ? 248.743 230.997 211.938 1.00 65.48 755 GLU B N 1
ATOM 5072 C CA . GLU A 1 755 ? 250.070 231.531 212.232 1.00 67.63 755 GLU B CA 1
ATOM 5073 C C . GLU A 1 755 ? 250.677 230.854 213.456 1.00 64.84 755 GLU B C 1
ATOM 5074 O O . GLU A 1 755 ? 251.862 230.496 213.458 1.00 61.22 755 GLU B O 1
ATOM 5080 N N . MET A 1 756 ? 249.874 230.656 214.503 1.00 63.88 756 MET B N 1
ATOM 5081 C CA . MET A 1 756 ? 250.366 229.970 215.691 1.00 57.18 756 MET B CA 1
ATOM 5082 C C . MET A 1 756 ? 250.663 228.505 215.398 1.00 57.51 756 MET B C 1
ATOM 5083 O O . MET A 1 756 ? 251.626 227.944 215.931 1.00 57.55 756 MET B O 1
ATOM 5088 N N . LEU A 1 757 ? 249.849 227.868 214.553 1.00 61.03 757 LEU B N 1
ATOM 5089 C CA . LEU A 1 757 ? 250.130 226.492 214.156 1.00 55.16 757 LEU B CA 1
ATOM 5090 C C . LEU A 1 757 ? 251.446 226.398 213.397 1.00 55.33 757 LEU B C 1
ATOM 5091 O O . LEU A 1 757 ? 252.227 225.464 213.608 1.00 62.71 757 LEU B O 1
ATOM 5096 N N . ALA A 1 758 ? 251.705 227.352 212.503 1.00 55.39 758 ALA B N 1
ATOM 5097 C CA . ALA A 1 758 ? 252.973 227.367 211.783 1.00 56.09 758 ALA B CA 1
ATOM 5098 C C . ALA A 1 758 ? 254.139 227.594 212.735 1.00 57.07 758 ALA B C 1
ATOM 5099 O O . ALA A 1 758 ? 255.214 227.009 212.563 1.00 62.42 758 ALA B O 1
ATOM 5101 N N . ALA A 1 759 ? 253.948 228.453 213.737 1.00 57.33 759 ALA B N 1
ATOM 5102 C CA . ALA A 1 759 ? 254.994 228.667 214.732 1.00 57.92 759 ALA B CA 1
ATOM 5103 C C . ALA A 1 759 ? 255.264 227.401 215.536 1.00 55.11 759 ALA B C 1
ATOM 5104 O O . ALA A 1 759 ? 256.419 227.097 215.852 1.00 58.11 759 ALA B O 1
ATOM 5106 N N . LEU A 1 760 ? 254.214 226.656 215.877 1.00 59.14 760 LEU B N 1
ATOM 5107 C CA . LEU A 1 760 ? 254.332 225.469 216.714 1.00 54.60 760 LEU B CA 1
ATOM 5108 C C . LEU A 1 760 ? 254.651 224.204 215.929 1.00 54.33 760 LEU B C 1
ATOM 5109 O O . LEU A 1 760 ? 254.872 223.156 216.543 1.00 55.92 760 LEU B O 1
ATOM 5114 N N . GLN A 1 761 ? 254.678 224.267 214.600 1.00 59.33 761 GLN B N 1
ATOM 5115 C CA . GLN A 1 761 ? 255.064 223.118 213.792 1.00 59.77 761 GLN B CA 1
ATOM 5116 C C . GLN A 1 761 ? 256.573 222.955 213.684 1.00 65.43 761 GLN B C 1
ATOM 5117 O O . GLN A 1 761 ? 257.032 221.962 213.113 1.00 74.50 761 GLN B O 1
ATOM 5123 N N . ALA A 1 762 ? 257.348 223.903 214.206 1.00 61.93 762 ALA B N 1
ATOM 5124 C CA . ALA A 1 762 ? 258.799 223.804 214.241 1.00 63.19 762 ALA B CA 1
ATOM 5125 C C . ALA A 1 762 ? 259.314 223.265 215.568 1.00 67.77 762 ALA B C 1
ATOM 5126 O O . ALA A 1 762 ? 260.530 223.206 215.772 1.00 74.56 762 ALA B O 1
ATOM 5128 N N . CYS A 1 763 ? 258.420 222.871 216.470 1.00 61.22 763 CYS B N 1
ATOM 5129 C CA . CYS A 1 763 ? 258.805 222.409 217.794 1.00 63.51 763 CYS B CA 1
ATOM 5130 C C . CYS A 1 763 ? 258.933 220.894 217.838 1.00 66.10 763 CYS B C 1
ATOM 5131 O O . CYS A 1 763 ? 258.160 220.172 217.204 1.00 72.69 763 CYS B O 1
ATOM 5134 N N . THR A 1 764 ? 259.922 220.418 218.599 1.00 62.43 764 THR B N 1
ATOM 5135 C CA . THR A 1 764 ? 260.055 218.985 218.830 1.00 65.52 764 THR B CA 1
ATOM 5136 C C . THR A 1 764 ? 258.832 218.439 219.555 1.00 67.01 764 THR B C 1
ATOM 5137 O O . THR A 1 764 ? 258.231 217.448 219.126 1.00 69.53 764 THR B O 1
ATOM 5141 N N . LEU A 1 765 ? 258.447 219.079 220.656 1.00 60.68 765 LEU B N 1
ATOM 5142 C CA . LEU A 1 765 ? 257.210 218.754 221.347 1.00 49.71 765 LEU B CA 1
ATOM 5143 C C . LEU A 1 765 ? 256.718 220.001 222.064 1.00 47.17 765 LEU B C 1
ATOM 5144 O O . LEU A 1 765 ? 257.513 220.837 222.501 1.00 55.64 765 LEU B O 1
ATOM 5149 N N . VAL A 1 766 ? 255.399 220.121 222.173 1.00 40.46 766 VAL B N 1
ATOM 5150 C CA . VAL A 1 766 ? 254.745 221.320 222.681 1.00 35.75 766 VAL B CA 1
ATOM 5151 C C . VAL A 1 766 ? 254.087 220.991 224.012 1.00 36.85 766 VAL B C 1
ATOM 5152 O O . VAL A 1 766 ? 253.335 220.017 224.115 1.00 42.88 766 VAL B O 1
ATOM 5156 N N . ASP A 1 767 ? 254.374 221.800 225.027 1.00 36.37 767 ASP B N 1
ATOM 5157 C CA . ASP A 1 767 ? 253.740 221.670 226.331 1.00 30.23 767 ASP B CA 1
ATOM 5158 C C . ASP A 1 767 ? 252.489 222.536 226.349 1.00 27.41 767 ASP B C 1
ATOM 5159 O O . ASP A 1 767 ? 252.581 223.763 226.261 1.00 33.71 767 ASP B O 1
ATOM 5164 N N . VAL A 1 768 ? 251.328 221.905 226.464 1.00 26.38 768 VAL B N 1
ATOM 5165 C CA . VAL A 1 768 ? 250.053 222.607 226.436 1.00 28.74 768 VAL B CA 1
ATOM 5166 C C . VAL A 1 768 ? 249.573 222.789 227.867 1.00 29.41 768 VAL B C 1
ATOM 5167 O O . VAL A 1 768 ? 249.315 221.809 228.576 1.00 30.04 768 VAL B O 1
ATOM 5171 N N . LEU A 1 769 ? 249.457 224.046 228.296 1.00 33.46 769 LEU B N 1
ATOM 5172 C CA . LEU A 1 769 ? 248.942 224.380 229.622 1.00 34.04 769 LEU B CA 1
ATOM 5173 C C . LEU A 1 769 ? 247.517 224.897 229.453 1.00 32.97 769 LEU B C 1
ATOM 5174 O O . LEU A 1 769 ? 247.263 226.097 229.376 1.00 29.31 769 LEU B O 1
ATOM 5179 N N . ALA A 1 770 ? 246.575 223.962 229.399 1.00 32.29 770 ALA B N 1
ATOM 5180 C CA . ALA A 1 770 ? 245.170 224.286 229.187 1.00 29.44 770 ALA B CA 1
ATOM 5181 C C . ALA A 1 770 ? 244.489 224.426 230.541 1.00 35.50 770 ALA B C 1
ATOM 5182 O O . ALA A 1 770 ? 244.313 223.439 231.261 1.00 43.71 770 ALA B O 1
ATOM 5184 N N . ARG A 1 771 ? 244.113 225.650 230.890 1.00 34.32 771 ARG B N 1
ATOM 5185 C CA . ARG A 1 771 ? 243.388 225.878 232.124 1.00 31.59 771 ARG B CA 1
ATOM 5186 C C . ARG A 1 771 ? 241.951 225.382 231.978 1.00 40.35 771 ARG B C 1
ATOM 5187 O O . ARG A 1 771 ? 241.406 225.358 230.872 1.00 44.92 771 ARG B O 1
ATOM 5195 N N . PRO A 1 772 ? 241.318 224.971 233.076 1.00 42.39 772 PRO B N 1
ATOM 5196 C CA . PRO A 1 772 ? 239.963 224.444 232.976 1.00 42.63 772 PRO B CA 1
ATOM 5197 C C . PRO A 1 772 ? 239.003 225.516 232.506 1.00 45.34 772 PRO B C 1
ATOM 5198 O O . PRO A 1 772 ? 239.227 226.720 232.735 1.00 41.70 772 PRO B O 1
ATOM 5202 N N . PRO A 1 773 ? 237.911 225.128 231.836 1.00 49.52 773 PRO B N 1
ATOM 5203 C CA . PRO A 1 773 ? 237.482 223.761 231.518 1.00 48.22 773 PRO B CA 1
ATOM 5204 C C . PRO A 1 773 ? 238.046 223.238 230.200 1.00 49.85 773 PRO B C 1
ATOM 5205 O O . PRO A 1 773 ? 237.493 222.311 229.619 1.00 55.31 773 PRO B O 1
ATOM 5209 N N . LEU A 1 774 ? 239.140 223.808 229.703 1.00 48.95 774 LEU B N 1
ATOM 5210 C CA . LEU A 1 774 ? 239.688 223.445 228.404 1.00 45.94 774 LEU B CA 1
ATOM 5211 C C . LEU A 1 774 ? 240.696 222.308 228.468 1.00 45.20 774 LEU B C 1
ATOM 5212 O O . LEU A 1 774 ? 241.275 221.959 227.436 1.00 53.15 774 LEU B O 1
ATOM 5217 N N . GLN A 1 775 ? 240.927 221.729 229.641 1.00 43.28 775 GLN B N 1
ATOM 5218 C CA . GLN A 1 775 ? 241.901 220.660 229.789 1.00 44.52 775 GLN B CA 1
ATOM 5219 C C . GLN A 1 775 ? 241.281 219.313 229.442 1.00 51.52 775 GLN B C 1
ATOM 5220 O O . GLN A 1 775 ? 240.124 219.043 229.775 1.00 57.87 775 GLN B O 1
ATOM 5226 N N . GLY A 1 776 ? 242.059 218.471 228.767 1.00 46.23 776 GLY B N 1
ATOM 5227 C CA . GLY A 1 776 ? 241.637 217.125 228.445 1.00 48.62 776 GLY B CA 1
ATOM 5228 C C . GLY A 1 776 ? 240.855 216.973 227.163 1.00 50.50 776 GLY B C 1
ATOM 5229 O O . GLY A 1 776 ? 240.294 215.898 226.927 1.00 49.40 776 GLY B O 1
ATOM 5230 N N . ARG A 1 777 ? 240.797 218.005 226.330 1.00 49.66 777 ARG B N 1
ATOM 5231 C CA . ARG A 1 777 ? 240.070 217.939 225.073 1.00 51.08 777 ARG B CA 1
ATOM 5232 C C . ARG A 1 777 ? 240.996 217.510 223.943 1.00 54.62 777 ARG B C 1
ATOM 5233 O O . ARG A 1 777 ? 242.204 217.758 223.973 1.00 53.98 777 ARG B O 1
ATOM 5241 N N . SER A 1 778 ? 240.415 216.864 222.939 1.00 54.07 778 SER B N 1
ATOM 5242 C CA . SER A 1 778 ? 241.167 216.344 221.809 1.00 59.14 778 SER B CA 1
ATOM 5243 C C . SER A 1 778 ? 241.039 217.270 220.604 1.00 63.16 778 SER B C 1
ATOM 5244 O O . SER A 1 778 ? 240.194 218.165 220.556 1.00 69.93 778 SER B O 1
ATOM 5247 N N . GLY A 1 779 ? 241.906 217.041 219.622 1.00 59.20 779 GLY B N 1
ATOM 5248 C CA . GLY A 1 779 ? 241.863 217.809 218.396 1.00 69.63 779 GLY B CA 1
ATOM 5249 C C . GLY A 1 779 ? 242.352 219.231 218.517 1.00 70.21 779 GLY B C 1
ATOM 5250 O O . GLY A 1 779 ? 242.053 220.054 217.649 1.00 69.63 779 GLY B O 1
ATOM 5251 N N . LEU A 1 780 ? 243.098 219.550 219.576 1.00 61.41 780 LEU B N 1
ATOM 5252 C CA . LEU A 1 780 ? 243.604 220.908 219.735 1.00 55.13 780 LEU B CA 1
ATOM 5253 C C . LEU A 1 780 ? 244.715 221.204 218.735 1.00 52.23 780 LEU B C 1
ATOM 5254 O O . LEU A 1 780 ? 244.799 222.315 218.202 1.00 53.64 780 LEU B O 1
ATOM 5259 N N . LEU A 1 781 ? 245.566 220.222 218.460 1.00 51.43 781 LEU B N 1
ATOM 5260 C CA . LEU A 1 781 ? 246.675 220.382 217.537 1.00 49.41 781 LEU B CA 1
ATOM 5261 C C . LEU A 1 781 ? 246.636 219.281 216.488 1.00 51.24 781 LEU B C 1
ATOM 5262 O O . LEU A 1 781 ? 246.105 218.196 216.742 1.00 59.50 781 LEU B O 1
ATOM 5267 N N . PRO A 1 782 ? 247.178 219.536 215.300 1.00 49.35 782 PRO B N 1
ATOM 5268 C CA . PRO A 1 782 ? 247.125 218.541 214.220 1.00 55.53 782 PRO B CA 1
ATOM 5269 C C . PRO A 1 782 ? 247.917 217.294 214.571 1.00 55.71 782 PRO B C 1
ATOM 5270 O O . PRO A 1 782 ? 248.806 217.334 215.434 1.00 54.99 782 PRO B O 1
ATOM 5274 N N . PRO A 1 783 ? 247.617 216.163 213.927 1.00 53.24 783 PRO B N 1
ATOM 5275 C CA . PRO A 1 783 ? 248.341 214.921 214.244 1.00 52.54 783 PRO B CA 1
ATOM 5276 C C . PRO A 1 783 ? 249.831 214.990 213.976 1.00 54.33 783 PRO B C 1
ATOM 5277 O O . PRO A 1 783 ? 250.581 214.186 214.543 1.00 59.61 783 PRO B O 1
ATOM 5281 N N . GLY A 1 784 ? 250.289 215.910 213.133 1.00 46.23 784 GLY B N 1
ATOM 5282 C CA . GLY A 1 784 ? 251.705 215.999 212.840 1.00 41.87 784 GLY B CA 1
ATOM 5283 C C . GLY A 1 784 ? 252.544 216.652 213.912 1.00 47.49 784 GLY B C 1
ATOM 5284 O O . GLY A 1 784 ? 253.773 216.649 213.802 1.00 45.29 784 GLY B O 1
ATOM 5285 N N . ILE A 1 785 ? 251.916 217.207 214.944 1.00 50.74 785 ILE B N 1
ATOM 5286 C CA . ILE A 1 785 ? 252.609 217.911 216.017 1.00 43.12 785 ILE B CA 1
ATOM 5287 C C . ILE A 1 785 ? 252.607 217.027 217.255 1.00 48.27 785 ILE B C 1
ATOM 5288 O O . ILE A 1 785 ? 251.548 216.561 217.691 1.00 49.38 785 ILE B O 1
ATOM 5293 N N . ALA A 1 786 ? 253.792 216.792 217.812 1.00 44.46 786 ALA B N 1
ATOM 5294 C CA . ALA A 1 786 ? 253.913 216.078 219.073 1.00 34.25 786 ALA B CA 1
ATOM 5295 C C . ALA A 1 786 ? 253.683 217.047 220.220 1.00 38.12 786 ALA B C 1
ATOM 5296 O O . ALA A 1 786 ? 254.314 218.104 220.280 1.00 50.68 786 ALA B O 1
ATOM 5298 N N . TRP A 1 787 ? 252.776 216.697 221.124 1.00 37.58 787 TRP B N 1
ATOM 5299 C CA . TRP A 1 787 ? 252.454 217.582 222.230 1.00 31.76 787 TRP B CA 1
ATOM 5300 C C . TRP A 1 787 ? 251.957 216.763 223.408 1.00 34.67 787 TRP B C 1
ATOM 5301 O O . TRP A 1 787 ? 251.653 215.575 223.287 1.00 45.80 787 TRP B O 1
ATOM 5312 N N . ARG A 1 788 ? 251.884 217.421 224.560 1.00 30.32 788 ARG B N 1
ATOM 5313 C CA . ARG A 1 788 ? 251.445 216.792 225.792 1.00 26.15 788 ARG B CA 1
ATOM 5314 C C . ARG A 1 788 ? 250.708 217.823 226.629 1.00 31.71 788 ARG B C 1
ATOM 5315 O O . ARG A 1 788 ? 250.852 219.030 226.430 1.00 38.99 788 ARG B O 1
ATOM 5323 N N . TYR A 1 789 ? 249.910 217.331 227.567 1.00 30.28 789 TYR B N 1
ATOM 5324 C CA . TYR A 1 789 ? 249.228 218.174 228.543 1.00 24.36 789 TYR B CA 1
ATOM 5325 C C . TYR A 1 789 ? 250.107 218.223 229.785 1.00 32.74 789 TYR B C 1
ATOM 5326 O O . TYR A 1 789 ? 250.131 217.281 230.578 1.00 38.88 789 TYR B O 1
ATOM 5335 N N . ARG A 1 790 ? 250.839 219.320 229.950 1.00 34.63 790 ARG B N 1
ATOM 5336 C CA . ARG A 1 790 ? 251.731 219.465 231.092 1.00 34.86 790 ARG B CA 1
ATOM 5337 C C . ARG A 1 790 ? 250.965 220.063 232.264 1.00 36.79 790 ARG B C 1
ATOM 5338 O O . ARG A 1 790 ? 250.414 221.162 232.159 1.00 43.56 790 ARG B O 1
ATOM 5346 N N . THR A 1 791 ? 250.932 219.336 233.379 1.00 42.68 791 THR B N 1
ATOM 5347 C CA . THR A 1 791 ? 250.202 219.758 234.563 1.00 47.48 791 THR B CA 1
ATOM 5348 C C . THR A 1 791 ? 251.052 219.774 235.824 1.00 49.56 791 THR B C 1
ATOM 5349 O O . THR A 1 791 ? 250.550 220.165 236.882 1.00 51.06 791 THR B O 1
ATOM 5353 N N . ARG A 1 792 ? 252.314 219.363 235.747 1.00 48.64 792 ARG B N 1
ATOM 5354 C CA . ARG A 1 792 ? 253.179 219.278 236.912 1.00 51.24 792 ARG B CA 1
ATOM 5355 C C . ARG A 1 792 ? 254.535 219.872 236.570 1.00 56.56 792 ARG B C 1
ATOM 5356 O O . ARG A 1 792 ? 254.917 219.968 235.401 1.00 59.07 792 ARG B O 1
ATOM 5364 N N . ALA A 1 793 ? 255.262 220.280 237.611 1.00 58.10 793 ALA B N 1
ATOM 5365 C CA . ALA A 1 793 ? 256.605 220.808 237.403 1.00 58.70 793 ALA B CA 1
ATOM 5366 C C . ALA A 1 793 ? 257.525 219.752 236.807 1.00 60.46 793 ALA B C 1
ATOM 5367 O O . ALA A 1 793 ? 258.274 220.030 235.864 1.00 57.19 793 ALA B O 1
ATOM 5369 N N . ALA A 1 794 ? 257.478 218.533 237.337 1.00 63.45 794 ALA B N 1
ATOM 5370 C CA . ALA A 1 794 ? 258.298 217.444 236.827 1.00 71.85 794 ALA B CA 1
ATOM 5371 C C . ALA A 1 794 ? 257.623 216.123 237.159 1.00 70.44 794 ALA B C 1
ATOM 5372 O O . ALA A 1 794 ? 256.792 216.040 238.067 1.00 65.20 794 ALA B O 1
ATOM 5374 N N . ALA A 1 795 ? 257.994 215.091 236.408 1.00 66.15 795 ALA B N 1
ATOM 5375 C CA . ALA A 1 795 ? 257.439 213.764 236.607 1.00 69.22 795 ALA B CA 1
ATOM 5376 C C . ALA A 1 795 ? 258.098 213.075 237.801 1.00 74.76 795 ALA B C 1
ATOM 5377 O O . ALA A 1 795 ? 259.230 213.402 238.168 1.00 78.72 795 ALA B O 1
ATOM 5379 N N . PRO A 1 796 ? 257.402 212.135 238.434 1.00 73.09 796 PRO B N 1
ATOM 5380 C CA . PRO A 1 796 ? 258.020 211.345 239.503 1.00 74.92 796 PRO B CA 1
ATOM 5381 C C . PRO A 1 796 ? 259.244 210.610 238.991 1.00 79.65 796 PRO B C 1
ATOM 5382 O O . PRO A 1 796 ? 259.261 210.142 237.843 1.00 76.36 796 PRO B O 1
ATOM 5386 N N . PRO A 1 797 ? 260.288 210.498 239.806 1.00 88.45 797 PRO B N 1
ATOM 5387 C CA . PRO A 1 797 ? 261.515 209.829 239.362 1.00 94.26 797 PRO B CA 1
ATOM 5388 C C . PRO A 1 797 ? 261.257 208.369 239.038 1.00 95.96 797 PRO B C 1
ATOM 5389 O O . PRO A 1 797 ? 260.443 207.710 239.703 1.00 90.41 797 PRO B O 1
ATOM 5393 N N . PRO A 1 798 ? 261.920 207.834 238.015 1.00 101.34 798 PRO B N 1
ATOM 5394 C CA . PRO A 1 798 ? 261.720 206.430 237.674 1.00 100.92 798 PRO B CA 1
ATOM 5395 C C . PRO A 1 798 ? 262.183 205.534 238.804 1.00 103.70 798 PRO B C 1
ATOM 5396 O O . PRO A 1 798 ? 263.107 205.885 239.561 1.00 101.09 798 PRO B O 1
ATOM 5400 N N . PRO A 1 799 ? 261.571 204.366 238.958 1.00 105.19 799 PRO B N 1
ATOM 5401 C CA . PRO A 1 799 ? 261.975 203.446 240.023 1.00 106.49 799 PRO B CA 1
ATOM 5402 C C . PRO A 1 799 ? 263.240 202.684 239.648 1.00 109.41 799 PRO B C 1
ATOM 5403 O O . PRO A 1 799 ? 263.737 202.752 238.523 1.00 102.34 799 PRO B O 1
ATOM 5407 N N . ALA A 1 800 ? 263.754 201.945 240.625 1.00 112.85 800 ALA B N 1
ATOM 5408 C CA . ALA A 1 800 ? 264.951 201.132 240.459 1.00 114.84 800 ALA B CA 1
ATOM 5409 C C . ALA A 1 800 ? 264.581 199.662 240.584 1.00 120.63 800 ALA B C 1
ATOM 5410 O O . ALA A 1 800 ? 263.921 199.264 241.550 1.00 122.60 800 ALA B O 1
ATOM 5412 N N . GLY A 1 801 ? 265.008 198.862 239.611 1.00 122.21 801 GLY B N 1
ATOM 5413 C CA . GLY A 1 801 ? 264.712 197.450 239.600 1.00 122.88 801 GLY B CA 1
ATOM 5414 C C . GLY A 1 801 ? 263.674 197.088 238.558 1.00 121.61 801 GLY B C 1
ATOM 5415 O O . GLY A 1 801 ? 262.858 197.918 238.144 1.00 116.58 801 GLY B O 1
ATOM 5416 N N . PRO A 1 802 ? 263.689 195.832 238.108 1.00 124.36 802 PRO B N 1
ATOM 5417 C CA . PRO A 1 802 ? 262.725 195.390 237.087 1.00 119.85 802 PRO B CA 1
ATOM 5418 C C . PRO A 1 802 ? 261.305 195.435 237.632 1.00 114.11 802 PRO B C 1
ATOM 5419 O O . PRO A 1 802 ? 260.988 194.784 238.630 1.00 114.67 802 PRO B O 1
ATOM 5423 N N . GLY A 1 803 ? 260.449 196.207 236.967 1.00 105.32 803 GLY B N 1
ATOM 5424 C CA . GLY A 1 803 ? 259.096 196.414 237.430 1.00 93.89 803 GLY B CA 1
ATOM 5425 C C . GLY A 1 803 ? 258.161 195.281 237.061 1.00 83.21 803 GLY B C 1
ATOM 5426 O O . GLY A 1 803 ? 258.531 194.298 236.419 1.00 86.39 803 GLY B O 1
ATOM 5427 N N . THR A 1 804 ? 256.910 195.434 237.487 1.00 74.12 804 THR B N 1
ATOM 5428 C CA . THR A 1 804 ? 255.852 194.464 237.227 1.00 72.27 804 THR B CA 1
ATOM 5429 C C . THR A 1 804 ? 254.812 195.120 236.327 1.00 62.19 804 THR B C 1
ATOM 5430 O O . THR A 1 804 ? 254.049 195.980 236.778 1.00 63.59 804 THR B O 1
ATOM 5434 N N . HIS A 1 805 ? 254.786 194.721 235.061 1.00 51.35 805 HIS B N 1
ATOM 5435 C CA . HIS A 1 805 ? 253.822 195.267 234.117 1.00 42.77 805 HIS B CA 1
ATOM 5436 C C . HIS A 1 805 ? 252.438 194.712 234.424 1.00 51.79 805 HIS B C 1
ATOM 5437 O O . HIS A 1 805 ? 252.211 193.502 234.320 1.00 66.13 805 HIS B O 1
ATOM 5444 N N . LEU A 1 806 ? 251.513 195.590 234.797 1.00 44.42 806 LEU B N 1
ATOM 5445 C CA . LEU A 1 806 ? 250.155 195.202 235.155 1.00 39.04 806 LEU B CA 1
ATOM 5446 C C . LEU A 1 806 ? 249.233 195.383 233.960 1.00 41.19 806 LEU B C 1
ATOM 5447 O O . LEU A 1 806 ? 249.178 196.468 233.374 1.00 44.79 806 LEU B O 1
ATOM 5452 N N . VAL A 1 807 ? 248.501 194.329 233.611 1.00 41.10 807 VAL B N 1
ATOM 5453 C CA . VAL A 1 807 ? 247.517 194.370 232.536 1.00 36.25 807 VAL B CA 1
ATOM 5454 C C . VAL A 1 807 ? 246.172 193.964 233.117 1.00 50.19 807 VAL B C 1
ATOM 5455 O O . VAL A 1 807 ? 246.028 192.857 233.649 1.00 55.81 807 VAL B O 1
ATOM 5459 N N . VAL A 1 808 ? 245.187 194.852 233.008 1.00 51.25 808 VAL B N 1
ATOM 5460 C CA . VAL A 1 808 ? 243.827 194.558 233.445 1.00 42.04 808 VAL B CA 1
ATOM 5461 C C . VAL A 1 808 ? 242.942 194.460 232.212 1.00 48.89 808 VAL B C 1
ATOM 5462 O O . VAL A 1 808 ? 242.414 195.469 231.732 1.00 52.48 808 VAL B O 1
ATOM 5466 N N . ASN A 1 809 ? 242.775 193.249 231.688 1.00 50.47 809 ASN B N 1
ATOM 5467 C CA . ASN A 1 809 ? 242.058 193.036 230.441 1.00 58.42 809 ASN B CA 1
ATOM 5468 C C . ASN A 1 809 ? 241.043 191.917 230.607 1.00 74.13 809 ASN B C 1
ATOM 5469 O O . ASN A 1 809 ? 241.101 191.134 231.557 1.00 77.05 809 ASN B O 1
ATOM 5474 N N . GLU A 1 810 ? 240.116 191.850 229.649 1.00 79.57 810 GLU B N 1
ATOM 5475 C CA . GLU A 1 810 ? 239.102 190.798 229.599 1.00 83.09 810 GLU B CA 1
ATOM 5476 C C . GLU A 1 810 ? 238.295 190.751 230.893 1.00 86.84 810 GLU B C 1
ATOM 5477 O O . GLU A 1 810 ? 238.042 189.683 231.454 1.00 88.39 810 GLU B O 1
ATOM 5483 N N . VAL A 1 811 ? 237.896 191.927 231.374 1.00 85.42 811 VAL B N 1
ATOM 5484 C CA . VAL A 1 811 ? 237.159 192.019 232.627 1.00 80.21 811 VAL B CA 1
ATOM 5485 C C . VAL A 1 811 ? 235.723 191.568 232.406 1.00 90.93 811 VAL B C 1
ATOM 5486 O O . VAL A 1 811 ? 235.042 192.033 231.483 1.00 91.62 811 VAL B O 1
ATOM 5490 N N . ARG A 1 812 ? 235.256 190.656 233.255 1.00 90.97 812 ARG B N 1
ATOM 5491 C CA . ARG A 1 812 ? 233.890 190.143 233.179 1.00 91.01 812 ARG B CA 1
ATOM 5492 C C . ARG A 1 812 ? 232.999 191.062 234.004 1.00 89.74 812 ARG B C 1
ATOM 5493 O O . ARG A 1 812 ? 232.935 190.950 235.230 1.00 92.88 812 ARG B O 1
ATOM 5501 N N . TYR A 1 813 ? 232.310 191.978 233.330 1.00 85.32 813 TYR B N 1
ATOM 5502 C CA . TYR A 1 813 ? 231.463 192.935 234.021 1.00 91.08 813 TYR B CA 1
ATOM 5503 C C . TYR A 1 813 ? 230.183 192.257 234.506 1.00 103.02 813 TYR B C 1
ATOM 5504 O O . TYR A 1 813 ? 229.955 191.062 234.297 1.00 99.98 813 TYR B O 1
ATOM 5513 N N . SER A 1 814 ? 229.335 193.040 235.165 1.00 110.96 814 SER B N 1
ATOM 5514 C CA . SER A 1 814 ? 228.064 192.536 235.654 1.00 111.87 814 SER B CA 1
ATOM 5515 C C . SER A 1 814 ? 227.064 192.403 234.507 1.00 112.83 814 SER B C 1
ATOM 5516 O O . SER A 1 814 ? 227.263 192.919 233.404 1.00 109.03 814 SER B O 1
ATOM 5519 N N . GLU A 1 815 ? 225.970 191.692 234.786 1.00 114.07 815 GLU B N 1
ATOM 5520 C CA . GLU A 1 815 ? 224.979 191.411 233.753 1.00 117.51 815 GLU B CA 1
ATOM 5521 C C . GLU A 1 815 ? 224.297 192.684 233.265 1.00 117.58 815 GLU B C 1
ATOM 5522 O O . GLU A 1 815 ? 224.046 192.838 232.064 1.00 116.91 815 GLU B O 1
ATOM 5528 N N . GLU A 1 816 ? 223.987 193.606 234.176 1.00 114.03 816 GLU B N 1
ATOM 5529 C CA . GLU A 1 816 ? 223.276 194.825 233.811 1.00 112.40 816 GLU B CA 1
ATOM 5530 C C . GLU A 1 816 ? 224.173 195.882 233.180 1.00 113.16 816 GLU B C 1
ATOM 5531 O O . GLU A 1 816 ? 223.653 196.874 232.658 1.00 111.26 816 GLU B O 1
ATOM 5537 N N . ARG A 1 817 ? 225.495 195.705 233.219 1.00 114.68 817 ARG B N 1
ATOM 5538 C CA . ARG A 1 817 ? 226.391 196.724 232.680 1.00 110.63 817 ARG B CA 1
ATOM 5539 C C . ARG A 1 817 ? 226.304 196.800 231.160 1.00 104.33 817 ARG B C 1
ATOM 5540 O O . ARG A 1 817 ? 226.262 197.899 230.593 1.00 103.20 817 ARG B O 1
ATOM 5548 N N . ASN A 1 818 ? 226.275 195.649 230.488 1.00 102.52 818 ASN B N 1
ATOM 5549 C CA . ASN A 1 818 ? 226.221 195.571 229.028 1.00 108.96 818 ASN B CA 1
ATOM 5550 C C . ASN A 1 818 ? 227.415 196.288 228.392 1.00 108.18 818 ASN B C 1
ATOM 5551 O O . ASN A 1 818 ? 227.275 197.278 227.669 1.00 104.92 818 ASN B O 1
ATOM 5556 N N . GLU A 1 819 ? 228.605 195.768 228.684 1.00 108.81 819 GLU B N 1
ATOM 5557 C CA . GLU A 1 819 ? 229.848 196.269 228.114 1.00 100.65 819 GLU B CA 1
ATOM 5558 C C . GLU A 1 819 ? 230.659 195.101 227.577 1.00 102.19 819 GLU B C 1
ATOM 5559 O O . GLU A 1 819 ? 230.635 194.004 228.142 1.00 101.11 819 GLU B O 1
ATOM 5565 N N . VAL A 1 820 ? 231.370 195.341 226.484 1.00 99.79 820 VAL B N 1
ATOM 5566 C CA . VAL A 1 820 ? 232.129 194.278 225.823 1.00 97.74 820 VAL B CA 1
ATOM 5567 C C . VAL A 1 820 ? 233.506 194.172 226.473 1.00 95.79 820 VAL B C 1
ATOM 5568 O O . VAL A 1 820 ? 234.206 195.190 226.589 1.00 94.11 820 VAL B O 1
ATOM 5572 N N . PRO A 1 821 ? 233.921 192.983 226.913 1.00 96.66 821 PRO B N 1
ATOM 5573 C CA . PRO A 1 821 ? 235.277 192.829 227.451 1.00 91.63 821 PRO B CA 1
ATOM 5574 C C . PRO A 1 821 ? 236.327 193.132 226.392 1.00 94.06 821 PRO B C 1
ATOM 5575 O O . PRO A 1 821 ? 236.107 192.943 225.193 1.00 99.39 821 PRO B O 1
ATOM 5579 N N . LEU A 1 822 ? 237.479 193.614 226.850 1.00 90.69 822 LEU B N 1
ATOM 5580 C CA . LEU A 1 822 ? 238.534 194.109 225.977 1.00 85.34 822 LEU B CA 1
ATOM 5581 C C . LEU A 1 822 ? 239.800 193.295 226.195 1.00 83.53 822 LEU B C 1
ATOM 5582 O O . LEU A 1 822 ? 240.244 193.124 227.335 1.00 81.23 822 LEU B O 1
ATOM 5587 N N . GLN A 1 823 ? 240.382 192.804 225.106 1.00 84.12 823 GLN B N 1
ATOM 5588 C CA . GLN A 1 823 ? 241.587 191.990 225.162 1.00 79.95 823 GLN B CA 1
ATOM 5589 C C . GLN A 1 823 ? 242.824 192.849 224.932 1.00 69.74 823 GLN B C 1
ATOM 5590 O O . GLN A 1 823 ? 242.766 193.898 224.286 1.00 67.14 823 GLN B O 1
ATOM 5596 N N . TRP A 1 824 ? 243.948 192.390 225.475 1.00 66.67 824 TRP B N 1
ATOM 5597 C CA . TRP A 1 824 ? 245.179 193.171 225.493 1.00 62.34 824 TRP B CA 1
ATOM 5598 C C . TRP A 1 824 ? 246.368 192.240 225.332 1.00 63.05 824 TRP B C 1
ATOM 5599 O O . TRP A 1 824 ? 246.556 191.326 226.139 1.00 65.33 824 TRP B O 1
ATOM 5610 N N . LEU A 1 825 ? 247.170 192.477 224.295 1.00 66.34 825 LEU B N 1
ATOM 5611 C CA . LEU A 1 825 ? 248.430 191.773 224.118 1.00 74.40 825 LEU B CA 1
ATOM 5612 C C . LEU A 1 825 ? 249.556 192.706 224.547 1.00 80.15 825 LEU B C 1
ATOM 5613 O O . LEU A 1 825 ? 249.971 193.571 223.761 1.00 82.48 825 LEU B O 1
ATOM 5618 N N . PRO A 1 826 ? 250.078 192.580 225.761 1.00 73.26 826 PRO B N 1
ATOM 5619 C CA . PRO A 1 826 ? 251.032 193.566 226.273 1.00 67.61 826 PRO B CA 1
ATOM 5620 C C . PRO A 1 826 ? 252.419 193.391 225.669 1.00 76.34 826 PRO B C 1
ATOM 5621 O O . PRO A 1 826 ? 252.717 192.418 224.976 1.00 80.57 826 PRO B O 1
ATOM 5625 N N . ARG A 1 827 ? 253.273 194.376 225.949 1.00 79.31 827 ARG B N 1
ATOM 5626 C CA . ARG A 1 827 ? 254.687 194.357 225.570 1.00 83.95 827 ARG B CA 1
ATOM 5627 C C . ARG A 1 827 ? 255.477 194.569 226.854 1.00 84.75 827 ARG B C 1
ATOM 5628 O O . ARG A 1 827 ? 255.829 195.701 227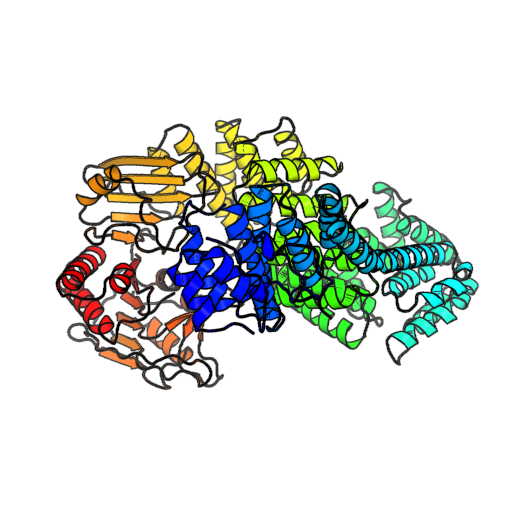.194 1.00 85.36 827 ARG B O 1
ATOM 5636 N N . THR A 1 828 ? 255.754 193.480 227.562 1.00 88.41 828 THR B N 1
ATOM 5637 C CA . THR A 1 828 ? 256.458 193.574 228.830 1.00 94.42 828 THR B CA 1
ATOM 5638 C C . THR A 1 828 ? 257.879 194.087 228.624 1.00 101.91 828 THR B C 1
ATOM 5639 O O . THR A 1 828 ? 258.521 193.825 227.604 1.00 98.68 828 THR B O 1
ATOM 5643 N N . ALA A 1 829 ? 258.363 194.834 229.613 1.00 104.22 829 ALA B N 1
ATOM 5644 C CA . ALA A 1 829 ? 259.713 195.360 229.575 1.00 102.32 829 ALA B CA 1
ATOM 5645 C C . ALA A 1 829 ? 260.723 194.218 229.659 1.00 113.10 829 ALA B C 1
ATOM 5646 O O . ALA A 1 829 ? 260.395 193.121 230.116 1.00 112.04 829 ALA B O 1
ATOM 5648 N N . PRO A 1 830 ? 261.952 194.441 229.191 1.00 117.07 830 PRO B N 1
ATOM 5649 C CA . PRO A 1 830 ? 262.978 193.389 229.281 1.00 112.31 830 PRO B CA 1
ATOM 5650 C C . PRO A 1 830 ? 263.178 192.931 230.717 1.00 106.84 830 PRO B C 1
ATOM 5651 O O . PRO A 1 830 ? 263.563 193.711 231.591 1.00 101.06 830 PRO B O 1
ATOM 5655 N N . GLY A 1 831 ? 262.917 191.650 230.953 1.00 107.02 831 GLY B N 1
ATOM 5656 C CA . GLY A 1 831 ? 263.006 191.090 232.291 1.00 107.94 831 GLY B CA 1
ATOM 5657 C C . GLY A 1 831 ? 261.973 191.618 233.263 1.00 105.61 831 GLY B C 1
ATOM 5658 O O . GLY A 1 831 ? 262.308 191.908 234.419 1.00 101.79 831 GLY B O 1
ATOM 5659 N N . ALA A 1 832 ? 260.725 191.750 232.826 1.00 99.19 832 ALA B N 1
ATOM 5660 C CA . ALA A 1 832 ? 259.633 192.219 233.665 1.00 89.17 832 ALA B CA 1
ATOM 5661 C C . ALA A 1 832 ? 258.628 191.094 233.882 1.00 85.72 832 ALA B C 1
ATOM 5662 O O . ALA A 1 832 ? 258.795 189.972 233.397 1.00 89.34 832 ALA B O 1
ATOM 5664 N N . GLU A 1 833 ? 257.572 191.408 234.625 1.00 84.10 833 GLU B N 1
ATOM 5665 C CA . GLU A 1 833 ? 256.488 190.475 234.883 1.00 84.18 833 GLU B CA 1
ATOM 5666 C C . GLU A 1 833 ? 255.195 191.024 234.300 1.00 68.31 833 GLU B C 1
ATOM 5667 O O . GLU A 1 833 ? 254.952 192.232 234.315 1.00 72.81 833 GLU B O 1
ATOM 5673 N N . ALA A 1 834 ? 254.363 190.128 233.792 1.00 59.96 834 ALA B N 1
ATOM 5674 C CA . ALA A 1 834 ? 253.060 190.493 233.249 1.00 67.70 834 ALA B CA 1
ATOM 5675 C C . ALA A 1 834 ? 252.005 190.058 234.262 1.00 72.10 834 ALA B C 1
ATOM 5676 O O . ALA A 1 834 ? 251.441 188.966 234.167 1.00 75.34 834 ALA B O 1
ATOM 5678 N N . ARG A 1 835 ? 251.741 190.926 235.237 1.00 65.33 835 ARG B N 1
ATOM 5679 C CA . ARG A 1 835 ? 250.720 190.673 236.247 1.00 61.36 835 ARG B CA 1
ATOM 5680 C C . ARG A 1 835 ? 249.358 190.925 235.615 1.00 57.50 835 ARG B C 1
ATOM 5681 O O . ARG A 1 835 ? 249.024 192.062 235.272 1.00 59.60 835 ARG B O 1
ATOM 5689 N N . PHE A 1 836 ? 248.575 189.866 235.453 1.00 51.39 836 PHE B N 1
ATOM 5690 C CA . PHE A 1 836 ? 247.317 189.910 234.722 1.00 55.65 836 PHE B CA 1
ATOM 5691 C C . PHE A 1 836 ? 246.147 189.812 235.687 1.00 63.65 836 PHE B C 1
ATOM 5692 O O . PHE A 1 836 ? 246.189 189.035 236.646 1.00 73.93 836 PHE B O 1
ATOM 5700 N N . LEU A 1 837 ? 245.103 190.593 235.428 1.00 58.96 837 LEU B N 1
ATOM 5701 C CA . LEU A 1 837 ? 243.855 190.532 236.184 1.00 56.12 837 LEU B CA 1
ATOM 5702 C C . LEU A 1 837 ? 242.722 190.334 235.183 1.00 61.15 837 LEU B C 1
ATOM 5703 O O . LEU A 1 837 ? 242.143 191.304 234.692 1.00 64.30 837 LEU B O 1
ATOM 5708 N N . ARG A 1 838 ? 242.397 189.079 234.886 1.00 69.29 838 ARG B N 1
ATOM 5709 C CA . ARG A 1 838 ? 241.336 188.768 233.942 1.00 74.83 838 ARG B CA 1
ATOM 5710 C C . ARG A 1 838 ? 240.085 188.308 234.678 1.00 79.31 838 ARG B C 1
ATOM 5711 O O . ARG A 1 838 ? 240.135 187.888 235.837 1.00 74.54 838 ARG B O 1
ATOM 5719 N N . ASP A 1 839 ? 238.958 188.403 233.977 1.00 81.29 839 ASP B N 1
ATOM 5720 C CA . ASP A 1 839 ? 237.690 187.776 234.371 1.00 85.38 839 ASP B CA 1
ATOM 5721 C C . ASP A 1 839 ? 237.266 188.334 235.728 1.00 87.04 839 ASP B C 1
ATOM 5722 O O . ASP A 1 839 ? 237.286 189.561 235.912 1.00 84.92 839 ASP B O 1
ATOM 5727 N N . LEU A 1 840 ? 236.884 187.496 236.692 1.00 89.65 840 LEU B N 1
ATOM 5728 C CA . LEU A 1 840 ? 236.378 187.964 237.975 1.00 84.71 840 LEU B CA 1
ATOM 5729 C C . LEU A 1 840 ? 237.481 188.382 238.937 1.00 82.37 840 LEU B C 1
ATOM 5730 O O . LEU A 1 840 ? 237.175 188.917 240.007 1.00 78.65 840 LEU B O 1
ATOM 5735 N N . ALA A 1 841 ? 238.749 188.147 238.591 1.00 79.19 841 ALA B N 1
ATOM 5736 C CA . ALA A 1 841 ? 239.842 188.582 239.449 1.00 70.18 841 ALA B CA 1
ATOM 5737 C C . ALA A 1 841 ? 240.073 190.084 239.372 1.00 70.85 841 ALA B C 1
ATOM 5738 O O . ALA A 1 841 ? 240.710 190.646 240.269 1.00 69.81 841 ALA B O 1
ATOM 5740 N N . ALA A 1 842 ? 239.570 190.747 238.331 1.00 70.48 842 ALA B N 1
ATOM 5741 C CA . ALA A 1 842 ? 239.751 192.187 238.163 1.00 65.16 842 ALA B CA 1
ATOM 5742 C C . ALA A 1 842 ? 238.712 192.959 238.980 1.00 68.21 842 ALA B C 1
ATOM 5743 O O . ALA A 1 842 ? 237.875 193.694 238.458 1.00 64.80 842 ALA B O 1
ATOM 5745 N N . THR A 1 843 ? 238.781 192.770 240.288 1.00 66.29 843 THR B N 1
ATOM 5746 C CA . THR A 1 843 ? 237.937 193.452 241.255 1.00 65.43 843 THR B CA 1
ATOM 5747 C C . THR A 1 843 ? 238.559 194.786 241.653 1.00 65.86 843 THR B C 1
ATOM 5748 O O . THR A 1 843 ? 239.780 194.954 241.573 1.00 68.63 843 THR B O 1
ATOM 5752 N N . PRO A 1 844 ? 237.742 195.756 242.075 1.00 63.27 844 PRO B N 1
ATOM 5753 C CA . PRO A 1 844 ? 238.307 197.055 242.478 1.00 62.48 844 PRO B CA 1
ATOM 5754 C C . PRO A 1 844 ? 239.340 196.957 243.587 1.00 66.93 844 PRO B C 1
ATOM 5755 O O . PRO A 1 844 ? 240.329 197.699 243.571 1.00 67.12 844 PRO B O 1
ATOM 5759 N N . THR A 1 845 ? 239.145 196.055 244.550 1.00 67.36 845 THR B N 1
ATOM 5760 C CA . THR A 1 845 ? 240.122 195.900 245.623 1.00 66.27 845 THR B CA 1
ATOM 5761 C C . THR A 1 845 ? 241.440 195.351 245.091 1.00 65.24 845 THR B C 1
ATOM 5762 O O . THR A 1 845 ? 242.518 195.859 245.426 1.00 66.54 845 THR B O 1
ATOM 5766 N N . GLN A 1 846 ? 241.375 194.318 244.248 1.00 66.76 846 GLN B N 1
ATOM 5767 C CA . GLN A 1 846 ? 242.595 193.749 243.686 1.00 68.86 846 GLN B CA 1
ATOM 5768 C C . GLN A 1 846 ? 243.285 194.732 242.750 1.00 62.63 846 GLN B C 1
ATOM 5769 O O . GLN A 1 846 ? 244.517 194.814 242.725 1.00 64.03 846 GLN B O 1
ATOM 5775 N N . VAL A 1 847 ? 242.508 195.485 241.971 1.00 60.97 847 VAL B N 1
ATOM 5776 C CA . VAL A 1 847 ? 243.101 196.476 241.079 1.00 59.04 847 VAL B CA 1
ATOM 5777 C C . VAL A 1 847 ? 243.789 197.574 241.879 1.00 60.86 847 VAL B C 1
ATOM 5778 O O . VAL A 1 847 ? 244.895 198.008 241.536 1.00 67.71 847 VAL B O 1
ATOM 5782 N N . LEU A 1 848 ? 243.148 198.048 242.951 1.00 57.10 848 LEU B N 1
ATOM 5783 C CA . LEU A 1 848 ? 243.774 199.061 243.793 1.00 53.30 848 LEU B CA 1
ATOM 5784 C C . LEU A 1 848 ? 245.043 198.527 244.443 1.00 57.27 848 LEU B C 1
ATOM 5785 O O . LEU A 1 848 ? 246.032 199.255 244.579 1.00 59.23 848 LEU B O 1
ATOM 5790 N N . GLU A 1 849 ? 245.029 197.260 244.861 1.00 64.61 849 GLU B N 1
ATOM 5791 C CA . GLU A 1 849 ? 246.235 196.653 245.413 1.00 66.53 849 GLU B CA 1
ATOM 5792 C C . GLU A 1 849 ? 247.347 196.583 244.372 1.00 64.30 849 GLU B C 1
ATOM 5793 O O . GLU A 1 849 ? 248.515 196.850 244.680 1.00 67.45 849 GLU B O 1
ATOM 5799 N N . ALA A 1 850 ? 247.003 196.232 243.133 1.00 60.02 850 ALA B N 1
ATOM 5800 C CA . ALA A 1 850 ? 248.017 196.000 242.112 1.00 56.04 850 ALA B CA 1
ATOM 5801 C C . ALA A 1 850 ? 248.612 197.298 241.577 1.00 63.42 850 ALA B C 1
ATOM 5802 O O . ALA A 1 850 ? 249.819 197.363 241.317 1.00 66.25 850 ALA B O 1
ATOM 5804 N N . ILE A 1 851 ? 247.794 198.340 241.400 1.00 56.64 851 ILE B N 1
ATOM 5805 C CA . ILE A 1 851 ? 248.300 199.559 240.776 1.00 53.03 851 ILE B CA 1
ATOM 5806 C C . ILE A 1 851 ? 249.265 200.314 241.679 1.00 59.73 851 ILE B C 1
ATOM 5807 O O . ILE A 1 851 ? 249.993 201.191 241.201 1.00 61.68 851 ILE B O 1
ATOM 5812 N N . SER A 1 852 ? 249.304 199.997 242.970 1.00 61.34 852 SER B N 1
ATOM 5813 C CA . SER A 1 852 ? 250.175 200.704 243.900 1.00 62.99 852 SER B CA 1
ATOM 5814 C C . SER A 1 852 ? 251.592 200.149 243.927 1.00 69.86 852 SER B C 1
ATOM 5815 O O . SER A 1 852 ? 252.412 200.631 244.714 1.00 77.52 852 SER B O 1
ATOM 5818 N N . THR A 1 853 ? 251.897 199.152 243.099 1.00 70.85 853 THR B N 1
ATOM 5819 C CA . THR A 1 853 ? 253.230 198.567 243.057 1.00 71.50 853 THR B CA 1
ATOM 5820 C C . THR A 1 853 ? 253.745 198.528 241.624 1.00 70.92 853 THR B C 1
ATOM 5821 O O . THR A 1 853 ? 254.952 198.634 241.383 1.00 70.34 853 THR B O 1
ATOM 5825 N N . ALA A 1 854 ? 252.828 198.394 240.668 1.00 66.64 854 ALA B N 1
ATOM 5826 C CA . ALA A 1 854 ? 253.199 198.194 239.274 1.00 56.62 854 ALA B CA 1
ATOM 5827 C C . ALA A 1 854 ? 253.875 199.429 238.696 1.00 53.53 854 ALA B C 1
ATOM 5828 O O . ALA A 1 854 ? 253.517 200.564 239.017 1.00 60.78 854 ALA B O 1
ATOM 5830 N N . THR A 1 855 ? 254.864 199.197 237.833 1.00 52.19 855 THR B N 1
ATOM 5831 C CA . THR A 1 855 ? 255.553 200.266 237.125 1.00 52.78 855 THR B CA 1
ATOM 5832 C C . THR A 1 855 ? 255.043 200.467 235.705 1.00 50.34 855 THR B C 1
ATOM 5833 O O . THR A 1 855 ? 255.434 201.442 235.059 1.00 51.41 855 THR B O 1
ATOM 5837 N N . GLU A 1 856 ? 254.196 199.571 235.205 1.00 43.71 856 GLU B N 1
ATOM 5838 C CA . GLU A 1 856 ? 253.625 199.675 233.865 1.00 37.43 856 GLU B CA 1
ATOM 5839 C C . GLU A 1 856 ? 252.190 199.186 233.962 1.00 39.41 856 GLU B C 1
ATOM 5840 O O . GLU A 1 856 ? 251.963 198.001 234.221 1.00 53.46 856 GLU B O 1
ATOM 5846 N N . ILE A 1 857 ? 251.222 200.073 233.759 1.00 31.82 857 ILE B N 1
ATOM 5847 C CA . ILE A 1 857 ? 249.814 199.742 233.946 1.00 33.18 857 ILE B CA 1
ATOM 5848 C C . ILE A 1 857 ? 249.092 199.897 232.616 1.00 36.43 857 ILE B C 1
ATOM 5849 O O . ILE A 1 857 ? 249.067 200.991 232.041 1.00 40.24 857 ILE B O 1
ATOM 5854 N N . ASP A 1 858 ? 248.501 198.805 232.132 1.00 38.54 858 ASP B N 1
ATOM 5855 C CA . ASP A 1 858 ? 247.634 198.810 230.957 1.00 35.19 858 ASP B CA 1
ATOM 5856 C C . ASP A 1 858 ? 246.225 198.477 231.422 1.00 37.49 858 ASP B C 1
ATOM 5857 O O . ASP A 1 858 ? 245.961 197.352 231.857 1.00 41.75 858 ASP B O 1
ATOM 5862 N N . LEU A 1 859 ? 245.324 199.444 231.325 1.00 36.15 859 LEU B N 1
ATOM 5863 C CA . LEU A 1 859 ? 243.962 199.302 231.826 1.00 35.22 859 LEU B CA 1
ATOM 5864 C C . LEU A 1 859 ? 243.034 199.100 230.633 1.00 42.02 859 LEU B C 1
ATOM 5865 O O . LEU A 1 859 ? 242.544 200.061 230.039 1.00 45.06 859 LEU B O 1
ATOM 5870 N N . ALA A 1 860 ? 242.786 197.839 230.294 1.00 40.46 860 ALA B N 1
ATOM 5871 C CA . ALA A 1 860 ? 241.870 197.495 229.210 1.00 46.97 860 ALA B CA 1
ATOM 5872 C C . ALA A 1 860 ? 240.437 197.366 229.716 1.00 60.25 860 ALA B C 1
ATOM 5873 O O . ALA A 1 860 ? 239.747 196.380 229.467 1.00 67.69 860 ALA B O 1
ATOM 5875 N N . THR A 1 861 ? 239.983 198.384 230.433 1.00 58.61 861 THR B N 1
ATOM 5876 C CA . THR A 1 861 ? 238.618 198.487 230.923 1.00 54.60 861 THR B CA 1
ATOM 5877 C C . THR A 1 861 ? 237.984 199.736 230.320 1.00 56.49 861 THR B C 1
ATOM 5878 O O . THR A 1 861 ? 238.556 200.385 229.442 1.00 58.66 861 THR B O 1
ATOM 5882 N N . HIS A 1 862 ? 236.792 200.071 230.795 1.00 59.86 862 HIS B N 1
ATOM 5883 C CA . HIS A 1 862 ? 236.095 201.274 230.369 1.00 67.55 862 HIS B CA 1
ATOM 5884 C C . HIS A 1 862 ? 236.088 202.280 231.510 1.00 64.84 862 HIS B C 1
ATOM 5885 O O . HIS A 1 862 ? 235.725 201.940 232.640 1.00 65.52 862 HIS B O 1
ATOM 5892 N N . GLY A 1 863 ? 236.503 203.507 231.214 1.00 63.95 863 GLY B N 1
ATOM 5893 C CA . GLY A 1 863 ? 236.428 204.583 232.179 1.00 65.07 863 GLY B CA 1
ATOM 5894 C C . GLY A 1 863 ? 235.231 205.467 231.914 1.00 70.63 863 GLY B C 1
ATOM 5895 O O . GLY A 1 863 ? 235.192 206.185 230.911 1.00 76.59 863 GLY B O 1
ATOM 5896 N N . LYS A 1 864 ? 234.245 205.423 232.802 1.00 70.59 864 LYS B N 1
ATOM 5897 C CA . LYS A 1 864 ? 232.990 206.132 232.614 1.00 75.47 864 LYS B CA 1
ATOM 5898 C C . LYS A 1 864 ? 232.752 207.089 233.771 1.00 75.57 864 LYS B C 1
ATOM 5899 O O . LYS A 1 864 ? 233.244 206.877 234.882 1.00 76.68 864 LYS B O 1
ATOM 5905 N N . VAL A 1 865 ? 231.996 208.140 233.502 1.00 80.50 865 VAL B N 1
ATOM 5906 C CA . VAL A 1 865 ? 231.607 209.093 234.533 1.00 79.85 865 VAL B CA 1
ATOM 5907 C C . VAL A 1 865 ? 230.265 208.667 235.109 1.00 83.40 865 VAL B C 1
ATOM 5908 O O . VAL A 1 865 ? 229.402 208.136 234.399 1.00 89.71 865 VAL B O 1
ATOM 5912 N N . ASP A 1 866 ? 230.104 208.862 236.406 1.00 83.47 866 ASP B N 1
ATOM 5913 C CA . ASP A 1 866 ? 228.855 208.515 237.066 1.00 85.71 866 ASP B CA 1
ATOM 5914 C C . ASP A 1 866 ? 227.787 209.520 236.657 1.00 91.64 866 ASP B C 1
ATOM 5915 O O . ASP A 1 866 ? 227.974 210.724 236.870 1.00 93.24 866 ASP B O 1
ATOM 5920 N N . PRO A 1 867 ? 226.674 209.089 236.057 1.00 92.52 867 PRO B N 1
ATOM 5921 C CA . PRO A 1 867 ? 225.642 210.061 235.662 1.00 95.52 867 PRO B CA 1
ATOM 5922 C C . PRO A 1 867 ? 225.072 210.846 236.829 1.00 97.28 867 PRO B C 1
ATOM 5923 O O . PRO A 1 867 ? 224.635 211.988 236.639 1.00 98.38 867 PRO B O 1
ATOM 5927 N N . ASP A 1 868 ? 225.063 210.273 238.033 1.00 94.01 868 ASP B N 1
ATOM 5928 C CA . ASP A 1 868 ? 224.539 210.989 239.191 1.00 93.21 868 ASP B CA 1
ATOM 5929 C C . ASP A 1 868 ? 225.584 211.924 239.792 1.00 92.15 868 ASP B C 1
ATOM 5930 O O . ASP A 1 868 ? 225.398 213.144 239.822 1.00 90.14 868 ASP B O 1
ATOM 5935 N N . SER A 1 869 ? 226.698 211.366 240.265 1.00 90.62 869 SER B N 1
ATOM 5936 C CA . SER A 1 869 ? 227.689 212.129 241.013 1.00 87.42 869 SER B CA 1
ATOM 5937 C C . SER A 1 869 ? 228.703 212.845 240.131 1.00 90.63 869 SER B C 1
ATOM 5938 O O . SER A 1 869 ? 229.488 213.645 240.652 1.00 92.64 869 SER B O 1
ATOM 5941 N N . ASN A 1 870 ? 228.707 212.582 238.823 1.00 88.84 870 ASN B N 1
ATOM 5942 C CA . ASN A 1 870 ? 229.659 213.191 237.891 1.00 88.91 870 ASN B CA 1
ATOM 5943 C C . ASN A 1 870 ? 231.104 212.888 238.288 1.00 89.91 870 ASN B C 1
ATOM 5944 O O . ASN A 1 870 ? 231.992 213.732 238.163 1.00 86.31 870 ASN B O 1
ATOM 5949 N N . PHE A 1 871 ? 231.339 211.671 238.770 1.00 86.76 871 PHE B N 1
ATOM 5950 C CA . PHE A 1 871 ? 232.672 211.194 239.116 1.00 77.81 871 PHE B CA 1
ATOM 5951 C C . PHE A 1 871 ? 233.068 210.076 238.164 1.00 78.13 871 PHE B C 1
ATOM 5952 O O . PHE A 1 871 ? 232.299 209.133 237.957 1.00 83.08 871 PHE B O 1
ATOM 5960 N N . ALA A 1 872 ? 234.261 210.184 237.588 1.00 72.69 872 ALA B N 1
ATOM 5961 C CA . ALA A 1 872 ? 234.759 209.138 236.708 1.00 64.04 872 ALA B CA 1
ATOM 5962 C C . ALA A 1 872 ? 235.214 207.933 237.519 1.00 62.44 872 ALA B C 1
ATOM 5963 O O . ALA A 1 872 ? 235.760 208.072 238.616 1.00 63.12 872 ALA B O 1
ATOM 5965 N N . TYR A 1 873 ? 234.980 206.742 236.976 1.00 60.83 873 TYR B N 1
ATOM 5966 C CA . TYR A 1 873 ? 235.371 205.506 237.634 1.00 55.42 873 TYR B CA 1
ATOM 5967 C C . TYR A 1 873 ? 235.933 204.542 236.602 1.00 51.16 873 TYR B C 1
ATOM 5968 O O . TYR A 1 873 ? 235.879 204.785 235.394 1.00 52.00 873 TYR B O 1
ATOM 5977 N N . LEU A 1 874 ? 236.488 203.441 237.097 1.00 49.11 874 LEU B N 1
ATOM 5978 C CA . LEU A 1 874 ? 236.975 202.346 236.267 1.00 49.75 874 LEU B CA 1
ATOM 5979 C C . LEU A 1 874 ? 236.000 201.186 236.409 1.00 52.90 874 LEU B C 1
ATOM 5980 O O . LEU A 1 874 ? 235.854 200.624 237.498 1.00 60.98 874 LEU B O 1
ATOM 5985 N N . LEU A 1 875 ? 235.336 200.830 235.315 1.00 53.13 875 LEU B N 1
ATOM 5986 C CA . LEU A 1 875 ? 234.408 199.709 235.334 1.00 57.16 875 LEU B CA 1
ATOM 5987 C C . LEU A 1 875 ? 235.184 198.403 235.439 1.00 56.11 875 LEU B C 1
ATOM 5988 O O . LEU A 1 875 ? 235.951 198.055 234.537 1.00 66.66 875 LEU B O 1
ATOM 5993 N N . LEU A 1 876 ? 234.987 197.680 236.538 1.00 52.99 876 LEU B N 1
ATOM 5994 C CA . LEU A 1 876 ? 235.728 196.459 236.819 1.00 56.43 876 LEU B CA 1
ATOM 5995 C C . LEU A 1 876 ? 234.751 195.341 237.166 1.00 69.50 876 LEU B C 1
ATOM 5996 O O . LEU A 1 876 ? 233.531 195.524 237.155 1.00 74.82 876 LEU B O 1
ATOM 6001 N N . ALA A 1 877 ? 235.299 194.168 237.471 1.00 71.49 877 ALA B N 1
ATOM 6002 C CA . ALA A 1 877 ? 234.471 193.018 237.788 1.00 74.98 877 ALA B CA 1
ATOM 6003 C C . ALA A 1 877 ? 233.878 193.153 239.190 1.00 83.86 877 ALA B C 1
ATOM 6004 O O . ALA A 1 877 ? 234.506 193.722 240.086 1.00 83.13 877 ALA B O 1
ATOM 6006 N N . PRO A 1 878 ? 232.664 192.643 239.402 1.00 89.69 878 PRO B N 1
ATOM 6007 C CA . PRO A 1 878 ? 232.057 192.723 240.736 1.00 84.94 878 PRO B CA 1
ATOM 6008 C C . PRO A 1 878 ? 232.872 191.961 241.769 1.00 86.22 878 PRO B C 1
ATOM 6009 O O . PRO A 1 878 ? 233.343 190.849 241.521 1.00 86.77 878 PRO B O 1
ATOM 6013 N N . GLY A 1 879 ? 233.026 192.568 242.941 1.00 90.76 879 GLY B N 1
ATOM 6014 C CA . GLY A 1 879 ? 233.774 191.989 244.033 1.00 94.26 879 GLY B CA 1
ATOM 6015 C C . GLY A 1 879 ? 232.890 191.249 245.015 1.00 105.71 879 GLY B C 1
ATOM 6016 O O . GLY A 1 879 ? 231.744 190.890 244.721 1.00 108.33 879 GLY B O 1
ATOM 6017 N N . ALA A 1 880 ? 233.441 191.009 246.207 1.00 110.16 880 ALA B N 1
ATOM 6018 C CA . ALA A 1 880 ? 232.665 190.363 247.260 1.00 113.75 880 ALA B CA 1
ATOM 6019 C C . ALA A 1 880 ? 231.480 191.225 247.675 1.00 116.75 880 ALA B C 1
ATOM 6020 O O . ALA A 1 880 ? 230.376 190.713 247.896 1.00 119.51 880 ALA B O 1
ATOM 6022 N N . ASP A 1 881 ? 231.689 192.538 247.783 1.00 113.54 881 ASP B N 1
ATOM 6023 C CA . ASP A 1 881 ? 230.612 193.456 248.132 1.00 112.10 881 ASP B CA 1
ATOM 6024 C C . ASP A 1 881 ? 229.626 193.669 246.993 1.00 111.83 881 ASP B C 1
ATOM 6025 O O . ASP A 1 881 ? 228.570 194.269 247.216 1.00 114.67 881 ASP B O 1
ATOM 6030 N N . GLY A 1 882 ? 229.942 193.200 245.787 1.00 107.71 882 GLY B N 1
ATOM 6031 C CA . GLY A 1 882 ? 229.087 193.389 244.638 1.00 101.14 882 GLY B CA 1
ATOM 6032 C C . GLY A 1 882 ? 229.347 194.656 243.854 1.00 101.57 882 GLY B C 1
ATOM 6033 O O . GLY A 1 882 ? 228.777 194.820 242.768 1.00 98.67 882 GLY B O 1
ATOM 6034 N N . ARG A 1 883 ? 230.181 195.555 244.368 1.00 102.96 883 ARG B N 1
ATOM 6035 C CA . ARG A 1 883 ? 230.526 196.763 243.635 1.00 94.04 883 ARG B CA 1
ATOM 6036 C C . ARG A 1 883 ? 231.418 196.425 242.447 1.00 93.64 883 ARG B C 1
ATOM 6037 O O . ARG A 1 883 ? 232.211 195.480 242.483 1.00 95.26 883 ARG B O 1
ATOM 6045 N N . ASP A 1 884 ? 231.275 197.205 241.380 1.00 88.27 884 ASP B N 1
ATOM 6046 C CA . ASP A 1 884 ? 232.020 196.971 240.150 1.00 79.64 884 ASP B CA 1
ATOM 6047 C C . ASP A 1 884 ? 232.583 198.277 239.615 1.00 74.98 884 ASP B C 1
ATOM 6048 O O . ASP A 1 884 ? 232.630 198.502 238.402 1.00 76.69 884 ASP B O 1
ATOM 6053 N N . THR A 1 885 ? 233.018 199.160 240.510 1.00 75.06 885 THR B N 1
ATOM 6054 C CA . THR A 1 885 ? 233.544 200.456 240.113 1.00 68.28 885 THR B CA 1
ATOM 6055 C C . THR A 1 885 ? 234.789 200.777 240.923 1.00 66.48 885 THR B C 1
ATOM 6056 O O . THR A 1 885 ? 234.951 200.319 242.056 1.00 66.42 885 THR B O 1
ATOM 6060 N N . LEU A 1 886 ? 235.669 201.578 240.323 1.00 59.08 886 LEU B N 1
ATOM 6061 C CA . LEU A 1 886 ? 236.856 202.118 240.984 1.00 51.10 886 LEU B CA 1
ATOM 6062 C C . LEU A 1 886 ? 236.824 203.625 240.768 1.00 55.69 886 LEU B C 1
ATOM 6063 O O . LEU A 1 886 ? 237.379 204.130 239.790 1.00 60.41 886 LEU B O 1
ATOM 6068 N N . PHE A 1 887 ? 236.175 204.339 241.681 1.00 59.60 887 PHE B N 1
ATOM 6069 C CA . PHE A 1 887 ? 236.014 205.775 241.526 1.00 58.35 887 PHE B CA 1
ATOM 6070 C C . PHE A 1 887 ? 237.354 206.486 241.668 1.00 60.20 887 PHE B C 1
ATOM 6071 O O . PHE A 1 887 ? 238.283 205.990 242.310 1.00 58.15 887 PHE B O 1
ATOM 6079 N N . GLU A 1 888 ? 237.443 207.666 241.051 1.00 60.60 888 GLU B N 1
ATOM 6080 C CA . GLU A 1 888 ? 238.719 208.366 240.955 1.00 59.76 888 GLU B CA 1
ATOM 6081 C C . GLU A 1 888 ? 239.246 208.793 242.318 1.00 64.24 888 GLU B C 1
ATOM 6082 O O . GLU A 1 888 ? 240.457 208.972 242.479 1.00 60.66 888 GLU B O 1
ATOM 6088 N N . ASP A 1 889 ? 238.365 208.967 243.305 1.00 68.66 889 ASP B N 1
ATOM 6089 C CA . ASP A 1 889 ? 238.820 209.364 244.634 1.00 66.51 889 ASP B CA 1
ATOM 6090 C C . ASP A 1 889 ? 239.685 208.280 245.266 1.00 61.56 889 ASP B C 1
ATOM 6091 O O . ASP A 1 889 ? 240.676 208.581 245.943 1.00 62.76 889 ASP B O 1
ATOM 6096 N N . SER A 1 890 ? 239.324 207.012 245.058 1.00 64.54 890 SER B N 1
ATOM 6097 C CA . SER A 1 890 ? 240.145 205.916 245.557 1.00 64.80 890 SER B CA 1
ATOM 6098 C C . SER A 1 890 ? 241.511 205.891 244.888 1.00 62.73 890 SER B C 1
ATOM 6099 O O . SER A 1 890 ? 242.505 205.517 245.520 1.00 62.09 890 SER B O 1
ATOM 6102 N N . ILE A 1 891 ? 241.579 206.268 243.609 1.00 60.21 891 ILE B N 1
ATOM 6103 C CA . ILE A 1 891 ? 242.862 206.322 242.917 1.00 57.36 891 ILE B CA 1
ATOM 6104 C C . ILE A 1 891 ? 243.707 207.479 243.439 1.00 57.62 891 ILE B C 1
ATOM 6105 O O . ILE A 1 891 ? 244.908 207.323 243.684 1.00 61.12 891 ILE B O 1
ATOM 6110 N N . ARG A 1 892 ? 243.097 208.655 243.619 1.00 57.69 892 ARG B N 1
ATOM 6111 C CA . ARG A 1 892 ? 243.839 209.802 244.135 1.00 55.01 892 ARG B CA 1
ATOM 6112 C C . ARG A 1 892 ? 244.364 209.531 245.537 1.00 64.71 892 ARG B C 1
ATOM 6113 O O . ARG A 1 892 ? 245.507 209.877 245.858 1.00 69.64 892 ARG B O 1
ATOM 6121 N N . ALA A 1 893 ? 243.539 208.920 246.390 1.00 67.14 893 ALA B N 1
ATOM 6122 C CA . ALA A 1 893 ? 243.978 208.598 247.743 1.00 63.85 893 ALA B CA 1
ATOM 6123 C C . ALA A 1 893 ? 245.135 207.609 247.725 1.00 69.33 893 ALA B C 1
ATOM 6124 O O . ALA A 1 893 ? 246.045 207.691 248.557 1.00 77.53 893 ALA B O 1
ATOM 6126 N N . SER A 1 894 ? 245.116 206.670 246.785 1.00 69.13 894 SER B N 1
ATOM 6127 C CA . SER A 1 894 ? 246.182 205.688 246.684 1.00 70.96 894 SER B CA 1
ATOM 6128 C C . SER A 1 894 ? 247.487 206.353 246.258 1.00 71.05 894 SER B C 1
ATOM 6129 O O . SER A 1 894 ? 247.505 207.443 245.681 1.00 74.10 894 SER B O 1
ATOM 6132 N N . GLN A 1 895 ? 248.591 205.681 246.562 1.00 73.68 895 GLN B N 1
ATOM 6133 C CA . GLN A 1 895 ? 249.915 206.118 246.151 1.00 71.30 895 GLN B CA 1
ATOM 6134 C C . GLN A 1 895 ? 250.516 205.070 245.226 1.00 72.66 895 GLN B C 1
ATOM 6135 O O . GLN A 1 895 ? 250.345 203.866 245.439 1.00 75.15 895 GLN B O 1
ATOM 6141 N N . LEU A 1 896 ? 251.183 205.533 244.176 1.00 66.92 896 LEU B N 1
ATOM 6142 C CA . LEU A 1 896 ? 251.806 204.658 243.188 1.00 62.44 896 LEU B CA 1
ATOM 6143 C C . LEU A 1 896 ? 253.314 204.764 243.375 1.00 69.41 896 LEU B C 1
ATOM 6144 O O . LEU A 1 896 ? 253.938 205.737 242.945 1.00 69.08 896 LEU B O 1
ATOM 6149 N N . THR A 1 897 ? 253.894 203.754 244.025 1.00 70.78 897 THR B N 1
ATOM 6150 C CA . THR A 1 897 ? 255.314 203.798 244.350 1.00 76.28 897 THR B CA 1
ATOM 6151 C C . THR A 1 897 ? 256.187 203.546 243.128 1.00 70.74 897 THR B C 1
ATOM 6152 O O . THR A 1 897 ? 257.328 204.016 243.078 1.00 68.60 897 THR B O 1
ATOM 6156 N N . GLY A 1 898 ? 255.677 202.815 242.142 1.00 64.94 898 GLY B N 1
ATOM 6157 C CA . GLY A 1 898 ? 256.460 202.476 240.974 1.00 62.10 898 GLY B CA 1
ATOM 6158 C C . GLY A 1 898 ? 256.542 203.533 239.902 1.00 65.57 898 GLY B C 1
ATOM 6159 O O . GLY A 1 898 ? 257.230 203.318 238.901 1.00 65.90 898 GLY B O 1
ATOM 6160 N N . ALA A 1 899 ? 255.875 204.669 240.085 1.00 64.64 899 ALA B N 1
ATOM 6161 C CA . ALA A 1 899 ? 255.808 205.728 239.083 1.00 47.04 899 ALA B CA 1
ATOM 6162 C C . ALA A 1 899 ? 255.435 205.157 237.712 1.00 47.93 899 ALA B C 1
ATOM 6163 O O . ALA A 1 899 ? 256.226 205.225 236.769 1.00 53.18 899 ALA B O 1
ATOM 6165 N N . PRO A 1 900 ? 254.247 204.579 237.579 1.00 42.92 900 PRO B N 1
ATOM 6166 C CA . PRO A 1 900 ? 253.908 203.864 236.350 1.00 37.07 900 PRO B CA 1
ATOM 6167 C C . PRO A 1 900 ? 253.592 204.805 235.198 1.00 38.29 900 PRO B C 1
ATOM 6168 O O . PRO A 1 900 ? 253.311 205.991 235.375 1.00 40.77 900 PRO B O 1
ATOM 6172 N N . LEU A 1 901 ? 253.657 204.244 233.998 1.00 39.03 901 LEU B N 1
ATOM 6173 C CA . LEU A 1 901 ? 253.133 204.884 232.797 1.00 32.94 901 LEU B CA 1
ATOM 6174 C C . LEU A 1 901 ? 251.784 204.228 232.537 1.00 35.75 901 LEU B C 1
ATOM 6175 O O . LEU A 1 901 ? 251.717 203.093 232.063 1.00 42.45 901 LEU B O 1
ATOM 6180 N N . VAL A 1 902 ? 250.710 204.937 232.859 1.00 29.14 902 VAL B N 1
ATOM 6181 C CA . VAL A 1 902 ? 249.372 204.364 232.782 1.00 26.54 902 VAL B CA 1
ATOM 6182 C C . VAL A 1 902 ? 248.847 204.518 231.362 1.00 29.85 902 VAL B C 1
ATOM 6183 O O . VAL A 1 902 ? 248.762 205.632 230.838 1.00 36.62 902 VAL B O 1
ATOM 6187 N N . VAL A 1 903 ? 248.499 203.399 230.736 1.00 30.61 903 VAL B N 1
ATOM 6188 C CA . VAL A 1 903 ? 247.797 203.394 229.459 1.00 30.70 903 VAL B CA 1
ATOM 6189 C C . VAL A 1 903 ? 246.330 203.123 229.749 1.00 31.13 903 VAL B C 1
ATOM 6190 O O . VAL A 1 903 ? 245.973 202.038 230.222 1.00 37.58 903 VAL B O 1
ATOM 6194 N N . LEU A 1 904 ? 245.481 204.102 229.467 1.00 31.19 904 LEU B N 1
ATOM 6195 C CA . LEU A 1 904 ? 244.079 204.074 229.867 1.00 37.34 904 LEU B CA 1
ATOM 6196 C C . LEU A 1 904 ? 243.229 204.040 228.603 1.00 44.49 904 LEU B C 1
ATOM 6197 O O . LEU A 1 904 ? 242.791 205.079 228.106 1.00 47.24 904 LEU B O 1
ATOM 6202 N N . ALA A 1 905 ? 242.995 202.839 228.087 1.00 48.79 905 ALA B N 1
ATOM 6203 C CA . ALA A 1 905 ? 242.187 202.674 226.891 1.00 48.72 905 ALA B CA 1
ATOM 6204 C C . ALA A 1 905 ? 240.707 202.820 227.219 1.00 57.63 905 ALA B C 1
ATOM 6205 O O . ALA A 1 905 ? 240.251 202.458 228.307 1.00 59.04 905 ALA B O 1
ATOM 6207 N N . ALA A 1 906 ? 239.959 203.365 226.260 1.00 56.53 906 ALA B N 1
ATOM 6208 C CA . ALA A 1 906 ? 238.515 203.560 226.384 1.00 59.00 906 ALA B CA 1
ATOM 6209 C C . ALA A 1 906 ? 238.173 204.417 227.604 1.00 64.65 906 ALA B C 1
ATOM 6210 O O . ALA A 1 906 ? 237.524 203.973 228.552 1.00 74.46 906 ALA B O 1
ATOM 6212 N N . CYS A 1 907 ? 238.630 205.662 227.567 1.00 67.59 907 CYS B N 1
ATOM 6213 C CA . CYS A 1 907 ? 238.314 206.638 228.597 1.00 71.10 907 CYS B CA 1
ATOM 6214 C C . CYS A 1 907 ? 237.262 207.615 228.084 1.00 77.68 907 CYS B C 1
ATOM 6215 O O . CYS A 1 907 ? 237.027 207.735 226.880 1.00 80.75 907 CYS B O 1
ATOM 6218 N N . GLU A 1 908 ? 236.616 208.305 229.017 1.00 80.85 908 GLU B N 1
ATOM 6219 C CA . GLU A 1 908 ? 235.569 209.255 228.659 1.00 85.96 908 GLU B CA 1
ATOM 6220 C C . GLU A 1 908 ? 235.511 210.415 229.645 1.00 86.67 908 GLU B C 1
ATOM 6221 O O . GLU A 1 908 ? 234.865 210.321 230.688 1.00 90.51 908 GLU B O 1
ATOM 6227 N N . GLY A 1 920 ? 236.707 215.138 237.836 1.00 70.23 920 GLY B N 1
ATOM 6228 C CA . GLY A 1 920 ? 236.020 214.163 237.010 1.00 74.51 920 GLY B CA 1
ATOM 6229 C C . GLY A 1 920 ? 236.849 213.677 235.839 1.00 68.38 920 GLY B C 1
ATOM 6230 O O . GLY A 1 920 ? 236.333 213.491 234.737 1.00 65.07 920 GLY B O 1
ATOM 6231 N N . SER A 1 921 ? 238.142 213.468 236.078 1.00 66.07 921 SER B N 1
ATOM 6232 C CA . SER A 1 921 ? 239.071 213.019 235.049 1.00 59.93 921 SER B CA 1
ATOM 6233 C C . SER A 1 921 ? 239.960 211.931 235.631 1.00 53.93 921 SER B C 1
ATOM 6234 O O . SER A 1 921 ? 240.659 212.163 236.621 1.00 53.56 921 SER B O 1
ATOM 6237 N N . LEU A 1 922 ? 239.919 210.745 235.026 1.00 47.98 922 LEU B N 1
ATOM 6238 C CA . LEU A 1 922 ? 240.821 209.673 235.441 1.00 46.84 922 LEU B CA 1
ATOM 6239 C C . LEU A 1 922 ? 242.295 209.982 235.200 1.00 47.34 922 LEU B C 1
ATOM 6240 O O . LEU A 1 922 ? 243.110 209.656 236.081 1.00 47.82 922 LEU B O 1
ATOM 6245 N N . PRO A 1 923 ? 242.718 210.533 234.052 1.00 47.71 923 PRO B N 1
ATOM 6246 C CA . PRO A 1 923 ? 244.147 210.855 233.903 1.00 42.88 923 PRO B CA 1
ATOM 6247 C C . PRO A 1 923 ? 244.671 211.788 234.978 1.00 44.84 923 PRO B C 1
ATOM 6248 O O . PRO A 1 923 ? 245.792 211.598 235.462 1.00 44.60 923 PRO B O 1
ATOM 6252 N N . SER A 1 924 ? 243.882 212.785 235.380 1.00 51.18 924 SER B N 1
ATOM 6253 C CA . SER A 1 924 ? 244.309 213.677 236.452 1.00 50.27 924 SER B CA 1
ATOM 6254 C C . SER A 1 924 ? 244.454 212.925 237.767 1.00 49.35 924 SER B C 1
ATOM 6255 O O . SER A 1 924 ? 245.405 213.155 238.522 1.00 52.60 924 SER B O 1
ATOM 6258 N N . ALA A 1 925 ? 243.518 212.018 238.056 1.00 47.94 925 ALA B N 1
ATOM 6259 C CA . ALA A 1 925 ? 243.599 211.223 239.277 1.00 44.12 925 ALA B CA 1
ATOM 6260 C C . ALA A 1 925 ? 244.847 210.354 239.290 1.00 42.93 925 ALA B C 1
ATOM 6261 O O . ALA A 1 925 ? 245.544 210.266 240.307 1.00 41.73 925 ALA B O 1
ATOM 6263 N N . PHE A 1 926 ? 245.146 209.702 238.166 1.00 45.52 926 PHE B N 1
ATOM 6264 C CA . PHE A 1 926 ? 246.322 208.841 238.105 1.00 40.04 926 PHE B CA 1
ATOM 6265 C C . PHE A 1 926 ? 247.607 209.653 238.196 1.00 42.06 926 PHE B C 1
ATOM 6266 O O . PHE A 1 926 ? 248.582 209.214 238.816 1.00 41.64 926 PHE B O 1
ATOM 6274 N N . LEU A 1 927 ? 247.632 210.837 237.580 1.00 43.74 927 LEU B N 1
ATOM 6275 C CA . LEU A 1 927 ? 248.804 211.699 237.680 1.00 42.81 927 LEU B CA 1
ATOM 6276 C C . LEU A 1 927 ? 249.020 212.172 239.111 1.00 47.62 927 LEU B C 1
ATOM 6277 O O . LEU A 1 927 ? 250.158 212.220 239.592 1.00 50.35 927 LEU B O 1
ATOM 6282 N N . ALA A 1 928 ? 247.938 212.532 239.805 1.00 47.19 928 ALA B N 1
ATOM 6283 C CA . ALA A 1 928 ? 248.053 212.944 241.198 1.00 43.47 928 ALA B CA 1
ATOM 6284 C C . ALA A 1 928 ? 248.470 211.787 242.095 1.00 46.10 928 ALA B C 1
ATOM 6285 O O . ALA A 1 928 ? 249.163 211.999 243.095 1.00 47.44 928 ALA B O 1
ATOM 6287 N N . ALA A 1 929 ? 248.055 210.563 241.760 1.00 51.25 929 ALA B N 1
ATOM 6288 C CA . ALA A 1 929 ? 248.423 209.408 242.571 1.00 46.43 929 ALA B CA 1
ATOM 6289 C C . ALA A 1 929 ? 249.917 209.122 242.512 1.00 48.18 929 ALA B C 1
ATOM 6290 O O . ALA A 1 929 ? 250.484 208.614 243.485 1.00 55.55 929 ALA B O 1
ATOM 6292 N N . GLY A 1 930 ? 250.572 209.435 241.397 1.00 47.99 930 GLY B N 1
ATOM 6293 C CA . GLY A 1 930 ? 251.995 209.180 241.289 1.00 45.86 930 GLY B CA 1
ATOM 6294 C C . GLY A 1 930 ? 252.463 208.682 239.938 1.00 44.28 930 GLY B C 1
ATOM 6295 O O . GLY A 1 930 ? 253.652 208.408 239.758 1.00 42.52 930 GLY B O 1
ATOM 6296 N N . ALA A 1 931 ? 251.544 208.537 238.986 1.00 41.82 931 ALA B N 1
ATOM 6297 C CA . ALA A 1 931 ? 251.923 208.086 237.654 1.00 37.81 931 ALA B CA 1
ATOM 6298 C C . ALA A 1 931 ? 252.835 209.104 236.984 1.00 39.42 931 ALA B C 1
ATOM 6299 O O . ALA A 1 931 ? 252.605 210.313 237.061 1.00 49.50 931 ALA B O 1
ATOM 6301 N N . ARG A 1 932 ? 253.883 208.608 236.326 1.00 41.67 932 ARG B N 1
ATOM 6302 C CA . ARG A 1 932 ? 254.824 209.495 235.655 1.00 41.03 932 ARG B CA 1
ATOM 6303 C C . ARG A 1 932 ? 254.279 210.039 234.344 1.00 39.91 932 ARG B C 1
ATOM 6304 O O . ARG A 1 932 ? 254.798 211.042 233.844 1.00 46.62 932 ARG B O 1
ATOM 6312 N N . ALA A 1 933 ? 253.249 209.407 233.789 1.00 39.51 933 ALA B N 1
ATOM 6313 C CA . ALA A 1 933 ? 252.592 209.855 232.570 1.00 30.34 933 ALA B CA 1
ATOM 6314 C C . ALA A 1 933 ? 251.340 209.022 232.370 1.00 31.70 933 ALA B C 1
ATOM 6315 O O . ALA A 1 933 ? 251.345 207.821 232.641 1.00 41.30 933 ALA B O 1
ATOM 6317 N N . VAL A 1 934 ? 250.275 209.661 231.900 1.00 31.07 934 VAL B N 1
ATOM 6318 C CA . VAL A 1 934 ? 249.030 208.979 231.572 1.00 26.65 934 VAL B CA 1
ATOM 6319 C C . VAL A 1 934 ? 248.676 209.326 230.137 1.00 29.55 934 VAL B C 1
ATOM 6320 O O . VAL A 1 934 ? 248.537 210.507 229.799 1.00 38.05 934 VAL B O 1
ATOM 6324 N N . LEU A 1 935 ? 248.535 208.311 229.293 1.00 26.08 935 LEU B N 1
ATOM 6325 C CA . LEU A 1 935 ? 248.024 208.495 227.942 1.00 28.79 935 LEU B CA 1
ATOM 6326 C C . LEU A 1 935 ? 246.712 207.738 227.825 1.00 33.28 935 LEU B C 1
ATOM 6327 O O . LEU A 1 935 ? 246.665 206.526 228.057 1.00 33.80 935 LEU B O 1
ATOM 6332 N N . ALA A 1 936 ? 245.647 208.458 227.490 1.00 33.04 936 ALA B N 1
ATOM 6333 C CA . ALA A 1 936 ? 244.293 207.931 227.529 1.00 36.97 936 ALA B CA 1
ATOM 6334 C C . ALA A 1 936 ? 243.644 208.076 226.163 1.00 48.10 936 ALA B C 1
ATOM 6335 O O . ALA A 1 936 ? 243.750 209.131 225.531 1.00 50.53 936 ALA B O 1
ATOM 6337 N N . ALA A 1 937 ? 242.972 207.019 225.717 1.00 46.23 937 ALA B N 1
ATOM 6338 C CA . ALA A 1 937 ? 242.196 207.051 224.484 1.00 43.94 937 ALA B CA 1
ATOM 6339 C C . ALA A 1 937 ? 240.759 207.414 224.836 1.00 56.37 937 ALA B C 1
ATOM 6340 O O . ALA A 1 937 ? 240.059 206.639 225.494 1.00 64.65 937 ALA B O 1
ATOM 6342 N N . THR A 1 938 ? 240.320 208.593 224.403 1.00 59.47 938 THR B N 1
ATOM 6343 C CA . THR A 1 938 ? 238.975 209.076 224.713 1.00 65.49 938 THR B CA 1
ATOM 6344 C C . THR A 1 938 ? 238.001 208.729 223.584 1.00 73.91 938 THR B C 1
ATOM 6345 O O . THR A 1 938 ? 237.342 209.587 222.999 1.00 76.06 938 THR B O 1
ATOM 6349 N N . HIS A 1 939 ? 237.912 207.431 223.296 1.00 76.35 939 HIS B N 1
ATOM 6350 C CA . HIS A 1 939 ? 237.071 206.928 222.216 1.00 80.51 939 HIS B CA 1
ATOM 6351 C C . HIS A 1 939 ? 236.930 205.414 222.348 1.00 91.25 939 HIS B C 1
ATOM 6352 O O . HIS A 1 939 ? 237.822 204.760 222.904 1.00 89.25 939 HIS B O 1
ATOM 6359 N N . PRO A 1 940 ? 235.825 204.826 221.881 1.00 97.79 940 PRO B N 1
ATOM 6360 C CA . PRO A 1 940 ? 235.689 203.363 221.931 1.00 91.68 940 PRO B CA 1
ATOM 6361 C C . PRO A 1 940 ? 236.829 202.658 221.207 1.00 86.26 940 PRO B C 1
ATOM 6362 O O . PRO A 1 940 ? 237.294 203.102 220.156 1.00 83.77 940 PRO B O 1
ATOM 6366 N N . ILE A 1 941 ? 237.265 201.543 221.783 1.00 78.82 941 ILE B N 1
ATOM 6367 C CA . ILE A 1 941 ? 238.456 200.832 221.297 1.00 84.17 941 ILE B CA 1
ATOM 6368 C C . ILE A 1 941 ? 238.197 200.293 219.896 1.00 90.42 941 ILE B C 1
ATOM 6369 O O . ILE A 1 941 ? 237.104 199.760 219.633 1.00 95.56 941 ILE B O 1
ATOM 6374 N N . PRO A 1 942 ? 239.154 200.407 218.967 1.00 86.23 942 PRO B N 1
ATOM 6375 C CA . PRO A 1 942 ? 238.963 199.902 217.598 1.00 99.19 942 PRO B CA 1
ATOM 6376 C C . PRO A 1 942 ? 239.393 198.444 217.433 1.00 104.42 942 PRO B C 1
ATOM 6377 O O . PRO A 1 942 ? 240.338 198.128 216.701 1.00 99.25 942 PRO B O 1
ATOM 6381 N N . ASP A 1 943 ? 238.692 197.543 218.126 1.00 103.80 943 ASP B N 1
ATOM 6382 C CA . ASP A 1 943 ? 238.769 196.101 217.880 1.00 104.98 943 ASP B CA 1
ATOM 6383 C C . ASP A 1 943 ? 240.205 195.582 218.025 1.00 102.01 943 ASP B C 1
ATOM 6384 O O . ASP A 1 943 ? 240.857 195.178 217.061 1.00 98.84 943 ASP B O 1
ATOM 6389 N N . LEU A 1 944 ? 240.690 195.658 219.264 1.00 101.61 944 LEU B N 1
ATOM 6390 C CA . LEU A 1 944 ? 241.935 195.076 219.769 1.00 99.84 944 LEU B CA 1
ATOM 6391 C C . LEU A 1 944 ? 243.187 195.658 219.126 1.00 95.63 944 LEU B C 1
ATOM 6392 O O . LEU A 1 944 ? 244.296 195.250 219.492 1.00 86.41 944 LEU B O 1
ATOM 6397 N N . ASP A 1 945 ? 243.061 196.607 218.199 1.00 95.93 945 ASP B N 1
ATOM 6398 C CA . ASP A 1 945 ? 244.235 197.300 217.690 1.00 90.13 945 ASP B CA 1
ATOM 6399 C C . ASP A 1 945 ? 244.783 198.315 218.683 1.00 82.43 945 ASP B C 1
ATOM 6400 O O . ASP A 1 945 ? 245.896 198.820 218.485 1.00 76.92 945 ASP B O 1
ATOM 6405 N N . SER A 1 946 ? 244.024 198.621 219.739 1.00 75.91 946 SER B N 1
ATOM 6406 C CA . SER A 1 946 ? 244.538 199.467 220.807 1.00 58.67 946 SER B CA 1
ATOM 6407 C C . SER A 1 946 ? 245.782 198.857 221.429 1.00 58.15 946 SER B C 1
ATOM 6408 O O . SER A 1 946 ? 246.750 199.566 221.726 1.00 61.90 946 SER B O 1
ATOM 6411 N N . SER A 1 947 ? 245.772 197.540 221.637 1.00 55.05 947 SER B N 1
ATOM 6412 C CA . SER A 1 947 ? 246.937 196.868 222.198 1.00 54.81 947 SER B CA 1
ATOM 6413 C C . SER A 1 947 ? 248.157 197.067 221.311 1.00 58.99 947 SER B C 1
ATOM 6414 O O . SER A 1 947 ? 249.247 197.375 221.801 1.00 55.74 947 SER B O 1
ATOM 6417 N N . ALA A 1 948 ? 247.987 196.912 219.996 1.00 65.83 948 ALA B N 1
ATOM 6418 C CA . ALA A 1 948 ? 249.107 197.086 219.077 1.00 56.61 948 ALA B CA 1
ATOM 6419 C C . ALA A 1 948 ? 249.612 198.523 219.079 1.00 60.05 948 ALA B C 1
ATOM 6420 O O . ALA A 1 948 ? 250.825 198.761 219.136 1.00 68.22 948 ALA B O 1
ATOM 6422 N N . PHE A 1 949 ? 248.696 199.494 219.032 1.00 54.36 949 PHE B N 1
ATOM 6423 C CA . PHE A 1 949 ? 249.101 200.897 219.048 1.00 45.54 949 PHE B CA 1
ATOM 6424 C C . PHE A 1 949 ? 249.894 201.224 220.306 1.00 42.55 949 PHE B C 1
ATOM 6425 O O . PHE A 1 949 ? 251.012 201.752 220.235 1.00 50.81 949 PHE B O 1
ATOM 6433 N N . PHE A 1 950 ? 249.339 200.895 221.471 1.00 41.38 950 PHE B N 1
ATOM 6434 C CA . PHE A 1 950 ? 249.979 201.281 222.721 1.00 38.60 950 PHE B CA 1
ATOM 6435 C C . PHE A 1 950 ? 251.242 200.474 222.984 1.00 47.11 950 PHE B C 1
ATOM 6436 O O . PHE A 1 950 ? 252.183 200.991 223.593 1.00 50.02 950 PHE B O 1
ATOM 6444 N N . GLY A 1 951 ? 251.306 199.228 222.513 1.00 47.08 951 GLY B N 1
ATOM 6445 C CA . GLY A 1 951 ? 252.539 198.473 222.628 1.00 48.05 951 GLY B CA 1
ATOM 6446 C C . GLY A 1 951 ? 253.646 199.028 221.755 1.00 51.74 951 GLY B C 1
ATOM 6447 O O . GLY A 1 951 ? 254.811 199.062 222.162 1.00 52.93 951 GLY B O 1
ATOM 6448 N N . ALA A 1 952 ? 253.305 199.469 220.542 1.00 50.74 952 ALA B N 1
ATOM 6449 C CA . ALA A 1 952 ? 254.301 200.124 219.703 1.00 53.64 952 ALA B CA 1
ATOM 6450 C C . ALA A 1 952 ? 254.771 201.427 220.335 1.00 51.41 952 ALA B C 1
ATOM 6451 O O . ALA A 1 952 ? 255.962 201.754 220.288 1.00 53.34 952 ALA B O 1
ATOM 6453 N N . VAL A 1 953 ? 253.849 202.176 220.946 1.00 49.71 953 VAL B N 1
ATOM 6454 C CA . VAL A 1 953 ? 254.230 203.392 221.664 1.00 41.95 953 VAL B CA 1
ATOM 6455 C C . VAL A 1 953 ? 255.188 203.065 222.805 1.00 44.88 953 VAL B C 1
ATOM 6456 O O . VAL A 1 953 ? 256.194 203.759 223.012 1.00 49.63 953 VAL B O 1
ATOM 6460 N N . ARG A 1 954 ? 254.885 202.014 223.570 1.00 45.90 954 ARG B N 1
ATOM 6461 C CA . ARG A 1 954 ? 255.741 201.628 224.687 1.00 46.88 954 ARG B CA 1
ATOM 6462 C C . ARG A 1 954 ? 257.123 201.208 224.207 1.00 52.43 954 ARG B C 1
ATOM 6463 O O . ARG A 1 954 ? 258.135 201.565 224.818 1.00 56.24 954 ARG B O 1
ATOM 6471 N N . ASP A 1 955 ? 257.190 200.446 223.114 1.00 56.88 955 ASP B N 1
ATOM 6472 C CA . ASP A 1 955 ? 258.487 200.075 222.556 1.00 58.47 955 ASP B CA 1
ATOM 6473 C C . ASP A 1 955 ? 259.257 201.305 222.093 1.00 53.92 955 ASP B C 1
ATOM 6474 O O . ASP A 1 955 ? 260.478 201.386 222.274 1.00 58.68 955 ASP B O 1
ATOM 6479 N N . ARG A 1 956 ? 258.560 202.273 221.492 1.00 51.95 956 ARG B N 1
ATOM 6480 C CA . ARG A 1 956 ? 259.218 203.500 221.056 1.00 47.49 956 ARG B CA 1
ATOM 6481 C C . ARG A 1 956 ? 259.815 204.260 222.233 1.00 55.38 956 ARG B C 1
ATOM 6482 O O . ARG A 1 956 ? 260.958 204.725 222.164 1.00 59.52 956 ARG B O 1
ATOM 6490 N N . VAL A 1 957 ? 259.056 204.403 223.323 1.00 56.28 957 VAL B N 1
ATOM 6491 C CA . VAL A 1 957 ? 259.592 205.125 224.476 1.00 53.89 957 VAL B CA 1
ATOM 6492 C C . VAL A 1 957 ? 260.686 204.314 225.156 1.00 56.45 957 VAL B C 1
ATOM 6493 O O . VAL A 1 957 ? 261.577 204.881 225.798 1.00 61.33 957 VAL B O 1
ATOM 6497 N N . LEU A 1 958 ? 260.645 202.985 225.035 1.00 58.39 958 LEU B N 1
ATOM 6498 C CA . LEU A 1 958 ? 261.732 202.164 225.553 1.00 63.18 958 LEU B CA 1
ATOM 6499 C C . LEU A 1 958 ? 262.999 202.335 224.728 1.00 63.93 958 LEU B C 1
ATOM 6500 O O . LEU A 1 958 ? 264.107 202.187 225.257 1.00 67.47 958 LEU B O 1
ATOM 6505 N N . ALA A 1 959 ? 262.858 202.633 223.435 1.00 60.50 959 ALA B N 1
ATOM 6506 C CA . ALA A 1 959 ? 264.031 202.877 222.604 1.00 61.59 959 ALA B CA 1
ATOM 6507 C C . ALA A 1 959 ? 264.798 204.105 223.080 1.00 74.49 959 ALA B C 1
ATOM 6508 O O . ALA A 1 959 ? 266.033 204.131 223.034 1.00 81.81 959 ALA B O 1
ATOM 6510 N N . GLY A 1 960 ? 264.085 205.131 223.539 1.00 67.45 960 GLY B N 1
ATOM 6511 C CA . GLY A 1 960 ? 264.734 206.326 224.041 1.00 62.60 960 GLY B CA 1
ATOM 6512 C C . GLY A 1 960 ? 264.004 207.616 223.726 1.00 69.06 960 GLY B C 1
ATOM 6513 O O . GLY A 1 960 ? 264.380 208.681 224.224 1.00 77.24 960 GLY B O 1
ATOM 6514 N N . ALA A 1 961 ? 262.966 207.540 222.899 1.00 63.74 961 ALA B N 1
ATOM 6515 C CA . ALA A 1 961 ? 262.202 208.728 222.554 1.00 58.03 961 ALA B CA 1
ATOM 6516 C C . ALA A 1 961 ? 261.340 209.176 223.730 1.00 57.28 961 ALA B C 1
ATOM 6517 O O . ALA A 1 961 ? 261.066 208.415 224.661 1.00 65.35 961 ALA B O 1
ATOM 6519 N N . SER A 1 962 ? 260.924 210.438 223.687 1.00 50.85 962 SER B N 1
ATOM 6520 C CA . SER A 1 962 ? 259.996 210.940 224.687 1.00 45.65 962 SER B CA 1
ATOM 6521 C C . SER A 1 962 ? 258.586 210.452 224.374 1.00 41.05 962 SER B C 1
ATOM 6522 O O . SER A 1 962 ? 258.290 210.004 223.266 1.00 39.60 962 SER B O 1
ATOM 6525 N N . LEU A 1 963 ? 257.713 210.530 225.379 1.00 40.89 963 LEU B N 1
ATOM 6526 C CA . LEU A 1 963 ? 256.379 209.957 225.232 1.00 33.80 963 LEU B CA 1
ATOM 6527 C C . LEU A 1 963 ? 255.577 210.672 224.153 1.00 36.16 963 LEU B C 1
ATOM 6528 O O . LEU A 1 963 ? 254.929 210.025 223.323 1.00 44.52 963 LEU B O 1
ATOM 6533 N N . ALA A 1 964 ? 255.608 212.006 224.145 1.00 32.68 964 ALA B N 1
ATOM 6534 C CA . ALA A 1 964 ? 254.801 212.759 223.191 1.00 27.41 964 ALA B CA 1
ATOM 6535 C C . ALA A 1 964 ? 255.254 212.509 221.757 1.00 33.12 964 ALA B C 1
ATOM 6536 O O . ALA A 1 964 ? 254.427 212.287 220.864 1.00 40.90 964 ALA B O 1
ATOM 6538 N N . VAL A 1 965 ? 256.566 212.527 221.514 1.00 32.09 965 VAL B N 1
ATOM 6539 C CA . VAL A 1 965 ? 257.049 212.289 220.158 1.00 30.98 965 VAL B CA 1
ATOM 6540 C C . VAL A 1 965 ? 256.811 210.842 219.742 1.00 37.88 965 VAL B C 1
ATOM 6541 O O . VAL A 1 965 ? 256.576 210.563 218.562 1.00 43.74 965 VAL B O 1
ATOM 6545 N N . ALA A 1 966 ? 256.843 209.903 220.690 1.00 36.47 966 ALA B N 1
ATOM 6546 C CA . ALA A 1 966 ? 256.573 208.510 220.354 1.00 30.00 966 ALA B CA 1
ATOM 6547 C C . ALA A 1 966 ? 255.112 208.301 219.980 1.00 29.71 966 ALA B C 1
ATOM 6548 O O . ALA A 1 966 ? 254.809 207.596 219.009 1.00 43.27 966 ALA B O 1
ATOM 6550 N N . VAL A 1 967 ? 254.189 208.908 220.729 1.00 22.24 967 VAL B N 1
ATOM 6551 C CA . VAL A 1 967 ? 252.788 208.780 220.347 1.00 27.60 967 VAL B CA 1
ATOM 6552 C C . VAL A 1 967 ? 252.519 209.521 219.044 1.00 40.16 967 VAL B C 1
ATOM 6553 O O . VAL A 1 967 ? 251.655 209.108 218.268 1.00 48.81 967 VAL B O 1
ATOM 6557 N N . ARG A 1 968 ? 253.251 210.604 218.758 1.00 36.91 968 ARG B N 1
ATOM 6558 C CA . ARG A 1 968 ? 253.061 211.271 217.472 1.00 37.70 968 ARG B CA 1
ATOM 6559 C C . ARG A 1 968 ? 253.564 210.411 216.319 1.00 46.26 968 ARG B C 1
ATOM 6560 O O . ARG A 1 968 ? 252.911 210.323 215.272 1.00 59.88 968 ARG B O 1
ATOM 6568 N N . ASP A 1 969 ? 254.728 209.781 216.486 1.00 41.45 969 ASP B N 1
ATOM 6569 C CA . ASP A 1 969 ? 255.241 208.892 215.450 1.00 42.65 969 ASP B CA 1
ATOM 6570 C C . ASP A 1 969 ? 254.289 207.730 215.213 1.00 49.03 969 ASP B C 1
ATOM 6571 O O . ASP A 1 969 ? 254.032 207.350 214.063 1.00 56.30 969 ASP B O 1
ATOM 6576 N N . GLU A 1 970 ? 253.745 207.158 216.289 1.00 46.04 970 GLU B N 1
ATOM 6577 C CA . GLU A 1 970 ? 252.776 206.084 216.123 1.00 47.60 970 GLU B CA 1
ATOM 6578 C C . GLU A 1 970 ? 251.478 206.583 215.499 1.00 52.22 970 GLU B C 1
ATOM 6579 O O . GLU A 1 970 ? 250.857 205.856 214.722 1.00 61.52 970 GLU B O 1
ATOM 6585 N N . ARG A 1 971 ? 251.056 207.81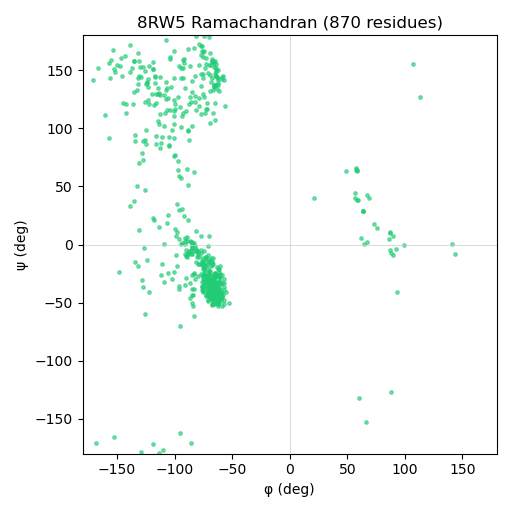1 215.810 1.00 46.49 971 ARG B N 1
ATOM 6586 C CA . ARG A 1 971 ? 249.887 208.385 215.152 1.00 47.78 971 ARG B CA 1
ATOM 6587 C C . ARG A 1 971 ? 250.108 208.500 213.653 1.00 54.38 971 ARG B C 1
ATOM 6588 O O . ARG A 1 971 ? 249.210 208.202 212.856 1.00 59.48 971 ARG B O 1
ATOM 6596 N N . LEU A 1 972 ? 251.295 208.954 213.251 1.00 53.15 972 LEU B N 1
ATOM 6597 C CA . LEU A 1 972 ? 251.593 209.068 211.828 1.00 55.42 972 LEU B CA 1
ATOM 6598 C C . LEU A 1 972 ? 251.621 207.700 211.159 1.00 60.98 972 LEU B C 1
ATOM 6599 O O . LEU A 1 972 ? 251.042 207.519 210.083 1.00 71.18 972 LEU B O 1
ATOM 6604 N N . GLN A 1 973 ? 252.274 206.721 211.789 1.00 63.39 973 GLN B N 1
ATOM 6605 C CA . GLN A 1 973 ? 252.317 205.375 211.227 1.00 60.67 973 GLN B CA 1
ATOM 6606 C C . GLN A 1 973 ? 250.958 204.689 211.257 1.00 61.59 973 GLN B C 1
ATOM 6607 O O . GLN A 1 973 ? 250.754 203.711 210.532 1.00 74.32 973 GLN B O 1
ATOM 6613 N N . TRP A 1 974 ? 250.035 205.174 212.085 1.00 61.01 974 TRP B N 1
ATOM 6614 C CA . TRP A 1 974 ? 248.689 204.620 212.164 1.00 64.20 974 TRP B CA 1
ATOM 6615 C C . TRP A 1 974 ? 247.781 205.213 211.097 1.00 66.82 974 TRP B C 1
ATOM 6616 O O . TRP A 1 974 ? 247.008 204.489 210.461 1.00 72.23 974 TRP B O 1
ATOM 6627 N N . LEU A 1 975 ? 247.857 206.529 210.895 1.00 66.35 975 LEU B N 1
ATOM 6628 C CA . LEU A 1 975 ? 247.079 207.161 209.836 1.00 68.89 975 LEU B CA 1
ATOM 6629 C C . LEU A 1 975 ? 247.626 206.817 208.458 1.00 76.05 975 LEU B C 1
ATOM 6630 O O . LEU A 1 975 ? 246.873 206.820 207.478 1.00 83.02 975 LEU B O 1
ATOM 6635 N N . SER A 1 976 ? 248.923 206.524 208.361 1.00 76.19 976 SER B N 1
ATOM 6636 C CA . SER A 1 976 ? 249.525 206.144 207.091 1.00 77.60 976 SER B CA 1
ATOM 6637 C C . SER A 1 976 ? 249.285 204.685 206.734 1.00 78.62 976 SER B C 1
ATOM 6638 O O . SER A 1 976 ? 249.566 204.290 205.597 1.00 86.27 976 SER B O 1
ATOM 6641 N N . ALA A 1 977 ? 248.777 203.880 207.666 1.00 74.88 977 ALA B N 1
ATOM 6642 C CA . ALA A 1 977 ? 248.506 202.470 207.424 1.00 74.39 977 ALA B CA 1
ATOM 6643 C C . ALA A 1 977 ? 247.016 202.183 207.286 1.00 85.92 977 ALA B C 1
ATOM 6644 O O . ALA A 1 977 ? 246.594 201.031 207.423 1.00 92.41 977 ALA B O 1
ATOM 6646 N N . GLY A 1 978 ? 246.209 203.208 207.022 1.00 83.86 978 GLY B N 1
ATOM 6647 C CA . GLY A 1 978 ? 244.785 203.010 206.852 1.00 84.25 978 GLY B CA 1
ATOM 6648 C C . GLY A 1 978 ? 244.009 202.790 208.128 1.00 90.96 978 GLY B C 1
ATOM 6649 O O . GLY A 1 978 ? 242.857 202.349 208.068 1.00 91.35 978 GLY B O 1
ATOM 6650 N N . GLY A 1 979 ? 244.600 203.079 209.283 1.00 85.15 979 GLY B N 1
ATOM 6651 C CA . GLY A 1 979 ? 243.896 202.926 210.538 1.00 73.95 979 GLY B CA 1
ATOM 6652 C C . GLY A 1 979 ? 242.865 204.017 210.752 1.00 78.46 979 GLY B C 1
ATOM 6653 O O . GLY A 1 979 ? 242.835 205.041 210.070 1.00 80.69 979 GLY B O 1
ATOM 6654 N N . ASP A 1 980 ? 241.995 203.781 211.730 1.00 75.66 980 ASP B N 1
ATOM 6655 C CA . ASP A 1 980 ? 240.939 204.734 212.036 1.00 73.29 980 ASP B CA 1
ATOM 6656 C C . ASP A 1 980 ? 241.528 206.035 212.565 1.00 74.91 980 ASP B C 1
ATOM 6657 O O . ASP A 1 980 ? 242.435 206.032 213.401 1.00 70.19 980 ASP B O 1
ATOM 6662 N N . SER A 1 981 ? 241.004 207.154 212.067 1.00 79.69 981 SER B N 1
ATOM 6663 C CA . SER A 1 981 ? 241.490 208.469 212.460 1.00 75.82 981 SER B CA 1
ATOM 6664 C C . SER A 1 981 ? 240.741 209.044 213.651 1.00 75.78 981 SER B C 1
ATOM 6665 O O . SER A 1 981 ? 241.344 209.747 214.469 1.00 76.65 981 SER B O 1
ATOM 6668 N N . GLU A 1 982 ? 239.440 208.769 213.764 1.00 77.92 982 GLU B N 1
ATOM 6669 C CA . GLU A 1 982 ? 238.660 209.325 214.864 1.00 80.21 982 GLU B CA 1
ATOM 6670 C C . GLU A 1 982 ? 239.117 208.787 216.212 1.00 75.91 982 GLU B C 1
ATOM 6671 O O . GLU A 1 982 ? 238.942 209.455 217.237 1.00 74.75 982 GLU B O 1
ATOM 6677 N N . TRP A 1 983 ? 239.700 207.587 216.238 1.00 74.10 983 TRP B N 1
ATOM 6678 C CA . TRP A 1 983 ? 240.169 207.028 217.500 1.00 69.91 983 TRP B CA 1
ATOM 6679 C C . TRP A 1 983 ? 241.568 207.523 217.844 1.00 61.91 983 TRP B C 1
ATOM 6680 O O . TRP A 1 983 ? 241.810 207.997 218.959 1.00 65.43 983 TRP B O 1
ATOM 6691 N N . VAL A 1 984 ? 242.504 207.419 216.898 1.00 55.87 984 VAL B N 1
ATOM 6692 C CA . VAL A 1 984 ? 243.895 207.731 217.193 1.00 54.90 984 VAL B CA 1
ATOM 6693 C C . VAL A 1 984 ? 244.105 209.219 217.438 1.00 61.63 984 VAL B C 1
ATOM 6694 O O . VAL A 1 984 ? 245.082 209.604 218.091 1.00 64.14 984 VAL B O 1
ATOM 6698 N N . ASN A 1 985 ? 243.216 210.075 216.932 1.00 61.30 985 ASN B N 1
ATOM 6699 C CA . ASN A 1 985 ? 243.311 211.497 217.232 1.00 59.34 985 ASN B CA 1
ATOM 6700 C C . ASN A 1 985 ? 242.825 211.817 218.636 1.00 60.85 985 ASN B C 1
ATOM 6701 O O . ASN A 1 985 ? 243.122 212.899 219.151 1.00 68.16 985 ASN B O 1
ATOM 6706 N N . ALA A 1 986 ? 242.087 210.904 219.261 1.00 58.96 986 ALA B N 1
ATOM 6707 C CA . ALA A 1 986 ? 241.573 211.096 220.608 1.00 55.85 986 ALA B CA 1
ATOM 6708 C C . ALA A 1 986 ? 242.515 210.573 221.681 1.00 52.12 986 ALA B C 1
ATOM 6709 O O . ALA A 1 986 ? 242.168 210.623 222.864 1.00 56.38 986 ALA B O 1
ATOM 6711 N N . VAL A 1 987 ? 243.685 210.070 221.304 1.00 45.33 987 VAL B N 1
ATOM 6712 C CA . VAL A 1 987 ? 244.684 209.639 222.275 1.00 43.65 987 VAL B CA 1
ATOM 6713 C C . VAL A 1 987 ? 245.442 210.868 222.758 1.00 45.40 987 VAL B C 1
ATOM 6714 O O . VAL A 1 987 ? 246.137 211.527 221.978 1.00 49.95 987 VAL B O 1
ATOM 6718 N N . LEU A 1 988 ? 245.312 211.177 224.044 1.00 40.36 988 LEU B N 1
ATOM 6719 C CA . LEU A 1 988 ? 245.910 212.361 224.639 1.00 33.78 988 LEU B CA 1
ATOM 6720 C C . LEU A 1 988 ? 247.006 211.954 225.611 1.00 31.03 988 LEU B C 1
ATOM 6721 O O . LEU A 1 988 ? 246.887 210.943 226.304 1.00 38.08 988 LEU B O 1
ATOM 6726 N N . VAL A 1 989 ? 248.070 212.749 225.661 1.00 34.80 989 VAL B N 1
ATOM 6727 C CA . VAL A 1 989 ? 249.222 212.479 226.513 1.00 34.79 989 VAL B CA 1
ATOM 6728 C C . VAL A 1 989 ? 249.204 213.471 227.666 1.00 31.28 989 VAL B C 1
ATOM 6729 O O . VAL A 1 989 ? 249.149 214.686 227.448 1.00 35.47 989 VAL B O 1
ATOM 6733 N N . PHE A 1 990 ? 249.244 212.953 228.890 1.00 27.10 990 PHE B N 1
ATOM 6734 C CA . PHE A 1 990 ? 249.260 213.763 230.099 1.00 26.24 990 PHE B CA 1
ATOM 6735 C C . PHE A 1 990 ? 250.585 213.567 230.819 1.00 31.16 990 PHE B C 1
ATOM 6736 O O . PHE A 1 990 ? 251.050 212.433 230.970 1.00 35.72 990 PHE B O 1
ATOM 6744 N N . GLU A 1 991 ? 251.189 214.665 231.256 1.00 35.49 991 GLU B N 1
ATOM 6745 C CA . GLU A 1 991 ? 252.406 214.593 232.054 1.00 38.61 991 GLU B CA 1
ATOM 6746 C C . GLU A 1 991 ? 252.444 215.704 233.098 1.00 46.89 991 GLU B C 1
ATOM 6747 O O . GLU A 1 991 ? 253.492 216.293 233.359 1.00 56.05 991 GLU B O 1
#